Protein AF-0000000079762873 (afdb_homodimer)

Foldseek 3Di:
DPLQLQACLVPDLQKAKWKDFQPPPCVVVDPVVPKDWFDFPPRMIMIIGGCVVCVVPPPLNDFPLGHWAWKAFLDWFFDFPPPAPALCPVVVDPFQLPQEEEEFEEQFAPQLFQQQADPVGQGLEAKEFEQAAAPAAHDPRNRGTHMDGSVLQRVLNPDPHSCVSPVDDRPFFLRHFLCCQQATDDDVVSRHHHLRPNHGYYYYRADADRPVNCVVFVFDPPFGIGIRVSVLVSVRVVVVVCVVVVTQYEYFDRMFKQPDQLQQPRPSSVSVVVQLQDWRYAYFYAQGQALPLQFKDKAFADQDDGDWWKKFWAPPWQKHKKKKKDFPPWDKFKKKAAQVGDIDDSPDLVVQWDWDADDVQRKIKIWGWDCDHPPGRMTMIMIMIGNGHGHMMIMGIHTPDDDRRIMMMGIIGPNGTPTSIHTPDGGSEQRGTPPQSRDLHAYAFEPAPVVQGGDSRGRWDDGPVGHQPNQFYEHFAQHWGAGSVRDITTIGGRSSRSSSVSNLLSSVSVVCVVVVHIDGNNVSSVLQLVQADDDPVDDPDGTGGHSHHGDSVSSVVVVVVD/DPLQLQACLVPDLQKAKWKDFQPPPCVVVAPVVPKDWFDFPPRMIMIIGGCVVCVVPPPLNDFPLGHWAWKAFLDWFFDFPQPAPALCPVVVDPFQLAQEEEEFEEQFAPQLFQQQADPVGQGLEAKEFEQAAAPAAHDPRNSGTHMDGSVLQRVLNPDPHSCVSPVDARPFFLRHFLCCQQATADDVVSRHHHLRPNHGYYYYRADADRPVNLVVFVFDPPFGIGIRVSVLVSVRVVVVVCVVVVTQYEYFDRMFKQPDQLQQPRPSSVSVVVQLQDWRYAYFYAQGQALPLQFKAKAFADQDDGDWWKKFWAPPWQKHKKKKKDFPPWDKFKWKAAQVGDIDDSPDLVVQWDWDADDVQRKIKIWGWDCDHPPGRMTMIMIMIGNGHGHMMIMGIHTPDDDRRIMMMGIIGPNGTPTSIHTPDGGSEQRGTPPQSRDLHAYAFEAAPVVQGGDSRGRWDDGPVGHQPNQFYEHFAQHWGAGSVRDITTIGGRSSRSSSVSNLLSRVSVVCVVVVHIDGNNVSSVLQLVQADDDPVDDPDGTGGHSHHGDSVSSVVVVVVD

InterPro domains:
  IPR000209 Peptidase S8/S53 domain [PF00082] (97-308)
  IPR000209 Peptidase S8/S53 domain [PF00082] (419-548)
  IPR015500 Peptidase S8, subtilisin-related [PR00723] (97-116)
  IPR015500 Peptidase S8, subtilisin-related [PR00723] (170-183)
  IPR015500 Peptidase S8, subtilisin-related [PR00723] (492-508)
  IPR017310 Peptidase S8A, subtilisin-related, clostridia [PIRSF037894] (62-560)
  IPR022398 Peptidase S8, subtilisin, His-active site [PS00137] (174-184)
  IPR023827 Peptidase S8, subtilisin, Asp-active site [PS00136] (102-113)
  IPR034045 CspA-like domain [cd07478] (95-548)
  IPR036852 Peptidase S8/S53 domain superfamily [G3DSA:3.40.50.200] (95-549)
  IPR036852 Peptidase S8/S53 domain superfamily [SSF52743] (92-557)
  IPR050131 Subtilisin-like serine protease [PTHR43806] (75-530)

Sequence (1124 aa):
MPQEECKEKILSEEYRDFMMRDTGALGENFPLENGCRIPLKYGFELLYIDQSEDRKKPLGDYPYTMVPKCYTTLDMAAIQQAGIAAVQNLTGLELSGEGVLVGIIDTGINYLDPIFRNLDGSTRIRRIWDQEEQSGTAPREIGYGSEYTREQINLAIQSENPKETVPSFDTDGHGTFVASVACGGANPENLFIGAAPEAEMVIVKLKEAKEYLREYYFVDCDARCYQENDLVAAVFYLQKVQEELKRPLVICLAVGTSFGGHGGYSILSEYLQNVAASEGIGIVTGSGNEADKRHHYLGILEQENNQPVEINVGNNTRGFVMELWTELPNLLALSIESPTGQTIGPVSLRRGIGEYVFVFEQTRVIFNYRVLVETTGAQLAFFQFDRPGSGIWKIIPETLELGNGIFHIWLPMEEFLTGNVYFIRANPEYTVMEPGDTGAVVCAAYYNGKENSIAVSSGRGYTRDNRIKPDFAAPGINVTGINLRGQFVARSGSSIAVGITSGALALFMEWLDRHGVNLDASQMKNLLILGASRKTDMNYPNQEWGYGALNLYRTFEQIRRFMPQEECKEKILSEEYRDFMMRDTGALGENFPLENGCRIPLKYGFELLYIDQSEDRKKPLGDYPYTMVPKCYTTLDMAAIQQAGIAAVQNLTGLELSGEGVLVGIIDTGINYLDPIFRNLDGSTRIRRIWDQEEQSGTAPREIGYGSEYTREQINLAIQSENPKETVPSFDTDGHGTFVASVACGGANPENLFIGAAPEAEMVIVKLKEAKEYLREYYFVDCDARCYQENDLVAAVFYLQKVQEELKRPLVICLAVGTSFGGHGGYSILSEYLQNVAASEGIGIVTGSGNEADKRHHYLGILEQENNQPVEINVGNNTRGFVMELWTELPNLLALSIESPTGQTIGPVSLRRGIGEYVFVFEQTRVIFNYRVLVETTGAQLAFFQFDRPGSGIWKIIPETLELGNGIFHIWLPMEEFLTGNVYFIRANPEYTVMEPGDTGAVVCAAYYNGKENSIAVSSGRGYTRDNRIKPDFAAPGINVTGINLRGQFVARSGSSIAVGITSGALALFMEWLDRHGVNLDASQMKNLLILGASRKTDMNYPNQEWGYGALNLYRTFEQIRRF

Nearest PDB structures (foldseek):
  6mw4-assembly1_A  TM=8.763E-01  e=3.685E-51  Clostridioides difficile R20291
  4i0w-assembly2_D  TM=9.028E-01  e=1.161E-43  Clostridium perfringens
  4i0w-assembly1_B  TM=8.913E-01  e=1.161E-43  Clostridium perfringens
  8bty-assembly1_A  TM=4.500E-01  e=1.038E-12  Streptococcus agalactiae
  7yzx-assembly1_A  TM=4.363E-01  e=1.694E-12  Streptococcus pyogenes

pLDDT: mean 90.39, std 12.32, range [31.02, 98.88]

Solvent-accessible surface area (backbone atoms only — not comparable to full-atom values): 54874 Å² total; per-residue (Å²): 127,62,58,70,67,38,29,57,44,71,73,34,85,58,32,44,69,34,39,49,67,64,38,70,70,59,64,67,74,54,80,50,87,78,35,40,77,43,75,53,73,63,42,30,34,40,36,31,38,42,34,83,81,35,74,79,52,57,74,78,76,46,62,73,65,26,50,58,50,63,26,28,69,28,62,63,50,75,37,90,57,79,59,61,61,54,59,57,80,64,59,85,41,101,59,40,5,53,77,19,36,39,34,40,49,36,46,25,39,60,82,77,46,70,45,52,29,44,95,88,65,45,62,36,45,54,33,37,37,28,48,69,44,65,86,53,53,38,50,86,82,76,30,52,16,17,47,42,46,38,68,49,49,42,53,15,67,74,41,96,58,30,52,79,72,44,66,72,57,35,84,76,20,60,23,30,22,32,45,27,30,14,29,12,25,73,34,76,92,72,64,38,44,21,43,6,38,53,28,29,32,33,41,33,18,62,39,72,46,55,65,69,58,36,57,73,52,31,41,27,87,85,40,72,39,31,35,39,61,60,53,45,49,49,54,53,49,50,51,51,49,31,58,74,67,72,39,43,31,29,39,33,35,41,44,30,23,49,70,73,75,40,54,36,74,45,57,58,25,48,53,48,45,60,53,24,59,16,54,38,30,37,44,28,19,21,12,26,68,41,14,70,59,26,32,26,34,75,46,70,57,41,86,67,86,49,73,62,45,45,33,38,32,29,71,79,24,62,29,42,42,38,40,35,38,29,47,60,54,33,36,68,34,45,24,42,30,44,59,89,64,56,71,46,69,64,50,60,58,66,64,29,61,53,73,46,72,41,74,90,54,59,18,40,37,38,38,38,42,30,78,65,36,84,81,33,57,28,27,38,43,37,35,37,34,41,38,43,50,58,37,53,32,32,41,33,56,38,62,72,33,82,51,92,22,53,32,38,36,36,36,61,43,74,68,35,42,65,34,57,63,31,36,75,73,46,35,46,52,57,29,32,13,33,60,20,35,18,83,42,43,38,9,20,10,21,19,26,68,87,76,69,39,72,42,71,34,29,7,11,14,36,26,71,81,63,46,86,22,19,44,22,18,30,57,13,46,34,33,55,27,32,46,79,87,68,46,80,43,23,27,25,26,19,24,44,6,18,16,38,50,35,8,48,49,28,29,52,47,28,55,30,54,76,68,72,48,78,46,26,12,27,38,51,46,42,46,45,44,59,14,24,45,69,64,88,92,53,76,73,68,38,37,63,38,11,46,18,31,69,31,70,68,44,23,51,50,50,57,69,73,61,126,62,56,68,65,38,30,57,45,71,71,33,83,58,30,44,67,34,38,47,68,64,37,69,71,59,65,66,72,52,79,50,88,77,35,39,77,43,74,54,75,64,42,31,34,39,36,31,37,42,34,83,82,35,72,77,51,59,73,81,76,46,61,74,66,25,50,57,50,63,24,29,69,30,60,62,49,75,38,90,56,77,58,62,61,56,58,57,80,64,60,86,40,101,59,40,6,54,77,18,36,39,32,41,48,38,44,26,39,58,83,76,45,69,44,52,29,44,96,88,65,44,62,35,46,52,34,37,38,27,49,67,44,64,88,53,54,38,50,86,82,76,31,54,16,18,48,41,47,39,68,47,49,41,52,15,68,74,39,96,56,29,53,79,72,43,66,72,59,36,84,74,21,61,23,29,22,33,46,26,29,14,29,12,23,75,35,75,93,73,64,39,44,22,42,6,38,52,27,30,30,33,39,31,18,62,39,71,47,54,64,70,59,37,58,73,53,30,42,27,87,86,40,72,40,31,35,40,59,60,52,44,50,49,53,53,49,50,50,52,51,32,57,74,68,70,38,42,30,30,39,33,36,40,46,30,23,48,71,73,75,38,54,35,75,45,56,59,25,49,52,48,44,58,53,22,60,18,55,37,30,37,45,28,19,20,10,27,68,42,14,71,60,25,33,27,34,73,47,69,57,40,87,66,85,48,73,64,44,46,32,37,31,29,71,80,24,63,30,43,42,38,40,36,37,28,47,60,56,32,35,69,34,47,24,43,29,43,60,90,63,54,68,47,68,64,50,60,58,66,65,29,60,53,74,46,71,42,74,91,54,59,18,38,38,37,39,41,42,30,78,65,36,83,81,32,57,28,26,38,42,39,37,37,34,38,37,42,49,58,39,53,33,32,41,33,55,38,61,73,35,82,51,91,21,54,33,38,36,35,36,62,45,71,67,35,43,67,33,58,63,29,35,75,72,46,35,46,52,57,30,32,13,33,59,20,35,17,83,42,42,39,9,20,10,21,20,27,69,88,76,70,40,73,42,71,34,30,8,10,14,35,27,71,80,64,46,84,23,20,46,22,19,30,57,14,48,34,34,53,28,30,45,79,88,66,44,80,43,22,29,24,27,17,24,45,7,17,16,37,49,35,8,48,50,27,29,52,49,28,54,30,53,76,68,72,49,76,47,28,12,28,38,50,46,43,46,46,43,60,14,25,44,71,63,88,92,52,74,74,67,39,38,64,37,10,46,19,32,69,31,70,67,45,23,52,51,51,58,70,74,60

Structure (mmCIF, N/CA/C/O backbone):
data_AF-0000000079762873-model_v1
#
loop_
_entity.id
_entity.type
_entity.pdbx_description
1 polymer Peptidase
#
loop_
_atom_site.group_PDB
_atom_site.id
_atom_site.type_symbol
_atom_site.label_atom_id
_atom_site.label_alt_id
_atom_site.label_comp_id
_atom_site.label_asym_id
_atom_site.label_entity_id
_atom_site.label_seq_id
_atom_site.pdbx_PDB_ins_code
_atom_site.Cartn_x
_atom_site.Cartn_y
_atom_site.Cartn_z
_atom_site.occupancy
_atom_site.B_iso_or_equiv
_atom_site.auth_seq_id
_atom_site.auth_comp_id
_atom_site.auth_asym_id
_atom_site.auth_atom_id
_atom_site.pdbx_PDB_model_num
ATOM 1 N N . MET A 1 1 ? 6.094 5.188 -30.422 1 48 1 MET A N 1
ATOM 2 C CA . MET A 1 1 ? 6.746 4.176 -31.25 1 48 1 MET A CA 1
ATOM 3 C C . MET A 1 1 ? 5.727 3.197 -31.828 1 48 1 MET A C 1
ATOM 5 O O . MET A 1 1 ? 4.785 2.803 -31.141 1 48 1 MET A O 1
ATOM 9 N N . PRO A 1 2 ? 5.809 2.863 -33.031 1 50 2 PRO A N 1
ATOM 10 C CA . PRO A 1 2 ? 4.812 1.93 -33.562 1 50 2 PRO A CA 1
ATOM 11 C C . PRO A 1 2 ? 4.82 0.584 -32.844 1 50 2 PRO A C 1
ATOM 13 O O . PRO A 1 2 ? 5.879 0.119 -32.406 1 50 2 PRO A O 1
ATOM 16 N N . GLN A 1 3 ? 3.607 0.132 -32.375 1 59.59 3 GLN A N 1
ATOM 17 C CA . GLN A 1 3 ? 3.377 -1.121 -31.656 1 59.59 3 GLN A CA 1
ATOM 18 C C . GLN A 1 3 ? 4.219 -2.25 -32.25 1 59.59 3 GLN A C 1
ATOM 20 O O . GLN A 1 3 ? 4.73 -3.098 -31.5 1 59.59 3 GLN A O 1
ATOM 25 N N . GLU A 1 4 ? 4.473 -2.209 -33.594 1 62.22 4 GLU A N 1
ATOM 26 C CA . GLU A 1 4 ? 5.207 -3.279 -34.281 1 62.22 4 GLU A CA 1
ATOM 27 C C . GLU A 1 4 ? 6.691 -3.23 -33.906 1 62.22 4 GLU A C 1
ATOM 29 O O . GLU A 1 4 ? 7.332 -4.273 -33.75 1 62.22 4 GLU A O 1
ATOM 34 N N . GLU A 1 5 ? 7.156 -2.039 -33.719 1 72.75 5 GLU A N 1
ATOM 35 C CA . GLU A 1 5 ? 8.578 -1.908 -33.438 1 72.75 5 GLU A CA 1
ATOM 36 C C . GLU A 1 5 ? 8.883 -2.393 -32 1 72.75 5 GLU A C 1
ATOM 38 O O . GLU A 1 5 ? 9.93 -2.996 -31.766 1 72.75 5 GLU A O 1
ATOM 43 N N . CYS A 1 6 ? 7.973 -2.482 -31.25 1 87.75 6 CYS A N 1
ATOM 44 C CA . CYS A 1 6 ? 8.234 -2.936 -29.891 1 87.75 6 CYS A CA 1
ATOM 45 C C . CYS A 1 6 ? 8.227 -4.457 -29.812 1 87.75 6 CYS A C 1
ATOM 47 O O . CYS A 1 6 ? 8.93 -5.047 -28.984 1 87.75 6 CYS A O 1
ATOM 49 N N . LYS A 1 7 ? 7.527 -5.043 -30.734 1 91.69 7 LYS A N 1
ATOM 50 C CA . LYS A 1 7 ? 7.391 -6.496 -30.719 1 91.69 7 LYS A CA 1
ATOM 51 C C . LYS A 1 7 ? 8.75 -7.176 -30.859 1 91.69 7 LYS A C 1
ATOM 53 O O . LYS A 1 7 ? 9.086 -8.078 -30.078 1 91.69 7 LYS A O 1
ATOM 58 N N . GLU A 1 8 ? 9.516 -6.73 -31.75 1 91.25 8 GLU A N 1
ATOM 59 C CA . GLU A 1 8 ? 10.828 -7.332 -32 1 91.25 8 GLU A CA 1
ATOM 60 C C . GLU A 1 8 ? 11.734 -7.184 -30.781 1 91.25 8 GLU A C 1
ATOM 62 O O . GLU A 1 8 ? 12.484 -8.102 -30.438 1 91.25 8 GLU A O 1
ATOM 67 N N . LYS A 1 9 ? 11.617 -6.094 -30.203 1 92.06 9 LYS A N 1
ATOM 68 C CA . LYS A 1 9 ? 12.461 -5.824 -29.031 1 92.06 9 LYS A CA 1
ATOM 69 C C . LYS A 1 9 ? 12.039 -6.664 -27.844 1 92.06 9 LYS A C 1
ATOM 71 O O . LYS A 1 9 ? 12.875 -7.129 -27.062 1 92.06 9 LYS A O 1
ATOM 76 N N . ILE A 1 10 ? 10.781 -6.844 -27.719 1 93.88 10 ILE A N 1
ATOM 77 C CA . ILE A 1 10 ? 10.219 -7.629 -26.625 1 93.88 10 ILE A CA 1
ATOM 78 C C . ILE A 1 10 ? 10.68 -9.078 -26.75 1 93.88 10 ILE A C 1
ATOM 80 O O . ILE A 1 10 ? 10.984 -9.719 -25.734 1 93.88 10 ILE A O 1
ATOM 84 N N . LEU A 1 11 ? 10.836 -9.617 -27.938 1 94.62 11 LEU A N 1
ATOM 85 C CA . LEU A 1 11 ? 11.102 -11.031 -28.172 1 94.62 11 LEU A CA 1
ATOM 86 C C . LEU A 1 11 ? 12.602 -11.281 -28.344 1 94.62 11 LEU A C 1
ATOM 88 O O . LEU A 1 11 ? 13.062 -12.414 -28.219 1 94.62 11 LEU A O 1
ATOM 92 N N . SER A 1 12 ? 13.359 -10.227 -28.531 1 94.06 12 SER A N 1
ATOM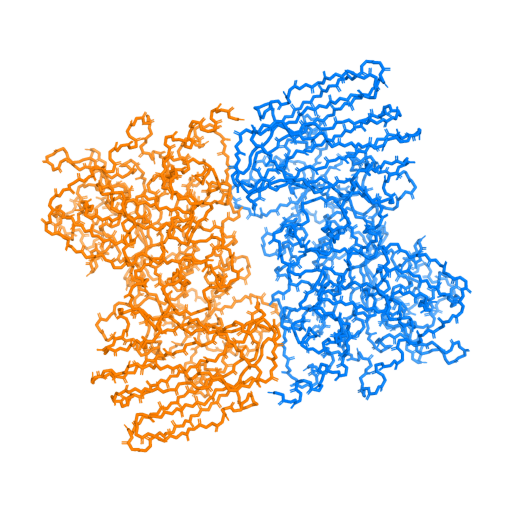 93 C CA . SER A 1 12 ? 14.773 -10.359 -28.875 1 94.06 12 SER A CA 1
ATOM 94 C C . SER A 1 12 ? 15.617 -10.609 -27.625 1 94.06 12 SER A C 1
ATOM 96 O O . SER A 1 12 ? 15.406 -9.969 -26.594 1 94.06 12 SER A O 1
ATOM 98 N N . GLU A 1 13 ? 16.594 -11.5 -27.766 1 94.5 13 GLU A N 1
ATOM 99 C CA . GLU A 1 13 ? 17.562 -11.773 -26.703 1 94.5 13 GLU A CA 1
ATOM 100 C C . GLU A 1 13 ? 18.594 -10.656 -26.594 1 94.5 13 GLU A C 1
ATOM 102 O O . GLU A 1 13 ? 19.359 -10.609 -25.641 1 94.5 13 GLU A O 1
ATOM 107 N N . GLU A 1 14 ? 18.516 -9.703 -27.469 1 91.62 14 GLU A N 1
ATOM 108 C CA . GLU A 1 14 ? 19.469 -8.602 -27.469 1 91.62 14 GLU A CA 1
ATOM 109 C C . GLU A 1 14 ? 18.969 -7.441 -26.609 1 91.62 14 GLU A C 1
ATOM 111 O O . GLU A 1 14 ? 19.703 -6.488 -26.359 1 91.62 14 GLU A O 1
ATOM 116 N N . TYR A 1 15 ? 17.781 -7.602 -26.266 1 92.38 15 TYR A N 1
ATOM 117 C CA . TYR A 1 15 ? 17.188 -6.566 -25.406 1 92.38 15 TYR A CA 1
ATOM 118 C C . TYR A 1 15 ? 16.922 -7.098 -24.016 1 92.38 15 TYR A C 1
ATOM 120 O O . TYR A 1 15 ? 16.531 -8.25 -23.844 1 92.38 15 TYR A O 1
ATOM 128 N N . ARG A 1 16 ? 17.109 -6.211 -23 1 93.31 16 ARG A N 1
ATOM 129 C CA . ARG A 1 16 ? 16.766 -6.527 -21.625 1 93.31 16 ARG A CA 1
ATOM 130 C C . ARG A 1 16 ? 15.461 -5.859 -21.219 1 93.31 16 ARG A C 1
ATOM 132 O O . ARG A 1 16 ? 15.172 -4.734 -21.625 1 93.31 16 ARG A O 1
ATOM 139 N N . ASP A 1 17 ? 14.695 -6.586 -20.516 1 94.94 17 ASP A N 1
ATOM 140 C CA . ASP A 1 17 ? 13.398 -6.113 -20.047 1 94.94 17 ASP A CA 1
ATOM 141 C C . ASP A 1 17 ? 13.5 -5.48 -18.656 1 94.94 17 ASP A C 1
ATOM 143 O O . ASP A 1 17 ? 14.234 -5.977 -17.797 1 94.94 17 ASP A O 1
ATOM 147 N N . PHE A 1 18 ? 12.766 -4.367 -18.438 1 93.12 18 PHE A N 1
ATOM 148 C CA . PHE A 1 18 ? 12.688 -3.703 -17.141 1 93.12 18 PHE A CA 1
ATOM 149 C C . PHE A 1 18 ? 11.266 -3.248 -16.859 1 93.12 18 PHE A C 1
ATOM 151 O O . PHE A 1 18 ? 10.422 -3.223 -17.75 1 93.12 18 PHE A O 1
ATOM 158 N N . MET A 1 19 ? 10.977 -3.02 -15.625 1 93.81 19 MET A N 1
ATOM 159 C CA . MET A 1 19 ? 9.719 -2.447 -15.164 1 93.81 19 MET A CA 1
ATOM 160 C C . MET A 1 19 ? 9.961 -1.214 -14.305 1 93.81 19 MET A C 1
ATOM 162 O O . MET A 1 19 ? 10.945 -1.147 -13.57 1 93.81 19 MET A O 1
ATOM 166 N N . MET A 1 20 ? 9.062 -0.294 -14.375 1 88.44 20 MET A N 1
ATOM 167 C CA . MET A 1 20 ? 9.242 0.876 -13.523 1 88.44 20 MET A CA 1
ATOM 168 C C . MET A 1 20 ? 7.918 1.592 -13.297 1 88.44 20 MET A C 1
ATOM 170 O O . MET A 1 20 ? 6.934 1.323 -13.992 1 88.44 20 MET A O 1
ATOM 174 N N . ARG A 1 21 ? 7.883 2.416 -12.25 1 83.12 21 ARG A N 1
ATOM 175 C CA . ARG A 1 21 ? 6.789 3.35 -12 1 83.12 21 ARG A CA 1
ATOM 176 C C . ARG A 1 21 ? 7.039 4.688 -12.688 1 83.12 21 ARG A C 1
ATOM 178 O O . ARG A 1 21 ? 8.188 5.129 -12.797 1 83.12 21 ARG A O 1
ATOM 185 N N . ASP A 1 22 ? 6.102 5.133 -13.43 1 65.62 22 ASP A N 1
ATOM 186 C CA . ASP A 1 22 ? 6.312 6.398 -14.125 1 65.62 22 ASP A CA 1
ATOM 187 C C . ASP A 1 22 ? 6.555 7.535 -13.133 1 65.62 22 ASP A C 1
ATOM 189 O O . ASP A 1 22 ? 5.621 8.008 -12.477 1 65.62 22 ASP A O 1
ATOM 193 N N . THR A 1 23 ? 7.699 7.664 -12.609 1 57.12 23 THR A N 1
ATOM 194 C CA . THR A 1 23 ? 8.016 8.703 -11.633 1 57.12 23 THR A CA 1
ATOM 195 C C . THR A 1 23 ? 8.258 10.039 -12.328 1 57.12 23 THR A C 1
ATOM 197 O O . THR A 1 23 ? 8.898 10.93 -11.758 1 57.12 23 THR A O 1
ATOM 200 N N . GLY A 1 24 ? 7.508 10.289 -13.469 1 50.03 24 GLY A N 1
ATOM 201 C CA . GLY A 1 24 ? 7.555 11.578 -14.125 1 50.03 24 GLY A CA 1
ATOM 202 C C . GLY A 1 24 ? 8.898 11.883 -14.758 1 50.03 24 GLY A C 1
ATOM 203 O O . GLY A 1 24 ? 9.297 11.227 -15.727 1 50.03 24 GLY A O 1
ATOM 204 N N . ALA A 1 25 ? 9.852 12.641 -13.93 1 46.69 25 ALA A N 1
ATOM 205 C CA . ALA A 1 25 ? 11.062 13.305 -14.422 1 46.69 25 ALA A CA 1
ATOM 206 C C . ALA A 1 25 ? 12.141 12.281 -14.766 1 46.69 25 ALA A C 1
ATOM 208 O O . ALA A 1 25 ? 12.953 12.508 -15.664 1 46.69 25 ALA A O 1
ATOM 209 N N . LEU A 1 26 ? 12.289 11.172 -14.031 1 47.34 26 LEU A N 1
ATOM 210 C CA . LEU A 1 26 ? 13.438 10.281 -14.148 1 47.34 26 LEU A CA 1
ATOM 211 C C . LEU A 1 26 ? 13.344 9.438 -15.414 1 47.34 26 LEU A C 1
ATOM 213 O O . LEU A 1 26 ? 14.312 8.758 -15.789 1 47.34 26 LEU A O 1
ATOM 217 N N . GLY A 1 27 ? 12.156 9.273 -15.969 1 50.75 27 GLY A N 1
ATOM 218 C CA . GLY A 1 27 ? 12.094 8.523 -17.219 1 50.75 27 GLY A CA 1
ATOM 219 C C . GLY A 1 27 ? 13.133 8.953 -18.234 1 50.75 27 GLY A C 1
ATOM 220 O O . GLY A 1 27 ? 13.438 8.211 -19.172 1 50.75 27 GLY A O 1
ATOM 221 N N . GLU A 1 28 ? 13.664 10.047 -17.859 1 53.78 28 GLU A N 1
ATOM 222 C CA . GLU A 1 28 ? 14.617 10.562 -18.828 1 53.78 28 GLU A CA 1
ATOM 223 C C . GLU A 1 28 ? 15.984 9.906 -18.672 1 53.78 28 GLU A C 1
ATOM 225 O O . GLU A 1 28 ? 16.828 9.969 -19.562 1 53.78 28 GLU A O 1
ATOM 230 N N . ASN A 1 29 ? 16.062 9.203 -17.578 1 55.25 29 ASN A N 1
ATOM 231 C CA . ASN A 1 29 ? 17.391 8.672 -17.297 1 55.25 29 ASN A CA 1
ATOM 232 C C . ASN A 1 29 ? 17.656 7.395 -18.094 1 55.25 29 ASN A C 1
ATOM 234 O O . ASN A 1 29 ? 18.766 6.867 -18.078 1 55.25 29 ASN A O 1
ATOM 238 N N . PHE A 1 30 ? 16.609 6.941 -18.672 1 60.91 30 PHE A N 1
ATOM 239 C CA . PHE A 1 30 ? 16.906 5.742 -19.438 1 60.91 30 PHE A CA 1
ATOM 240 C C . PHE A 1 30 ? 16.891 6.043 -20.938 1 60.91 30 PHE A C 1
ATOM 242 O O . PHE A 1 30 ? 15.883 6.531 -21.469 1 60.91 30 PHE A O 1
ATOM 249 N N . PRO A 1 31 ? 18.203 6.152 -21.453 1 58.53 31 PRO A N 1
ATOM 250 C CA . PRO A 1 31 ? 18.297 6.457 -22.875 1 58.53 31 PRO A CA 1
ATOM 251 C C . PRO A 1 31 ? 17.469 5.516 -23.734 1 58.53 31 PRO A C 1
ATOM 253 O O . PRO A 1 31 ? 17.688 4.301 -23.719 1 58.53 31 PRO A O 1
ATOM 256 N N . LEU A 1 32 ? 16.312 5.973 -24.125 1 63.03 32 LEU A N 1
ATOM 257 C CA . LEU A 1 32 ? 15.469 5.125 -24.953 1 63.03 32 LEU A CA 1
ATOM 258 C C . LEU A 1 32 ? 15.789 5.309 -26.422 1 63.03 32 LEU A C 1
ATOM 260 O O . LEU A 1 32 ? 14.938 5.074 -27.281 1 63.03 32 LEU A O 1
ATOM 264 N N . GLU A 1 33 ? 16.922 5.766 -26.719 1 61.88 33 GLU A N 1
ATOM 265 C CA . GLU A 1 33 ? 17.141 6 -28.141 1 61.88 33 GLU A CA 1
ATOM 266 C C . GLU A 1 33 ? 16.766 4.77 -28.953 1 61.88 33 GLU A C 1
ATOM 268 O O . GLU A 1 33 ? 16.109 4.887 -29.984 1 61.88 33 GLU A O 1
ATOM 273 N N . ASN A 1 34 ? 17.094 3.543 -28.484 1 72.88 34 ASN A N 1
ATOM 274 C CA . ASN A 1 34 ? 16.75 2.332 -29.219 1 72.88 34 ASN A CA 1
ATOM 275 C C . ASN A 1 34 ? 15.883 1.396 -28.375 1 72.88 34 ASN A C 1
ATOM 277 O O . ASN A 1 34 ? 15.828 0.193 -28.641 1 72.88 34 ASN A O 1
ATOM 281 N N . GLY A 1 35 ? 15.266 1.891 -27.453 1 84.94 35 GLY A N 1
ATOM 282 C CA . GLY A 1 35 ? 14.445 1.044 -26.594 1 84.94 35 GLY A CA 1
ATOM 283 C C . GLY A 1 35 ? 12.961 1.202 -26.844 1 84.94 35 GLY A C 1
ATOM 284 O O . GLY A 1 35 ? 12.555 1.748 -27.875 1 84.94 35 GLY A O 1
ATOM 285 N N . CYS A 1 36 ? 12.195 0.45 -26.203 1 88.5 36 CYS A N 1
ATOM 286 C CA . CYS A 1 36 ? 10.734 0.494 -26.281 1 88.5 36 CYS A CA 1
ATOM 287 C C . CYS A 1 36 ? 10.117 0.629 -24.906 1 88.5 36 CYS A C 1
ATOM 289 O O . CYS A 1 36 ? 10.672 0.131 -23.922 1 88.5 36 CYS A O 1
ATOM 291 N N . ARG A 1 37 ? 9 1.394 -24.906 1 88.25 37 ARG A N 1
ATOM 292 C CA . ARG A 1 37 ? 8.242 1.581 -23.672 1 88.25 37 ARG A CA 1
ATOM 293 C C . ARG A 1 37 ? 6.781 1.202 -23.859 1 88.25 37 ARG A C 1
ATOM 295 O O . ARG A 1 37 ? 6.168 1.557 -24.859 1 88.25 37 ARG A O 1
ATOM 302 N N . ILE A 1 38 ? 6.219 0.425 -22.938 1 91 38 ILE A N 1
ATOM 303 C CA . ILE A 1 38 ? 4.801 0.072 -22.938 1 91 38 ILE A CA 1
ATOM 304 C C . ILE A 1 38 ? 4.137 0.596 -21.672 1 91 38 ILE A C 1
ATOM 306 O O . ILE A 1 38 ? 4.367 0.069 -20.578 1 91 38 ILE A O 1
ATOM 310 N N . PRO A 1 39 ? 3.336 1.641 -21.781 1 90.62 39 PRO A N 1
ATOM 311 C CA . PRO A 1 39 ? 2.615 2.141 -20.609 1 90.62 39 PRO A CA 1
ATOM 312 C C . PRO A 1 39 ? 1.515 1.188 -20.141 1 90.62 39 PRO A C 1
ATOM 314 O O . PRO A 1 39 ? 0.816 0.595 -20.969 1 90.62 39 PRO A O 1
ATOM 317 N N . LEU A 1 40 ? 1.398 0.999 -18.906 1 93.31 40 LEU A N 1
ATOM 318 C CA . LEU A 1 40 ? 0.329 0.224 -18.281 1 93.31 40 LEU A CA 1
ATOM 319 C C . LEU A 1 40 ? -0.585 1.124 -17.453 1 93.31 40 LEU A C 1
ATOM 321 O O . LEU A 1 40 ? -0.573 2.346 -17.625 1 93.31 40 LEU A O 1
ATOM 325 N N . LYS A 1 41 ? -1.433 0.621 -16.703 1 91.19 41 LYS A N 1
ATOM 326 C CA . LYS A 1 41 ? -2.303 1.406 -15.836 1 91.19 41 LYS A CA 1
ATOM 327 C C . LYS A 1 41 ? -1.566 1.847 -14.578 1 91.19 41 LYS A C 1
ATOM 329 O O . LYS A 1 41 ? -0.523 1.286 -14.234 1 91.19 41 LYS A O 1
ATOM 334 N N . TYR A 1 42 ? -2.047 2.934 -13.906 1 89.88 42 TYR A N 1
ATOM 335 C CA . TYR A 1 42 ? -1.655 3.418 -12.586 1 89.88 42 TYR A CA 1
ATOM 336 C C . TYR A 1 42 ? -0.239 3.98 -12.609 1 89.88 42 TYR A C 1
ATOM 338 O O . TYR A 1 42 ? 0.45 3.984 -11.586 1 89.88 42 TYR A O 1
ATOM 346 N N . GLY A 1 43 ? 0.289 4.219 -13.789 1 87.12 43 GLY A N 1
ATOM 347 C CA . GLY A 1 43 ? 1.59 4.859 -13.898 1 87.12 43 GLY A CA 1
ATOM 348 C C . GLY A 1 43 ? 2.73 3.869 -14.055 1 87.12 43 GLY A C 1
ATOM 349 O O . GLY A 1 43 ? 3.9 4.258 -14.039 1 87.12 43 GLY A O 1
ATOM 350 N N . PHE A 1 44 ? 2.475 2.59 -14.227 1 92.44 44 PHE A N 1
ATOM 351 C CA . PHE A 1 44 ? 3.512 1.587 -14.438 1 92.44 44 PHE A CA 1
ATOM 352 C C . PHE A 1 44 ? 3.877 1.486 -15.914 1 92.44 44 PHE A C 1
ATOM 354 O O . PHE A 1 44 ? 3.061 1.8 -16.781 1 92.44 44 PHE A O 1
ATOM 361 N N . GLU A 1 45 ? 5.09 1.079 -16.188 1 92.19 45 GLU A N 1
ATOM 362 C CA . GLU A 1 45 ? 5.543 0.909 -17.562 1 92.19 45 GLU A CA 1
ATOM 363 C C . GLU A 1 45 ? 6.52 -0.256 -17.672 1 92.19 45 GLU A C 1
ATOM 365 O O . GLU A 1 45 ? 7.219 -0.588 -16.719 1 92.19 45 GLU A O 1
ATOM 370 N N . LEU A 1 46 ? 6.52 -0.867 -18.797 1 94 46 LEU A N 1
ATOM 371 C CA . LEU A 1 46 ? 7.527 -1.851 -19.172 1 94 46 LEU A CA 1
ATOM 372 C C . LEU A 1 46 ? 8.555 -1.239 -20.125 1 94 46 LEU A C 1
ATOM 374 O O . LEU A 1 46 ? 8.211 -0.447 -21 1 94 46 LEU A O 1
ATOM 378 N N . LEU A 1 47 ? 9.82 -1.56 -19.906 1 91.5 47 LEU A N 1
ATOM 379 C CA . LEU A 1 47 ? 10.906 -1.003 -20.703 1 91.5 47 LEU A CA 1
ATOM 380 C C . LEU A 1 47 ? 11.742 -2.113 -21.328 1 91.5 47 LEU A C 1
ATOM 382 O O . LEU A 1 47 ? 12.023 -3.123 -20.688 1 91.5 47 LEU A O 1
ATOM 386 N N . TYR A 1 48 ? 12.102 -1.938 -22.5 1 92.38 48 TYR A N 1
ATOM 387 C CA . TYR A 1 48 ? 12.992 -2.826 -23.234 1 92.38 48 TYR A CA 1
ATOM 388 C C . TYR A 1 48 ? 14.195 -2.066 -23.766 1 92.38 48 TYR A C 1
ATOM 390 O O . TYR A 1 48 ? 14.062 -1.183 -24.625 1 92.38 48 TYR A O 1
ATOM 398 N N . ILE A 1 49 ? 15.344 -2.422 -23.234 1 89.19 49 ILE A N 1
ATOM 399 C CA . ILE A 1 49 ? 16.562 -1.666 -23.516 1 89.19 49 ILE A CA 1
ATOM 400 C C . ILE A 1 49 ? 17.562 -2.561 -24.25 1 89.19 49 ILE A C 1
ATOM 402 O O . ILE A 1 49 ? 17.75 -3.719 -23.859 1 89.19 49 ILE A O 1
ATOM 406 N N . ASP A 1 50 ? 18.234 -1.979 -25.203 1 87.75 50 ASP A N 1
ATOM 407 C CA . ASP A 1 50 ? 19.234 -2.705 -25.969 1 87.75 50 ASP A CA 1
ATOM 408 C C . ASP A 1 50 ? 20.453 -3.039 -25.094 1 87.75 50 ASP A C 1
ATOM 410 O O . ASP A 1 50 ? 20.953 -2.178 -24.375 1 87.75 50 ASP A O 1
ATOM 414 N N . GLN A 1 51 ? 20.844 -4.305 -25.172 1 83 51 GLN A N 1
ATOM 415 C CA . GLN A 1 51 ? 21.953 -4.762 -24.359 1 83 51 GLN A CA 1
ATOM 416 C C . GLN A 1 51 ? 23.266 -4.082 -24.766 1 83 51 GLN A C 1
ATOM 418 O O . GLN A 1 51 ? 24.172 -3.93 -23.953 1 83 51 GLN A O 1
ATOM 423 N N . SER A 1 52 ? 23.453 -3.822 -26.047 1 70.06 52 SER A N 1
ATOM 424 C CA . SER A 1 52 ? 24.672 -3.186 -26.547 1 70.06 52 SER A CA 1
ATOM 425 C C . SER A 1 52 ? 24.859 -1.802 -25.938 1 70.06 52 SER A C 1
ATOM 427 O O . SER A 1 52 ? 25.984 -1.351 -25.734 1 70.06 52 SER A O 1
ATOM 429 N N . GLU A 1 53 ? 23.812 -1.162 -25.75 1 59.28 53 GLU A N 1
ATOM 430 C CA . GLU A 1 53 ? 23.859 0.154 -25.125 1 59.28 53 GLU A CA 1
ATOM 431 C C . GLU A 1 53 ? 24.062 0.036 -23.609 1 59.28 53 GLU A C 1
ATOM 433 O O . GLU A 1 53 ? 24.625 0.936 -22.984 1 59.28 53 GLU A O 1
ATOM 438 N N . ASP A 1 54 ? 23.578 -1.142 -23.109 1 55.75 54 ASP A N 1
ATOM 439 C CA . ASP A 1 54 ? 23.531 -1.42 -21.672 1 55.75 54 ASP A CA 1
ATOM 440 C C . ASP A 1 54 ? 24.688 -2.301 -21.234 1 55.75 54 ASP A C 1
ATOM 442 O O . ASP A 1 54 ? 24.844 -2.594 -20.047 1 55.75 54 ASP A O 1
ATOM 446 N N . ARG A 1 55 ? 25.406 -3.154 -22.281 1 52.03 55 ARG A N 1
ATOM 447 C CA . ARG A 1 55 ? 26.469 -4.105 -21.953 1 52.03 55 ARG A CA 1
ATOM 448 C C . ARG A 1 55 ? 27.5 -3.479 -21.016 1 52.03 55 ARG A C 1
ATOM 450 O O . ARG A 1 55 ? 28.188 -4.184 -20.281 1 52.03 55 ARG A O 1
ATOM 457 N N . LYS A 1 56 ? 27.172 -2.227 -20.844 1 57 56 LYS A N 1
ATOM 458 C CA . LYS A 1 56 ? 28.156 -1.582 -19.969 1 57 56 LYS A CA 1
ATOM 459 C C . LYS A 1 56 ? 27.625 -1.419 -18.562 1 57 56 LYS A C 1
ATOM 461 O O . LYS A 1 56 ? 28.391 -1.203 -17.609 1 57 56 LYS A O 1
ATOM 466 N N . LYS A 1 57 ? 26.297 -1.842 -18.484 1 74.38 57 LYS A N 1
ATOM 467 C CA . LYS A 1 57 ? 25.812 -1.639 -17.125 1 74.38 57 LYS A CA 1
ATOM 468 C C . LYS A 1 57 ? 25.266 -2.936 -16.531 1 74.38 57 LYS A C 1
ATOM 470 O O . LYS A 1 57 ? 24.297 -3.496 -17.047 1 74.38 57 LYS A O 1
ATOM 475 N N . PRO A 1 58 ? 26.094 -3.488 -15.664 1 82 58 PRO A N 1
ATOM 476 C CA . PRO A 1 58 ? 25.578 -4.695 -15.008 1 82 58 PRO A CA 1
ATOM 477 C C . PRO A 1 58 ? 24.188 -4.496 -14.414 1 82 58 PRO A C 1
ATOM 479 O O . PRO A 1 58 ? 23.812 -3.367 -14.086 1 82 58 PRO A O 1
ATOM 482 N N . LEU A 1 59 ? 23.359 -5.516 -14.453 1 80.94 59 LEU A N 1
ATOM 483 C CA . LEU A 1 59 ? 22 -5.469 -13.93 1 80.94 59 LEU A CA 1
ATOM 484 C C . LEU A 1 59 ? 21.969 -4.914 -12.508 1 80.94 59 LEU A C 1
ATOM 486 O O . LEU A 1 59 ? 21 -4.281 -12.102 1 80.94 59 LEU A O 1
ATOM 490 N N . GLY A 1 60 ? 23.094 -5.125 -11.859 1 78.62 60 GLY A N 1
ATOM 491 C CA . GLY A 1 60 ? 23.203 -4.652 -10.484 1 78.62 60 GLY A CA 1
ATOM 492 C C . GLY A 1 60 ? 23.188 -3.141 -10.367 1 78.62 60 GLY A C 1
ATOM 493 O O . GLY A 1 60 ? 22.969 -2.598 -9.281 1 78.62 60 GLY A O 1
ATOM 494 N N . ASP A 1 61 ? 23.344 -2.465 -11.445 1 81.75 61 ASP A N 1
ATOM 495 C CA . ASP A 1 61 ? 23.375 -1.006 -11.438 1 81.75 61 ASP A CA 1
ATOM 496 C C . ASP A 1 61 ? 21.953 -0.424 -11.5 1 81.75 61 ASP A C 1
ATOM 498 O O . ASP A 1 61 ? 21.75 0.759 -11.219 1 81.75 61 ASP A O 1
ATOM 502 N N . TYR A 1 62 ? 21.047 -1.281 -11.898 1 85.88 62 TYR A N 1
ATOM 503 C CA . TYR A 1 62 ? 19.672 -0.832 -11.938 1 85.88 62 TYR A CA 1
ATOM 504 C C . TYR A 1 62 ? 19 -1.021 -10.586 1 85.88 62 TYR A C 1
ATOM 506 O O . TYR A 1 62 ? 19.406 -1.879 -9.797 1 85.88 62 TYR A O 1
ATOM 514 N N . PRO A 1 63 ? 18.016 -0.173 -10.312 1 86.38 63 PRO A N 1
ATOM 515 C CA . PRO A 1 63 ? 17.25 -0.446 -9.094 1 86.38 63 PRO A CA 1
ATOM 516 C C . PRO A 1 63 ? 16.766 -1.891 -9.016 1 86.38 63 PRO A C 1
ATOM 518 O O . PRO A 1 63 ? 16.406 -2.484 -10.039 1 86.38 63 PRO A O 1
ATOM 521 N N . TYR A 1 64 ? 16.75 -2.41 -7.832 1 90.31 64 TYR A N 1
ATOM 522 C CA . TYR A 1 64 ? 16.469 -3.824 -7.613 1 90.31 64 TYR A CA 1
ATOM 523 C C . TYR A 1 64 ? 15.109 -4.203 -8.18 1 90.31 64 TYR A C 1
ATOM 525 O O . TYR A 1 64 ? 14.961 -5.234 -8.836 1 90.31 64 TYR A O 1
ATOM 533 N N . THR A 1 65 ? 14.078 -3.359 -7.992 1 89.94 65 THR A N 1
ATOM 534 C CA . THR A 1 65 ? 12.719 -3.725 -8.352 1 89.94 65 THR A CA 1
ATOM 535 C C . THR A 1 65 ? 12.5 -3.588 -9.859 1 89.94 65 THR A C 1
ATOM 537 O O . THR A 1 65 ? 11.516 -4.094 -10.398 1 89.94 65 THR A O 1
ATOM 540 N N . MET A 1 66 ? 13.422 -2.973 -10.562 1 91.38 66 MET A N 1
ATOM 541 C CA . MET A 1 66 ? 13.273 -2.758 -11.992 1 91.38 66 MET A CA 1
ATOM 542 C C . MET A 1 66 ? 13.609 -4.027 -12.773 1 91.38 66 MET A C 1
ATOM 544 O O . MET A 1 66 ? 13.148 -4.207 -13.898 1 91.38 66 MET A O 1
ATOM 548 N N . VAL A 1 67 ? 14.523 -4.809 -12.164 1 93.88 67 VAL A N 1
ATOM 549 C CA . VAL A 1 67 ? 14.938 -6.043 -12.828 1 93.88 67 VAL A CA 1
ATOM 550 C C . VAL A 1 67 ? 13.891 -7.129 -12.586 1 93.88 67 VAL A C 1
ATOM 552 O O . VAL A 1 67 ? 13.609 -7.488 -11.445 1 93.88 67 VAL A O 1
ATOM 555 N N . PRO A 1 68 ? 13.312 -7.66 -13.68 1 97.25 68 PRO A N 1
ATOM 556 C CA . PRO A 1 68 ? 12.281 -8.688 -13.508 1 97.25 68 PRO A CA 1
ATOM 557 C C . PRO A 1 68 ? 12.789 -9.914 -12.766 1 97.25 68 PRO A C 1
ATOM 559 O O . PRO A 1 68 ? 13.922 -10.352 -12.984 1 97.25 68 PRO A O 1
ATOM 562 N N . LYS A 1 69 ? 11.992 -10.453 -11.914 1 96.94 69 LYS A N 1
ATOM 563 C CA . LYS A 1 69 ? 12.281 -11.727 -11.25 1 96.94 69 LYS A CA 1
ATOM 564 C C . LYS A 1 69 ? 11.773 -12.906 -12.078 1 96.94 69 LYS A C 1
ATOM 566 O O . LYS A 1 69 ? 10.914 -12.734 -12.945 1 96.94 69 LYS A O 1
ATOM 571 N N . CYS A 1 70 ? 12.289 -14.023 -11.781 1 95.81 70 CYS A N 1
ATOM 572 C CA . CYS A 1 70 ? 11.859 -15.258 -12.422 1 95.81 70 CYS A CA 1
ATOM 573 C C . CYS A 1 70 ? 10.82 -15.984 -11.578 1 95.81 70 CYS A C 1
ATOM 575 O O . CYS A 1 70 ? 11.023 -16.203 -10.383 1 95.81 70 CYS A O 1
ATOM 577 N N . TYR A 1 71 ? 9.75 -16.297 -12.195 1 96.81 71 TYR A N 1
ATOM 578 C CA . TYR A 1 71 ? 8.672 -17.062 -11.586 1 96.81 71 TYR A CA 1
ATOM 579 C C . TYR A 1 71 ? 8.57 -18.453 -12.195 1 96.81 71 TYR A C 1
ATOM 581 O O . TYR A 1 71 ? 9 -18.672 -13.328 1 96.81 71 TYR A O 1
ATOM 589 N N . THR A 1 72 ? 8.078 -19.344 -11.453 1 94.94 72 THR A N 1
ATOM 590 C CA . THR A 1 72 ? 7.773 -20.672 -11.953 1 94.94 72 THR A CA 1
ATOM 591 C C . THR A 1 72 ? 6.422 -21.156 -11.438 1 94.94 72 THR A C 1
ATOM 593 O O . THR A 1 72 ? 5.77 -20.469 -10.648 1 94.94 72 THR A O 1
ATOM 596 N N . THR A 1 73 ? 5.918 -22.234 -12.016 1 89.81 73 THR A N 1
ATOM 597 C CA . THR A 1 73 ? 4.656 -22.797 -11.562 1 89.81 73 THR A CA 1
ATOM 598 C C . THR A 1 73 ? 4.77 -23.297 -10.117 1 89.81 73 THR A C 1
ATOM 600 O O . THR A 1 73 ? 5.82 -23.797 -9.711 1 89.81 73 THR A O 1
ATOM 603 N N . LEU A 1 74 ? 3.691 -23.156 -9.383 1 84.06 74 LEU A N 1
ATOM 604 C CA . LEU A 1 74 ? 3.637 -23.75 -8.055 1 84.06 74 LEU A CA 1
ATOM 605 C C . LEU A 1 74 ? 3.453 -25.266 -8.133 1 84.06 74 LEU A C 1
ATOM 607 O O . LEU A 1 74 ? 2.324 -25.75 -8.109 1 84.06 74 LEU A O 1
ATOM 611 N N . ASP A 1 75 ? 4.402 -26.031 -8.297 1 70.88 75 ASP A N 1
ATOM 612 C CA . ASP A 1 75 ? 4.508 -27.406 -8.75 1 70.88 75 ASP A CA 1
ATOM 613 C C . ASP A 1 75 ? 3.471 -28.297 -8.055 1 70.88 75 ASP A C 1
ATOM 615 O O . ASP A 1 75 ? 2.959 -27.938 -6.992 1 70.88 75 ASP A O 1
ATOM 619 N N . MET A 1 76 ? 3.125 -29.25 -8.898 1 69.81 76 MET A N 1
ATOM 620 C CA . MET A 1 76 ? 2.162 -30.281 -8.492 1 69.81 76 MET A CA 1
ATOM 621 C C . MET A 1 76 ? 2.764 -31.672 -8.625 1 69.81 76 MET A C 1
ATOM 623 O O . MET A 1 76 ? 3.453 -31.969 -9.609 1 69.81 76 MET A O 1
ATOM 627 N N . ALA A 1 77 ? 2.873 -32.375 -7.531 1 54.78 77 ALA A N 1
ATOM 628 C CA . ALA A 1 77 ? 3.318 -33.75 -7.621 1 54.78 77 ALA A CA 1
ATOM 629 C C . ALA A 1 77 ? 2.141 -34.719 -7.855 1 54.78 77 ALA A C 1
ATOM 631 O O . ALA A 1 77 ? 1.081 -34.531 -7.242 1 54.78 77 ALA A O 1
ATOM 632 N N . ALA A 1 78 ? 2.18 -35.469 -9.023 1 42.28 78 ALA A N 1
ATOM 633 C CA . ALA A 1 78 ? 1.144 -36.469 -9.328 1 42.28 78 ALA A CA 1
ATOM 634 C C . ALA A 1 78 ? 1.16 -37.625 -8.32 1 42.28 78 ALA A C 1
ATOM 636 O O . ALA A 1 78 ? 2.225 -38.031 -7.855 1 42.28 78 ALA A O 1
ATOM 637 N N . ILE A 1 79 ? 0.123 -37.781 -7.504 1 43.62 79 ILE A N 1
ATOM 638 C CA . ILE A 1 79 ? 0.015 -39 -6.699 1 43.62 79 ILE A CA 1
ATOM 639 C C . ILE A 1 79 ? -0.956 -39.969 -7.363 1 43.62 79 ILE A C 1
ATOM 641 O O . ILE A 1 79 ? -1.979 -39.562 -7.914 1 43.62 79 ILE A O 1
ATOM 645 N N . GLN A 1 80 ? -0.478 -41.188 -7.648 1 34.28 80 GLN A N 1
ATOM 646 C CA . GLN A 1 80 ? -1.254 -42.25 -8.25 1 34.28 80 GLN A CA 1
ATOM 647 C C . GLN A 1 80 ? -2.451 -42.625 -7.375 1 34.28 80 GLN A C 1
ATOM 649 O O . GLN A 1 80 ? -3.225 -43.531 -7.719 1 34.28 80 GLN A O 1
ATOM 654 N N . GLN A 1 81 ? -2.561 -42.125 -6.211 1 32.88 81 GLN A N 1
ATOM 655 C CA . GLN A 1 81 ? -3.689 -42.688 -5.484 1 32.88 81 GLN A CA 1
ATOM 656 C C . GLN A 1 81 ? -4.98 -41.938 -5.789 1 32.88 81 GLN A C 1
ATOM 658 O O . GLN A 1 81 ? -4.996 -40.688 -5.785 1 32.88 81 GLN A O 1
ATOM 663 N N . ALA A 1 82 ? -5.918 -42.594 -6.348 1 34.44 82 ALA A N 1
ATOM 664 C CA . ALA A 1 82 ? -7.246 -42.219 -6.836 1 34.44 82 ALA A CA 1
ATOM 665 C C . ALA A 1 82 ? -8.07 -41.531 -5.746 1 34.44 82 ALA A C 1
ATOM 667 O O . ALA A 1 82 ? -9.273 -41.812 -5.613 1 34.44 82 ALA A O 1
ATOM 668 N N . GLY A 1 83 ? -7.668 -41.156 -4.594 1 31.36 83 GLY A N 1
ATOM 669 C CA . GLY A 1 83 ? -8.773 -40.688 -3.781 1 31.36 83 GLY A CA 1
ATOM 670 C C . GLY A 1 83 ? -9.266 -39.312 -4.207 1 31.36 83 GLY A C 1
ATOM 671 O O . GLY A 1 83 ? -8.508 -38.344 -4.195 1 31.36 83 GLY A O 1
ATOM 672 N N . ILE A 1 84 ? -10.172 -39.25 -5.109 1 38.03 84 ILE A N 1
ATOM 673 C CA . ILE A 1 84 ? -10.906 -38.188 -5.797 1 38.03 84 ILE A CA 1
ATOM 674 C C . ILE A 1 84 ? -11.648 -37.312 -4.777 1 38.03 84 ILE A C 1
ATOM 676 O O . ILE A 1 84 ? -12.602 -37.781 -4.148 1 38.03 84 ILE A O 1
ATOM 680 N N . ALA A 1 85 ? -11.133 -36.625 -3.873 1 38.72 85 ALA A N 1
ATOM 681 C CA . ALA A 1 85 ? -12.102 -35.75 -3.213 1 38.72 85 ALA A CA 1
ATOM 682 C C . ALA A 1 85 ? -12.641 -34.688 -4.176 1 38.72 85 ALA A C 1
ATOM 684 O O . ALA A 1 85 ? -11.867 -33.938 -4.781 1 38.72 85 ALA A O 1
ATOM 685 N N . ALA A 1 86 ? -13.719 -34.969 -4.824 1 38.47 86 ALA A N 1
ATOM 686 C CA . ALA A 1 86 ? -14.453 -34.031 -5.66 1 38.47 86 ALA A CA 1
ATOM 687 C C . ALA A 1 86 ? -14.578 -32.688 -4.977 1 38.47 86 ALA A C 1
ATOM 689 O O . ALA A 1 86 ? -14.773 -32.594 -3.764 1 38.47 86 ALA A O 1
ATOM 690 N N . VAL A 1 87 ? -14.078 -31.625 -5.484 1 44.94 87 VAL A N 1
ATOM 691 C CA . VAL A 1 87 ? -14.344 -30.234 -5.16 1 44.94 87 VAL A CA 1
ATOM 692 C C . VAL A 1 87 ? -15.828 -30.047 -4.844 1 44.94 87 VAL A C 1
ATOM 694 O O . VAL A 1 87 ? -16.297 -28.922 -4.66 1 44.94 87 VAL A O 1
ATOM 697 N N . GLN A 1 88 ? -16.75 -31.156 -4.883 1 41.53 88 GLN A N 1
ATOM 698 C CA . GLN A 1 88 ? -18.203 -31.266 -4.953 1 41.53 88 GLN A CA 1
ATOM 699 C C . GLN A 1 88 ? -18.859 -30.547 -3.781 1 41.53 88 GLN A C 1
ATOM 701 O O . GLN A 1 88 ? -20.062 -30.281 -3.812 1 41.53 88 GLN A O 1
ATOM 706 N N . ASN A 1 89 ? -18.109 -30.312 -2.789 1 46.31 89 ASN A N 1
ATOM 707 C CA . ASN A 1 89 ? -18.875 -29.938 -1.607 1 46.31 89 ASN A CA 1
ATOM 708 C C . ASN A 1 89 ? -19.344 -28.484 -1.685 1 46.31 89 ASN A C 1
ATOM 710 O O . ASN A 1 89 ? -19.906 -27.953 -0.72 1 46.31 89 ASN A O 1
ATOM 714 N N . LEU A 1 90 ? -19.031 -27.766 -2.756 1 50.16 90 LEU A N 1
ATOM 715 C CA . LEU A 1 90 ? -19.562 -26.406 -2.83 1 50.16 90 LEU A CA 1
ATOM 716 C C . LEU A 1 90 ? -20.969 -26.422 -3.434 1 50.16 90 LEU A C 1
ATOM 718 O O . LEU A 1 90 ? -21.547 -25.359 -3.684 1 50.16 90 LEU A O 1
ATOM 722 N N . THR A 1 91 ? -21.672 -27.688 -3.793 1 45.53 91 THR A N 1
ATOM 723 C CA . THR A 1 91 ? -22.828 -27.984 -4.625 1 45.53 91 THR A CA 1
ATOM 724 C C . THR A 1 91 ? -24.125 -27.547 -3.938 1 45.53 91 THR A C 1
ATOM 726 O O . THR A 1 91 ? -25.141 -27.312 -4.598 1 45.53 91 THR A O 1
ATOM 729 N N . GLY A 1 92 ? -23.906 -27.359 -2.771 1 52.88 92 GLY A N 1
ATOM 730 C CA . GLY A 1 92 ? -25.203 -27 -2.207 1 52.88 92 GLY A CA 1
ATOM 731 C C . GLY A 1 92 ? -25.625 -25.578 -2.496 1 52.88 92 GLY A C 1
ATOM 732 O O . GLY A 1 92 ? -26.734 -25.172 -2.17 1 52.88 92 GLY A O 1
ATOM 733 N N . LEU A 1 93 ? -24.75 -24.969 -3.363 1 67.12 93 LEU A N 1
ATOM 734 C CA . LEU A 1 93 ? -25.094 -23.578 -3.684 1 67.12 93 LEU A CA 1
ATOM 735 C C . LEU A 1 93 ? -25.656 -23.469 -5.094 1 67.12 93 LEU A C 1
ATOM 737 O O . LEU A 1 93 ? -25.312 -24.25 -5.973 1 67.12 93 LEU A O 1
ATOM 741 N N . GLU A 1 94 ? -26.875 -23.297 -5.352 1 83.06 94 GLU A N 1
ATOM 742 C CA . GLU A 1 94 ? -27.422 -23.047 -6.684 1 83.06 94 GLU A CA 1
ATOM 743 C C . GLU A 1 94 ? -26.547 -22.062 -7.461 1 83.06 94 GLU A C 1
ATOM 745 O O . GLU A 1 94 ? -27.062 -21.125 -8.062 1 83.06 94 GLU A O 1
ATOM 750 N N . LEU A 1 95 ? -25.141 -22.25 -7.301 1 91.25 95 LEU A N 1
ATOM 751 C CA . LEU A 1 95 ? -24.156 -21.438 -7.996 1 91.25 95 LEU A CA 1
ATOM 752 C C . LEU A 1 95 ? -23.219 -22.297 -8.82 1 91.25 95 LEU A C 1
ATOM 754 O O . LEU A 1 95 ? -22.906 -23.422 -8.43 1 91.25 95 LEU A O 1
ATOM 758 N N . SER A 1 96 ? -22.766 -21.844 -9.992 1 93.19 96 SER A N 1
ATOM 759 C CA . SER A 1 96 ? -21.906 -22.625 -10.867 1 93.19 96 SER A CA 1
ATOM 760 C C . SER A 1 96 ? -20.812 -21.75 -11.484 1 93.19 96 SER A C 1
ATOM 762 O O . SER A 1 96 ? -20.047 -22.219 -12.328 1 93.19 96 SER A O 1
ATOM 764 N N . GLY A 1 97 ? -20.75 -20.531 -11.172 1 95.81 97 GLY A N 1
ATOM 765 C CA . GLY A 1 97 ? -19.781 -19.594 -11.719 1 95.81 97 GLY A CA 1
ATOM 766 C C . GLY A 1 97 ? -20.266 -18.922 -12.992 1 95.81 97 GLY A C 1
ATOM 767 O O . GLY A 1 97 ? -19.484 -18.281 -13.703 1 95.81 97 GLY A O 1
ATOM 768 N N . GLU A 1 98 ? -21.562 -19.047 -13.234 1 95.12 98 GLU A N 1
ATOM 769 C CA . GLU A 1 98 ? -22.141 -18.453 -14.43 1 95.12 98 GLU A CA 1
ATOM 770 C C . GLU A 1 98 ? -21.984 -16.938 -14.43 1 95.12 98 GLU A C 1
ATOM 772 O O . GLU A 1 98 ? -22.25 -16.281 -13.422 1 95.12 98 GLU A O 1
ATOM 777 N N . GLY A 1 99 ? -21.531 -16.453 -15.547 1 96.56 99 GLY A N 1
ATOM 778 C CA . GLY A 1 99 ? -21.422 -15.008 -15.695 1 96.56 99 GLY A CA 1
ATOM 779 C C . GLY A 1 99 ? -20.109 -14.453 -15.195 1 96.56 99 GLY A C 1
ATOM 780 O O . GLY A 1 99 ? -19.844 -13.258 -15.328 1 96.56 99 GLY A O 1
ATOM 781 N N . VAL A 1 100 ? -19.281 -15.258 -14.648 1 97.81 100 VAL A N 1
ATOM 782 C CA . VAL A 1 100 ? -18 -14.805 -14.102 1 97.81 100 VAL A CA 1
ATOM 783 C C . VAL A 1 100 ? -16.859 -15.297 -14.984 1 97.81 100 VAL A C 1
ATOM 785 O O . VAL A 1 100 ? -16.906 -16.406 -15.531 1 97.81 100 VAL A O 1
ATOM 788 N N . LEU A 1 101 ? -15.875 -14.422 -15.188 1 98.69 101 LEU A N 1
ATOM 789 C CA . LEU A 1 101 ? -14.664 -14.781 -15.906 1 98.69 101 LEU A CA 1
ATOM 790 C C . LEU A 1 101 ? -13.57 -15.242 -14.945 1 98.69 101 LEU A C 1
ATOM 792 O O . LEU A 1 101 ? -13.414 -14.672 -13.859 1 98.69 101 LEU A O 1
ATOM 796 N N . VAL A 1 102 ? -12.914 -16.266 -15.312 1 98.75 102 VAL A N 1
ATOM 797 C CA . VAL A 1 102 ? -11.703 -16.688 -14.609 1 98.75 102 VAL A CA 1
ATOM 798 C C . VAL A 1 102 ? -10.5 -16.562 -15.547 1 98.75 102 VAL A C 1
ATOM 800 O O . VAL A 1 102 ? -10.391 -17.281 -16.531 1 98.75 102 VAL A O 1
ATOM 803 N N . GLY A 1 103 ? -9.648 -15.562 -15.273 1 98.88 103 GLY A N 1
ATOM 804 C CA . GLY A 1 103 ? -8.406 -15.391 -16 1 98.88 103 GLY A CA 1
ATOM 805 C C . GLY A 1 103 ? -7.285 -16.266 -15.477 1 98.88 103 GLY A C 1
ATOM 806 O O . GLY A 1 103 ? -6.801 -16.062 -14.359 1 98.88 103 GLY A O 1
ATOM 807 N N . ILE A 1 104 ? -6.805 -17.203 -16.266 1 98.69 104 ILE A N 1
ATOM 808 C CA . ILE A 1 104 ? -5.773 -18.156 -15.852 1 98.69 104 ILE A CA 1
ATOM 809 C C . ILE A 1 104 ? -4.438 -17.781 -16.484 1 98.69 104 ILE A C 1
ATOM 811 O O . ILE A 1 104 ? -4.285 -17.844 -17.703 1 98.69 104 ILE A O 1
ATOM 815 N N . ILE A 1 105 ? -3.52 -17.344 -15.727 1 98.62 105 ILE A N 1
ATOM 816 C CA . ILE A 1 105 ? -2.166 -17.016 -16.156 1 98.62 105 ILE A CA 1
ATOM 817 C C . ILE A 1 105 ? -1.231 -18.188 -15.859 1 98.62 105 ILE A C 1
ATOM 819 O O . ILE A 1 105 ? -0.878 -18.422 -14.703 1 98.62 105 ILE A O 1
ATOM 823 N N . ASP A 1 106 ? -0.827 -18.859 -16.875 1 97.94 106 ASP A N 1
ATOM 824 C CA . ASP A 1 106 ? -0.139 -20.125 -16.641 1 97.94 106 ASP A CA 1
ATOM 825 C C . ASP A 1 106 ? 0.545 -20.625 -17.922 1 97.94 106 ASP A C 1
ATOM 827 O O . ASP A 1 106 ? 1.044 -19.812 -18.703 1 97.94 106 ASP A O 1
ATOM 831 N N . THR A 1 107 ? 0.654 -21.984 -18.047 1 97.38 107 THR A N 1
ATOM 832 C CA . THR A 1 107 ? 1.414 -22.594 -19.125 1 97.38 107 THR A CA 1
ATOM 833 C C . THR A 1 107 ? 0.534 -22.812 -20.359 1 97.38 107 THR A C 1
ATOM 835 O O . THR A 1 107 ? 0.983 -23.375 -21.359 1 97.38 107 THR A O 1
ATOM 838 N N . GLY A 1 108 ? -0.701 -22.375 -20.312 1 97.56 108 GLY A N 1
ATOM 839 C CA . GLY A 1 108 ? -1.634 -22.562 -21.406 1 97.56 108 GLY A CA 1
ATOM 840 C C . GLY A 1 108 ? -2.799 -23.469 -21.062 1 97.56 108 GLY A C 1
ATOM 841 O O . GLY A 1 108 ? -3.129 -23.625 -19.875 1 97.56 108 GLY A O 1
ATOM 842 N N . ILE A 1 109 ? -3.438 -23.938 -22.109 1 98.12 109 ILE A N 1
ATOM 843 C CA . ILE A 1 109 ? -4.598 -24.797 -21.906 1 98.12 109 ILE A CA 1
ATOM 844 C C . ILE A 1 109 ? -4.801 -25.688 -23.125 1 98.12 109 ILE A C 1
ATOM 846 O O . ILE A 1 109 ? -4.531 -25.281 -24.266 1 98.12 109 ILE A O 1
ATOM 850 N N . ASN A 1 110 ? -5.152 -26.938 -22.859 1 97.75 110 ASN A N 1
ATOM 851 C CA . ASN A 1 110 ? -5.684 -27.766 -23.953 1 97.75 110 ASN A CA 1
ATOM 852 C C . ASN A 1 110 ? -7.133 -27.422 -24.266 1 97.75 110 ASN A C 1
ATOM 854 O O . ASN A 1 110 ? -8.055 -28.078 -23.781 1 97.75 110 ASN A O 1
ATOM 858 N N . TYR A 1 111 ? -7.293 -26.453 -25.219 1 97.56 111 TYR A N 1
ATOM 859 C CA . TYR A 1 111 ? -8.609 -25.875 -25.469 1 97.56 111 TYR A CA 1
ATOM 860 C C . TYR A 1 111 ? -9.523 -26.859 -26.188 1 97.56 111 TYR A C 1
ATOM 862 O O . TYR A 1 111 ? -10.734 -26.641 -26.266 1 97.56 111 TYR A O 1
ATOM 870 N N . LEU A 1 112 ? -9.047 -28.016 -26.625 1 96.44 112 LEU A N 1
ATOM 871 C CA . LEU A 1 112 ? -9.828 -29 -27.359 1 96.44 112 LEU A CA 1
ATOM 872 C C . LEU A 1 112 ? -10.555 -29.938 -26.422 1 96.44 112 LEU A C 1
ATOM 874 O O . LEU A 1 112 ? -11.469 -30.656 -26.828 1 96.44 112 LEU A O 1
ATOM 878 N N . ASP A 1 113 ? -10.109 -29.969 -25.188 1 96.5 113 ASP A N 1
ATOM 879 C CA . ASP A 1 113 ? -10.703 -30.906 -24.25 1 96.5 113 ASP A CA 1
ATOM 880 C C . ASP A 1 113 ? -12.18 -30.594 -24.016 1 96.5 113 ASP A C 1
ATOM 882 O O . ASP A 1 113 ? -12.547 -29.438 -23.797 1 96.5 113 ASP A O 1
ATOM 886 N N . PRO A 1 114 ? -13.047 -31.578 -23.969 1 95.56 114 PRO A N 1
ATOM 887 C CA . PRO A 1 114 ? -14.484 -31.359 -23.828 1 95.56 114 PRO A CA 1
ATOM 888 C C . PRO A 1 114 ? -14.867 -30.75 -22.484 1 95.56 114 PRO A C 1
ATOM 890 O O . PRO A 1 114 ? -15.914 -30.109 -22.359 1 95.56 114 PRO A O 1
ATOM 893 N N . ILE A 1 115 ? -14.117 -30.875 -21.453 1 95.62 115 ILE A N 1
ATOM 894 C CA . ILE A 1 115 ? -14.469 -30.391 -20.125 1 95.62 115 ILE A CA 1
ATOM 895 C C . ILE A 1 115 ? -14.469 -28.859 -20.109 1 95.62 115 ILE A C 1
ATOM 897 O O . ILE A 1 115 ? -14.992 -28.25 -19.172 1 95.62 115 ILE A O 1
ATOM 901 N N . PHE A 1 116 ? -13.82 -28.234 -21.125 1 98 116 PHE A N 1
ATOM 902 C CA . PHE A 1 116 ? -13.766 -26.781 -21.188 1 98 116 PHE A CA 1
ATOM 903 C C . PHE A 1 116 ? -14.812 -26.25 -22.156 1 98 116 PHE A C 1
ATOM 905 O O . PHE A 1 116 ? -14.766 -25.078 -22.547 1 98 116 PHE A O 1
ATOM 912 N N . ARG A 1 117 ? -15.742 -27.062 -22.562 1 97.5 117 ARG A N 1
ATOM 913 C CA . ARG A 1 117 ? -16.766 -26.703 -23.531 1 97.5 117 ARG A CA 1
ATOM 914 C C . ARG A 1 117 ? -18.156 -26.703 -22.891 1 97.5 117 ARG A C 1
ATOM 916 O O . ARG A 1 117 ? -18.344 -27.266 -21.812 1 97.5 117 ARG A O 1
ATOM 923 N N . ASN A 1 118 ? -19.031 -26 -23.578 1 96.19 118 ASN A N 1
ATOM 924 C CA . ASN A 1 118 ? -20.438 -26.062 -23.203 1 96.19 118 ASN A CA 1
ATOM 925 C C . ASN A 1 118 ? -21.078 -27.375 -23.656 1 96.19 118 ASN A C 1
ATOM 927 O O . ASN A 1 118 ? -20.469 -28.156 -24.375 1 96.19 118 ASN A O 1
ATOM 931 N N . LEU A 1 119 ? -22.312 -27.547 -23.203 1 91.56 119 LEU A N 1
ATOM 932 C CA . LEU A 1 119 ? -23.047 -28.766 -23.562 1 91.56 119 LEU A CA 1
ATOM 933 C C . LEU A 1 119 ? -23.266 -28.859 -25.062 1 91.56 119 LEU A C 1
ATOM 935 O O . LEU A 1 119 ? -23.281 -29.969 -25.625 1 91.56 119 LEU A O 1
ATOM 939 N N . ASP A 1 120 ? -23.344 -27.734 -25.734 1 94.81 120 ASP A N 1
ATOM 940 C CA . ASP A 1 120 ? -23.609 -27.703 -27.172 1 94.81 120 ASP A CA 1
ATOM 941 C C . ASP A 1 120 ? -22.312 -27.875 -27.969 1 94.81 120 ASP A C 1
ATOM 943 O O . ASP A 1 120 ? -22.312 -27.812 -29.188 1 94.81 120 ASP A O 1
ATOM 947 N N . GLY A 1 121 ? -21.219 -27.969 -27.25 1 94.88 121 GLY A N 1
ATOM 948 C CA . GLY A 1 121 ? -19.938 -28.203 -27.891 1 94.88 121 GLY A CA 1
ATOM 949 C C . GLY A 1 121 ? -19.125 -26.938 -28.078 1 94.88 121 GLY A C 1
ATOM 950 O O . GLY A 1 121 ? -17.922 -27 -28.391 1 94.88 121 GLY A O 1
ATOM 951 N N . SER A 1 122 ? -19.719 -25.812 -27.875 1 97.31 122 SER A N 1
ATOM 952 C CA . SER A 1 122 ? -19 -24.562 -28 1 97.31 122 SER A CA 1
ATOM 953 C C . SER A 1 122 ? -18.047 -24.359 -26.828 1 97.31 122 SER A C 1
ATOM 955 O O . SER A 1 122 ? -18.219 -24.953 -25.75 1 97.31 122 SER A O 1
ATOM 957 N N . THR A 1 123 ? -17.062 -23.609 -27.016 1 98.5 123 THR A N 1
ATOM 958 C CA . THR A 1 123 ? -16.031 -23.406 -26.016 1 98.5 123 THR A CA 1
ATOM 959 C C . THR A 1 123 ? -16.516 -22.469 -24.906 1 98.5 123 THR A C 1
ATOM 961 O O . THR A 1 123 ? -17.344 -21.594 -25.156 1 98.5 123 THR A O 1
ATOM 964 N N . ARG A 1 124 ? -16.062 -22.625 -23.688 1 98.5 124 ARG A N 1
ATOM 965 C CA . ARG A 1 124 ? -16.266 -21.703 -22.578 1 98.5 124 ARG A CA 1
ATOM 966 C C . ARG A 1 124 ? -15.07 -20.766 -22.422 1 98.5 124 ARG A C 1
ATOM 968 O O . ARG A 1 124 ? -15.031 -19.938 -21.516 1 98.5 124 ARG A O 1
ATOM 975 N N . ILE A 1 125 ? -14.094 -20.891 -23.312 1 98.75 125 ILE A N 1
ATOM 976 C CA . ILE A 1 125 ? -12.938 -20 -23.328 1 98.75 125 ILE A CA 1
ATOM 977 C C . ILE A 1 125 ? -13.266 -18.766 -24.172 1 98.75 125 ILE A C 1
ATOM 979 O O . ILE A 1 125 ? -13.539 -18.875 -25.375 1 98.75 125 ILE A O 1
ATOM 983 N N . ARG A 1 126 ? -13.195 -17.609 -23.547 1 98.56 126 ARG A N 1
ATOM 984 C CA . ARG A 1 126 ? -13.539 -16.359 -24.219 1 98.56 126 ARG A CA 1
ATOM 985 C C . ARG A 1 126 ? -12.375 -15.859 -25.078 1 98.56 126 ARG A C 1
ATOM 987 O O . ARG A 1 126 ? -12.594 -15.25 -26.125 1 98.56 126 ARG A O 1
ATOM 994 N N . ARG A 1 127 ? -11.188 -16 -24.5 1 98.06 127 ARG A N 1
ATOM 995 C CA . ARG A 1 127 ? -9.977 -15.547 -25.172 1 98.06 127 ARG A CA 1
ATOM 996 C C . ARG A 1 127 ? -8.758 -16.359 -24.719 1 98.06 127 ARG A C 1
ATOM 998 O O . ARG A 1 127 ? -8.711 -16.844 -23.594 1 98.06 127 ARG A O 1
ATOM 1005 N N . ILE A 1 128 ? -7.871 -16.562 -25.672 1 98.62 128 ILE A N 1
ATOM 1006 C CA . ILE A 1 128 ? -6.535 -17.047 -25.359 1 98.62 128 ILE A CA 1
ATOM 1007 C C . ILE A 1 128 ? -5.492 -16.031 -25.844 1 98.62 128 ILE A C 1
ATOM 1009 O O . ILE A 1 128 ? -5.469 -15.68 -27.031 1 98.62 128 ILE A O 1
ATOM 1013 N N . TRP A 1 129 ? -4.703 -15.523 -24.969 1 98.75 129 TRP A N 1
ATOM 1014 C CA . TRP A 1 129 ? -3.496 -14.805 -25.359 1 98.75 129 TRP A CA 1
ATOM 1015 C C . TRP A 1 129 ? -2.256 -15.664 -25.141 1 98.75 129 TRP A C 1
ATOM 1017 O O . TRP A 1 129 ? -1.879 -15.945 -24 1 98.75 129 TRP A O 1
ATOM 1027 N N . ASP A 1 130 ? -1.674 -16.078 -26.172 1 98.62 130 ASP A N 1
ATOM 1028 C CA . ASP A 1 130 ? -0.426 -16.844 -26.141 1 98.62 130 ASP A CA 1
ATOM 1029 C C . ASP A 1 130 ? 0.777 -15.922 -26.359 1 98.62 130 ASP A C 1
ATOM 1031 O O . ASP A 1 130 ? 1.007 -15.445 -27.469 1 98.62 130 ASP A O 1
ATOM 1035 N N . GLN A 1 131 ? 1.558 -15.766 -25.312 1 97.75 131 GLN A N 1
ATOM 1036 C CA . GLN A 1 131 ? 2.68 -14.836 -25.391 1 97.75 131 GLN A CA 1
ATOM 1037 C C . GLN A 1 131 ? 3.809 -15.398 -26.25 1 97.75 131 GLN A C 1
ATOM 1039 O O . GLN A 1 131 ? 4.676 -14.648 -26.703 1 97.75 131 GLN A O 1
ATOM 1044 N N . GLU A 1 132 ? 3.84 -16.672 -26.438 1 95.81 132 GLU A N 1
ATOM 1045 C CA . GLU A 1 132 ? 4.926 -17.344 -27.156 1 95.81 132 GLU A CA 1
ATOM 1046 C C . GLU A 1 132 ? 4.629 -17.406 -28.656 1 95.81 132 GLU A C 1
ATOM 1048 O O . GLU A 1 132 ? 5.547 -17.391 -29.484 1 95.81 132 GLU A O 1
ATOM 1053 N N . GLU A 1 133 ? 3.387 -17.5 -28.953 1 95.38 133 GLU A N 1
ATOM 1054 C CA . GLU A 1 133 ? 2.955 -17.625 -30.344 1 95.38 133 GLU A CA 1
ATOM 1055 C C . GLU A 1 133 ? 2.873 -16.25 -31.016 1 95.38 133 GLU A C 1
ATOM 1057 O O . GLU A 1 133 ? 2.197 -15.352 -30.516 1 95.38 133 GLU A O 1
ATOM 1062 N N . GLN A 1 134 ? 3.549 -16.094 -32.188 1 94.56 134 GLN A N 1
ATOM 1063 C CA . GLN A 1 134 ? 3.652 -14.766 -32.781 1 94.56 134 GLN A CA 1
ATOM 1064 C C . GLN A 1 134 ? 2.984 -14.703 -34.156 1 94.56 134 GLN A C 1
ATOM 1066 O O . GLN A 1 134 ? 3.045 -13.672 -34.812 1 94.56 134 GLN A O 1
ATOM 1071 N N . SER A 1 135 ? 2.355 -15.68 -34.562 1 92.44 135 SER A N 1
ATOM 1072 C CA . SER A 1 135 ? 1.827 -15.742 -35.938 1 92.44 135 SER A CA 1
ATOM 1073 C C . SER A 1 135 ? 0.488 -15.016 -36.031 1 92.44 135 SER A C 1
ATOM 1075 O O . SER A 1 135 ? 0.067 -14.641 -37.125 1 92.44 135 SER A O 1
ATOM 1077 N N . GLY A 1 136 ? -0.198 -14.859 -34.906 1 92.56 136 GLY A N 1
ATOM 1078 C CA . GLY A 1 136 ? -1.496 -14.203 -34.906 1 92.56 136 GLY A CA 1
ATOM 1079 C C . GLY A 1 136 ? -1.421 -12.727 -34.562 1 92.56 136 GLY A C 1
ATOM 1080 O O . GLY A 1 136 ? -0.355 -12.117 -34.656 1 92.56 136 GLY A O 1
ATOM 1081 N N . THR A 1 137 ? -2.572 -12.18 -34.312 1 94.5 137 THR A N 1
ATOM 1082 C CA . THR A 1 137 ? -2.666 -10.773 -33.938 1 94.5 137 THR A CA 1
ATOM 1083 C C . THR A 1 137 ? -2.463 -10.586 -32.438 1 94.5 137 THR A C 1
ATOM 1085 O O . THR A 1 137 ? -3.137 -11.227 -31.641 1 94.5 137 THR A O 1
ATOM 1088 N N . ALA A 1 138 ? -1.555 -9.711 -32.125 1 95.38 138 ALA A N 1
ATOM 1089 C CA . ALA A 1 138 ? -1.283 -9.43 -30.734 1 95.38 138 ALA A CA 1
ATOM 1090 C C . ALA A 1 138 ? -2.369 -8.539 -30.125 1 95.38 138 ALA A C 1
ATOM 1092 O O . ALA A 1 138 ? -3.053 -7.812 -30.859 1 95.38 138 ALA A O 1
ATOM 1093 N N . PRO A 1 139 ? -2.576 -8.617 -28.781 1 94.38 139 PRO A N 1
ATOM 1094 C CA . PRO A 1 139 ? -3.477 -7.645 -28.156 1 94.38 139 PRO A CA 1
ATOM 1095 C C . PRO A 1 139 ? -3.039 -6.199 -28.391 1 94.38 139 PRO A C 1
ATOM 1097 O O . PRO A 1 139 ? -1.846 -5.891 -28.312 1 94.38 139 PRO A O 1
ATOM 1100 N N . ARG A 1 140 ? -3.863 -5.277 -28.641 1 84.81 140 ARG A N 1
ATOM 1101 C CA . ARG A 1 140 ? -3.627 -3.91 -29.094 1 84.81 140 ARG A CA 1
ATOM 1102 C C . ARG A 1 140 ? -2.711 -3.168 -28.125 1 84.81 140 ARG A C 1
ATOM 1104 O O . ARG A 1 140 ? -1.767 -2.496 -28.547 1 84.81 140 ARG A O 1
ATOM 1111 N N . GLU A 1 141 ? -2.814 -3.219 -26.875 1 83.75 141 GLU A N 1
ATOM 1112 C CA . GLU A 1 141 ? -2.068 -2.369 -25.953 1 83.75 141 GLU A CA 1
ATOM 1113 C C . GLU A 1 141 ? -0.753 -3.025 -25.547 1 83.75 141 GLU A C 1
ATOM 1115 O O . GLU A 1 141 ? 0.121 -2.371 -24.969 1 83.75 141 GLU A O 1
ATOM 1120 N N . ILE A 1 142 ? -0.455 -4.191 -25.844 1 90.06 142 ILE A N 1
ATOM 1121 C CA . ILE A 1 142 ? 0.726 -4.902 -25.359 1 90.06 142 ILE A CA 1
ATOM 1122 C C . ILE A 1 142 ? 1.674 -5.176 -26.531 1 90.06 142 ILE A C 1
ATOM 1124 O O . ILE A 1 142 ? 2.887 -4.984 -26.406 1 90.06 142 ILE A O 1
ATOM 1128 N N . GLY A 1 143 ? 1.188 -5.637 -27.688 1 90.38 143 GLY A N 1
ATOM 1129 C CA . GLY A 1 143 ? 1.935 -5.59 -28.938 1 90.38 143 GLY A CA 1
ATOM 1130 C C . GLY A 1 143 ? 2.717 -6.859 -29.219 1 90.38 143 GLY A C 1
ATO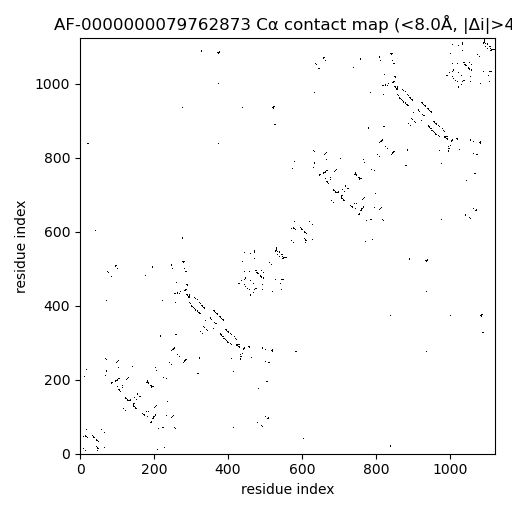M 1131 O O . GLY A 1 143 ? 3.535 -6.906 -30.141 1 90.38 143 GLY A O 1
ATOM 1132 N N . TYR A 1 144 ? 2.641 -7.906 -28.422 1 95.25 144 TYR A N 1
ATOM 1133 C CA . TYR A 1 144 ? 3.299 -9.18 -28.719 1 95.25 144 TYR A CA 1
ATOM 1134 C C . TYR A 1 144 ? 2.375 -10.352 -28.422 1 95.25 144 TYR A C 1
ATOM 1136 O O . TYR A 1 144 ? 1.314 -10.18 -27.812 1 95.25 144 TYR A O 1
ATOM 1144 N N . GLY A 1 145 ? 2.773 -11.508 -28.969 1 96.88 145 GLY A N 1
ATOM 1145 C CA . GLY A 1 145 ? 1.938 -12.688 -28.812 1 96.88 145 GLY A CA 1
ATOM 1146 C C . GLY A 1 145 ? 0.79 -12.742 -29.797 1 96.88 145 GLY A C 1
ATOM 1147 O O . GLY A 1 145 ? 0.778 -12 -30.781 1 96.88 145 GLY A O 1
ATOM 1148 N N . SER A 1 146 ? -0.041 -13.711 -29.594 1 97.75 146 SER A N 1
ATOM 1149 C CA . SER A 1 146 ? -1.231 -13.867 -30.438 1 97.75 146 SER A CA 1
ATOM 1150 C C . SER A 1 146 ? -2.48 -14.055 -29.578 1 97.75 146 SER A C 1
ATOM 1152 O O . SER A 1 146 ? -2.484 -14.852 -28.641 1 97.75 146 SER A O 1
ATOM 1154 N N . GLU A 1 147 ? -3.424 -13.273 -29.891 1 98 147 GLU A N 1
ATOM 1155 C CA . GLU A 1 147 ? -4.711 -13.391 -29.219 1 98 147 GLU A CA 1
ATOM 1156 C C . GLU A 1 147 ? -5.727 -14.117 -30.094 1 98 147 GLU A C 1
ATOM 1158 O O . GLU A 1 147 ? -5.848 -13.828 -31.281 1 98 147 GLU A O 1
ATOM 1163 N N . TYR A 1 148 ? -6.418 -15.039 -29.562 1 98.31 148 TYR A N 1
ATOM 1164 C CA . TYR A 1 148 ? -7.461 -15.789 -30.25 1 98.31 148 TYR A CA 1
ATOM 1165 C C . TYR A 1 148 ? -8.812 -15.594 -29.578 1 98.31 148 TYR A C 1
ATOM 1167 O O . TYR A 1 148 ? -8.938 -15.734 -28.359 1 98.31 148 TYR A O 1
ATOM 1175 N N . THR A 1 149 ? -9.812 -15.305 -30.359 1 97.62 149 THR A N 1
ATOM 1176 C CA . THR A 1 149 ? -11.156 -15.023 -29.875 1 97.62 149 THR A CA 1
ATOM 1177 C C . THR A 1 149 ? -11.961 -16.312 -29.734 1 97.62 149 THR A C 1
ATOM 1179 O O . THR A 1 149 ? -11.539 -17.359 -30.219 1 97.62 149 THR A O 1
ATOM 1182 N N . ARG A 1 150 ? -13.109 -16.172 -29.094 1 98.12 150 ARG A N 1
ATOM 1183 C CA . ARG A 1 150 ? -14.023 -17.297 -28.922 1 98.12 150 ARG A CA 1
ATOM 1184 C C . ARG A 1 150 ? -14.438 -17.875 -30.281 1 98.12 150 ARG A C 1
ATOM 1186 O O . ARG A 1 150 ? -14.531 -19.094 -30.438 1 98.12 150 ARG A O 1
ATOM 1193 N N . GLU A 1 151 ? -14.695 -16.984 -31.219 1 97.88 151 GLU A N 1
ATOM 1194 C CA . GLU A 1 151 ? -15.094 -17.391 -32.562 1 97.88 151 GLU A CA 1
ATOM 1195 C C . GLU A 1 151 ? -14.008 -18.234 -33.219 1 97.88 151 GLU A C 1
ATOM 1197 O O . GLU A 1 151 ? -14.289 -19.266 -33.812 1 97.88 151 GLU A O 1
ATOM 1202 N N . GLN A 1 152 ? -12.844 -17.797 -33.094 1 97.88 152 GLN A N 1
ATOM 1203 C CA . GLN A 1 152 ? -11.719 -18.516 -33.688 1 97.88 152 GLN A CA 1
ATOM 1204 C C . GLN A 1 152 ? -11.531 -19.875 -33.031 1 97.88 152 GLN A C 1
ATOM 1206 O O . GLN A 1 152 ? -11.234 -20.875 -33.688 1 97.88 152 GLN A O 1
ATOM 1211 N N . ILE A 1 153 ? -11.664 -19.906 -31.734 1 98.38 153 ILE A N 1
ATOM 1212 C CA . ILE A 1 153 ? -11.492 -21.156 -30.984 1 98.38 153 ILE A CA 1
ATOM 1213 C C . ILE A 1 153 ? -12.578 -22.141 -31.391 1 98.38 153 ILE A C 1
ATOM 1215 O O . ILE A 1 153 ? -12.297 -23.328 -31.578 1 98.38 153 ILE A O 1
ATOM 1219 N N . ASN A 1 154 ? -13.797 -21.672 -31.516 1 98.38 154 ASN A N 1
ATOM 1220 C CA . ASN A 1 154 ? -14.883 -22.547 -31.953 1 98.38 154 ASN A CA 1
ATOM 1221 C C . ASN A 1 154 ? -14.633 -23.094 -33.344 1 98.38 154 ASN A C 1
ATOM 1223 O O . ASN A 1 154 ? -14.914 -24.25 -33.625 1 98.38 154 ASN A O 1
ATOM 1227 N N . LEU A 1 155 ? -14.156 -22.219 -34.219 1 98 155 LEU A N 1
ATOM 1228 C CA . LEU A 1 155 ? -13.805 -22.656 -35.562 1 98 155 LEU A CA 1
ATOM 1229 C C . LEU A 1 155 ? -12.734 -23.75 -35.5 1 98 155 LEU A C 1
ATOM 1231 O O . LEU A 1 155 ? -12.797 -24.719 -36.25 1 98 155 LEU A O 1
ATOM 1235 N N . ALA A 1 156 ? -11.789 -23.578 -34.688 1 97.94 156 ALA A N 1
ATOM 1236 C CA . ALA A 1 156 ? -10.719 -24.562 -34.531 1 97.94 156 ALA A CA 1
ATOM 1237 C C . ALA A 1 156 ? -11.258 -25.891 -34.031 1 97.94 156 ALA A C 1
ATOM 1239 O O . ALA A 1 156 ? -10.852 -26.953 -34.5 1 97.94 156 ALA A O 1
ATOM 1240 N N . ILE A 1 157 ? -12.133 -25.859 -33.094 1 97.19 157 ILE A N 1
ATOM 1241 C CA . ILE A 1 157 ? -12.703 -27.047 -32.469 1 97.19 157 ILE A CA 1
ATOM 1242 C C . ILE A 1 157 ? -13.445 -27.859 -33.531 1 97.19 157 ILE A C 1
ATOM 1244 O O . ILE A 1 157 ? -13.422 -29.094 -33.5 1 97.19 157 ILE A O 1
ATOM 1248 N N . GLN A 1 158 ? -14.031 -27.219 -34.531 1 95.75 158 GLN A N 1
ATOM 1249 C CA . GLN A 1 158 ? -14.836 -27.875 -35.531 1 95.75 158 GLN A CA 1
ATOM 1250 C C . GLN A 1 158 ? -13.977 -28.297 -36.719 1 95.75 158 GLN A C 1
ATOM 1252 O O . GLN A 1 158 ? -14.422 -29.062 -37.594 1 95.75 158 GLN A O 1
ATOM 1257 N N . SER A 1 159 ? -12.828 -27.906 -36.656 1 96.19 159 SER A N 1
ATOM 1258 C CA . SER A 1 159 ? -11.945 -28.172 -37.812 1 96.19 159 SER A CA 1
ATOM 1259 C C . SER A 1 159 ? -11.234 -29.5 -37.656 1 96.19 159 SER A C 1
ATOM 1261 O O . SER A 1 159 ? -11.062 -30 -36.531 1 96.19 159 SER A O 1
ATOM 1263 N N . GLU A 1 160 ? -10.75 -30.047 -38.781 1 95.12 160 GLU A N 1
ATOM 1264 C CA . GLU A 1 160 ? -9.945 -31.266 -38.781 1 95.12 160 GLU A CA 1
ATOM 1265 C C . GLU A 1 160 ? -8.523 -30.984 -38.281 1 95.12 160 GLU A C 1
ATOM 1267 O O . GLU A 1 160 ? -7.875 -31.875 -37.719 1 95.12 160 GLU A O 1
ATOM 1272 N N . ASN A 1 161 ? -8.164 -29.797 -38.5 1 95.88 161 ASN A N 1
ATOM 1273 C CA . ASN A 1 161 ? -6.844 -29.359 -38.062 1 95.88 161 ASN A CA 1
ATOM 1274 C C . ASN A 1 161 ? -6.922 -28.109 -37.188 1 95.88 161 ASN A C 1
ATOM 1276 O O . ASN A 1 161 ? -6.5 -27.031 -37.594 1 95.88 161 ASN A O 1
ATOM 1280 N N . PRO A 1 162 ? -7.289 -28.266 -36 1 95.81 162 PRO A N 1
ATOM 1281 C CA . PRO A 1 162 ? -7.551 -27.156 -35.125 1 95.81 162 PRO A CA 1
ATOM 1282 C C . PRO A 1 162 ? -6.348 -26.219 -34.969 1 95.81 162 PRO A C 1
ATOM 1284 O O . PRO A 1 162 ? -6.516 -25 -34.812 1 95.81 162 PRO A O 1
ATOM 1287 N N . LYS A 1 163 ? -5.125 -26.688 -35.031 1 94.31 163 LYS A N 1
ATOM 1288 C CA . LYS A 1 163 ? -3.922 -25.922 -34.75 1 94.31 163 LYS A CA 1
ATOM 1289 C C . LYS A 1 163 ? -3.617 -24.938 -35.875 1 94.31 163 LYS A C 1
ATOM 1291 O O . LYS A 1 163 ? -2.816 -24.016 -35.719 1 94.31 163 LYS A O 1
ATOM 1296 N N . GLU A 1 164 ? -4.207 -25.141 -37 1 94.25 164 GLU A N 1
ATOM 1297 C CA . GLU A 1 164 ? -4.039 -24.188 -38.094 1 94.25 164 GLU A CA 1
ATOM 1298 C C . GLU A 1 164 ? -4.73 -22.859 -37.812 1 94.25 164 GLU A C 1
ATOM 1300 O O . GLU A 1 164 ? -4.238 -21.797 -38.188 1 94.25 164 GLU A O 1
ATOM 1305 N N . THR A 1 165 ? -5.844 -22.953 -37.125 1 94.94 165 THR A N 1
ATOM 1306 C CA . THR A 1 165 ? -6.613 -21.766 -36.781 1 94.94 165 THR A CA 1
ATOM 1307 C C . THR A 1 165 ? -6.141 -21.188 -35.438 1 94.94 165 THR A C 1
ATOM 1309 O O . THR A 1 165 ? -5.977 -19.969 -35.312 1 94.94 165 THR A O 1
ATOM 1312 N N . VAL A 1 166 ? -5.977 -22.062 -34.5 1 97.81 166 VAL A N 1
ATOM 1313 C CA . VAL A 1 166 ? -5.492 -21.672 -33.188 1 97.81 166 VAL A CA 1
ATOM 1314 C C . VAL A 1 166 ? -4.309 -22.547 -32.781 1 97.81 166 VAL A C 1
ATOM 1316 O O . VAL A 1 166 ? -4.488 -23.594 -32.156 1 97.81 166 VAL A O 1
ATOM 1319 N N . PRO A 1 167 ? -3.162 -22.094 -33.062 1 97.19 167 PRO A N 1
ATOM 1320 C CA . PRO A 1 167 ? -1.981 -22.922 -32.812 1 97.19 167 PRO A CA 1
ATOM 1321 C C . PRO A 1 167 ? -1.573 -22.969 -31.344 1 97.19 167 PRO A C 1
ATOM 1323 O O . PRO A 1 167 ? -0.669 -23.719 -30.969 1 97.19 167 PRO A O 1
ATOM 1326 N N . SER A 1 168 ? -2.201 -22.25 -30.5 1 96.38 168 SER A N 1
ATOM 1327 C CA . SER A 1 168 ? -1.854 -22.219 -29.078 1 96.38 168 SER A CA 1
ATOM 1328 C C . SER A 1 168 ? -2.111 -23.578 -28.422 1 96.38 168 SER A C 1
ATOM 1330 O O . SER A 1 168 ? -3.111 -24.234 -28.719 1 96.38 168 SER A O 1
ATOM 1332 N N . PHE A 1 169 ? -1.19 -23.969 -27.578 1 92.94 169 PHE A N 1
ATOM 1333 C CA . PHE A 1 169 ? -1.354 -25.203 -26.828 1 92.94 169 PHE A CA 1
ATOM 1334 C C . PHE A 1 169 ? -0.542 -25.172 -25.547 1 92.94 169 PHE A C 1
ATOM 1336 O O . PHE A 1 169 ? 0.46 -24.453 -25.453 1 92.94 169 PHE A O 1
ATOM 1343 N N . ASP A 1 170 ? -0.981 -25.906 -24.547 1 95.38 170 ASP A N 1
ATOM 1344 C CA . ASP A 1 170 ? -0.28 -26.016 -23.266 1 95.38 170 ASP A CA 1
ATOM 1345 C C . ASP A 1 170 ? 0.958 -26.906 -23.406 1 95.38 170 ASP A C 1
ATOM 1347 O O . ASP A 1 170 ? 0.846 -28.109 -23.641 1 95.38 170 ASP A O 1
ATOM 1351 N N . THR A 1 171 ? 2.125 -26.391 -23.203 1 88.19 171 THR A N 1
ATOM 1352 C CA . THR A 1 171 ? 3.375 -27.109 -23.422 1 88.19 171 THR A CA 1
ATOM 1353 C C . THR A 1 171 ? 3.76 -27.922 -22.188 1 88.19 171 THR A C 1
ATOM 1355 O O . THR A 1 171 ? 4.625 -28.797 -22.25 1 88.19 171 THR A O 1
ATOM 1358 N N . ASP A 1 172 ? 3.186 -27.766 -21.062 1 90.75 172 ASP A N 1
ATOM 1359 C CA . ASP A 1 172 ? 3.576 -28.359 -19.797 1 90.75 172 ASP A CA 1
ATOM 1360 C C . ASP A 1 172 ? 2.426 -29.172 -19.188 1 90.75 172 ASP A C 1
ATOM 1362 O O . ASP A 1 172 ? 2.637 -30.266 -18.656 1 90.75 172 ASP A O 1
ATOM 1366 N N . GLY A 1 173 ? 1.232 -28.625 -19.312 1 94.5 173 GLY A N 1
ATOM 1367 C CA . GLY A 1 173 ? 0.07 -29.281 -18.734 1 94.5 173 GLY A CA 1
ATOM 1368 C C . GLY A 1 173 ? -0.365 -28.688 -17.406 1 94.5 173 GLY A C 1
ATOM 1369 O O . GLY A 1 173 ? -1.494 -28.891 -16.969 1 94.5 173 GLY A O 1
ATOM 1370 N N . HIS A 1 174 ? 0.484 -27.891 -16.797 1 95.56 174 HIS A N 1
ATOM 1371 C CA . HIS A 1 174 ? 0.161 -27.25 -15.523 1 95.56 174 HIS A CA 1
ATOM 1372 C C . HIS A 1 174 ? -1.076 -26.375 -15.641 1 95.56 174 HIS A C 1
ATOM 1374 O O . HIS A 1 174 ? -1.998 -26.469 -14.828 1 95.56 174 HIS A O 1
ATOM 1380 N N . GLY A 1 175 ? -1.122 -25.5 -16.672 1 97.38 175 GLY A N 1
ATOM 1381 C CA . GLY A 1 175 ? -2.258 -24.625 -16.891 1 97.38 175 GLY A CA 1
ATOM 1382 C C . GLY A 1 175 ? -3.555 -25.375 -17.141 1 97.38 175 GLY A C 1
ATOM 1383 O O . GLY A 1 175 ? -4.609 -24.969 -16.641 1 97.38 175 GLY A O 1
ATOM 1384 N N . THR A 1 176 ? -3.445 -26.453 -17.922 1 97.62 176 THR A N 1
ATOM 1385 C CA . THR A 1 176 ? -4.609 -27.281 -18.203 1 97.62 176 THR A CA 1
ATOM 1386 C C . THR A 1 176 ? -5.156 -27.891 -16.906 1 97.62 176 THR A C 1
ATOM 1388 O O . THR A 1 176 ? -6.371 -27.906 -16.688 1 97.62 176 THR A O 1
ATOM 1391 N N . PHE A 1 177 ? -4.297 -28.375 -16.109 1 96.19 177 PHE A N 1
ATOM 1392 C CA . PHE A 1 177 ? -4.707 -29 -14.852 1 96.19 177 PHE A CA 1
ATOM 1393 C C . PHE A 1 177 ? -5.379 -27.984 -13.938 1 96.19 177 PHE A C 1
ATOM 1395 O O . PHE A 1 177 ? -6.457 -28.234 -13.398 1 96.19 177 PHE A O 1
ATOM 1402 N N . VAL A 1 178 ? -4.773 -26.828 -13.742 1 96.88 178 VAL A N 1
ATOM 1403 C CA . VAL A 1 178 ? -5.297 -25.781 -12.875 1 96.88 178 VAL A CA 1
ATOM 1404 C C . VAL A 1 178 ? -6.66 -25.328 -13.383 1 96.88 178 VAL A C 1
ATOM 1406 O O . VAL A 1 178 ? -7.594 -25.141 -12.594 1 96.88 178 VAL A O 1
ATOM 1409 N N . ALA A 1 179 ? -6.742 -25.141 -14.68 1 97.75 179 ALA A N 1
ATOM 1410 C CA . ALA A 1 179 ? -8.008 -24.734 -15.281 1 97.75 179 ALA A CA 1
ATOM 1411 C C . ALA A 1 179 ? -9.102 -25.766 -15.016 1 97.75 179 ALA A C 1
ATOM 1413 O O . ALA A 1 179 ? -10.258 -25.422 -14.773 1 97.75 179 ALA A O 1
ATOM 1414 N N . SER A 1 180 ? -8.766 -27.047 -15.086 1 96.5 180 SER A N 1
ATOM 1415 C CA . SER A 1 180 ? -9.742 -28.109 -14.875 1 96.5 180 SER A CA 1
ATOM 1416 C C . SER A 1 180 ? -10.273 -28.094 -13.445 1 96.5 180 SER A C 1
ATOM 1418 O O . SER A 1 180 ? -11.469 -28.266 -13.219 1 96.5 180 SER A O 1
ATOM 1420 N N . VAL A 1 181 ? -9.383 -27.859 -12.523 1 94.31 181 VAL A N 1
ATOM 1421 C CA . VAL A 1 181 ? -9.773 -27.828 -11.117 1 94.31 181 VAL A CA 1
ATOM 1422 C C . VAL A 1 181 ? -10.617 -26.594 -10.836 1 94.31 181 VAL A C 1
ATOM 1424 O O . VAL A 1 181 ? -11.602 -26.656 -10.094 1 94.31 181 VAL A O 1
ATOM 1427 N N . ALA A 1 182 ? -10.305 -25.469 -11.445 1 95.81 182 ALA A N 1
ATOM 1428 C CA . ALA A 1 182 ? -10.992 -24.203 -11.203 1 95.81 182 ALA A CA 1
ATOM 1429 C C . ALA A 1 182 ? -12.352 -24.172 -11.891 1 95.81 182 ALA A C 1
ATOM 1431 O O . ALA A 1 182 ? -13.359 -23.812 -11.281 1 95.81 182 ALA A O 1
ATOM 1432 N N . CYS A 1 183 ? -12.344 -24.656 -13.227 1 95.81 183 CYS A N 1
ATOM 1433 C CA . CYS A 1 183 ? -13.508 -24.359 -14.055 1 95.81 183 CYS A CA 1
ATOM 1434 C C . CYS A 1 183 ? -13.961 -25.578 -14.828 1 95.81 183 CYS A C 1
ATOM 1436 O O . CYS A 1 183 ? -14.836 -25.5 -15.695 1 95.81 183 CYS A O 1
ATOM 1438 N N . GLY A 1 184 ? -13.422 -26.734 -14.633 1 95.38 184 GLY A N 1
ATOM 1439 C CA . GLY A 1 184 ? -13.766 -27.891 -15.43 1 95.38 184 GLY A CA 1
ATOM 1440 C C . GLY A 1 184 ? -15.227 -28.281 -15.328 1 95.38 184 GLY A C 1
ATOM 1441 O O . GLY A 1 184 ? -15.789 -28.297 -14.234 1 95.38 184 GLY A O 1
ATOM 1442 N N . GLY A 1 185 ? -15.773 -28.578 -16.5 1 93.12 185 GLY A N 1
ATOM 1443 C CA . GLY A 1 185 ? -17.156 -29.047 -16.516 1 93.12 185 GLY A CA 1
ATOM 1444 C C . GLY A 1 185 ? -17.312 -30.453 -15.938 1 93.12 185 GLY A C 1
ATOM 1445 O O . GLY A 1 185 ? -16.328 -31.141 -15.703 1 93.12 185 GLY A O 1
ATOM 1446 N N . ALA A 1 186 ? -18.594 -30.766 -15.75 1 89.56 186 ALA A N 1
ATOM 1447 C CA . ALA A 1 186 ? -18.906 -32.062 -15.148 1 89.56 186 ALA A CA 1
ATOM 1448 C C . ALA A 1 186 ? -18.594 -33.188 -16.109 1 89.56 186 ALA A C 1
ATOM 1450 O O . ALA A 1 186 ? -18.844 -33.094 -17.312 1 89.56 186 ALA A O 1
ATOM 1451 N N . ASN A 1 187 ? -17.922 -34.156 -15.656 1 90.5 187 ASN A N 1
ATOM 1452 C CA . ASN A 1 187 ? -17.719 -35.438 -16.312 1 90.5 187 ASN A CA 1
ATOM 1453 C C . ASN A 1 187 ? -18.188 -36.594 -15.438 1 90.5 187 ASN A C 1
ATOM 1455 O O . ASN A 1 187 ? -17.406 -37.125 -14.633 1 90.5 187 ASN A O 1
ATOM 1459 N N . PRO A 1 188 ? -19.438 -37.031 -15.633 1 86.56 188 PRO A N 1
ATOM 1460 C CA . PRO A 1 188 ? -20.031 -38.031 -14.766 1 86.56 188 PRO A CA 1
ATOM 1461 C C . PRO A 1 188 ? -19.266 -39.375 -14.805 1 86.56 188 PRO A C 1
ATOM 1463 O O . PRO A 1 188 ? -19.141 -40.031 -13.781 1 86.56 188 PRO A O 1
ATOM 1466 N N . GLU A 1 189 ? -18.797 -39.75 -15.898 1 87.62 189 GLU A N 1
ATOM 1467 C CA . GLU A 1 189 ? -18.078 -41 -16.062 1 87.62 189 GLU A CA 1
ATOM 1468 C C . GLU A 1 189 ? -16.875 -41.062 -15.125 1 87.62 189 GLU A C 1
ATOM 1470 O O . GLU A 1 189 ? -16.578 -42.125 -14.57 1 87.62 189 GLU A O 1
ATOM 1475 N N . ASN A 1 190 ? -16.25 -40 -14.984 1 87.25 190 ASN A N 1
ATOM 1476 C CA . ASN A 1 190 ? -15.062 -39.969 -14.141 1 87.25 190 ASN A CA 1
ATOM 1477 C C . ASN A 1 190 ? -15.336 -39.281 -12.805 1 87.25 190 ASN A C 1
ATOM 1479 O O . ASN A 1 190 ? -14.406 -38.938 -12.078 1 87.25 190 ASN A O 1
ATOM 1483 N N . LEU A 1 191 ? -16.578 -38.969 -12.516 1 86.31 191 LEU A N 1
ATOM 1484 C CA . LEU A 1 191 ? -17.016 -38.375 -11.266 1 86.31 191 LEU A CA 1
ATOM 1485 C C . LEU A 1 191 ? -16.234 -37.094 -11 1 86.31 191 LEU A C 1
ATOM 1487 O O . LEU A 1 191 ? -15.68 -36.906 -9.914 1 86.31 191 LEU A O 1
ATOM 1491 N N . PHE A 1 192 ? -16.141 -36.281 -12.023 1 89.19 192 PHE A N 1
ATOM 1492 C CA . PHE A 1 192 ? -15.352 -35.062 -11.922 1 89.19 192 PHE A CA 1
ATOM 1493 C C . PHE A 1 192 ? -16.203 -33.844 -12.18 1 89.19 192 PHE A C 1
ATOM 1495 O O . PHE A 1 192 ? -17.094 -33.875 -13.039 1 89.19 192 PHE A O 1
ATOM 1502 N N . ILE A 1 193 ? -15.977 -32.844 -11.312 1 91 193 ILE A N 1
ATOM 1503 C CA . ILE A 1 193 ? -16.516 -31.5 -11.562 1 91 193 ILE A CA 1
ATOM 1504 C C . ILE A 1 193 ? -15.578 -30.438 -10.969 1 91 193 ILE A C 1
ATOM 1506 O O . ILE A 1 193 ? -15.094 -30.594 -9.844 1 91 193 ILE A O 1
ATOM 1510 N N . GLY A 1 194 ? -15.227 -29.484 -11.742 1 92.56 194 GLY A N 1
ATOM 1511 C CA . GLY A 1 194 ? -14.43 -28.391 -11.211 1 92.56 194 GLY A CA 1
ATOM 1512 C C . GLY A 1 194 ? -15.18 -27.516 -10.219 1 92.56 194 GLY A C 1
ATOM 1513 O O . GLY A 1 194 ? -16.375 -27.719 -10 1 92.56 194 GLY A O 1
ATOM 1514 N N . ALA A 1 195 ? -14.516 -26.594 -9.609 1 93.12 195 ALA A N 1
ATOM 1515 C CA . ALA A 1 195 ? -15.086 -25.766 -8.547 1 93.12 195 ALA A CA 1
ATOM 1516 C C . ALA A 1 195 ? -16.156 -24.828 -9.102 1 93.12 195 ALA A C 1
ATOM 1518 O O . ALA A 1 195 ? -17.156 -24.562 -8.438 1 93.12 195 ALA A O 1
ATOM 1519 N N . ALA A 1 196 ? -15.898 -24.219 -10.266 1 94.81 196 ALA A N 1
ATOM 1520 C CA . ALA A 1 196 ? -16.859 -23.359 -10.961 1 94.81 196 ALA A CA 1
ATOM 1521 C C . ALA A 1 196 ? -17.078 -23.828 -12.398 1 94.81 196 ALA A C 1
ATOM 1523 O O . ALA A 1 196 ? -16.594 -23.203 -13.336 1 94.81 196 ALA A O 1
ATOM 1524 N N . PRO A 1 197 ? -17.906 -24.812 -12.602 1 94.12 197 PRO A N 1
ATOM 1525 C CA . PRO A 1 197 ? -17.953 -25.547 -13.859 1 94.12 197 PRO A CA 1
ATOM 1526 C C . PRO A 1 197 ? -18.562 -24.734 -15 1 94.12 197 PRO A C 1
ATOM 1528 O O . PRO A 1 197 ? -18.406 -25.094 -16.172 1 94.12 197 PRO A O 1
ATOM 1531 N N . GLU A 1 198 ? -19.297 -23.656 -14.719 1 95.25 198 GLU A N 1
ATOM 1532 C CA . GLU A 1 198 ? -19.922 -22.875 -15.789 1 95.25 198 GLU A CA 1
ATOM 1533 C C . GLU A 1 198 ? -19.25 -21.531 -15.961 1 95.25 198 GLU A C 1
ATOM 1535 O O . GLU A 1 198 ? -19.703 -20.703 -16.75 1 95.25 198 GLU A O 1
ATOM 1540 N N . ALA A 1 199 ? -18.219 -21.266 -15.18 1 97.31 199 ALA A N 1
ATOM 1541 C CA . ALA A 1 199 ? -17.453 -20.047 -15.375 1 97.31 199 ALA A CA 1
ATOM 1542 C C . ALA A 1 199 ? -16.781 -20.031 -16.734 1 97.31 199 ALA A C 1
ATOM 1544 O O . ALA A 1 199 ? -16.375 -21.078 -17.25 1 97.31 199 ALA A O 1
ATOM 1545 N N . GLU A 1 200 ? -16.688 -18.891 -17.359 1 98.5 200 GLU A N 1
ATOM 1546 C CA . GLU A 1 200 ? -15.938 -18.75 -18.594 1 98.5 200 GLU A CA 1
ATOM 1547 C C . GLU A 1 200 ? -14.484 -18.375 -18.312 1 98.5 200 GLU A C 1
ATOM 1549 O O . GLU A 1 200 ? -14.164 -17.844 -17.25 1 98.5 200 GLU A O 1
ATOM 1554 N N . MET A 1 201 ? -13.648 -18.672 -19.297 1 98.81 201 MET A N 1
ATOM 1555 C CA . MET A 1 201 ? -12.219 -18.562 -19.016 1 98.81 201 MET A CA 1
ATOM 1556 C C . MET A 1 201 ? -11.547 -17.594 -19.984 1 98.81 201 MET A C 1
ATOM 1558 O O . MET A 1 201 ? -11.961 -17.484 -21.141 1 98.81 201 MET A O 1
ATOM 1562 N N . VAL A 1 202 ? -10.594 -16.875 -19.531 1 98.88 202 VAL A N 1
ATOM 1563 C CA . VAL A 1 202 ? -9.602 -16.141 -20.312 1 98.88 202 VAL A CA 1
ATOM 1564 C C . VAL A 1 202 ? -8.203 -16.672 -20 1 98.88 202 VAL A C 1
ATOM 1566 O O . VAL A 1 202 ? -7.746 -16.594 -18.859 1 98.88 202 VAL A O 1
ATOM 1569 N N . ILE A 1 203 ? -7.539 -17.203 -21.078 1 98.81 203 ILE A N 1
ATOM 1570 C CA . ILE A 1 203 ? -6.285 -17.906 -20.844 1 98.81 203 ILE A CA 1
ATOM 1571 C C . ILE A 1 203 ? -5.113 -17.047 -21.297 1 98.81 203 ILE A C 1
ATOM 1573 O O . ILE A 1 203 ? -5.129 -16.5 -22.406 1 98.81 203 ILE A O 1
ATOM 1577 N N . VAL A 1 204 ? -4.145 -16.891 -20.453 1 98.81 204 VAL A N 1
ATOM 1578 C CA . VAL A 1 204 ? -2.873 -16.281 -20.828 1 98.81 204 VAL A CA 1
ATOM 1579 C C . VAL A 1 204 ? -1.753 -17.312 -20.719 1 98.81 204 VAL A C 1
ATOM 1581 O O . VAL A 1 204 ? -1.399 -17.734 -19.625 1 98.81 204 VAL A O 1
ATOM 1584 N N . LYS A 1 205 ? -1.248 -17.703 -21.812 1 98.62 205 LYS A N 1
ATOM 1585 C CA . LYS A 1 205 ? -0.07 -18.578 -21.828 1 98.62 205 LYS A CA 1
ATOM 1586 C C . LYS A 1 205 ? 1.214 -17.75 -21.766 1 98.62 205 LYS A C 1
ATOM 1588 O O . LYS A 1 205 ? 1.512 -16.984 -22.688 1 98.62 205 LYS A O 1
ATOM 1593 N N . LEU A 1 206 ? 1.957 -17.969 -20.75 1 98.12 206 LEU A N 1
ATOM 1594 C CA . LEU A 1 206 ? 3.156 -17.188 -20.5 1 98.12 206 LEU A CA 1
ATOM 1595 C C . LEU A 1 206 ? 4.289 -17.594 -21.438 1 98.12 206 LEU A C 1
ATOM 1597 O O . LEU A 1 206 ? 4.387 -18.75 -21.828 1 98.12 206 LEU A O 1
ATOM 1601 N N . LYS A 1 207 ? 5.105 -16.672 -21.734 1 97.06 207 LYS A N 1
ATOM 1602 C CA . LYS A 1 207 ? 6.328 -17 -22.453 1 97.06 207 LYS A CA 1
ATOM 1603 C C . LYS A 1 207 ? 7.496 -17.203 -21.5 1 97.06 207 LYS A C 1
ATOM 1605 O O . LYS A 1 207 ? 7.516 -16.641 -20.406 1 97.06 207 LYS A O 1
ATOM 1610 N N . GLU A 1 208 ? 8.43 -17.969 -21.906 1 95.94 208 GLU A N 1
ATOM 1611 C CA . GLU A 1 208 ? 9.609 -18.25 -21.078 1 95.94 208 GLU A CA 1
ATOM 1612 C C . GLU A 1 208 ? 10.516 -17.016 -20.984 1 95.94 208 GLU A C 1
ATOM 1614 O O . GLU A 1 208 ? 10.547 -16.188 -21.891 1 95.94 208 GLU A O 1
ATOM 1619 N N . ALA A 1 209 ? 11.203 -16.969 -19.922 1 97.38 209 ALA A N 1
ATOM 1620 C CA . ALA A 1 209 ? 12.094 -15.852 -19.641 1 97.38 209 ALA A CA 1
ATOM 1621 C C . ALA A 1 209 ? 13.266 -15.828 -20.625 1 97.38 209 ALA A C 1
ATOM 1623 O O . ALA A 1 209 ? 13.656 -16.875 -21.156 1 97.38 209 ALA A O 1
ATOM 1624 N N . LYS A 1 210 ? 13.828 -14.664 -20.875 1 96.62 210 LYS A N 1
ATOM 1625 C CA . LYS A 1 210 ? 15.031 -14.508 -21.688 1 96.62 210 LYS A CA 1
ATOM 1626 C C . LYS A 1 210 ? 16.25 -15.125 -21 1 96.62 210 LYS A C 1
ATOM 1628 O O . LYS A 1 210 ? 16.266 -15.273 -19.766 1 96.62 210 LYS A O 1
ATOM 1633 N N . GLU A 1 211 ? 17.203 -15.383 -21.781 1 95.31 211 GLU A N 1
ATOM 1634 C CA . GLU A 1 211 ? 18.359 -16.109 -21.312 1 95.31 211 GLU A CA 1
ATOM 1635 C C . GLU A 1 211 ? 19.156 -15.297 -20.281 1 95.31 211 GLU A C 1
ATOM 1637 O O . GLU A 1 211 ? 19.703 -15.852 -19.328 1 95.31 211 GLU A O 1
ATOM 1642 N N . TYR A 1 212 ? 19.234 -14.008 -20.484 1 93.88 212 TYR A N 1
ATOM 1643 C CA . TYR A 1 212 ? 20.031 -13.195 -19.578 1 93.88 212 TYR A CA 1
ATOM 1644 C C . TYR A 1 212 ? 19.484 -13.273 -18.156 1 93.88 212 TYR A C 1
ATOM 1646 O O . TYR A 1 212 ? 20.266 -13.242 -17.188 1 93.88 212 TYR A O 1
ATOM 1654 N N . LEU A 1 213 ? 18.219 -13.375 -18 1 96 213 LEU A N 1
ATOM 1655 C CA . LEU A 1 213 ? 17.609 -13.469 -16.672 1 96 213 LEU A CA 1
ATOM 1656 C C . LEU A 1 213 ? 17.875 -14.844 -16.062 1 96 213 LEU A C 1
ATOM 1658 O O . LEU A 1 213 ? 18.125 -14.945 -14.859 1 96 213 LEU A O 1
ATOM 1662 N N . ARG A 1 214 ? 17.797 -15.891 -16.875 1 96.12 214 ARG A N 1
ATOM 1663 C CA . ARG A 1 214 ? 18.094 -17.234 -16.406 1 96.12 214 ARG A CA 1
ATOM 1664 C C . ARG A 1 214 ? 19.531 -17.328 -15.883 1 96.12 214 ARG A C 1
ATOM 1666 O O . ARG A 1 214 ? 19.797 -17.984 -14.875 1 96.12 214 ARG A O 1
ATOM 1673 N N . GLU A 1 215 ? 20.375 -16.641 -16.594 1 94.5 215 GLU A N 1
ATOM 1674 C CA . GLU A 1 215 ? 21.781 -16.609 -16.203 1 94.5 215 GLU A CA 1
ATOM 1675 C C . GLU A 1 215 ? 21.984 -15.781 -14.938 1 94.5 215 GLU A C 1
ATOM 1677 O O . GLU A 1 215 ? 22.719 -16.172 -14.031 1 94.5 215 GLU A O 1
ATOM 1682 N N . TYR A 1 216 ? 21.375 -14.68 -14.922 1 95 216 TYR A N 1
ATOM 1683 C CA . TYR A 1 216 ? 21.5 -13.758 -13.797 1 95 216 TYR A CA 1
ATOM 1684 C C . TYR A 1 216 ? 21.094 -14.43 -12.492 1 95 216 TYR A C 1
ATOM 1686 O O . TYR A 1 216 ? 21.734 -14.227 -11.461 1 95 216 TYR A O 1
ATOM 1694 N N . TYR A 1 217 ? 20.047 -15.328 -12.531 1 96.81 217 TYR A N 1
ATOM 1695 C CA . TYR A 1 217 ? 19.516 -15.953 -11.328 1 96.81 217 TYR A CA 1
ATOM 1696 C C . TYR A 1 217 ? 19.984 -17.391 -11.211 1 96.81 217 TYR A C 1
ATOM 1698 O O . TYR A 1 217 ? 19.594 -18.109 -10.289 1 96.81 217 TYR A O 1
ATOM 1706 N N . PHE A 1 218 ? 20.828 -17.875 -12.156 1 96.88 218 PHE A N 1
ATOM 1707 C CA . PHE A 1 218 ? 21.344 -19.234 -12.203 1 96.88 218 PHE A CA 1
ATOM 1708 C C . PHE A 1 218 ? 20.203 -20.25 -12.195 1 96.88 218 PHE A C 1
ATOM 1710 O O . PHE A 1 218 ? 20.234 -21.203 -11.414 1 96.88 218 PHE A O 1
ATOM 1717 N N . VAL A 1 219 ? 19.219 -19.984 -13.008 1 95.69 219 VAL A N 1
ATOM 1718 C CA . VAL A 1 219 ? 18.078 -20.875 -13.109 1 95.69 219 VAL A CA 1
ATOM 1719 C C . VAL A 1 219 ? 18.484 -22.172 -13.789 1 95.69 219 VAL A C 1
ATOM 1721 O O . VAL A 1 219 ? 19.141 -22.156 -14.828 1 95.69 219 VAL A O 1
ATOM 1724 N N . ASP A 1 220 ? 18.047 -23.234 -13.219 1 93.12 220 ASP A N 1
ATOM 1725 C CA . ASP A 1 220 ? 18.297 -24.547 -13.828 1 93.12 220 ASP A CA 1
ATOM 1726 C C . ASP A 1 220 ? 17.797 -24.578 -15.273 1 93.12 220 ASP A C 1
ATOM 1728 O O . ASP A 1 220 ? 16.734 -24.031 -15.578 1 93.12 220 ASP A O 1
ATOM 1732 N N . CYS A 1 221 ? 18.469 -25.219 -16.125 1 90.12 221 CYS A N 1
ATOM 1733 C CA . CYS A 1 221 ? 18.172 -25.203 -17.547 1 90.12 221 CYS A CA 1
ATOM 1734 C C . CYS A 1 221 ? 16.859 -25.938 -17.844 1 90.12 221 CYS A C 1
ATOM 1736 O O . CYS A 1 221 ? 16.172 -25.625 -18.812 1 90.12 221 CYS A O 1
ATOM 1738 N N . ASP A 1 222 ? 16.531 -26.812 -17 1 89.88 222 ASP A N 1
ATOM 1739 C CA . ASP A 1 222 ? 15.336 -27.625 -17.234 1 89.88 222 ASP A CA 1
ATOM 1740 C C . ASP A 1 222 ? 14.117 -27 -16.562 1 89.88 222 ASP A C 1
ATOM 1742 O O . ASP A 1 222 ? 12.984 -27.422 -16.797 1 89.88 222 ASP A O 1
ATOM 1746 N N . ALA A 1 223 ? 14.367 -26.016 -15.797 1 92.56 223 ALA A N 1
ATOM 1747 C CA . ALA A 1 223 ? 13.258 -25.406 -15.055 1 92.56 223 ALA A CA 1
ATOM 1748 C C . ALA A 1 223 ? 12.492 -24.406 -15.93 1 92.56 223 ALA A C 1
ATOM 1750 O O . ALA A 1 223 ? 13.094 -23.703 -16.734 1 92.56 223 ALA A O 1
ATOM 1751 N N . ARG A 1 224 ? 11.203 -24.422 -15.773 1 93.56 224 ARG A N 1
ATOM 1752 C CA . ARG A 1 224 ? 10.398 -23.375 -16.391 1 93.56 224 ARG A CA 1
ATOM 1753 C C . ARG A 1 224 ? 10.578 -22.047 -15.648 1 93.56 224 ARG A C 1
ATOM 1755 O O . ARG A 1 224 ? 10.602 -22.016 -14.414 1 93.56 224 ARG A O 1
ATOM 1762 N N . CYS A 1 225 ? 10.797 -21.016 -16.391 1 95.44 225 CYS A N 1
ATOM 1763 C CA . CYS A 1 225 ? 11.039 -19.688 -15.82 1 95.44 225 CYS A CA 1
ATOM 1764 C C . CYS A 1 225 ? 10.258 -18.625 -16.594 1 95.44 225 CYS A C 1
ATOM 1766 O O . CYS A 1 225 ? 10.414 -18.484 -17.797 1 95.44 225 CYS A O 1
ATOM 1768 N N . TYR A 1 226 ? 9.383 -17.953 -15.883 1 97.56 226 TYR A N 1
ATOM 1769 C CA . TYR A 1 226 ? 8.602 -16.875 -16.469 1 97.56 226 TYR A CA 1
ATOM 1770 C C . TYR A 1 226 ? 9 -15.531 -15.859 1 97.56 226 TYR A C 1
ATOM 1772 O O . TYR A 1 226 ? 9.188 -15.414 -14.648 1 97.56 226 TYR A O 1
ATOM 1780 N N . GLN A 1 227 ? 9.188 -14.547 -16.688 1 97.75 227 GLN A N 1
ATOM 1781 C CA . GLN A 1 227 ? 9.695 -13.266 -16.203 1 97.75 227 GLN A CA 1
ATOM 1782 C C . GLN A 1 227 ? 8.562 -12.391 -15.68 1 97.75 227 GLN A C 1
ATOM 1784 O O . GLN A 1 227 ? 7.473 -12.359 -16.266 1 97.75 227 GLN A O 1
ATOM 1789 N N . GLU A 1 228 ? 8.789 -11.609 -14.656 1 98 228 GLU A N 1
ATOM 1790 C CA . GLU A 1 228 ? 7.848 -10.797 -13.891 1 98 228 GLU A CA 1
ATOM 1791 C C . GLU A 1 228 ? 7.117 -9.805 -14.789 1 98 228 GLU A C 1
ATOM 1793 O O . GLU A 1 228 ? 5.91 -9.602 -14.641 1 98 228 GLU A O 1
ATOM 1798 N N . ASN A 1 229 ? 7.805 -9.125 -15.758 1 97.69 229 ASN A N 1
ATOM 1799 C CA . ASN A 1 229 ? 7.184 -8.109 -16.594 1 97.69 229 ASN A CA 1
ATOM 1800 C C . ASN A 1 229 ? 6.105 -8.711 -17.5 1 97.69 229 ASN A C 1
ATOM 1802 O O . ASN A 1 229 ? 5.113 -8.047 -17.812 1 97.69 229 ASN A O 1
ATOM 1806 N N . ASP A 1 230 ? 6.301 -9.93 -17.906 1 98.19 230 ASP A N 1
ATOM 1807 C CA . ASP A 1 230 ? 5.285 -10.594 -18.719 1 98.19 230 ASP A CA 1
ATOM 1808 C C . ASP A 1 230 ? 4.066 -10.969 -17.875 1 98.19 230 ASP A C 1
ATOM 1810 O O . ASP A 1 230 ? 2.943 -11.016 -18.375 1 98.19 230 ASP A O 1
ATOM 1814 N N . LEU A 1 231 ? 4.309 -11.273 -16.609 1 98.5 231 LEU A N 1
ATOM 1815 C CA . LEU A 1 231 ? 3.195 -11.484 -15.688 1 98.5 231 LEU A CA 1
ATOM 1816 C C . LEU A 1 231 ? 2.395 -10.203 -15.492 1 98.5 231 LEU A C 1
ATOM 1818 O O . LEU A 1 231 ? 1.162 -10.234 -15.469 1 98.5 231 LEU A O 1
ATOM 1822 N N . VAL A 1 232 ? 3.082 -9.086 -15.352 1 98.38 232 VAL A N 1
ATOM 1823 C CA . VAL A 1 232 ? 2.408 -7.797 -15.203 1 98.38 232 VAL A CA 1
ATOM 1824 C C . VAL A 1 232 ? 1.581 -7.504 -16.453 1 98.38 232 VAL A C 1
ATOM 1826 O O . VAL A 1 232 ? 0.435 -7.059 -16.359 1 98.38 232 VAL A O 1
ATOM 1829 N N . ALA A 1 233 ? 2.168 -7.75 -17.594 1 98 233 ALA A N 1
ATOM 1830 C CA . ALA A 1 233 ? 1.445 -7.57 -18.859 1 98 233 ALA A CA 1
ATOM 1831 C C . ALA A 1 233 ? 0.195 -8.445 -18.906 1 98 233 ALA A C 1
ATOM 1833 O O . ALA A 1 233 ? -0.845 -8.023 -19.406 1 98 233 ALA A O 1
ATOM 1834 N N . ALA A 1 234 ? 0.327 -9.633 -18.406 1 98.62 234 ALA A N 1
ATOM 1835 C CA . ALA A 1 234 ? -0.803 -10.555 -18.391 1 98.62 234 ALA A CA 1
ATOM 1836 C C . ALA A 1 234 ? -1.946 -10.008 -17.531 1 98.62 234 ALA A C 1
ATOM 1838 O O . ALA A 1 234 ? -3.113 -10.086 -17.938 1 98.62 234 ALA A O 1
ATOM 1839 N N . VAL A 1 235 ? -1.645 -9.492 -16.375 1 98.44 235 VAL A N 1
ATOM 1840 C CA . VAL A 1 235 ? -2.654 -8.914 -15.492 1 98.44 235 VAL A CA 1
ATOM 1841 C C . VAL A 1 235 ? -3.309 -7.711 -16.172 1 98.44 235 VAL A C 1
ATOM 1843 O O . VAL A 1 235 ? -4.531 -7.559 -16.141 1 98.44 235 VAL A O 1
ATOM 1846 N N . PHE A 1 236 ? -2.496 -6.875 -16.797 1 97.62 236 PHE A N 1
ATOM 1847 C CA . PHE A 1 236 ? -2.994 -5.723 -17.547 1 97.62 236 PHE A CA 1
ATOM 1848 C C . PHE A 1 236 ? -3.971 -6.164 -18.625 1 97.62 236 PHE A C 1
ATOM 1850 O O . PHE A 1 236 ? -5.039 -5.57 -18.781 1 97.62 236 PHE A O 1
ATOM 1857 N N . TYR A 1 237 ? -3.557 -7.172 -19.344 1 97.81 237 TYR A N 1
ATOM 1858 C CA . TYR A 1 237 ? -4.395 -7.715 -20.406 1 97.81 237 TYR A CA 1
ATOM 1859 C C . TYR A 1 237 ? -5.746 -8.164 -19.859 1 97.81 237 TYR A C 1
ATOM 1861 O O . TYR A 1 237 ? -6.789 -7.84 -20.438 1 97.81 237 TYR A O 1
ATOM 1869 N N . LEU A 1 238 ? -5.777 -8.906 -18.766 1 98.06 238 LEU A N 1
ATOM 1870 C CA . LEU A 1 238 ? -7.012 -9.406 -18.172 1 98.06 238 LEU A CA 1
ATOM 1871 C C . LEU A 1 238 ? -7.906 -8.258 -17.719 1 98.06 238 LEU A C 1
ATOM 1873 O O . LEU A 1 238 ? -9.133 -8.344 -17.812 1 98.06 238 LEU A O 1
ATOM 1877 N N . GLN A 1 239 ? -7.336 -7.211 -17.188 1 95.56 239 GLN A N 1
ATOM 1878 C CA . GLN A 1 239 ? -8.109 -6.031 -16.828 1 95.56 239 GLN A CA 1
ATOM 1879 C C . GLN A 1 239 ? -8.836 -5.449 -18.031 1 95.56 239 GLN A C 1
ATOM 1881 O O . GLN A 1 239 ? -10 -5.066 -17.938 1 95.56 239 GLN A O 1
ATOM 1886 N N . LYS A 1 240 ? -8.117 -5.375 -19.109 1 95.44 240 LYS A N 1
ATOM 1887 C CA . LYS A 1 240 ? -8.703 -4.832 -20.344 1 95.44 240 LYS A CA 1
ATOM 1888 C C . LYS A 1 240 ? -9.859 -5.703 -20.828 1 95.44 240 LYS A C 1
ATOM 1890 O O . LYS A 1 240 ? -10.883 -5.191 -21.281 1 95.44 240 LYS A O 1
ATOM 1895 N N . VAL A 1 241 ? -9.625 -6.988 -20.734 1 96.38 241 VAL A N 1
ATOM 1896 C CA . VAL A 1 241 ? -10.688 -7.91 -21.125 1 96.38 241 VAL A CA 1
ATOM 1897 C C . VAL A 1 241 ? -11.906 -7.715 -20.234 1 96.38 241 VAL A C 1
ATOM 1899 O O . VAL A 1 241 ? -13.039 -7.699 -20.719 1 96.38 241 VAL A O 1
ATOM 1902 N N . GLN A 1 242 ? -11.672 -7.625 -18.906 1 95.5 242 GLN A N 1
ATOM 1903 C CA . GLN A 1 242 ? -12.758 -7.402 -17.953 1 95.5 242 GLN A CA 1
ATOM 1904 C C . GLN A 1 242 ? -13.523 -6.125 -18.281 1 95.5 242 GLN A C 1
ATOM 1906 O O . GLN A 1 242 ? -14.758 -6.102 -18.219 1 95.5 242 GLN A O 1
ATOM 1911 N N . GLU A 1 243 ? -12.812 -5.094 -18.625 1 91.38 243 GLU A N 1
ATOM 1912 C CA . GLU A 1 243 ? -13.422 -3.814 -18.969 1 91.38 243 GLU A CA 1
ATOM 1913 C C . GLU A 1 243 ? -14.266 -3.928 -20.234 1 91.38 243 GLU A C 1
ATOM 1915 O O . GLU A 1 243 ? -15.328 -3.314 -20.328 1 91.38 243 GLU A O 1
ATOM 1920 N N . GLU A 1 244 ? -13.773 -4.641 -21.156 1 93.31 244 GLU A N 1
ATOM 1921 C CA . GLU A 1 244 ? -14.461 -4.812 -22.438 1 93.31 244 GLU A CA 1
ATOM 1922 C C . GLU A 1 244 ? -15.734 -5.637 -22.281 1 93.31 244 GLU A C 1
ATOM 1924 O O . GLU A 1 244 ? -16.781 -5.285 -22.828 1 93.31 244 GLU A O 1
ATOM 1929 N N . LEU A 1 245 ? -15.609 -6.699 -21.484 1 95.12 245 LEU A N 1
ATOM 1930 C CA . LEU A 1 245 ? -16.719 -7.641 -21.391 1 95.12 245 LEU A CA 1
ATOM 1931 C C . LEU A 1 245 ? -17.672 -7.246 -20.266 1 95.12 245 LEU A C 1
ATOM 1933 O O . LEU A 1 245 ? -18.797 -7.75 -20.188 1 95.12 245 LEU A O 1
ATOM 1937 N N . LYS A 1 246 ? -17.266 -6.371 -19.312 1 92.25 246 LYS A N 1
ATOM 1938 C CA . LYS A 1 246 ? -18.047 -5.879 -18.188 1 92.25 246 LYS A CA 1
ATOM 1939 C C . LYS A 1 246 ? -18.578 -7.027 -17.344 1 92.25 246 LYS A C 1
ATOM 1941 O O . LYS A 1 246 ? -19.781 -7.098 -17.062 1 92.25 246 LYS A O 1
ATOM 1946 N N . ARG A 1 247 ? -17.719 -7.938 -17.016 1 95 247 ARG A N 1
ATOM 1947 C CA . ARG A 1 247 ? -18.031 -9.086 -16.172 1 95 247 ARG A CA 1
ATOM 1948 C C . ARG A 1 247 ? -17.047 -9.188 -15.008 1 95 247 ARG A C 1
ATOM 1950 O O . ARG A 1 247 ? -15.883 -8.789 -15.133 1 95 247 ARG A O 1
ATOM 1957 N N . PRO A 1 248 ? -17.594 -9.688 -13.836 1 96.94 248 PRO A N 1
ATOM 1958 C CA . PRO A 1 248 ? -16.625 -9.945 -12.766 1 96.94 248 PRO A CA 1
ATOM 1959 C C . PRO A 1 248 ? -15.5 -10.867 -13.195 1 96.94 248 PRO A C 1
ATOM 1961 O O . PRO A 1 248 ? -15.695 -11.742 -14.047 1 96.94 248 PRO A O 1
ATOM 1964 N N . LEU A 1 249 ? -14.359 -10.648 -12.633 1 98.12 249 LEU A N 1
ATOM 1965 C CA . LEU A 1 249 ? -13.164 -11.367 -13.078 1 98.12 249 LEU A CA 1
ATOM 1966 C C . LEU A 1 249 ? -12.367 -11.883 -11.883 1 98.12 249 LEU A C 1
ATOM 1968 O O . LEU A 1 249 ? -12.078 -11.125 -10.953 1 98.12 249 LEU A O 1
ATOM 1972 N N . VAL A 1 250 ? -12.109 -13.164 -11.875 1 98.62 250 VAL A N 1
ATOM 1973 C CA . VAL A 1 250 ? -11.125 -13.742 -10.969 1 98.62 250 VAL A CA 1
ATOM 1974 C C . VAL A 1 250 ? -9.797 -13.922 -11.695 1 98.62 250 VAL A C 1
ATOM 1976 O O . VAL A 1 250 ? -9.734 -14.562 -12.742 1 98.62 250 VAL A O 1
ATOM 1979 N N . ILE A 1 251 ? -8.781 -13.344 -11.227 1 98.88 251 ILE A N 1
ATOM 1980 C CA . ILE A 1 251 ? -7.441 -13.578 -11.75 1 98.88 251 ILE A CA 1
ATOM 1981 C C . ILE A 1 251 ? -6.773 -14.719 -10.984 1 98.88 251 ILE A C 1
ATOM 1983 O O . ILE A 1 251 ? -6.543 -14.609 -9.781 1 98.88 251 ILE A O 1
ATOM 1987 N N . CYS A 1 252 ? -6.488 -15.789 -11.641 1 98.62 252 CYS A N 1
ATOM 1988 C CA . CYS A 1 252 ? -5.883 -17 -11.086 1 98.62 252 CYS A CA 1
ATOM 1989 C C . CYS A 1 252 ? -4.391 -17.062 -11.398 1 98.62 252 CYS A C 1
ATOM 1991 O O . CYS A 1 252 ? -4.004 -17.281 -12.547 1 98.62 252 CYS A O 1
ATOM 1993 N N . LEU A 1 253 ? -3.549 -16.891 -10.375 1 98.12 253 LEU A N 1
ATOM 1994 C CA . LEU A 1 253 ? -2.096 -16.891 -10.508 1 98.12 253 LEU A CA 1
ATOM 1995 C C . LEU A 1 253 ? -1.483 -18.094 -9.781 1 98.12 253 LEU A C 1
ATOM 1997 O O . LEU A 1 253 ? -1.09 -17.969 -8.617 1 98.12 253 LEU A O 1
ATOM 2001 N N . ALA A 1 254 ? -1.246 -19.125 -10.508 1 96.94 254 ALA A N 1
ATOM 2002 C CA . ALA A 1 254 ? -0.659 -20.312 -9.906 1 96.94 254 ALA A CA 1
ATOM 2003 C C . ALA A 1 254 ? 0.846 -20.375 -10.148 1 96.94 254 ALA A C 1
ATOM 2005 O O . ALA A 1 254 ? 1.401 -21.438 -10.406 1 96.94 254 ALA A O 1
ATOM 2006 N N . VAL A 1 255 ? 1.479 -19.234 -10.203 1 97.19 255 VAL A N 1
ATOM 2007 C CA . VAL A 1 255 ? 2.928 -19.094 -10.312 1 97.19 255 VAL A CA 1
ATOM 2008 C C . VAL A 1 255 ? 3.463 -18.297 -9.125 1 97.19 255 VAL A C 1
ATOM 2010 O O . VAL A 1 255 ? 2.721 -17.562 -8.477 1 97.19 255 VAL A O 1
ATOM 2013 N N . GLY A 1 256 ? 4.703 -18.531 -8.797 1 97 256 GLY A N 1
ATOM 2014 C CA . GLY A 1 256 ? 5.32 -17.844 -7.664 1 97 256 GLY A CA 1
ATOM 2015 C C . GLY A 1 256 ? 6.84 -17.875 -7.711 1 97 256 GLY A C 1
ATOM 2016 O O . GLY A 1 256 ? 7.43 -18.484 -8.602 1 97 256 GLY A O 1
ATOM 2017 N N . THR A 1 257 ? 7.469 -17.141 -6.879 1 97.75 257 THR A N 1
ATOM 2018 C CA . THR A 1 257 ? 8.922 -17.109 -6.789 1 97.75 257 THR A CA 1
ATOM 2019 C C . THR A 1 257 ? 9.367 -16.844 -5.355 1 97.75 257 THR A C 1
ATOM 2021 O O . THR A 1 257 ? 8.633 -16.25 -4.566 1 97.75 257 THR A O 1
ATOM 2024 N N . SER A 1 258 ? 10.484 -17.359 -5.016 1 97.19 258 SER A N 1
ATOM 2025 C CA . SER A 1 258 ? 11.094 -17.078 -3.725 1 97.19 258 SER A CA 1
ATOM 2026 C C . SER A 1 258 ? 12.031 -15.875 -3.816 1 97.19 258 SER A C 1
ATOM 2028 O O . SER A 1 258 ? 12.609 -15.453 -2.812 1 97.19 258 SER A O 1
ATOM 2030 N N . PHE A 1 259 ? 12.227 -15.391 -5.035 1 96.94 259 PHE A N 1
ATOM 2031 C CA . PHE A 1 259 ? 13.016 -14.172 -5.188 1 96.94 259 PHE A CA 1
ATOM 2032 C C . PHE A 1 259 ? 12.266 -12.969 -4.629 1 96.94 259 PHE A C 1
ATOM 2034 O O . PHE A 1 259 ? 11.047 -12.859 -4.781 1 96.94 259 PHE A O 1
ATOM 2041 N N . GLY A 1 260 ? 13.039 -12.109 -3.988 1 94.62 260 GLY A N 1
ATOM 2042 C CA . GLY A 1 260 ? 12.461 -10.914 -3.396 1 94.62 260 GLY A CA 1
ATOM 2043 C C . GLY A 1 260 ? 12.461 -10.945 -1.88 1 94.62 260 GLY A C 1
ATOM 2044 O O . GLY A 1 260 ? 12.93 -11.906 -1.269 1 94.62 260 GLY A O 1
ATOM 2045 N N . GLY A 1 261 ? 11.977 -9.945 -1.271 1 94.81 261 GLY A N 1
ATOM 2046 C CA . GLY A 1 261 ? 12.07 -9.773 0.169 1 94.81 261 GLY A CA 1
ATOM 2047 C C . GLY A 1 261 ? 10.859 -10.297 0.917 1 94.81 261 GLY A C 1
ATOM 2048 O O . GLY A 1 261 ? 10.734 -10.094 2.125 1 94.81 261 GLY A O 1
ATOM 2049 N N . HIS A 1 262 ? 9.883 -10.93 0.242 1 97.12 262 HIS A N 1
ATOM 2050 C CA . HIS A 1 262 ? 8.727 -11.562 0.864 1 97.12 262 HIS A CA 1
ATOM 2051 C C . HIS A 1 262 ? 7.922 -10.555 1.677 1 97.12 262 HIS A C 1
ATOM 2053 O O . HIS A 1 262 ? 7.465 -10.859 2.779 1 97.12 262 HIS A O 1
ATOM 2059 N N . GLY A 1 263 ? 7.844 -9.398 1.167 1 93.75 263 GLY A N 1
ATOM 2060 C CA . GLY A 1 263 ? 7.105 -8.328 1.825 1 93.75 263 GLY A CA 1
ATOM 2061 C C . GLY A 1 263 ? 6.027 -7.719 0.948 1 93.75 263 GLY A C 1
ATOM 2062 O O . GLY A 1 263 ? 5.27 -6.855 1.396 1 93.75 263 GLY A O 1
ATOM 2063 N N . GLY A 1 264 ? 5.941 -8.172 -0.246 1 93.25 264 GLY A N 1
ATOM 2064 C CA . GLY A 1 264 ? 4.895 -7.695 -1.137 1 93.25 264 GLY A CA 1
ATOM 2065 C C . GLY A 1 264 ? 5.219 -6.359 -1.782 1 93.25 264 GLY A C 1
ATOM 2066 O O . GLY A 1 264 ? 4.324 -5.543 -2.014 1 93.25 264 GLY A O 1
ATOM 2067 N N . TYR A 1 265 ? 6.504 -6.082 -2.074 1 90.25 265 TYR A N 1
ATOM 2068 C CA . TYR A 1 265 ? 6.879 -4.766 -2.57 1 90.25 265 TYR A CA 1
ATOM 2069 C C . TYR A 1 265 ? 7.461 -4.855 -3.977 1 90.25 265 TYR A C 1
ATOM 2071 O O . TYR A 1 265 ? 8.023 -3.883 -4.488 1 90.25 265 TYR A O 1
ATOM 2079 N N . SER A 1 266 ? 7.391 -6.004 -4.648 1 93.88 266 SER A N 1
ATOM 2080 C CA . SER A 1 266 ? 7.805 -6.09 -6.043 1 93.88 266 SER A CA 1
ATOM 2081 C C . SER A 1 266 ? 6.887 -5.262 -6.941 1 93.88 266 SER A C 1
ATOM 2083 O O . SER A 1 266 ? 5.816 -4.832 -6.516 1 93.88 266 SER A O 1
ATOM 2085 N N . ILE A 1 267 ? 7.316 -4.996 -8.117 1 95.19 267 ILE A N 1
ATOM 2086 C CA . ILE A 1 267 ? 6.496 -4.246 -9.062 1 95.19 267 ILE A CA 1
ATOM 2087 C C . ILE A 1 267 ? 5.207 -5.012 -9.344 1 95.19 267 ILE A C 1
ATOM 2089 O O . ILE A 1 267 ? 4.125 -4.418 -9.398 1 95.19 267 ILE A O 1
ATOM 2093 N N . LEU A 1 268 ? 5.32 -6.32 -9.516 1 97.56 268 LEU A N 1
ATOM 2094 C CA . LEU A 1 268 ? 4.113 -7.117 -9.703 1 97.56 268 LEU A CA 1
ATOM 2095 C C . LEU A 1 268 ? 3.178 -6.988 -8.508 1 97.56 268 LEU A C 1
ATOM 2097 O O . LEU A 1 268 ? 1.971 -6.793 -8.672 1 97.56 268 LEU A O 1
ATOM 2101 N N . SER A 1 269 ? 3.699 -7.094 -7.316 1 96.5 269 SER A N 1
ATOM 2102 C CA . SER A 1 269 ? 2.896 -6.977 -6.105 1 96.5 269 SER A CA 1
ATOM 2103 C C . SER A 1 269 ? 2.201 -5.621 -6.031 1 96.5 269 SER A C 1
ATOM 2105 O O . SER A 1 269 ? 1.012 -5.547 -5.715 1 96.5 269 SER A O 1
ATOM 2107 N N . GLU A 1 270 ? 2.912 -4.582 -6.309 1 93.19 270 GLU A N 1
ATOM 2108 C CA . GLU A 1 270 ? 2.342 -3.24 -6.27 1 93.19 270 GLU A CA 1
ATOM 2109 C C . GLU A 1 270 ? 1.258 -3.07 -7.332 1 93.19 270 GLU A C 1
ATOM 2111 O O . GLU A 1 270 ? 0.242 -2.416 -7.09 1 93.19 270 GLU A O 1
ATOM 2116 N N . TYR A 1 271 ? 1.531 -3.539 -8.516 1 95.94 271 TYR A N 1
ATOM 2117 C CA . TYR A 1 271 ? 0.531 -3.475 -9.578 1 95.94 271 TYR A CA 1
ATOM 2118 C C . TYR A 1 271 ? -0.74 -4.211 -9.172 1 95.94 271 TYR A C 1
ATOM 2120 O O . TYR A 1 271 ? -1.847 -3.699 -9.352 1 95.94 271 TYR A O 1
ATOM 2128 N N . LEU A 1 272 ? -0.559 -5.414 -8.57 1 97.25 272 LEU A N 1
ATOM 2129 C CA . LEU A 1 272 ? -1.691 -6.215 -8.117 1 97.25 272 LEU A CA 1
ATOM 2130 C C . LEU A 1 272 ? -2.475 -5.477 -7.039 1 97.25 272 LEU A C 1
ATOM 2132 O O . LEU A 1 272 ? -3.703 -5.578 -6.977 1 97.25 272 LEU A O 1
ATOM 2136 N N . GLN A 1 273 ? -1.81 -4.789 -6.191 1 93.69 273 GLN A N 1
ATOM 2137 C CA . GLN A 1 273 ? -2.477 -4.008 -5.156 1 93.69 273 GLN A CA 1
ATOM 2138 C C . GLN A 1 273 ? -3.406 -2.965 -5.766 1 93.69 273 GLN A C 1
ATOM 2140 O O . GLN A 1 273 ? -4.516 -2.746 -5.27 1 93.69 273 GLN A O 1
ATOM 2145 N N . ASN A 1 274 ? -2.949 -2.328 -6.797 1 92.31 274 ASN A N 1
ATOM 2146 C CA . ASN A 1 274 ? -3.777 -1.339 -7.48 1 92.31 274 ASN A CA 1
ATOM 2147 C C . ASN A 1 274 ? -4.965 -1.991 -8.18 1 92.31 274 ASN A C 1
ATOM 2149 O O . ASN A 1 274 ? -6.082 -1.473 -8.133 1 92.31 274 ASN A O 1
ATOM 2153 N N . VAL A 1 275 ? -4.719 -3.121 -8.773 1 94.88 275 VAL A N 1
ATOM 2154 C CA . VAL A 1 275 ? -5.781 -3.852 -9.461 1 94.88 275 VAL A CA 1
ATOM 2155 C C . VAL A 1 275 ? -6.828 -4.305 -8.453 1 94.88 275 VAL A C 1
ATOM 2157 O O . VAL A 1 275 ? -8.031 -4.258 -8.727 1 94.88 275 VAL A O 1
ATOM 2160 N N . ALA A 1 276 ? -6.387 -4.684 -7.316 1 94.06 276 ALA A N 1
ATOM 2161 C CA . ALA A 1 276 ? -7.242 -5.238 -6.27 1 94.06 276 ALA A CA 1
ATOM 2162 C C . ALA A 1 276 ? -8.211 -4.188 -5.742 1 94.06 276 ALA A C 1
ATOM 2164 O O . ALA A 1 276 ? -9.234 -4.523 -5.137 1 94.06 276 ALA A O 1
ATOM 2165 N N . ALA A 1 277 ? -7.922 -2.961 -5.945 1 89.69 277 ALA A N 1
ATOM 2166 C CA . ALA A 1 277 ? -8.781 -1.877 -5.473 1 89.69 277 ALA A CA 1
ATOM 2167 C C . ALA A 1 277 ? -9.984 -1.688 -6.391 1 89.69 277 ALA A C 1
ATOM 2169 O O . ALA A 1 277 ? -10.961 -1.027 -6.023 1 89.69 277 ALA A O 1
ATOM 2170 N N . SER A 1 278 ? -9.93 -2.293 -7.547 1 88.44 278 SER A N 1
ATOM 2171 C CA . SER A 1 278 ? -11.039 -2.213 -8.492 1 88.44 278 SER A CA 1
ATOM 2172 C C . SER A 1 278 ? -12.18 -3.139 -8.086 1 88.44 278 SER A C 1
ATOM 2174 O O . SER A 1 278 ? -11.945 -4.254 -7.617 1 88.44 278 SER A O 1
ATOM 2176 N N . GLU A 1 279 ? -13.367 -2.646 -8.297 1 89.19 279 GLU A N 1
ATOM 2177 C CA . GLU A 1 279 ? -14.523 -3.494 -8.023 1 89.19 279 GLU A CA 1
ATOM 2178 C C . GLU A 1 279 ? -14.672 -4.594 -9.07 1 89.19 279 GLU A C 1
ATOM 2180 O O . GLU A 1 279 ? -14.398 -4.367 -10.25 1 89.19 279 GLU A O 1
ATOM 2185 N N . GLY A 1 280 ? -15.055 -5.699 -8.625 1 92.69 280 GLY A N 1
ATOM 2186 C CA . GLY A 1 280 ? -15.398 -6.785 -9.531 1 92.69 280 GLY A CA 1
ATOM 2187 C C . GLY A 1 280 ? -14.195 -7.613 -9.953 1 92.69 280 GLY A C 1
ATOM 2188 O O . GLY A 1 280 ? -14.289 -8.414 -10.883 1 92.69 280 GLY A O 1
ATOM 2189 N N . ILE A 1 281 ? -13.102 -7.355 -9.359 1 96.25 281 ILE A N 1
ATOM 2190 C CA . ILE A 1 281 ? -11.922 -8.156 -9.68 1 96.25 281 ILE A CA 1
ATOM 2191 C C . ILE A 1 281 ? -11.391 -8.812 -8.406 1 96.25 281 ILE A C 1
ATOM 2193 O O . ILE A 1 281 ? -11.195 -8.141 -7.387 1 96.25 281 ILE A O 1
ATOM 2197 N N . GLY A 1 282 ? -11.281 -10.078 -8.367 1 97.5 282 GLY A N 1
ATOM 2198 C CA . GLY A 1 282 ? -10.586 -10.836 -7.328 1 97.5 282 GLY A CA 1
ATOM 2199 C C . GLY A 1 282 ? -9.297 -11.461 -7.812 1 97.5 282 GLY A C 1
ATOM 2200 O O . GLY A 1 282 ? -9.156 -11.773 -8.992 1 97.5 282 GLY A O 1
ATOM 2201 N N . ILE A 1 283 ? -8.352 -11.594 -6.969 1 98.62 283 ILE A N 1
ATOM 2202 C CA . ILE A 1 283 ? -7.051 -12.156 -7.328 1 98.62 283 ILE A CA 1
ATOM 2203 C C . ILE A 1 283 ? -6.691 -13.289 -6.367 1 98.62 283 ILE A C 1
ATOM 2205 O O . ILE A 1 283 ? -6.734 -13.109 -5.148 1 98.62 283 ILE A O 1
ATOM 2209 N N . VAL A 1 284 ? -6.336 -14.414 -6.906 1 98.56 284 VAL A N 1
ATOM 2210 C CA . VAL A 1 284 ? -6.012 -15.586 -6.086 1 98.56 284 VAL A CA 1
ATOM 2211 C C . VAL A 1 284 ? -4.59 -16.047 -6.383 1 98.56 284 VAL A C 1
ATOM 2213 O O . VAL A 1 284 ? -4.211 -16.203 -7.547 1 98.56 284 VAL A O 1
ATOM 2216 N N . THR A 1 285 ? -3.805 -16.219 -5.371 1 98.31 285 THR A N 1
ATOM 2217 C CA . THR A 1 285 ? -2.447 -16.75 -5.434 1 98.31 285 THR A CA 1
ATOM 2218 C C . THR A 1 285 ? -2.26 -17.875 -4.434 1 98.31 285 THR A C 1
ATOM 2220 O O . THR A 1 285 ? -3.174 -18.203 -3.672 1 98.31 285 THR A O 1
ATOM 2223 N N . GLY A 1 286 ? -1.112 -18.5 -4.48 1 97.44 286 GLY A N 1
ATOM 2224 C CA . GLY A 1 286 ? -0.788 -19.578 -3.564 1 97.44 286 GLY A CA 1
ATOM 2225 C C . GLY A 1 286 ? 0.383 -19.266 -2.652 1 97.44 286 GLY A C 1
ATOM 2226 O O . GLY A 1 286 ? 1.101 -18.281 -2.875 1 97.44 286 GLY A O 1
ATOM 2227 N N . SER A 1 287 ? 0.533 -20.094 -1.654 1 97.31 287 SER A N 1
ATOM 2228 C CA . SER A 1 287 ? 1.6 -19.875 -0.681 1 97.31 287 SER A CA 1
ATOM 2229 C C . SER A 1 287 ? 2.926 -20.438 -1.18 1 97.31 287 SER A C 1
ATOM 2231 O O . SER A 1 287 ? 3.99 -20.078 -0.679 1 97.31 287 SER A O 1
ATOM 2233 N N . GLY A 1 288 ? 2.855 -21.391 -2.156 1 96.94 288 GLY A N 1
ATOM 2234 C CA . GLY A 1 288 ? 4.055 -22.062 -2.633 1 96.94 288 GLY A CA 1
ATOM 2235 C C . GLY A 1 288 ? 4.352 -23.344 -1.896 1 96.94 288 GLY A C 1
ATOM 2236 O O . GLY A 1 288 ? 3.564 -23.781 -1.054 1 96.94 288 GLY A O 1
ATOM 2237 N N . ASN A 1 289 ? 5.496 -24 -2.207 1 96.44 289 ASN A N 1
ATOM 2238 C CA . ASN A 1 289 ? 5.859 -25.312 -1.696 1 96.44 289 ASN A CA 1
ATOM 2239 C C . ASN A 1 289 ? 7.227 -25.297 -1.021 1 96.44 289 ASN A C 1
ATOM 2241 O O . ASN A 1 289 ? 7.98 -26.266 -1.117 1 96.44 289 ASN A O 1
ATOM 2245 N N . GLU A 1 290 ? 7.562 -24.281 -0.284 1 96.88 290 GLU A N 1
ATOM 2246 C CA . GLU A 1 290 ? 8.961 -24.109 0.089 1 96.88 290 GLU A CA 1
ATOM 2247 C C . GLU A 1 290 ? 9.164 -24.312 1.589 1 96.88 290 GLU A C 1
ATOM 2249 O O . GLU A 1 290 ? 10.289 -24.266 2.082 1 96.88 290 GLU A O 1
ATOM 2254 N N . ALA A 1 291 ? 8.117 -24.609 2.354 1 97.69 291 ALA A N 1
ATOM 2255 C CA . ALA A 1 291 ? 8.211 -24.578 3.812 1 97.69 291 ALA A CA 1
ATOM 2256 C C . ALA A 1 291 ? 9.227 -25.609 4.312 1 97.69 291 ALA A C 1
ATOM 2258 O O . ALA A 1 291 ? 9.953 -25.344 5.27 1 97.69 291 ALA A O 1
ATOM 2259 N N . ASP A 1 292 ? 9.297 -26.766 3.703 1 97.12 292 ASP A N 1
ATOM 2260 C CA . ASP A 1 292 ? 10.141 -27.828 4.227 1 97.12 292 ASP A CA 1
ATOM 2261 C C . ASP A 1 292 ? 11.398 -28 3.381 1 97.12 292 ASP A C 1
ATOM 2263 O O . ASP A 1 292 ? 12.07 -29.031 3.455 1 97.12 292 ASP A O 1
ATOM 2267 N N . LYS A 1 293 ? 11.727 -27.031 2.574 1 97.38 293 LYS A N 1
ATOM 2268 C CA . LYS A 1 293 ? 12.836 -27.188 1.641 1 97.38 293 LYS A CA 1
ATOM 2269 C C . LYS A 1 293 ? 14.117 -26.578 2.205 1 97.38 293 LYS A C 1
ATOM 2271 O O . LYS A 1 293 ? 15.188 -26.703 1.602 1 97.38 293 LYS A O 1
ATOM 2276 N N . ARG A 1 294 ? 14.047 -25.859 3.336 1 98.31 294 ARG A N 1
ATOM 2277 C CA . ARG A 1 294 ? 15.18 -25.312 4.07 1 98.31 294 ARG A CA 1
ATOM 2278 C C . ARG A 1 294 ? 15.867 -24.203 3.268 1 98.31 294 ARG A C 1
ATOM 2280 O O . ARG A 1 294 ? 17.094 -24.109 3.25 1 98.31 294 ARG A O 1
ATOM 2287 N N . HIS A 1 295 ? 15.07 -23.453 2.629 1 98.56 295 HIS A N 1
ATOM 2288 C CA . HIS A 1 295 ? 15.609 -22.375 1.795 1 98.56 295 HIS A CA 1
ATOM 2289 C C . HIS A 1 295 ? 15.414 -21.016 2.453 1 98.56 295 HIS A C 1
ATOM 2291 O O . HIS A 1 295 ? 15.555 -19.984 1.798 1 98.56 295 HIS A O 1
ATOM 2297 N N . HIS A 1 296 ? 15.109 -20.953 3.764 1 98.69 296 HIS A N 1
ATOM 2298 C CA . HIS A 1 296 ? 14.969 -19.703 4.512 1 98.69 296 HIS A CA 1
ATOM 2299 C C . HIS A 1 296 ? 15.695 -19.781 5.852 1 98.69 296 HIS A C 1
ATOM 2301 O O . HIS A 1 296 ? 15.625 -20.812 6.543 1 98.69 296 HIS A O 1
ATOM 2307 N N . TYR A 1 297 ? 16.422 -18.781 6.125 1 98.62 297 TYR A N 1
ATOM 2308 C CA . TYR A 1 297 ? 17.078 -18.609 7.418 1 98.62 297 TYR A CA 1
ATOM 2309 C C . TYR A 1 297 ? 16.578 -17.344 8.125 1 98.62 297 TYR A C 1
ATOM 2311 O O . TYR A 1 297 ? 16.422 -16.297 7.492 1 98.62 297 TYR A O 1
ATOM 2319 N N . LEU A 1 298 ? 16.203 -17.469 9.352 1 98.12 298 LEU A N 1
ATOM 2320 C CA . LEU A 1 298 ? 15.836 -16.359 10.227 1 98.12 298 LEU A CA 1
ATOM 2321 C C . LEU A 1 298 ? 16.906 -16.141 11.305 1 98.12 298 LEU A C 1
ATOM 2323 O O . LEU A 1 298 ? 17.219 -17.062 12.062 1 98.12 298 LEU A O 1
ATOM 2327 N N . GLY A 1 299 ? 17.469 -14.938 11.281 1 96.62 299 GLY A N 1
ATOM 2328 C CA . GLY A 1 299 ? 18.5 -14.648 12.266 1 96.62 299 GLY A CA 1
ATOM 2329 C C . GLY A 1 299 ? 18.188 -13.438 13.125 1 96.62 299 GLY A C 1
ATOM 2330 O O . GLY A 1 299 ? 17.312 -12.633 12.773 1 96.62 299 GLY A O 1
ATOM 2331 N N . ILE A 1 300 ? 18.812 -13.383 14.242 1 94.44 300 ILE A N 1
ATOM 2332 C CA . ILE A 1 300 ? 18.781 -12.227 15.133 1 94.44 300 ILE A CA 1
ATOM 2333 C C . ILE A 1 300 ? 20.188 -11.688 15.32 1 94.44 300 ILE A C 1
ATOM 2335 O O . ILE A 1 300 ? 21.078 -12.383 15.82 1 94.44 300 ILE A O 1
ATOM 2339 N N . LEU A 1 301 ? 20.312 -10.5 14.867 1 91.75 301 LEU A N 1
ATOM 2340 C CA . LEU A 1 301 ? 21.594 -9.82 14.984 1 91.75 301 LEU A CA 1
ATOM 2341 C C . LEU A 1 301 ? 21.875 -9.438 16.438 1 91.75 301 LEU A C 1
ATOM 2343 O O . LEU A 1 301 ? 20.984 -8.945 17.125 1 91.75 301 LEU A O 1
ATOM 2347 N N . GLU A 1 302 ? 23.031 -9.719 16.812 1 89.5 302 GLU A N 1
ATOM 2348 C CA . GLU A 1 302 ? 23.531 -9.273 18.109 1 89.5 302 GLU A CA 1
ATOM 2349 C C . GLU A 1 302 ? 24.594 -8.188 17.953 1 89.5 302 GLU A C 1
ATOM 2351 O O . GLU A 1 302 ? 25.062 -7.938 16.844 1 89.5 302 GLU A O 1
ATOM 2356 N N . GLN A 1 303 ? 24.812 -7.547 19.078 1 85.25 303 GLN A N 1
ATOM 2357 C CA . GLN A 1 303 ? 25.828 -6.496 19.031 1 85.25 303 GLN A CA 1
ATOM 2358 C C . GLN A 1 303 ? 27.203 -7.062 18.703 1 85.25 303 GLN A C 1
ATOM 2360 O O . GLN A 1 303 ? 27.938 -6.477 17.922 1 85.25 303 GLN A O 1
ATOM 2365 N N . GLU A 1 304 ? 27.484 -8.172 19.422 1 84.12 304 GLU A N 1
ATOM 2366 C CA . GLU A 1 304 ? 28.766 -8.828 19.172 1 84.12 304 GLU A CA 1
ATOM 2367 C C . GLU A 1 304 ? 28.594 -10.336 19.047 1 84.12 304 GLU A C 1
ATOM 2369 O O . GLU A 1 304 ? 27.594 -10.898 19.531 1 84.12 304 GLU A O 1
ATOM 2374 N N . ASN A 1 305 ? 29.5 -10.93 18.297 1 83.5 305 ASN A N 1
ATOM 2375 C CA . ASN A 1 305 ? 29.625 -12.375 18.203 1 83.5 305 ASN A CA 1
ATOM 2376 C C . ASN A 1 305 ? 28.391 -13 17.547 1 83.5 305 ASN A C 1
ATOM 2378 O O . ASN A 1 305 ? 27.766 -13.898 18.109 1 83.5 305 ASN A O 1
ATOM 2382 N N . ASN A 1 306 ? 28.125 -12.547 16.328 1 89.94 306 ASN A N 1
ATOM 2383 C CA . ASN A 1 306 ? 27.031 -13.133 15.578 1 89.94 306 ASN A CA 1
ATOM 2384 C C . ASN A 1 306 ? 27.375 -14.531 15.078 1 89.94 306 ASN A C 1
ATOM 2386 O O . ASN A 1 306 ? 28.5 -14.789 14.672 1 89.94 306 ASN A O 1
ATOM 2390 N N . GLN A 1 307 ? 26.391 -15.383 15.141 1 91.44 307 GLN A N 1
ATOM 2391 C CA . GLN A 1 307 ? 26.562 -16.75 14.656 1 91.44 307 GLN A CA 1
ATOM 2392 C C . GLN A 1 307 ? 26.578 -16.797 13.133 1 91.44 307 GLN A C 1
ATOM 2394 O O . GLN A 1 307 ? 25.797 -16.109 12.477 1 91.44 307 GLN A O 1
ATOM 2399 N N . PRO A 1 308 ? 27.5 -17.625 12.633 1 96 308 PRO A N 1
ATOM 2400 C CA . PRO A 1 308 ? 27.5 -17.766 11.18 1 96 308 PRO A CA 1
ATOM 2401 C C . PRO A 1 308 ? 26.281 -18.516 10.656 1 96 308 PRO A C 1
ATOM 2403 O O . PRO A 1 308 ? 25.781 -19.422 11.328 1 96 308 PRO A O 1
ATOM 2406 N N . VAL A 1 309 ? 25.875 -18.141 9.531 1 97.81 309 VAL A N 1
ATOM 2407 C CA . VAL A 1 309 ? 24.828 -18.875 8.797 1 97.81 309 VAL A CA 1
ATOM 2408 C C . VAL A 1 309 ? 25.484 -19.906 7.883 1 97.81 309 VAL A C 1
ATOM 2410 O O . VAL A 1 309 ? 26.297 -19.562 7.023 1 97.81 309 VAL A O 1
ATOM 2413 N N . GLU A 1 310 ? 25.094 -21.125 8.047 1 98.62 310 GLU A N 1
ATOM 2414 C CA . GLU A 1 310 ? 25.719 -22.203 7.293 1 98.62 310 GLU A CA 1
ATOM 2415 C C . GLU A 1 310 ? 24.828 -22.672 6.152 1 98.62 310 GLU A C 1
ATOM 2417 O O . GLU A 1 310 ? 23.656 -23 6.363 1 98.62 310 GLU A O 1
ATOM 2422 N N . ILE A 1 311 ? 25.422 -22.75 4.969 1 98.56 311 ILE A N 1
ATOM 2423 C CA . ILE A 1 311 ? 24.719 -23.203 3.766 1 98.56 311 ILE A CA 1
ATOM 2424 C C . ILE A 1 311 ? 25.422 -24.438 3.207 1 98.56 311 ILE A C 1
ATOM 2426 O O . ILE A 1 311 ? 26.625 -24.422 2.934 1 98.56 311 ILE A O 1
ATOM 2430 N N . ASN A 1 312 ? 24.672 -25.469 3.035 1 98.62 312 ASN A N 1
ATOM 2431 C CA . ASN A 1 312 ? 25.172 -26.656 2.334 1 98.62 312 ASN A CA 1
ATOM 2432 C C . ASN A 1 312 ? 25.109 -26.469 0.819 1 98.62 312 ASN A C 1
ATOM 2434 O O . ASN A 1 312 ? 24.078 -26.078 0.278 1 98.62 312 ASN A O 1
ATOM 2438 N N . VAL A 1 313 ? 26.188 -26.734 0.171 1 98.12 313 VAL A N 1
ATOM 2439 C CA . VAL A 1 313 ? 26.234 -26.734 -1.287 1 98.12 313 VAL A CA 1
ATOM 2440 C C . VAL A 1 313 ? 26.672 -28.109 -1.789 1 98.12 313 VAL A C 1
ATOM 2442 O O . VAL A 1 313 ? 27.781 -28.562 -1.516 1 98.12 313 VAL A O 1
ATOM 2445 N N . GLY A 1 314 ? 25.797 -28.719 -2.504 1 96.5 314 GLY A N 1
ATOM 2446 C CA . GLY A 1 314 ? 26.062 -30.047 -3.027 1 96.5 314 GLY A CA 1
ATOM 2447 C C . GLY A 1 314 ? 26.953 -30.031 -4.254 1 96.5 314 GLY A C 1
ATOM 2448 O O . GLY A 1 314 ? 27.328 -28.969 -4.746 1 96.5 314 GLY A O 1
ATOM 2449 N N . ASN A 1 315 ? 27.25 -31.266 -4.734 1 93.44 315 ASN A N 1
ATOM 2450 C CA . ASN A 1 315 ? 28.094 -31.406 -5.922 1 93.44 315 ASN A CA 1
ATOM 2451 C C . ASN A 1 315 ? 27.359 -30.953 -7.18 1 93.44 315 ASN A C 1
ATOM 2453 O O . ASN A 1 315 ? 26.125 -31.016 -7.242 1 93.44 315 ASN A O 1
ATOM 2457 N N . ASN A 1 316 ? 28.047 -30.484 -8.109 1 91.5 316 ASN A N 1
ATOM 2458 C CA . ASN A 1 316 ? 27.578 -30.125 -9.438 1 91.5 316 ASN A CA 1
ATOM 2459 C C . ASN A 1 316 ? 26.547 -29 -9.391 1 91.5 316 ASN A C 1
ATOM 2461 O O . ASN A 1 316 ? 25.562 -29 -10.133 1 91.5 316 ASN A O 1
ATOM 2465 N N . THR A 1 317 ? 26.719 -28.219 -8.391 1 95.06 317 THR A N 1
ATOM 2466 C CA . THR A 1 317 ? 25.922 -27 -8.352 1 95.06 317 THR A CA 1
ATOM 2467 C C . THR A 1 317 ? 26.469 -25.953 -9.32 1 95.06 317 THR A C 1
ATOM 2469 O O . THR A 1 317 ? 27.609 -25.516 -9.172 1 95.06 317 THR A O 1
ATOM 2472 N N . ARG A 1 318 ? 25.703 -25.625 -10.312 1 94.94 318 ARG A N 1
ATOM 2473 C CA . ARG A 1 318 ? 26.125 -24.641 -11.297 1 94.94 318 ARG A CA 1
ATOM 2474 C C . ARG A 1 318 ? 26.312 -23.266 -10.664 1 94.94 318 ARG A C 1
ATOM 2476 O O . ARG A 1 318 ? 27.25 -22.547 -10.992 1 94.94 318 ARG A O 1
ATOM 2483 N N . GLY A 1 319 ? 25.344 -22.859 -9.875 1 97.38 319 GLY A N 1
ATOM 2484 C CA . GLY A 1 319 ? 25.312 -21.578 -9.203 1 97.38 319 GLY A CA 1
ATOM 2485 C C . GLY A 1 319 ? 24 -21.312 -8.492 1 97.38 319 GLY A C 1
ATOM 2486 O O . GLY A 1 319 ? 23.047 -22.094 -8.617 1 97.38 319 GLY A O 1
ATOM 2487 N N . PHE A 1 320 ? 23.938 -20.344 -7.691 1 97.75 320 PHE A N 1
ATOM 2488 C CA . PHE A 1 320 ? 22.703 -19.922 -7.047 1 97.75 320 PHE A CA 1
ATOM 2489 C C . PHE A 1 320 ? 22.828 -18.484 -6.531 1 97.75 320 PHE A C 1
ATOM 2491 O O . PHE A 1 320 ? 23.922 -17.938 -6.473 1 97.75 320 PHE A O 1
ATOM 2498 N N . VAL A 1 321 ? 21.703 -17.891 -6.254 1 97.62 321 VAL A N 1
ATOM 2499 C CA . VAL A 1 321 ? 21.672 -16.547 -5.668 1 97.62 321 VAL A CA 1
ATOM 2500 C C . VAL A 1 321 ? 21.172 -16.625 -4.227 1 97.62 321 VAL A C 1
ATOM 2502 O O . VAL A 1 321 ? 20.5 -17.578 -3.85 1 97.62 321 VAL A O 1
ATOM 2505 N N . MET A 1 322 ? 21.531 -15.695 -3.453 1 97.12 322 MET A N 1
ATOM 2506 C CA . MET A 1 322 ? 21.109 -15.547 -2.066 1 97.12 322 MET A CA 1
ATOM 2507 C C . MET A 1 322 ? 20.734 -14.094 -1.77 1 97.12 322 MET A C 1
ATOM 2509 O O . MET A 1 322 ? 21.422 -13.172 -2.219 1 97.12 322 MET A O 1
ATOM 2513 N N . GLU A 1 323 ? 19.641 -13.922 -1.103 1 97.44 323 GLU A N 1
ATOM 2514 C CA . GLU A 1 323 ? 19.219 -12.578 -0.719 1 97.44 323 GLU A CA 1
ATOM 2515 C C . GLU A 1 323 ? 19.094 -12.453 0.796 1 97.44 323 GLU A C 1
ATOM 2517 O O . GLU A 1 323 ? 18.344 -13.203 1.424 1 97.44 323 GLU A O 1
ATOM 2522 N N . LEU A 1 324 ? 19.797 -11.562 1.367 1 96.81 324 LEU A N 1
ATOM 2523 C CA . LEU A 1 324 ? 19.625 -11.211 2.771 1 96.81 324 LEU A CA 1
ATOM 2524 C C . LEU A 1 324 ? 18.859 -9.891 2.91 1 96.81 324 LEU A C 1
ATOM 2526 O O . LEU A 1 324 ? 19.219 -8.898 2.273 1 96.81 324 LEU A O 1
ATOM 2530 N N . TRP A 1 325 ? 17.844 -9.914 3.725 1 96.81 325 TRP A N 1
ATOM 2531 C CA . TRP A 1 325 ? 17 -8.75 3.936 1 96.81 325 TRP A CA 1
ATOM 2532 C C . TRP A 1 325 ? 16.922 -8.398 5.418 1 96.81 325 TRP A C 1
ATOM 2534 O O . TRP A 1 325 ? 16.797 -9.281 6.266 1 96.81 325 TRP A O 1
ATOM 2544 N N . THR A 1 326 ? 16.969 -7.125 5.715 1 94.81 326 THR A N 1
ATOM 2545 C CA . THR A 1 326 ? 16.719 -6.625 7.066 1 94.81 326 THR A CA 1
ATOM 2546 C C . THR A 1 326 ? 16.078 -5.242 7.023 1 94.81 326 THR A C 1
ATOM 2548 O O . THR A 1 326 ? 16.172 -4.539 6.012 1 94.81 326 THR A O 1
ATOM 2551 N N . GLU A 1 327 ? 15.352 -4.926 8.062 1 91.38 327 GLU A N 1
ATOM 2552 C CA . GLU A 1 327 ? 14.688 -3.631 8.109 1 91.38 327 GLU A CA 1
ATOM 2553 C C . GLU A 1 327 ? 15.555 -2.586 8.805 1 91.38 327 GLU A C 1
ATOM 2555 O O . GLU A 1 327 ? 16.219 -2.883 9.805 1 91.38 327 GLU A O 1
ATOM 2560 N N . LEU A 1 328 ? 15.617 -1.417 8.242 1 87.44 328 LEU A N 1
ATOM 2561 C CA . LEU A 1 328 ? 16.266 -0.308 8.945 1 87.44 328 LEU A CA 1
ATOM 2562 C C . LEU A 1 328 ? 15.555 -0.015 10.266 1 87.44 328 LEU A C 1
ATOM 2564 O O . LEU A 1 328 ? 14.336 -0.157 10.367 1 87.44 328 LEU A O 1
ATOM 2568 N N . PRO A 1 329 ? 16.25 0.256 11.289 1 88.62 329 PRO A N 1
ATOM 2569 C CA . PRO A 1 329 ? 17.609 0.791 11.258 1 88.62 329 PRO A CA 1
ATOM 2570 C C . PRO A 1 329 ? 18.672 -0.3 11.352 1 88.62 329 PRO A C 1
ATOM 2572 O O . PRO A 1 329 ? 19.875 0.002 11.469 1 88.62 329 PRO A O 1
ATOM 2575 N N . ASN A 1 330 ? 18.297 -1.59 11.281 1 90.12 330 ASN A N 1
ATOM 2576 C CA . ASN A 1 330 ? 19.344 -2.604 11.203 1 90.12 330 ASN A CA 1
ATOM 2577 C C . ASN A 1 330 ? 20.25 -2.385 9.984 1 90.12 330 ASN A C 1
ATOM 2579 O O . ASN A 1 330 ? 19.766 -2.066 8.898 1 90.12 330 ASN A O 1
ATOM 2583 N N . LEU A 1 331 ? 21.484 -2.412 10.266 1 89.94 331 LEU A N 1
ATOM 2584 C CA . LEU A 1 331 ? 22.469 -2.445 9.188 1 89.94 331 LEU A CA 1
ATOM 2585 C C . LEU A 1 331 ? 23.531 -3.502 9.453 1 89.94 331 LEU A C 1
ATOM 2587 O O . LEU A 1 331 ? 24.047 -3.607 10.578 1 89.94 331 LEU A O 1
ATOM 2591 N N . LEU A 1 332 ? 23.797 -4.262 8.43 1 90.88 332 LEU A N 1
ATOM 2592 C CA . LEU A 1 332 ? 24.797 -5.297 8.656 1 90.88 332 LEU A CA 1
ATOM 2593 C C . LEU A 1 332 ? 25.719 -5.438 7.445 1 90.88 332 LEU A C 1
ATOM 2595 O O . LEU A 1 332 ? 25.359 -5.043 6.336 1 90.88 332 LEU A O 1
ATOM 2599 N N . ALA A 1 333 ? 26.891 -5.844 7.691 1 90.81 333 ALA A N 1
ATOM 2600 C CA . ALA A 1 333 ? 27.859 -6.289 6.68 1 90.81 333 ALA A CA 1
ATOM 2601 C C . ALA A 1 333 ? 28.016 -7.805 6.711 1 90.81 333 ALA A C 1
ATOM 2603 O O . ALA A 1 333 ? 27.641 -8.461 7.688 1 90.81 333 ALA A O 1
ATOM 2604 N N . LEU A 1 334 ? 28.516 -8.328 5.59 1 92.44 334 LEU A N 1
ATOM 2605 C CA . LEU A 1 334 ? 28.609 -9.781 5.512 1 92.44 334 LEU A CA 1
ATOM 2606 C C . LEU A 1 334 ? 30.016 -10.219 5.141 1 92.44 334 LEU A C 1
ATOM 2608 O O . LEU A 1 334 ? 30.672 -9.578 4.32 1 92.44 334 LEU A O 1
ATOM 2612 N N . SER A 1 335 ? 30.484 -11.172 5.836 1 93.31 335 SER A N 1
ATOM 2613 C CA . SER A 1 335 ? 31.656 -11.938 5.43 1 93.31 335 SER A CA 1
ATOM 2614 C C . SER A 1 335 ? 31.266 -13.344 4.977 1 93.31 335 SER A C 1
ATOM 2616 O O . SER A 1 335 ? 30.25 -13.875 5.398 1 93.31 335 SER A O 1
ATOM 2618 N N . ILE A 1 336 ? 32.094 -13.867 4.047 1 95.19 336 ILE A N 1
ATOM 2619 C CA . ILE A 1 336 ? 31.828 -15.203 3.533 1 95.19 336 ILE A CA 1
ATOM 2620 C C . ILE A 1 336 ? 33.062 -16.094 3.742 1 95.19 336 ILE A C 1
ATOM 2622 O O . ILE A 1 336 ? 34.188 -15.664 3.486 1 95.19 336 ILE A O 1
ATOM 2626 N N . GLU A 1 337 ? 32.781 -17.219 4.281 1 96.5 337 GLU A N 1
ATOM 2627 C CA . GLU A 1 337 ? 33.812 -18.234 4.426 1 96.5 337 GLU A CA 1
ATOM 2628 C C . GLU A 1 337 ? 33.531 -19.453 3.561 1 96.5 337 GLU A C 1
ATOM 2630 O O . GLU A 1 337 ? 32.438 -20.031 3.627 1 96.5 337 GLU A O 1
ATOM 2635 N N . SER A 1 338 ? 34.531 -19.828 2.762 1 96.5 338 SER A N 1
ATOM 2636 C CA . SER A 1 338 ? 34.406 -20.969 1.865 1 96.5 338 SER A CA 1
ATOM 2637 C C . SER A 1 338 ? 34.562 -22.281 2.617 1 96.5 338 SER A C 1
ATOM 2639 O O . SER A 1 338 ? 35 -22.297 3.77 1 96.5 338 SER A O 1
ATOM 2641 N N . PRO A 1 339 ? 34.219 -23.359 1.978 1 96.25 339 PRO A N 1
ATOM 2642 C CA . PRO A 1 339 ? 34.344 -24.672 2.609 1 96.25 339 PRO A CA 1
ATOM 2643 C C . PRO A 1 339 ? 35.781 -25.016 2.959 1 96.25 339 PRO A C 1
ATOM 2645 O O . PRO A 1 339 ? 36.031 -25.766 3.904 1 96.25 339 PRO A O 1
ATOM 2648 N N . THR A 1 340 ? 36.75 -24.406 2.285 1 94.81 340 THR A N 1
ATOM 2649 C CA . THR A 1 340 ? 38.156 -24.703 2.533 1 94.81 340 THR A CA 1
ATOM 2650 C C . THR A 1 340 ? 38.719 -23.75 3.584 1 94.81 340 THR A C 1
ATOM 2652 O O . THR A 1 340 ? 39.906 -23.875 3.975 1 94.81 340 THR A O 1
ATOM 2655 N N . GLY A 1 341 ? 37.969 -22.75 3.977 1 92.75 341 GLY A N 1
ATOM 2656 C CA . GLY A 1 341 ? 38.375 -21.906 5.09 1 92.75 341 GLY A CA 1
ATOM 2657 C C . GLY A 1 341 ? 38.781 -20.516 4.66 1 92.75 341 GLY A C 1
ATOM 2658 O O . GLY A 1 341 ? 39.125 -19.688 5.5 1 92.75 341 GLY A O 1
ATOM 2659 N N . GLN A 1 342 ? 38.781 -20.266 3.391 1 93.25 342 GLN A N 1
ATOM 2660 C CA . GLN A 1 342 ? 39.062 -18.906 2.936 1 93.25 342 GLN A CA 1
ATOM 2661 C C . GLN A 1 342 ? 37.938 -17.938 3.307 1 93.25 342 GLN A C 1
ATOM 2663 O O . GLN A 1 342 ? 36.781 -18.25 3.111 1 93.25 342 GLN A O 1
ATOM 2668 N N . THR A 1 343 ? 38.375 -16.859 3.887 1 92.44 343 THR A N 1
ATOM 2669 C CA . THR A 1 343 ? 37.375 -15.875 4.309 1 92.44 343 THR A CA 1
ATOM 2670 C C . THR A 1 343 ? 37.531 -14.57 3.537 1 92.44 343 THR A C 1
ATOM 2672 O O . THR A 1 343 ? 38.656 -14.125 3.299 1 92.44 343 THR A O 1
ATOM 2675 N N . ILE A 1 344 ? 36.438 -14.062 3.143 1 86.62 344 ILE A N 1
ATOM 2676 C CA . ILE A 1 344 ? 36.406 -12.742 2.516 1 86.62 344 ILE A CA 1
ATOM 2677 C C . ILE A 1 344 ? 35.5 -11.812 3.295 1 86.62 344 ILE A C 1
ATOM 2679 O O . ILE A 1 344 ? 34.438 -12.242 3.764 1 86.62 344 ILE A O 1
ATOM 2683 N N . GLY A 1 345 ? 35.938 -10.508 3.346 1 80.62 345 GLY A N 1
ATOM 2684 C CA . GLY A 1 345 ? 35.062 -9.5 3.949 1 80.62 345 GLY A CA 1
ATOM 2685 C C . GLY A 1 345 ? 35.594 -9 5.285 1 80.62 345 GLY A C 1
ATOM 2686 O O . GLY A 1 345 ? 36.688 -9.352 5.703 1 80.62 345 GLY A O 1
ATOM 2687 N N . PRO A 1 346 ? 34.812 -8.203 5.762 1 83.81 346 PRO A N 1
ATOM 2688 C CA . PRO A 1 346 ? 33.438 -7.797 5.48 1 83.81 346 PRO A CA 1
ATOM 2689 C C . PRO A 1 346 ? 33.312 -6.941 4.219 1 83.81 346 PRO A C 1
ATOM 2691 O O . PRO A 1 346 ? 34.188 -6.105 3.953 1 83.81 346 PRO A O 1
ATOM 2694 N N . VAL A 1 347 ? 32.281 -7.324 3.482 1 76.69 347 VAL A N 1
ATOM 2695 C CA . VAL A 1 347 ? 32.031 -6.562 2.264 1 76.69 347 VAL A CA 1
ATOM 2696 C C . VAL A 1 347 ? 31.562 -5.16 2.621 1 76.69 347 VAL A C 1
ATOM 2698 O O . VAL A 1 347 ? 30.688 -4.996 3.477 1 76.69 347 VAL A O 1
ATOM 2701 N N . SER A 1 348 ? 32.219 -4.262 2.176 1 65.75 348 SER A N 1
ATOM 2702 C CA . SER A 1 348 ? 31.953 -2.859 2.471 1 65.75 348 SER A CA 1
ATOM 2703 C C . SER A 1 348 ? 30.625 -2.422 1.856 1 65.75 348 SER A C 1
ATOM 2705 O O . SER A 1 348 ? 30.328 -2.758 0.708 1 65.75 348 SER A O 1
ATOM 2707 N N . LEU A 1 349 ? 29.906 -1.709 2.578 1 68.69 349 LEU A N 1
ATOM 2708 C CA . LEU A 1 349 ? 28.641 -1.133 2.131 1 68.69 349 LEU A CA 1
ATOM 2709 C C . LEU A 1 349 ? 28.875 -0.039 1.095 1 68.69 349 LEU A C 1
ATOM 2711 O O . LEU A 1 349 ? 28.016 0.239 0.267 1 68.69 349 LEU A O 1
ATOM 2715 N N . ARG A 1 350 ? 30.047 0.437 1.115 1 60.84 350 ARG A N 1
ATOM 2716 C CA . ARG A 1 350 ? 30.359 1.593 0.282 1 60.84 350 ARG A CA 1
ATOM 2717 C C . ARG A 1 350 ? 30.453 1.2 -1.188 1 60.84 350 ARG A C 1
ATOM 2719 O O . ARG A 1 350 ? 30.125 1.995 -2.07 1 60.84 350 ARG A O 1
ATOM 2726 N N . ARG A 1 351 ? 31.031 0.098 -1.325 1 58.31 351 ARG A N 1
ATOM 2727 C CA . ARG A 1 351 ? 31.297 -0.323 -2.697 1 58.31 351 ARG A CA 1
ATOM 2728 C C . ARG A 1 351 ? 30 -0.687 -3.416 1 58.31 351 ARG A C 1
ATOM 2730 O O . ARG A 1 351 ? 29.844 -0.422 -4.613 1 58.31 351 ARG A O 1
ATOM 2737 N N . GLY A 1 352 ? 29 -1.088 -2.838 1 75 352 GLY A N 1
ATOM 2738 C CA . GLY A 1 352 ? 27.688 -1.406 -3.4 1 75 352 GLY A CA 1
ATOM 2739 C C . GLY A 1 352 ? 27.688 -2.697 -4.195 1 75 352 GLY A C 1
ATOM 2740 O O . GLY A 1 352 ? 27.047 -3.674 -3.803 1 75 352 GLY A O 1
ATOM 2741 N N . ILE A 1 353 ? 28.609 -2.75 -5.336 1 82.19 353 ILE A N 1
ATOM 2742 C CA . ILE A 1 353 ? 28.703 -3.91 -6.219 1 82.19 353 ILE A CA 1
ATOM 2743 C C . ILE A 1 353 ? 30.156 -4.348 -6.352 1 82.19 353 ILE A C 1
ATOM 2745 O O . ILE A 1 353 ? 31.062 -3.512 -6.41 1 82.19 353 ILE A O 1
ATOM 2749 N N . GLY A 1 354 ? 30.453 -5.637 -6.254 1 85.69 354 GLY A N 1
ATOM 2750 C CA . GLY A 1 354 ? 31.797 -6.172 -6.414 1 85.69 354 GLY A CA 1
ATOM 2751 C C . GLY A 1 354 ? 31.828 -7.676 -6.613 1 85.69 354 GLY A C 1
ATOM 2752 O O . GLY A 1 354 ? 30.781 -8.305 -6.773 1 85.69 354 GLY A O 1
ATOM 2753 N N . GLU A 1 355 ? 33.031 -8.18 -6.828 1 89.94 355 GLU A N 1
ATOM 2754 C CA . GLU A 1 355 ? 33.219 -9.617 -7.039 1 89.94 355 GLU A CA 1
ATOM 2755 C C . GLU A 1 355 ? 34.469 -10.133 -6.332 1 89.94 355 GLU A C 1
ATOM 2757 O O . GLU A 1 355 ? 35.438 -9.398 -6.172 1 89.94 355 GLU A O 1
ATOM 2762 N N . TYR A 1 356 ? 34.344 -11.281 -5.859 1 90.44 356 TYR A N 1
ATOM 2763 C CA . TYR A 1 356 ? 35.469 -11.992 -5.27 1 90.44 356 TYR A CA 1
ATOM 2764 C C . TYR A 1 356 ? 35.594 -13.398 -5.852 1 90.44 356 TYR A C 1
ATOM 2766 O O . TYR A 1 356 ? 34.562 -14.039 -6.156 1 90.44 356 TYR A O 1
ATOM 2774 N N . VAL A 1 357 ? 36.844 -13.773 -5.934 1 93.25 357 VAL A N 1
ATOM 2775 C CA . VAL A 1 357 ? 37.094 -15.125 -6.418 1 93.25 357 VAL A CA 1
ATOM 2776 C C . VAL A 1 357 ? 37.75 -15.953 -5.316 1 93.25 357 VAL A C 1
ATOM 2778 O O . VAL A 1 357 ? 38.812 -15.562 -4.789 1 93.25 357 VAL A O 1
ATOM 2781 N N . PHE A 1 358 ? 37.125 -16.969 -4.996 1 94.25 358 PHE A N 1
ATOM 2782 C CA . PHE A 1 358 ? 37.75 -17.969 -4.125 1 94.25 358 PHE A CA 1
ATOM 2783 C C . PHE A 1 358 ? 38.594 -18.938 -4.93 1 94.25 358 PHE A C 1
ATOM 2785 O O . PHE A 1 358 ? 38.062 -19.828 -5.605 1 94.25 358 PHE A O 1
ATOM 2792 N N . VAL A 1 359 ? 39.844 -18.875 -4.711 1 90.19 359 VAL A N 1
ATOM 2793 C CA . VAL A 1 359 ? 40.812 -19.469 -5.633 1 90.19 359 VAL A CA 1
ATOM 2794 C C . VAL A 1 359 ? 40.812 -20.984 -5.496 1 90.19 359 VAL A C 1
ATOM 2796 O O . VAL A 1 359 ? 40.875 -21.703 -6.492 1 90.19 359 VAL A O 1
ATOM 2799 N N . PHE A 1 360 ? 40.719 -21.438 -4.344 1 88.25 360 PHE A N 1
ATOM 2800 C CA . PHE A 1 360 ? 40.781 -22.875 -4.129 1 88.25 360 PHE A CA 1
ATOM 2801 C C . PHE A 1 360 ? 39.531 -23.562 -4.633 1 88.25 360 PHE A C 1
ATOM 2803 O O . PHE A 1 360 ? 39.594 -24.656 -5.199 1 88.25 360 PHE A O 1
ATOM 2810 N N . GLU A 1 361 ? 38.438 -22.938 -4.477 1 90 361 GLU A N 1
ATOM 2811 C CA . GLU A 1 361 ? 37.156 -23.484 -4.918 1 90 361 GLU A CA 1
ATOM 2812 C C . GLU A 1 361 ? 36.875 -23.125 -6.371 1 90 361 GLU A C 1
ATOM 2814 O O . GLU A 1 361 ? 36 -23.734 -7.012 1 90 361 GLU A O 1
ATOM 2819 N N . GLN A 1 362 ? 37.594 -22.109 -6.824 1 92.06 362 GLN A N 1
ATOM 2820 C CA . GLN A 1 362 ? 37.312 -21.547 -8.141 1 92.06 362 GLN A CA 1
ATOM 2821 C C . GLN A 1 362 ? 35.875 -21.016 -8.211 1 92.06 362 GLN A C 1
ATOM 2823 O O . GLN A 1 362 ? 35.188 -21.219 -9.211 1 92.06 362 GLN A O 1
ATOM 2828 N N . THR A 1 363 ? 35.406 -20.578 -7.121 1 96.25 363 THR A N 1
ATOM 2829 C CA . THR A 1 363 ? 34.094 -19.969 -7.02 1 96.25 363 THR A CA 1
ATOM 2830 C C . THR A 1 363 ? 34.156 -18.453 -7.16 1 96.25 363 THR A C 1
ATOM 2832 O O . THR A 1 363 ? 34.969 -17.812 -6.492 1 96.25 363 THR A O 1
ATOM 2835 N N . ARG A 1 364 ? 33.375 -17.953 -8.062 1 95.69 364 ARG A N 1
ATOM 2836 C CA . ARG A 1 364 ? 33.25 -16.5 -8.188 1 95.69 364 ARG A CA 1
ATOM 2837 C C . ARG A 1 364 ? 31.984 -16.016 -7.465 1 95.69 364 ARG A C 1
ATOM 2839 O O . ARG A 1 364 ? 30.875 -16.5 -7.734 1 95.69 364 ARG A O 1
ATOM 2846 N N . VAL A 1 365 ? 32.156 -15.125 -6.523 1 94.44 365 VAL A N 1
ATOM 2847 C CA . VAL A 1 365 ? 31.031 -14.555 -5.789 1 94.44 365 VAL A CA 1
ATOM 2848 C C . VAL A 1 365 ? 30.859 -13.078 -6.156 1 94.44 365 VAL A C 1
ATOM 2850 O O . VAL A 1 365 ? 31.766 -12.273 -5.957 1 94.44 365 VAL A O 1
ATOM 2853 N N . ILE A 1 366 ? 29.688 -12.773 -6.742 1 93.06 366 ILE A N 1
ATOM 2854 C CA . ILE A 1 366 ? 29.344 -11.398 -7.062 1 93.06 366 ILE A CA 1
ATOM 2855 C C . ILE A 1 366 ? 28.359 -10.859 -6.023 1 93.06 366 ILE A C 1
ATOM 2857 O O . ILE A 1 366 ? 27.391 -11.539 -5.66 1 93.06 366 ILE A O 1
ATOM 2861 N N . PHE A 1 367 ? 28.609 -9.695 -5.496 1 91.19 367 PHE A N 1
ATOM 2862 C CA . PHE A 1 367 ? 27.703 -9.148 -4.488 1 91.19 367 PHE A CA 1
ATOM 2863 C C . PHE A 1 367 ? 27.188 -7.777 -4.902 1 91.19 367 PHE A C 1
ATOM 2865 O O . PHE A 1 367 ? 27.891 -7.02 -5.566 1 91.19 367 PHE A O 1
ATOM 2872 N N . ASN A 1 368 ? 25.953 -7.531 -4.629 1 91 368 ASN A N 1
ATOM 2873 C CA . ASN A 1 368 ? 25.25 -6.254 -4.789 1 91 368 ASN A CA 1
ATOM 2874 C C . ASN A 1 368 ? 24.562 -5.824 -3.496 1 91 368 ASN A C 1
ATOM 2876 O O . ASN A 1 368 ? 23.453 -6.254 -3.215 1 91 368 ASN A O 1
ATOM 2880 N N . TYR A 1 369 ? 25.203 -4.895 -2.803 1 89.06 369 TYR A N 1
ATOM 2881 C CA . TYR A 1 369 ? 24.719 -4.391 -1.524 1 89.06 369 TYR A CA 1
ATOM 2882 C C . TYR A 1 369 ? 23.906 -3.113 -1.717 1 89.06 369 TYR A C 1
ATOM 2884 O O . TYR A 1 369 ? 24.391 -2.148 -2.316 1 89.06 369 TYR A O 1
ATOM 2892 N N . ARG A 1 370 ? 22.719 -3.225 -1.183 1 89.06 370 ARG A N 1
ATOM 2893 C CA . ARG A 1 370 ? 21.859 -2.047 -1.234 1 89.06 370 ARG A CA 1
ATOM 2894 C C . ARG A 1 370 ? 21.391 -1.647 0.161 1 89.06 370 ARG A C 1
ATOM 2896 O O . ARG A 1 370 ? 20.562 -2.338 0.764 1 89.06 370 ARG A O 1
ATOM 2903 N N . VAL A 1 371 ? 21.828 -0.545 0.558 1 84.88 371 VAL A N 1
ATOM 2904 C CA . VAL A 1 371 ? 21.469 -0.061 1.885 1 84.88 371 VAL A CA 1
ATOM 2905 C C . VAL A 1 371 ? 19.984 0.316 1.906 1 84.88 371 VAL A C 1
ATOM 2907 O O . VAL A 1 371 ? 19.312 0.149 2.924 1 84.88 371 VAL A O 1
ATOM 2910 N N . LEU A 1 372 ? 19.578 0.82 0.738 1 86.44 372 LEU A N 1
ATOM 2911 C CA . LEU A 1 372 ? 18.188 1.223 0.605 1 86.44 372 LEU A CA 1
ATOM 2912 C C . LEU A 1 372 ? 17.547 0.59 -0.63 1 86.44 372 LEU A C 1
ATOM 2914 O O . LEU A 1 372 ? 18.062 0.738 -1.741 1 86.44 372 LEU A O 1
ATOM 2918 N N . VAL A 1 373 ? 16.516 -0.096 -0.383 1 87 373 VAL A N 1
ATOM 2919 C CA . VAL A 1 373 ? 15.75 -0.624 -1.513 1 87 373 VAL A CA 1
ATOM 2920 C C . VAL A 1 373 ? 14.531 0.258 -1.774 1 87 373 VAL A C 1
ATOM 2922 O O . VAL A 1 373 ? 13.859 0.688 -0.836 1 87 373 VAL A O 1
ATOM 2925 N N . GLU A 1 374 ? 14.203 0.454 -2.986 1 82.06 374 GLU A N 1
ATOM 2926 C CA . GLU A 1 374 ? 13.133 1.358 -3.412 1 82.06 374 GLU A CA 1
ATOM 2927 C C . GLU A 1 374 ? 11.797 0.968 -2.789 1 82.06 374 GLU A C 1
ATOM 2929 O O . GLU A 1 374 ? 11.469 -0.218 -2.703 1 82.06 374 GLU A O 1
ATOM 2934 N N . THR A 1 375 ? 11.062 1.979 -2.346 1 79 375 THR A N 1
ATOM 2935 C CA . THR A 1 375 ? 9.695 1.91 -1.85 1 79 375 THR A CA 1
ATOM 2936 C C . THR A 1 375 ? 9.625 1.078 -0.572 1 79 375 THR A C 1
ATOM 2938 O O . THR A 1 375 ? 8.547 0.666 -0.152 1 79 375 THR A O 1
ATOM 2941 N N . THR A 1 376 ? 10.836 0.729 -0.085 1 83.31 376 THR A N 1
ATOM 2942 C CA . THR A 1 376 ? 10.859 -0.043 1.152 1 83.31 376 THR A CA 1
ATOM 2943 C C . THR A 1 376 ? 11.797 0.601 2.172 1 83.31 376 THR A C 1
ATOM 2945 O O . THR A 1 376 ? 12.43 1.617 1.884 1 83.31 376 THR A O 1
ATOM 2948 N N . GLY A 1 377 ? 11.789 0.091 3.361 1 83.12 377 GLY A N 1
ATOM 2949 C CA . GLY A 1 377 ? 12.727 0.48 4.398 1 83.12 377 GLY A CA 1
ATOM 2950 C C . GLY A 1 377 ? 13.703 -0.624 4.766 1 83.12 377 GLY A C 1
ATOM 2951 O O . GLY A 1 377 ? 14.078 -0.765 5.93 1 83.12 377 GLY A O 1
ATOM 2952 N N . ALA A 1 378 ? 14.094 -1.369 3.668 1 91.25 378 ALA A N 1
ATOM 2953 C CA . ALA A 1 378 ? 14.898 -2.551 3.957 1 91.25 378 ALA A CA 1
ATOM 2954 C C . ALA A 1 378 ? 16.266 -2.461 3.285 1 91.25 378 ALA A C 1
ATOM 2956 O O . ALA A 1 378 ? 16.422 -1.774 2.271 1 91.25 378 ALA A O 1
ATOM 2957 N N . GLN A 1 379 ? 17.203 -3.078 3.883 1 91.5 379 GLN A N 1
ATOM 2958 C CA . GLN A 1 379 ? 18.5 -3.346 3.27 1 91.5 379 GLN A CA 1
ATOM 2959 C C . GLN A 1 379 ? 18.5 -4.688 2.541 1 91.5 379 GLN A C 1
ATOM 2961 O O . GLN A 1 379 ? 17.906 -5.656 3.016 1 91.5 379 GLN A O 1
ATOM 2966 N N . LEU A 1 380 ? 19.188 -4.703 1.401 1 94.69 380 LEU A N 1
ATOM 2967 C CA . LEU A 1 380 ? 19.344 -5.938 0.632 1 94.69 380 LEU A CA 1
ATOM 2968 C C . LEU A 1 380 ? 20.812 -6.242 0.365 1 94.69 380 LEU A C 1
ATOM 2970 O O . LEU A 1 380 ? 21.562 -5.359 -0.044 1 94.69 380 LEU A O 1
ATOM 2974 N N . ALA A 1 381 ? 21.234 -7.41 0.715 1 94.38 381 ALA A N 1
ATOM 2975 C CA . ALA A 1 381 ? 22.484 -7.98 0.228 1 94.38 381 ALA A CA 1
ATOM 2976 C C . ALA A 1 381 ? 22.219 -9.133 -0.743 1 94.38 381 ALA A C 1
ATOM 2978 O O . ALA A 1 381 ? 21.797 -10.211 -0.334 1 94.38 381 ALA A O 1
ATOM 2979 N N . PHE A 1 382 ? 22.469 -8.867 -1.992 1 95.06 382 PHE A N 1
ATOM 2980 C CA . PHE A 1 382 ? 22.266 -9.828 -3.062 1 95.06 382 PHE A CA 1
ATOM 2981 C C . PHE A 1 382 ? 23.578 -10.477 -3.482 1 95.06 382 PHE A C 1
ATOM 2983 O O . PHE A 1 382 ? 24.516 -9.781 -3.869 1 95.06 382 PHE A O 1
ATOM 2990 N N . PHE A 1 383 ? 23.688 -11.82 -3.422 1 94.94 383 PHE A N 1
ATOM 2991 C CA . PHE A 1 383 ? 24.906 -12.539 -3.781 1 94.94 383 PHE A CA 1
ATOM 2992 C C . PHE A 1 383 ? 24.625 -13.539 -4.902 1 94.94 383 PHE A C 1
ATOM 2994 O O . PHE A 1 383 ? 23.594 -14.195 -4.914 1 94.94 383 PHE A O 1
ATOM 3001 N N . GLN A 1 384 ? 25.516 -13.602 -5.785 1 96.12 384 GLN A N 1
ATOM 3002 C CA . GLN A 1 384 ? 25.547 -14.641 -6.809 1 96.12 384 GLN A CA 1
ATOM 3003 C C . GLN A 1 384 ? 26.766 -15.539 -6.621 1 96.12 384 GLN A C 1
ATOM 3005 O O . GLN A 1 384 ? 27.906 -15.07 -6.633 1 96.12 384 GLN A O 1
ATOM 3010 N N . PHE A 1 385 ? 26.547 -16.766 -6.41 1 97.31 385 PHE A N 1
ATOM 3011 C CA . PHE A 1 385 ? 27.609 -17.766 -6.348 1 97.31 385 PHE A CA 1
ATOM 3012 C C . PHE A 1 385 ? 27.75 -18.484 -7.676 1 97.31 385 PHE A C 1
ATOM 3014 O O . PHE A 1 385 ? 26.891 -19.281 -8.047 1 97.31 385 PHE A O 1
ATOM 3021 N N . ASP A 1 386 ? 28.812 -18.234 -8.352 1 96.94 386 ASP A N 1
ATOM 3022 C CA . ASP A 1 386 ? 29.078 -18.859 -9.641 1 96.94 386 ASP A CA 1
ATOM 3023 C C . ASP A 1 386 ? 30.016 -20.062 -9.477 1 96.94 386 ASP A C 1
ATOM 3025 O O . ASP A 1 386 ? 31.172 -19.891 -9.062 1 96.94 386 ASP A O 1
ATOM 3029 N N . ARG A 1 387 ? 29.625 -21.219 -9.781 1 95.75 387 ARG A N 1
ATOM 3030 C CA . ARG A 1 387 ? 30.359 -22.469 -9.656 1 95.75 387 ARG A CA 1
ATOM 3031 C C . ARG A 1 387 ? 30.875 -22.672 -8.234 1 95.75 387 ARG A C 1
ATOM 3033 O O . ARG A 1 387 ? 32.062 -22.875 -8.016 1 95.75 387 ARG A O 1
ATOM 3040 N N . PRO A 1 388 ? 29.875 -22.625 -7.348 1 97.25 388 PRO A N 1
ATOM 3041 C CA . PRO A 1 388 ? 30.281 -22.766 -5.945 1 97.25 388 PRO A CA 1
ATOM 3042 C C . PRO A 1 388 ? 30.891 -24.141 -5.656 1 97.25 388 PRO A C 1
ATOM 3044 O O . PRO A 1 388 ? 30.359 -25.172 -6.098 1 97.25 388 PRO A O 1
ATOM 3047 N N . GLY A 1 389 ? 32 -24.078 -4.887 1 96.06 389 GLY A N 1
ATOM 3048 C CA . GLY A 1 389 ? 32.562 -25.328 -4.414 1 96.06 389 GLY A CA 1
ATOM 3049 C C . GLY A 1 389 ? 31.609 -26.094 -3.496 1 96.06 389 GLY A C 1
ATOM 3050 O O . GLY A 1 389 ? 30.875 -25.484 -2.723 1 96.06 389 GLY A O 1
ATOM 3051 N N . SER A 1 390 ? 31.734 -27.422 -3.6 1 96.75 390 SER A N 1
ATOM 3052 C CA . SER A 1 390 ? 30.906 -28.234 -2.719 1 96.75 390 SER A CA 1
ATOM 3053 C C . SER A 1 390 ? 31.391 -28.156 -1.276 1 96.75 390 SER A C 1
ATOM 3055 O O . SER A 1 390 ? 32.594 -28.062 -1.025 1 96.75 390 SER A O 1
ATOM 3057 N N . GLY A 1 391 ? 30.375 -28.156 -0.329 1 97.19 391 GLY A N 1
ATOM 3058 C CA . GLY A 1 391 ? 30.688 -28.078 1.089 1 97.19 391 GLY A CA 1
ATOM 3059 C C . GLY A 1 391 ? 29.859 -27.062 1.838 1 97.19 391 GLY A C 1
ATOM 3060 O O . GLY A 1 391 ? 28.812 -26.641 1.348 1 97.19 391 GLY A O 1
ATOM 3061 N N . ILE A 1 392 ? 30.297 -26.812 3.051 1 98.06 392 ILE A N 1
ATOM 3062 C CA . ILE A 1 392 ? 29.562 -25.891 3.906 1 98.06 392 ILE A CA 1
ATOM 3063 C C . ILE A 1 392 ? 30.141 -24.484 3.768 1 98.06 392 ILE A C 1
ATOM 3065 O O . ILE A 1 392 ? 31.312 -24.25 4.062 1 98.06 392 ILE A O 1
ATOM 3069 N N . TRP A 1 393 ? 29.344 -23.609 3.223 1 98.06 393 TRP A N 1
ATOM 3070 C CA . TRP A 1 393 ? 29.672 -22.203 3.172 1 98.06 393 TRP A CA 1
ATOM 3071 C C . TRP A 1 393 ? 29.141 -21.469 4.398 1 98.06 393 TRP A C 1
ATOM 3073 O O . TRP A 1 393 ? 28.047 -21.766 4.887 1 98.06 393 TRP A O 1
ATOM 3083 N N . LYS A 1 394 ? 29.844 -20.484 4.91 1 97.75 394 LYS A N 1
ATOM 3084 C CA . LYS A 1 394 ? 29.422 -19.719 6.074 1 97.75 394 LYS A CA 1
ATOM 3085 C C . LYS A 1 394 ? 29.25 -18.234 5.73 1 97.75 394 LYS A C 1
ATOM 3087 O O . LYS A 1 394 ? 30.141 -17.641 5.117 1 97.75 394 LYS A O 1
ATOM 3092 N N . ILE A 1 395 ? 28.125 -17.75 5.988 1 96.5 395 ILE A N 1
ATOM 3093 C CA . ILE A 1 395 ? 27.844 -16.328 5.895 1 96.5 395 ILE A CA 1
ATOM 3094 C C . ILE A 1 395 ? 27.891 -15.688 7.285 1 96.5 395 ILE A C 1
ATOM 3096 O O . ILE A 1 395 ? 27.125 -16.062 8.172 1 96.5 395 ILE A O 1
ATOM 3100 N N . ILE A 1 396 ? 28.703 -14.758 7.52 1 95.38 396 ILE A N 1
ATOM 3101 C CA . ILE A 1 396 ? 28.922 -14.172 8.836 1 95.38 396 ILE A CA 1
ATOM 3102 C C . ILE A 1 396 ? 28.453 -12.719 8.852 1 95.38 396 ILE A C 1
ATOM 3104 O O . ILE A 1 396 ? 29.156 -11.836 8.352 1 95.38 396 ILE A O 1
ATOM 3108 N N . PRO A 1 397 ? 27.312 -12.484 9.469 1 94.12 397 PRO A N 1
ATOM 3109 C CA . PRO A 1 397 ? 26.859 -11.102 9.547 1 94.12 397 PRO A CA 1
ATOM 3110 C C . PRO A 1 397 ? 27.609 -10.289 10.602 1 94.12 397 PRO A C 1
ATOM 3112 O O . PRO A 1 397 ? 27.953 -10.82 11.664 1 94.12 397 PRO A O 1
ATOM 3115 N N . GLU A 1 398 ? 27.906 -9.117 10.297 1 92.19 398 GLU A N 1
ATOM 3116 C CA . GLU A 1 398 ? 28.469 -8.141 11.227 1 92.19 398 GLU A CA 1
ATOM 3117 C C . GLU A 1 398 ? 27.516 -6.969 11.438 1 92.19 398 GLU A C 1
ATOM 3119 O O . GLU A 1 398 ? 27.062 -6.352 10.477 1 92.19 398 GLU A O 1
ATOM 3124 N N . THR A 1 399 ? 27.328 -6.707 12.711 1 92 399 THR A N 1
ATOM 3125 C CA . THR A 1 399 ? 26.375 -5.645 13.039 1 92 399 THR A CA 1
ATOM 3126 C C . THR A 1 399 ? 27.031 -4.273 12.859 1 92 399 THR A C 1
ATOM 3128 O O . THR A 1 399 ? 28.047 -3.973 13.484 1 92 399 THR A O 1
ATOM 3131 N N . LEU A 1 400 ? 26.484 -3.486 12.047 1 88.62 400 LEU A N 1
ATOM 3132 C CA . LEU A 1 400 ? 26.906 -2.096 11.906 1 88.62 400 LEU A CA 1
ATOM 3133 C C . LEU A 1 400 ? 25.984 -1.168 12.695 1 88.62 400 LEU A C 1
ATOM 3135 O O . LEU A 1 400 ? 26.453 -0.223 13.336 1 88.62 400 LEU A O 1
ATOM 3139 N N . GLU A 1 401 ? 24.734 -1.352 12.562 1 87.75 401 GLU A N 1
ATOM 3140 C CA . GLU A 1 401 ? 23.688 -0.7 13.352 1 87.75 401 GLU A CA 1
ATOM 3141 C C . GLU A 1 401 ? 22.641 -1.703 13.812 1 87.75 401 GLU A C 1
ATOM 3143 O O . GLU A 1 401 ? 22.219 -2.566 13.031 1 87.75 401 GLU A O 1
ATOM 3148 N N . LEU A 1 402 ? 22.266 -1.597 15.086 1 88.81 402 LEU A N 1
ATOM 3149 C CA . LEU A 1 402 ? 21.359 -2.592 15.633 1 88.81 402 LEU A CA 1
ATOM 3150 C C . LEU A 1 402 ? 19.984 -1.978 15.914 1 88.81 402 LEU A C 1
ATOM 3152 O O . LEU A 1 402 ? 19.891 -0.972 16.609 1 88.81 402 LEU A O 1
ATOM 3156 N N . GLY A 1 403 ? 19.016 -2.482 15.32 1 89.12 403 GLY A N 1
ATOM 3157 C CA . GLY A 1 403 ? 17.625 -2.232 15.633 1 89.12 403 GLY A CA 1
ATOM 3158 C C . GLY A 1 403 ? 16.969 -3.381 16.375 1 89.12 403 GLY A C 1
ATOM 3159 O O . GLY A 1 403 ? 17.391 -3.732 17.484 1 89.12 403 GLY A O 1
ATOM 3160 N N . ASN A 1 404 ? 15.961 -3.994 15.773 1 87.06 404 ASN A N 1
ATOM 3161 C CA . ASN A 1 404 ? 15.359 -5.18 16.375 1 87.06 404 ASN A CA 1
ATOM 3162 C C . ASN A 1 404 ? 16.203 -6.426 16.125 1 87.06 404 ASN A C 1
ATOM 3164 O O . ASN A 1 404 ? 15.984 -7.465 16.75 1 87.06 404 ASN A O 1
ATOM 3168 N N . GLY A 1 405 ? 17.109 -6.27 15.172 1 92.88 405 GLY A N 1
ATOM 3169 C CA . GLY A 1 405 ? 18.125 -7.273 14.938 1 92.88 405 GLY A CA 1
ATOM 3170 C C . GLY A 1 405 ? 17.688 -8.375 13.992 1 92.88 405 GLY A C 1
ATOM 3171 O O . GLY A 1 405 ? 18.484 -9.227 13.609 1 92.88 405 GLY A O 1
ATOM 3172 N N . ILE A 1 406 ? 16.453 -8.336 13.531 1 95.38 406 ILE A N 1
ATOM 3173 C CA . ILE A 1 406 ? 15.906 -9.438 12.75 1 95.38 406 ILE A CA 1
ATOM 3174 C C . ILE A 1 406 ? 16.406 -9.344 11.312 1 95.38 406 ILE A C 1
ATOM 3176 O O . ILE A 1 406 ? 16.391 -8.273 10.703 1 95.38 406 ILE A O 1
ATOM 3180 N N . PHE A 1 407 ? 16.875 -10.43 10.758 1 96.62 407 PHE A N 1
ATOM 3181 C CA . PHE A 1 407 ? 17.219 -10.477 9.336 1 96.62 407 PHE A CA 1
ATOM 3182 C C . PHE A 1 407 ? 16.844 -11.828 8.742 1 96.62 407 PHE A C 1
ATOM 3184 O O . PHE A 1 407 ? 16.719 -12.82 9.461 1 96.62 407 PHE A O 1
ATOM 3191 N N . HIS A 1 408 ? 16.594 -11.836 7.488 1 98.06 408 HIS A N 1
ATOM 3192 C CA . HIS A 1 408 ? 16.188 -13.016 6.73 1 98.06 408 HIS A CA 1
ATOM 3193 C C . HIS A 1 408 ? 17.156 -13.297 5.59 1 98.06 408 HIS A C 1
ATOM 3195 O O . HIS A 1 408 ? 17.703 -12.367 4.992 1 98.06 408 HIS A O 1
ATOM 3201 N N . ILE A 1 409 ? 17.375 -14.531 5.316 1 98.44 409 ILE A N 1
ATOM 3202 C CA . ILE A 1 409 ? 18.062 -14.93 4.094 1 98.44 409 ILE A CA 1
ATOM 3203 C C . ILE A 1 409 ? 17.219 -15.945 3.332 1 98.44 409 ILE A C 1
ATOM 3205 O O . ILE A 1 409 ? 16.703 -16.906 3.918 1 98.44 409 ILE A O 1
ATOM 3209 N N . TRP A 1 410 ? 17.031 -15.711 2.115 1 98.62 410 TRP A N 1
ATOM 3210 C CA . TRP A 1 410 ? 16.297 -16.641 1.273 1 98.62 410 TRP A CA 1
ATOM 3211 C C . TRP A 1 410 ? 17.188 -17.172 0.145 1 98.62 410 TRP A C 1
ATOM 3213 O O . TRP A 1 410 ? 17.969 -16.422 -0.434 1 98.62 410 TRP A O 1
ATOM 3223 N N . LEU A 1 411 ? 17.109 -18.422 -0.095 1 98.5 411 LEU A N 1
ATOM 3224 C CA . LEU A 1 411 ? 17.656 -19.109 -1.265 1 98.5 411 LEU A CA 1
ATOM 3225 C C . LEU A 1 411 ? 16.578 -19.312 -2.324 1 98.5 411 LEU A C 1
ATOM 3227 O O . LEU A 1 411 ? 15.383 -19.156 -2.043 1 98.5 411 LEU A O 1
ATOM 3231 N N . PRO A 1 412 ? 16.953 -19.562 -3.59 1 97.31 412 PRO A N 1
ATOM 3232 C CA . PRO A 1 412 ? 15.938 -19.828 -4.621 1 97.31 412 PRO A CA 1
ATOM 3233 C C . PRO A 1 412 ? 15.062 -21.031 -4.301 1 97.31 412 PRO A C 1
ATOM 3235 O O . PRO A 1 412 ? 15.43 -21.859 -3.465 1 97.31 412 PRO A O 1
ATOM 3238 N N . MET A 1 413 ? 13.953 -21.078 -4.945 1 95.12 413 MET A N 1
ATOM 3239 C CA . MET A 1 413 ? 13.094 -22.25 -4.793 1 95.12 413 MET A CA 1
ATOM 3240 C C . MET A 1 413 ? 13.742 -23.484 -5.406 1 95.12 413 MET A C 1
ATOM 3242 O O . MET A 1 413 ? 14.641 -23.359 -6.246 1 95.12 413 MET A O 1
ATOM 3246 N N . GLU A 1 414 ? 13.266 -24.562 -5.016 1 93.69 414 GLU A N 1
ATOM 3247 C CA . GLU A 1 414 ? 13.859 -25.844 -5.379 1 93.69 414 GLU A CA 1
ATOM 3248 C C . GLU A 1 414 ? 13.945 -26.016 -6.895 1 93.69 414 GLU A C 1
ATOM 3250 O O . GLU A 1 414 ? 14.945 -26.5 -7.414 1 93.69 414 GLU A O 1
ATOM 3255 N N . GLU A 1 415 ? 12.938 -25.562 -7.566 1 92.88 415 GLU A N 1
ATOM 3256 C CA . GLU A 1 415 ? 12.836 -25.75 -9.008 1 92.88 415 GLU A CA 1
ATOM 3257 C C . GLU A 1 415 ? 13.984 -25.047 -9.734 1 92.88 415 GLU A C 1
ATOM 3259 O O . GLU A 1 415 ? 14.398 -25.484 -10.812 1 92.88 415 GLU A O 1
ATOM 3264 N N . PHE A 1 416 ? 14.523 -24.031 -9.148 1 95.94 416 PHE A N 1
ATOM 3265 C CA . PHE A 1 416 ? 15.516 -23.219 -9.844 1 95.94 416 PHE A CA 1
ATOM 3266 C C . PHE A 1 416 ? 16.922 -23.656 -9.484 1 95.94 416 PHE A C 1
ATOM 3268 O O . PHE A 1 416 ? 17.891 -23.266 -10.141 1 95.94 416 PHE A O 1
ATOM 3275 N N . LEU A 1 417 ? 17.047 -24.531 -8.547 1 95.88 417 LEU A N 1
ATOM 3276 C CA . LEU A 1 417 ? 18.359 -24.953 -8.078 1 95.88 417 LEU A CA 1
ATOM 3277 C C . LEU A 1 417 ? 18.844 -26.172 -8.836 1 95.88 417 LEU A C 1
ATOM 3279 O O . LEU A 1 417 ? 18.047 -27.078 -9.133 1 95.88 417 LEU A O 1
ATOM 3283 N N . THR A 1 418 ? 20.062 -26.406 -9.312 1 92.31 418 THR A N 1
ATOM 3284 C CA . THR A 1 418 ? 20.641 -27.562 -9.961 1 92.31 418 THR A CA 1
ATOM 3285 C C . THR A 1 418 ? 21.266 -28.5 -8.938 1 92.31 418 THR A C 1
ATOM 3287 O O . THR A 1 418 ? 21.328 -29.719 -9.141 1 92.31 418 THR A O 1
ATOM 3290 N N . GLY A 1 419 ? 21.578 -28.125 -7.738 1 88.62 419 GLY A N 1
ATOM 3291 C CA . GLY A 1 419 ? 22.188 -28.891 -6.668 1 88.62 419 GLY A CA 1
ATOM 3292 C C . GLY A 1 419 ? 21.484 -28.719 -5.332 1 88.62 419 GLY A C 1
ATOM 3293 O O . GLY A 1 419 ? 20.5 -28 -5.234 1 88.62 419 GLY A O 1
ATOM 3294 N N . ASN A 1 420 ? 22.031 -29.531 -4.445 1 94.56 420 ASN A N 1
ATOM 3295 C CA . ASN A 1 420 ? 21.469 -29.469 -3.102 1 94.56 420 ASN A CA 1
ATOM 3296 C C . ASN A 1 420 ? 22 -28.266 -2.326 1 94.56 420 ASN A C 1
ATOM 3298 O O . ASN A 1 420 ? 23 -28.375 -1.622 1 94.56 420 ASN A O 1
ATOM 3302 N N . VAL A 1 421 ? 21.344 -27.219 -2.402 1 98 421 VAL A N 1
ATOM 3303 C CA . VAL A 1 421 ? 21.719 -26 -1.687 1 98 421 VAL A CA 1
ATOM 3304 C C . VAL A 1 421 ? 20.656 -25.688 -0.628 1 98 421 VAL A C 1
ATOM 3306 O O . VAL A 1 421 ? 19.484 -25.484 -0.952 1 98 421 VAL A O 1
ATOM 3309 N N . TYR A 1 422 ? 20.969 -25.656 0.638 1 98.5 422 TYR A N 1
ATOM 3310 C CA . TYR A 1 422 ? 20.016 -25.406 1.712 1 98.5 422 TYR A CA 1
ATOM 3311 C C . TYR A 1 422 ? 20.734 -24.953 2.977 1 98.5 422 TYR A C 1
ATOM 3313 O O . TYR A 1 422 ? 21.938 -25.156 3.125 1 98.5 422 TYR A O 1
ATOM 3321 N N . PHE A 1 423 ? 20.047 -24.359 3.842 1 98.75 423 PHE A N 1
ATOM 3322 C CA . PHE A 1 423 ? 20.594 -23.953 5.137 1 98.75 423 PHE A CA 1
ATOM 3323 C C . PHE A 1 423 ? 20.656 -25.156 6.082 1 98.75 423 PHE A C 1
ATOM 3325 O O . PHE A 1 423 ? 19.703 -25.938 6.176 1 98.75 423 PHE A O 1
ATOM 3332 N N . ILE A 1 424 ? 21.75 -25.234 6.797 1 98.19 424 ILE A N 1
ATOM 3333 C CA . ILE A 1 424 ? 21.875 -26.281 7.805 1 98.19 424 ILE A CA 1
ATOM 3334 C C . ILE A 1 424 ? 20.859 -26.047 8.922 1 98.19 424 ILE A C 1
ATOM 3336 O O . ILE A 1 424 ? 20.156 -26.984 9.336 1 98.19 424 ILE A O 1
ATOM 3340 N N . ARG A 1 425 ? 20.812 -24.875 9.383 1 97.88 425 ARG A N 1
ATOM 3341 C CA . ARG A 1 425 ? 19.75 -24.438 10.289 1 97.88 425 ARG A CA 1
ATOM 3342 C C . ARG A 1 425 ? 18.766 -23.531 9.57 1 97.88 425 ARG A C 1
ATOM 3344 O O . ARG A 1 425 ? 18.953 -22.328 9.484 1 97.88 425 ARG A O 1
ATOM 3351 N N . ALA A 1 426 ? 17.656 -24.141 9.188 1 98.25 426 ALA A N 1
ATOM 3352 C CA . ALA A 1 426 ? 16.656 -23.422 8.414 1 98.25 426 ALA A CA 1
ATOM 3353 C C . ALA A 1 426 ? 15.445 -23.078 9.273 1 98.25 426 ALA A C 1
ATOM 3355 O O . ALA A 1 426 ? 15.266 -23.625 10.359 1 98.25 426 ALA A O 1
ATOM 3356 N N . ASN A 1 427 ? 14.727 -22.078 8.945 1 98.38 427 ASN A N 1
ATOM 3357 C CA . ASN A 1 427 ? 13.43 -21.703 9.5 1 98.38 427 ASN A CA 1
ATOM 3358 C C . ASN A 1 427 ? 12.312 -21.891 8.484 1 98.38 427 ASN A C 1
ATOM 3360 O O . ASN A 1 427 ? 12.344 -21.297 7.402 1 98.38 427 ASN A O 1
ATOM 3364 N N . PRO A 1 428 ? 11.336 -22.703 8.781 1 98.12 428 PRO A N 1
ATOM 3365 C CA . PRO A 1 428 ? 10.281 -23 7.801 1 98.12 428 PRO A CA 1
ATOM 3366 C C . PRO A 1 428 ? 9.289 -21.844 7.648 1 98.12 428 PRO A C 1
ATOM 3368 O O . PRO A 1 428 ? 8.477 -21.844 6.719 1 98.12 428 PRO A O 1
ATOM 3371 N N . GLU A 1 429 ? 9.273 -20.922 8.586 1 98.06 429 GLU A N 1
ATOM 3372 C CA . GLU A 1 429 ? 8.367 -19.781 8.516 1 98.06 429 GLU A CA 1
ATOM 3373 C C . GLU A 1 429 ? 8.859 -18.734 7.52 1 98.06 429 GLU A C 1
ATOM 3375 O O . GLU A 1 429 ? 9.992 -18.812 7.039 1 98.06 429 GLU A O 1
ATOM 3380 N N . TYR A 1 430 ? 7.984 -17.812 7.062 1 98.25 430 TYR A N 1
ATOM 3381 C CA . TYR A 1 430 ? 8.281 -16.734 6.125 1 98.25 430 TYR A CA 1
ATOM 3382 C C . TYR A 1 430 ? 8.641 -17.297 4.75 1 98.25 430 TYR A C 1
ATOM 3384 O O . TYR A 1 430 ? 9.555 -16.797 4.09 1 98.25 430 TYR A O 1
ATOM 3392 N N . THR A 1 431 ? 7.941 -18.359 4.355 1 98.31 431 THR A N 1
ATOM 3393 C CA . THR A 1 431 ? 8.281 -19 3.096 1 98.31 431 THR A CA 1
ATOM 3394 C C . THR A 1 431 ? 7.156 -18.828 2.078 1 98.31 431 THR A C 1
ATOM 3396 O O . THR A 1 431 ? 7.16 -19.484 1.028 1 98.31 431 THR A O 1
ATOM 3399 N N . VAL A 1 432 ? 6.145 -17.969 2.414 1 98.12 432 VAL A N 1
ATOM 3400 C CA . VAL A 1 432 ? 5.141 -17.625 1.41 1 98.12 432 VAL A CA 1
ATOM 3401 C C . VAL A 1 432 ? 5.812 -16.984 0.206 1 98.12 432 VAL A C 1
ATOM 3403 O O . VAL A 1 432 ? 6.602 -16.047 0.359 1 98.12 432 VAL A O 1
ATOM 3406 N N . MET A 1 433 ? 5.516 -17.422 -0.934 1 97.25 433 MET A N 1
ATOM 3407 C CA . MET A 1 433 ? 6.176 -16.938 -2.143 1 97.25 433 MET A CA 1
ATOM 3408 C C . MET A 1 433 ? 5.484 -15.688 -2.672 1 97.25 433 MET A C 1
ATOM 3410 O O . MET A 1 433 ? 4.324 -15.43 -2.342 1 97.25 433 MET A O 1
ATOM 3414 N N . GLU A 1 434 ? 6.227 -14.945 -3.453 1 96.81 434 GLU A N 1
ATOM 3415 C CA . GLU A 1 434 ? 5.633 -13.867 -4.238 1 96.81 434 GLU A CA 1
ATOM 3416 C C . GLU A 1 434 ? 4.836 -14.414 -5.418 1 96.81 434 GLU A C 1
ATOM 3418 O O . GLU A 1 434 ? 5.234 -15.406 -6.035 1 96.81 434 GLU A O 1
ATOM 3423 N N . PRO A 1 435 ? 3.719 -13.898 -5.727 1 97.56 435 PRO A N 1
ATOM 3424 C CA . PRO A 1 435 ? 3.152 -12.672 -5.156 1 97.56 435 PRO A CA 1
ATOM 3425 C C . PRO A 1 435 ? 2.143 -12.953 -4.047 1 97.56 435 PRO A C 1
ATOM 3427 O O . PRO A 1 435 ? 1.323 -12.086 -3.721 1 97.56 435 PRO A O 1
ATOM 3430 N N . GLY A 1 436 ? 2.129 -14.117 -3.477 1 97.88 436 GLY A N 1
ATOM 3431 C CA . GLY A 1 436 ? 1.225 -14.477 -2.396 1 97.88 436 GLY A CA 1
ATOM 3432 C C . GLY A 1 436 ? 1.373 -13.594 -1.174 1 97.88 436 GLY A C 1
ATOM 3433 O O . GLY A 1 436 ? 0.465 -13.516 -0.344 1 97.88 436 GLY A O 1
ATOM 3434 N N . ASP A 1 437 ? 2.467 -12.938 -1.054 1 97.12 437 ASP A N 1
ATOM 3435 C CA . ASP A 1 437 ? 2.758 -12.07 0.085 1 97.12 437 ASP A CA 1
ATOM 3436 C C . ASP A 1 437 ? 2.162 -10.68 -0.116 1 97.12 437 ASP A C 1
ATOM 3438 O O . ASP A 1 437 ? 2.299 -9.812 0.747 1 97.12 437 ASP A O 1
ATOM 3442 N N . THR A 1 438 ? 1.45 -10.453 -1.22 1 96.25 438 THR A N 1
ATOM 3443 C CA . THR A 1 438 ? 0.784 -9.18 -1.482 1 96.25 438 THR A CA 1
ATOM 3444 C C . THR A 1 438 ? -0.445 -9.023 -0.592 1 96.25 438 THR A C 1
ATOM 3446 O O . THR A 1 438 ? -1.203 -9.969 -0.395 1 96.25 438 THR A O 1
ATOM 3449 N N . GLY A 1 439 ? -0.709 -7.934 -0.066 1 92.25 439 GLY A N 1
ATOM 3450 C CA . GLY A 1 439 ? -1.728 -7.699 0.945 1 92.25 439 GLY A CA 1
ATOM 3451 C C . GLY A 1 439 ? -3.137 -7.949 0.442 1 92.25 439 GLY A C 1
ATOM 3452 O O . GLY A 1 439 ? -3.883 -8.734 1.034 1 92.25 439 GLY A O 1
ATOM 3453 N N . ALA A 1 440 ? -3.471 -7.445 -0.688 1 93.12 440 ALA A N 1
ATOM 3454 C CA . ALA A 1 440 ? -4.859 -7.398 -1.14 1 93.12 440 ALA A CA 1
ATOM 3455 C C . ALA A 1 440 ? -5.242 -8.688 -1.863 1 93.12 440 ALA A C 1
ATOM 3457 O O . ALA A 1 440 ? -6.43 -8.961 -2.064 1 93.12 440 ALA A O 1
ATOM 3458 N N . VAL A 1 441 ? -4.27 -9.555 -2.213 1 96.88 441 VAL A N 1
ATOM 3459 C CA . VAL A 1 441 ? -4.578 -10.75 -2.979 1 96.88 441 VAL A CA 1
ATOM 3460 C C . VAL A 1 441 ? -4.91 -11.898 -2.029 1 96.88 441 VAL A C 1
ATOM 3462 O O . VAL A 1 441 ? -4.445 -11.922 -0.887 1 96.88 441 VAL A O 1
ATOM 3465 N N . VAL A 1 442 ? -5.73 -12.766 -2.459 1 97.75 442 VAL A N 1
ATOM 3466 C CA . VAL A 1 442 ? -6.004 -13.984 -1.704 1 97.75 442 VAL A CA 1
ATOM 3467 C C . VAL A 1 442 ? -4.836 -14.953 -1.854 1 97.75 442 VAL A C 1
ATOM 3469 O O . VAL A 1 442 ? -4.438 -15.297 -2.971 1 97.75 442 VAL A O 1
ATOM 3472 N N . CYS A 1 443 ? -4.266 -15.281 -0.813 1 98.5 443 CYS A N 1
ATOM 3473 C CA . CYS A 1 443 ? -3.227 -16.312 -0.784 1 98.5 443 CYS A CA 1
ATOM 3474 C C . CYS A 1 443 ? -3.711 -17.547 -0.058 1 98.5 443 CYS A C 1
ATOM 3476 O O . CYS A 1 443 ? -4.02 -17.5 1.135 1 98.5 443 CYS A O 1
ATOM 3478 N N . ALA A 1 444 ? -3.729 -18.672 -0.736 1 97.5 444 ALA A N 1
ATOM 3479 C CA . ALA A 1 444 ? -4.23 -19.922 -0.163 1 97.5 444 ALA A CA 1
ATOM 3480 C C . ALA A 1 444 ? -3.09 -20.891 0.138 1 97.5 444 ALA A C 1
ATOM 3482 O O . ALA A 1 444 ? -2.305 -21.234 -0.75 1 97.5 444 ALA A O 1
ATOM 3483 N N . ALA A 1 445 ? -3.027 -21.312 1.39 1 98 445 ALA A N 1
ATOM 3484 C CA . ALA A 1 445 ? -2.264 -22.516 1.711 1 98 445 ALA A CA 1
ATOM 3485 C C . ALA A 1 445 ? -3.004 -23.781 1.264 1 98 445 ALA A C 1
ATOM 3487 O O . ALA A 1 445 ? -4.133 -23.703 0.772 1 98 445 ALA A O 1
ATOM 3488 N N . TYR A 1 446 ? -2.312 -24.922 1.353 1 96.12 446 TYR A N 1
ATOM 3489 C CA . TYR A 1 446 ? -3.021 -26.109 0.914 1 96.12 446 TYR A CA 1
ATOM 3490 C C . TYR A 1 446 ? -2.891 -27.234 1.94 1 96.12 446 TYR A C 1
ATOM 3492 O O . TYR A 1 446 ? -1.877 -27.328 2.637 1 96.12 446 TYR A O 1
ATOM 3500 N N . TYR A 1 447 ? -3.928 -27.984 2.0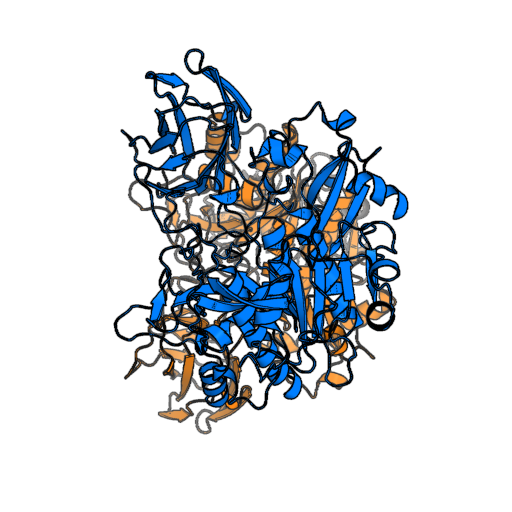49 1 93.56 447 TYR A N 1
ATOM 3501 C CA . TYR A 1 447 ? -3.984 -29.031 3.061 1 93.56 447 TYR A CA 1
ATOM 3502 C C . TYR A 1 447 ? -4.609 -30.297 2.494 1 93.56 447 TYR A C 1
ATOM 3504 O O . TYR A 1 447 ? -5.09 -30.312 1.357 1 93.56 447 TYR A O 1
ATOM 3512 N N . ASN A 1 448 ? -4.473 -31.344 3.246 1 91.5 448 ASN A N 1
ATOM 3513 C CA . ASN A 1 448 ? -5.102 -32.625 2.938 1 91.5 448 ASN A CA 1
ATOM 3514 C C . ASN A 1 448 ? -6.543 -32.688 3.436 1 91.5 448 ASN A C 1
ATOM 3516 O O . ASN A 1 448 ? -6.785 -32.75 4.641 1 91.5 448 ASN A O 1
ATOM 3520 N N . GLY A 1 449 ? -7.414 -32.719 2.539 1 83.62 449 GLY A N 1
ATOM 3521 C CA . GLY A 1 449 ? -8.828 -32.688 2.879 1 83.62 449 GLY A CA 1
ATOM 3522 C C . GLY A 1 449 ? -9.281 -33.906 3.645 1 83.62 449 GLY A C 1
ATOM 3523 O O . GLY A 1 449 ? -10.203 -33.844 4.465 1 83.62 449 GLY A O 1
ATOM 3524 N N . LYS A 1 450 ? -8.719 -34.969 3.422 1 81.56 450 LYS A N 1
ATOM 3525 C CA . LYS A 1 450 ? -9.086 -36.219 4.082 1 81.56 450 LYS A CA 1
ATOM 3526 C C . LYS A 1 450 ? -8.562 -36.25 5.516 1 81.56 450 LYS A C 1
ATOM 3528 O O . LYS A 1 450 ? -9.297 -36.594 6.438 1 81.56 450 LYS A O 1
ATOM 3533 N N . GLU A 1 451 ? -7.344 -35.844 5.672 1 86.25 451 GLU A N 1
ATOM 3534 C CA . GLU A 1 451 ? -6.699 -35.906 6.977 1 86.25 451 GLU A CA 1
ATOM 3535 C C . GLU A 1 451 ? -6.883 -34.625 7.762 1 86.25 451 GLU A C 1
ATOM 3537 O O . GLU A 1 451 ? -6.637 -34.562 8.969 1 86.25 451 GLU A O 1
ATOM 3542 N N . ASN A 1 452 ? -7.312 -33.656 7.027 1 88.12 452 ASN A N 1
ATOM 3543 C CA . ASN A 1 452 ? -7.469 -32.312 7.633 1 88.12 452 ASN A CA 1
ATOM 3544 C C . ASN A 1 452 ? -6.168 -31.828 8.25 1 88.12 452 ASN A C 1
ATOM 3546 O O . ASN A 1 452 ? -6.152 -31.391 9.406 1 88.12 452 ASN A O 1
ATOM 3550 N N . SER A 1 453 ? -5.133 -32.031 7.539 1 92.62 453 SER A N 1
ATOM 3551 C CA . SER A 1 453 ? -3.805 -31.594 7.973 1 92.62 453 SER A CA 1
ATOM 3552 C C . SER A 1 453 ? -3.121 -30.75 6.906 1 92.62 453 SER A C 1
ATOM 3554 O O . SER A 1 453 ? -3.246 -31.031 5.711 1 92.62 453 SER A O 1
ATOM 3556 N N . ILE A 1 454 ? -2.426 -29.766 7.406 1 94.75 454 ILE A N 1
ATOM 3557 C CA . ILE A 1 454 ? -1.722 -28.844 6.512 1 94.75 454 ILE A CA 1
ATOM 3558 C C . ILE A 1 454 ? -0.561 -29.578 5.836 1 94.75 454 ILE A C 1
ATOM 3560 O O . ILE A 1 454 ? 0.097 -30.406 6.457 1 94.75 454 ILE A O 1
ATOM 3564 N N . ALA A 1 455 ? -0.382 -29.344 4.578 1 95.06 455 ALA A N 1
ATOM 3565 C CA . ALA A 1 455 ? 0.75 -29.922 3.869 1 95.06 455 ALA A CA 1
ATOM 3566 C C . ALA A 1 455 ? 2.074 -29.422 4.43 1 95.06 455 ALA A C 1
ATOM 3568 O O . ALA A 1 455 ? 2.223 -28.219 4.699 1 95.06 455 ALA A O 1
ATOM 3569 N N . VAL A 1 456 ? 3.039 -30.234 4.516 1 95.5 456 VAL A N 1
ATOM 3570 C CA . VAL A 1 456 ? 4.312 -29.906 5.145 1 95.5 456 VAL A CA 1
ATOM 3571 C C . VAL A 1 456 ? 5.078 -28.906 4.277 1 95.5 456 VAL A C 1
ATOM 3573 O O . VAL A 1 456 ? 5.836 -28.078 4.789 1 95.5 456 VAL A O 1
ATOM 3576 N N . SER A 1 457 ? 4.805 -29 2.973 1 96.19 457 SER A N 1
ATOM 3577 C CA . SER A 1 457 ? 5.543 -28.156 2.043 1 96.19 457 SER A CA 1
ATOM 3578 C C . SER A 1 457 ? 4.844 -26.812 1.839 1 96.19 457 SER A C 1
ATOM 3580 O O . SER A 1 457 ? 5.41 -25.891 1.237 1 96.19 457 SER A O 1
ATOM 3582 N N . SER A 1 458 ? 3.605 -26.672 2.336 1 97.56 458 SER A N 1
ATOM 3583 C CA . SER A 1 458 ? 2.85 -25.438 2.125 1 97.56 458 SER A CA 1
ATOM 3584 C C . SER A 1 458 ? 3.58 -24.234 2.713 1 97.56 458 SER A C 1
ATOM 3586 O O . SER A 1 458 ? 3.961 -24.25 3.885 1 97.56 458 SER A O 1
ATOM 3588 N N . GLY A 1 459 ? 3.814 -23.234 1.839 1 98.12 459 GLY A N 1
ATOM 3589 C CA . GLY A 1 459 ? 4.469 -22.047 2.348 1 98.12 459 GLY A CA 1
ATOM 3590 C C . GLY A 1 459 ? 3.816 -21.5 3.602 1 98.12 459 GLY A C 1
ATOM 3591 O O . GLY A 1 459 ? 2.59 -21.5 3.725 1 98.12 459 GLY A O 1
ATOM 3592 N N . ARG A 1 460 ? 4.66 -20.984 4.48 1 98.5 460 ARG A N 1
ATOM 3593 C CA . ARG A 1 460 ? 4.172 -20.516 5.773 1 98.5 460 ARG A CA 1
ATOM 3594 C C . ARG A 1 460 ? 4.434 -19.016 5.945 1 98.5 460 ARG A C 1
ATOM 3596 O O . ARG A 1 460 ? 5.402 -18.484 5.402 1 98.5 460 ARG A O 1
ATOM 3603 N N . GLY A 1 461 ? 3.5 -18.406 6.621 1 97.19 461 GLY A N 1
ATOM 3604 C CA . GLY A 1 461 ? 3.662 -17 6.961 1 97.19 461 GLY A CA 1
ATOM 3605 C C . GLY A 1 461 ? 4.578 -16.781 8.148 1 97.19 461 GLY A C 1
ATOM 3606 O O . GLY A 1 461 ? 5.285 -17.688 8.578 1 97.19 461 GLY A O 1
ATOM 3607 N N . TYR A 1 462 ? 4.547 -15.602 8.578 1 96.25 462 TYR A N 1
ATOM 3608 C CA . TYR A 1 462 ? 3.926 -14.398 8.047 1 96.25 462 TYR A CA 1
ATOM 3609 C C . TYR A 1 462 ? 4.805 -13.758 6.98 1 96.25 462 TYR A C 1
ATOM 3611 O O . TYR A 1 462 ? 5.793 -14.352 6.543 1 96.25 462 TYR A O 1
ATOM 3619 N N . THR A 1 463 ? 4.395 -12.602 6.359 1 96.38 463 THR A N 1
ATOM 3620 C CA . THR A 1 463 ? 5.277 -11.828 5.488 1 96.38 463 THR A CA 1
ATOM 3621 C C . THR A 1 463 ? 6.406 -11.195 6.293 1 96.38 463 THR A C 1
ATOM 3623 O O . THR A 1 463 ? 6.367 -11.172 7.523 1 96.38 463 THR A O 1
ATOM 3626 N N . ARG A 1 464 ? 7.41 -10.742 5.641 1 94.56 464 ARG A N 1
ATOM 3627 C CA . ARG A 1 464 ? 8.57 -10.172 6.324 1 94.56 464 ARG A CA 1
ATOM 3628 C C . ARG A 1 464 ? 8.164 -9.016 7.223 1 94.56 464 ARG A C 1
ATOM 3630 O O . ARG A 1 464 ? 8.758 -8.805 8.281 1 94.56 464 ARG A O 1
ATOM 3637 N N . ASP A 1 465 ? 7.098 -8.266 6.801 1 89.5 465 ASP A N 1
ATOM 3638 C CA . ASP A 1 465 ? 6.613 -7.148 7.605 1 89.5 465 ASP A CA 1
ATOM 3639 C C . ASP A 1 465 ? 5.473 -7.582 8.523 1 89.5 465 ASP A C 1
ATOM 3641 O O . ASP A 1 465 ? 4.676 -6.754 8.961 1 89.5 465 ASP A O 1
ATOM 3645 N N . ASN A 1 466 ? 5.223 -8.828 8.68 1 90.44 466 ASN A N 1
ATOM 3646 C CA . ASN A 1 466 ? 4.387 -9.477 9.688 1 90.44 466 ASN A CA 1
ATOM 3647 C C . ASN A 1 466 ? 2.904 -9.359 9.352 1 90.44 466 ASN A C 1
ATOM 3649 O O . ASN A 1 466 ? 2.055 -9.375 10.242 1 90.44 466 ASN A O 1
ATOM 3653 N N . ARG A 1 467 ? 2.527 -9.195 8.211 1 92.69 467 ARG A N 1
ATOM 3654 C CA . ARG A 1 467 ? 1.137 -9.344 7.797 1 92.69 467 ARG A CA 1
ATOM 3655 C C . ARG A 1 467 ? 0.727 -10.812 7.762 1 92.69 467 ARG A C 1
ATOM 3657 O O . ARG A 1 467 ? 1.543 -11.68 7.453 1 92.69 467 ARG A O 1
ATOM 3664 N N . ILE A 1 468 ? -0.489 -10.992 8.016 1 93.94 468 ILE A N 1
ATOM 3665 C CA . ILE A 1 468 ? -0.971 -12.367 8.086 1 93.94 468 ILE A CA 1
ATOM 3666 C C . ILE A 1 468 ? -1.171 -12.914 6.672 1 93.94 468 ILE A C 1
ATOM 3668 O O . ILE A 1 468 ? -2.039 -12.438 5.934 1 93.94 468 ILE A O 1
ATOM 3672 N N . LYS A 1 469 ? -0.401 -13.75 6.262 1 97.31 469 LYS A N 1
ATOM 3673 C CA . LYS A 1 469 ? -0.466 -14.609 5.082 1 97.31 469 LYS A CA 1
ATOM 3674 C C . LYS A 1 469 ? 0.056 -16.016 5.387 1 97.31 469 LYS A C 1
ATOM 3676 O O . LYS A 1 469 ? 0.976 -16.172 6.191 1 97.31 469 LYS A O 1
ATOM 3681 N N . PRO A 1 470 ? -0.461 -17.047 4.773 1 98.25 470 PRO A N 1
ATOM 3682 C CA . PRO A 1 470 ? -1.607 -17.078 3.863 1 98.25 470 PRO A CA 1
ATOM 3683 C C . PRO A 1 470 ? -2.902 -16.609 4.523 1 98.25 470 PRO A C 1
ATOM 3685 O O . PRO A 1 470 ? -2.945 -16.422 5.742 1 98.25 470 PRO A O 1
ATOM 3688 N N . ASP A 1 471 ? -3.873 -16.391 3.73 1 97.75 471 ASP A N 1
ATOM 3689 C CA . ASP A 1 471 ? -5.152 -15.945 4.277 1 97.75 471 ASP A CA 1
ATOM 3690 C C . ASP A 1 471 ? -5.934 -17.125 4.871 1 97.75 471 ASP A C 1
ATOM 3692 O O . ASP A 1 471 ? -6.527 -17 5.941 1 97.75 471 ASP A O 1
ATOM 3696 N N . PHE A 1 472 ? -5.973 -18.141 4.188 1 96.88 472 PHE A N 1
ATOM 3697 C CA . PHE A 1 472 ? -6.594 -19.391 4.613 1 96.88 472 PHE A CA 1
ATOM 3698 C C . PHE A 1 472 ? -6.047 -20.562 3.814 1 96.88 472 PHE A C 1
ATOM 3700 O O . PHE A 1 472 ? -5.16 -20.391 2.973 1 96.88 472 PHE A O 1
ATOM 3707 N N . ALA A 1 473 ? -6.512 -21.766 4.113 1 96.75 473 ALA A N 1
ATOM 3708 C CA . ALA A 1 473 ? -6.07 -22.953 3.404 1 96.75 473 ALA A CA 1
ATOM 3709 C C . ALA A 1 473 ? -7.207 -23.562 2.582 1 96.75 473 ALA A C 1
ATOM 3711 O O . ALA A 1 473 ? -8.383 -23.391 2.924 1 96.75 473 ALA A O 1
ATOM 3712 N N . ALA A 1 474 ? -6.887 -24.141 1.509 1 95.12 474 ALA A N 1
ATOM 3713 C CA . ALA A 1 474 ? -7.801 -24.891 0.643 1 95.12 474 ALA A CA 1
ATOM 3714 C C . ALA A 1 474 ? -7.238 -26.266 0.303 1 95.12 474 ALA A C 1
ATOM 3716 O O . ALA A 1 474 ? -6.039 -26.5 0.449 1 95.12 474 ALA A O 1
ATOM 3717 N N . PRO A 1 475 ? -8.078 -27.203 -0.062 1 92.25 475 PRO A N 1
ATOM 3718 C CA . PRO A 1 475 ? -7.574 -28.531 -0.405 1 92.25 475 PRO A CA 1
ATOM 3719 C C . PRO A 1 475 ? -6.559 -28.5 -1.547 1 92.25 475 PRO A C 1
ATOM 3721 O O . PRO A 1 475 ? -6.734 -27.75 -2.51 1 92.25 475 PRO A O 1
ATOM 3724 N N . GLY A 1 476 ? -5.527 -29.266 -1.373 1 93.62 476 GLY A N 1
ATOM 3725 C CA . GLY A 1 476 ? -4.508 -29.281 -2.41 1 93.62 476 GLY A CA 1
ATOM 3726 C C . GLY A 1 476 ? -3.727 -30.578 -2.459 1 93.62 476 GLY A C 1
ATOM 3727 O O . GLY A 1 476 ? -2.73 -30.688 -3.176 1 93.62 476 GLY A O 1
ATOM 3728 N N . ILE A 1 477 ? -4.168 -31.578 -1.694 1 93 477 ILE A N 1
ATOM 3729 C CA . ILE A 1 477 ? -3.486 -32.875 -1.663 1 93 477 ILE A CA 1
ATOM 3730 C C . ILE A 1 477 ? -4.379 -33.938 -2.291 1 93 477 ILE A C 1
ATOM 3732 O O . ILE A 1 477 ? -5.523 -34.125 -1.87 1 93 477 ILE A O 1
ATOM 3736 N N . ASN A 1 478 ? -3.852 -34.594 -3.309 1 89.75 478 ASN A N 1
ATOM 3737 C CA . ASN A 1 478 ? -4.523 -35.719 -3.984 1 89.75 478 ASN A CA 1
ATOM 3738 C C . ASN A 1 478 ? -5.855 -35.281 -4.59 1 89.75 478 ASN A C 1
ATOM 3740 O O . ASN A 1 478 ? -6.895 -35.875 -4.324 1 89.75 478 ASN A O 1
ATOM 3744 N N . VAL A 1 479 ? -5.793 -34.25 -5.332 1 90.25 479 VAL A N 1
ATOM 3745 C CA . VAL A 1 479 ? -6.98 -33.688 -5.992 1 90.25 479 VAL A CA 1
ATOM 3746 C C . VAL A 1 479 ? -6.969 -34.094 -7.469 1 90.25 479 VAL A C 1
ATOM 3748 O O . VAL A 1 479 ? -5.922 -34.031 -8.125 1 90.25 479 VAL A O 1
ATOM 3751 N N . THR A 1 480 ? -8.117 -34.469 -7.992 1 90.31 480 THR A N 1
ATOM 3752 C CA . THR A 1 480 ? -8.227 -34.938 -9.367 1 90.31 480 THR A CA 1
ATOM 3753 C C . THR A 1 480 ? -8.406 -33.781 -10.328 1 90.31 480 THR A C 1
ATOM 3755 O O . THR A 1 480 ? -9.141 -32.844 -10.039 1 90.31 480 THR A O 1
ATOM 3758 N N . GLY A 1 481 ? -7.703 -33.781 -11.461 1 92.5 481 GLY A N 1
ATOM 3759 C CA . GLY A 1 481 ? -7.816 -32.906 -12.609 1 92.5 481 GLY A CA 1
ATOM 3760 C C . GLY A 1 481 ? -7.461 -33.594 -13.922 1 92.5 481 GLY A C 1
ATOM 3761 O O . GLY A 1 481 ? -7.363 -34.812 -13.984 1 92.5 481 GLY A O 1
ATOM 3762 N N . ILE A 1 482 ? -7.355 -32.812 -14.914 1 93.69 482 ILE A N 1
ATOM 3763 C CA . ILE A 1 482 ? -7.055 -33.406 -16.203 1 93.69 482 ILE A CA 1
ATOM 3764 C C . ILE A 1 482 ? -5.625 -33.062 -16.609 1 93.69 482 ILE A C 1
ATOM 3766 O O . ILE A 1 482 ? -5.141 -31.969 -16.344 1 93.69 482 ILE A O 1
ATOM 3770 N N . ASN A 1 483 ? -4.961 -34.031 -17.234 1 91.81 483 ASN A N 1
ATOM 3771 C CA . ASN A 1 483 ? -3.639 -33.781 -17.781 1 91.81 483 ASN A CA 1
ATOM 3772 C C . ASN A 1 483 ? -3.711 -33.406 -19.266 1 91.81 483 ASN A C 1
ATOM 3774 O O . ASN A 1 483 ? -4.797 -33.188 -19.797 1 91.81 483 ASN A O 1
ATOM 3778 N N . LEU A 1 484 ? -2.625 -33.25 -19.922 1 91.88 484 LEU A N 1
ATOM 3779 C CA . LEU A 1 484 ? -2.553 -32.781 -21.312 1 91.88 484 LEU A CA 1
ATOM 3780 C C . LEU A 1 484 ? -3.223 -33.75 -22.25 1 91.88 484 LEU A C 1
ATOM 3782 O O . LEU A 1 484 ? -3.705 -33.375 -23.328 1 91.88 484 LEU A O 1
ATOM 3786 N N . ARG A 1 485 ? -3.283 -35.094 -21.906 1 91.62 485 ARG A N 1
ATOM 3787 C CA . ARG A 1 485 ? -3.834 -36.125 -22.75 1 91.62 485 ARG A CA 1
ATOM 3788 C C . ARG A 1 485 ? -5.328 -36.312 -22.5 1 91.62 485 ARG A C 1
ATOM 3790 O O . ARG A 1 485 ? -5.957 -37.219 -23.094 1 91.62 485 ARG A O 1
ATOM 3797 N N . GLY A 1 486 ? -5.77 -35.469 -21.625 1 91.25 486 GLY A N 1
ATOM 3798 C CA . GLY A 1 486 ? -7.191 -35.562 -21.328 1 91.25 486 GLY A CA 1
ATOM 3799 C C . GLY A 1 486 ? -7.527 -36.625 -20.297 1 91.25 486 GLY A C 1
ATOM 3800 O O . GLY A 1 486 ? -8.695 -37 -20.141 1 91.25 486 GLY A O 1
ATOM 3801 N N . GLN A 1 487 ? -6.566 -37.125 -19.641 1 92.88 487 GLN A N 1
ATOM 3802 C CA . GLN A 1 487 ? -6.789 -38.125 -18.609 1 92.88 487 GLN A CA 1
ATOM 3803 C C . GLN A 1 487 ? -6.996 -37.469 -17.234 1 92.88 487 GLN A C 1
ATOM 3805 O O . GLN A 1 487 ? -6.359 -36.469 -16.922 1 92.88 487 GLN A O 1
ATOM 3810 N N . PHE A 1 488 ? -7.871 -38.062 -16.484 1 92 488 PHE A N 1
ATOM 3811 C CA . PHE A 1 488 ? -8.094 -37.625 -15.125 1 92 488 PHE A CA 1
ATOM 3812 C C . PHE A 1 488 ? -7.043 -38.188 -14.18 1 92 488 PHE A C 1
ATOM 3814 O O . PHE A 1 488 ? -6.887 -39.406 -14.094 1 92 488 PHE A O 1
ATOM 3821 N N . VAL A 1 489 ? -6.297 -37.312 -13.547 1 91.31 489 VAL A N 1
ATOM 3822 C CA . VAL A 1 489 ? -5.203 -37.719 -12.68 1 91.31 489 VAL A CA 1
ATOM 3823 C C . VAL A 1 489 ? -5.254 -36.938 -11.367 1 91.31 489 VAL A C 1
ATOM 3825 O O . VAL A 1 489 ? -5.766 -35.812 -11.336 1 91.31 489 VAL A O 1
ATOM 3828 N N . ALA A 1 490 ? -4.734 -37.531 -10.289 1 89.94 490 ALA A N 1
ATOM 3829 C CA . ALA A 1 490 ? -4.633 -36.844 -9 1 89.94 490 ALA A CA 1
ATOM 3830 C C . ALA A 1 490 ? -3.268 -36.188 -8.836 1 89.94 490 ALA A C 1
ATOM 3832 O O . ALA A 1 490 ? -2.244 -36.75 -9.211 1 89.94 490 ALA A O 1
ATOM 3833 N N . ARG A 1 491 ? -3.268 -34.938 -8.383 1 91.31 491 ARG A N 1
ATOM 3834 C CA . ARG A 1 491 ? -2.037 -34.219 -8.117 1 91.31 491 ARG A CA 1
ATOM 3835 C C . ARG A 1 491 ? -2.121 -33.469 -6.785 1 91.31 491 ARG A C 1
ATOM 3837 O O . ARG A 1 491 ? -3.199 -33.344 -6.203 1 91.31 491 ARG A O 1
ATOM 3844 N N . SER A 1 492 ? -0.959 -33.156 -6.254 1 91.81 492 SER A N 1
ATOM 3845 C CA . SER A 1 492 ? -0.848 -32.406 -5.016 1 91.81 492 SER A CA 1
ATOM 3846 C C . SER A 1 492 ? 0.046 -31.188 -5.195 1 91.81 492 SER A C 1
ATOM 3848 O O . SER A 1 492 ? 1.049 -31.234 -5.91 1 91.81 492 SER A O 1
ATOM 3850 N N . GLY A 1 493 ? -0.377 -30.016 -4.574 1 92.69 493 GLY A N 1
ATOM 3851 C CA . GLY A 1 493 ? 0.451 -28.812 -4.625 1 92.69 493 GLY A CA 1
ATOM 3852 C C . GLY A 1 493 ? -0.327 -27.547 -4.359 1 92.69 493 GLY A C 1
ATOM 3853 O O . GLY A 1 493 ? -1.559 -27.547 -4.328 1 92.69 493 GLY A O 1
ATOM 3854 N N . SER A 1 494 ? 0.423 -26.516 -4.18 1 95.31 494 SER A N 1
ATOM 3855 C CA . SER A 1 494 ? -0.146 -25.203 -3.902 1 95.31 494 SER A CA 1
ATOM 3856 C C . SER A 1 494 ? -1.034 -24.719 -5.047 1 95.31 494 SER A C 1
ATOM 3858 O O . SER A 1 494 ? -2.049 -24.062 -4.82 1 95.31 494 SER A O 1
ATOM 3860 N N . SER A 1 495 ? -0.677 -25.062 -6.297 1 96.94 495 SER A N 1
ATOM 3861 C CA . SER A 1 495 ? -1.417 -24.641 -7.477 1 96.94 495 SER A CA 1
ATOM 3862 C C . SER A 1 495 ? -2.859 -25.141 -7.438 1 96.94 495 SER A C 1
ATOM 3864 O O . SER A 1 495 ? -3.764 -24.469 -7.949 1 96.94 495 SER A O 1
ATOM 3866 N N . ILE A 1 496 ? -3.049 -26.297 -6.91 1 94.75 496 ILE A N 1
ATOM 3867 C CA . ILE A 1 496 ? -4.375 -26.891 -6.836 1 94.75 496 ILE A CA 1
ATOM 3868 C C . ILE A 1 496 ? -5.27 -26.062 -5.922 1 94.75 496 ILE A C 1
ATOM 3870 O O . ILE A 1 496 ? -6.418 -25.766 -6.262 1 94.75 496 ILE A O 1
ATOM 3874 N N . ALA A 1 497 ? -4.691 -25.672 -4.758 1 95.44 497 ALA A N 1
ATOM 3875 C CA . ALA A 1 497 ? -5.426 -24.797 -3.854 1 95.44 497 ALA A CA 1
ATOM 3876 C C . ALA A 1 497 ? -5.793 -23.484 -4.539 1 95.44 497 ALA A C 1
ATOM 3878 O O . ALA A 1 497 ? -6.867 -22.922 -4.301 1 95.44 497 ALA A O 1
ATOM 3879 N N . VAL A 1 498 ? -4.898 -22.984 -5.371 1 97.38 498 VAL A N 1
ATOM 3880 C CA . VAL A 1 498 ? -5.16 -21.75 -6.121 1 97.38 498 VAL A CA 1
ATOM 3881 C C . VAL A 1 498 ? -6.359 -21.953 -7.043 1 97.38 498 VAL A C 1
ATOM 3883 O O . VAL A 1 498 ? -7.254 -21.109 -7.109 1 97.38 498 VAL A O 1
ATOM 3886 N N . GLY A 1 499 ? -6.363 -23.062 -7.77 1 96.44 499 GLY A N 1
ATOM 3887 C CA . GLY A 1 499 ? -7.469 -23.375 -8.664 1 96.44 499 GLY A CA 1
ATOM 3888 C C . GLY A 1 499 ? -8.805 -23.484 -7.941 1 96.44 499 GLY A C 1
ATOM 3889 O O . GLY A 1 499 ? -9.789 -22.859 -8.344 1 96.44 499 GLY A O 1
ATOM 3890 N N . ILE A 1 500 ? -8.812 -24.234 -6.867 1 94.38 500 ILE A N 1
ATOM 3891 C CA . ILE A 1 500 ? -10.031 -24.453 -6.094 1 94.38 500 ILE A CA 1
ATOM 3892 C C . ILE A 1 500 ? -10.531 -23.125 -5.535 1 94.38 500 ILE A C 1
ATOM 3894 O O . ILE A 1 500 ? -11.719 -22.812 -5.625 1 94.38 500 ILE A O 1
ATOM 3898 N N . THR A 1 501 ? -9.633 -22.359 -4.984 1 96.56 501 THR A N 1
ATOM 3899 C CA . THR A 1 501 ? -9.984 -21.062 -4.406 1 96.56 501 THR A CA 1
ATOM 3900 C C . THR A 1 501 ? -10.508 -20.109 -5.488 1 96.56 501 THR A C 1
ATOM 3902 O O . THR A 1 501 ? -11.43 -19.344 -5.246 1 96.56 501 THR A O 1
ATOM 3905 N N . SER A 1 502 ? -9.883 -20.156 -6.672 1 97.69 502 SER A N 1
ATOM 3906 C CA . SER A 1 502 ? -10.352 -19.328 -7.777 1 97.69 502 SER A CA 1
ATOM 3907 C C . SER A 1 502 ? -11.781 -19.688 -8.164 1 97.69 502 SER A C 1
ATOM 3909 O O . SER A 1 502 ? -12.602 -18.797 -8.414 1 97.69 502 SER A O 1
ATOM 3911 N N . GLY A 1 503 ? -12.055 -20.969 -8.227 1 96.12 503 GLY A N 1
ATOM 3912 C CA . GLY A 1 503 ? -13.422 -21.391 -8.492 1 96.12 503 GLY A CA 1
ATOM 3913 C C . GLY A 1 503 ? -14.398 -20.953 -7.418 1 96.12 503 GLY A C 1
ATOM 3914 O O . GLY A 1 503 ? -15.5 -20.484 -7.723 1 96.12 503 GLY A O 1
ATOM 3915 N N . ALA A 1 504 ? -13.984 -21.109 -6.18 1 94.44 504 ALA A N 1
ATOM 3916 C CA . ALA A 1 504 ? -14.828 -20.688 -5.066 1 94.44 504 ALA A CA 1
ATOM 3917 C C . ALA A 1 504 ? -15.117 -19.188 -5.145 1 94.44 504 ALA A C 1
ATOM 3919 O O . ALA A 1 504 ? -16.25 -18.75 -4.895 1 94.44 504 ALA A O 1
ATOM 3920 N N . LEU A 1 505 ? -14.086 -18.453 -5.449 1 96.69 505 LEU A N 1
ATOM 3921 C CA . LEU A 1 505 ? -14.25 -17.016 -5.574 1 96.69 505 LEU A CA 1
ATOM 3922 C C . LEU A 1 505 ? -15.18 -16.672 -6.73 1 96.69 505 LEU A C 1
ATOM 3924 O O . LEU A 1 505 ? -15.961 -15.719 -6.641 1 96.69 505 LEU A O 1
ATOM 3928 N N . ALA A 1 506 ? -15.078 -17.422 -7.793 1 96.81 506 ALA A N 1
ATOM 3929 C CA . ALA A 1 506 ? -15.984 -17.219 -8.922 1 96.81 506 ALA A CA 1
ATOM 3930 C C . ALA A 1 506 ? -17.438 -17.438 -8.508 1 96.81 506 ALA A C 1
ATOM 3932 O O . ALA A 1 506 ? -18.328 -16.688 -8.898 1 96.81 506 ALA A O 1
ATOM 3933 N N . LEU A 1 507 ? -17.703 -18.516 -7.734 1 94.88 507 LEU A N 1
ATOM 3934 C CA . LEU A 1 507 ? -19.047 -18.766 -7.223 1 94.88 507 LEU A CA 1
ATOM 3935 C C . LEU A 1 507 ? -19.516 -17.609 -6.355 1 94.88 507 LEU A C 1
ATOM 3937 O O . LEU A 1 507 ? -20.656 -17.156 -6.488 1 94.88 507 LEU A O 1
ATOM 3941 N N . PHE A 1 508 ? -18.656 -17.188 -5.523 1 95.12 508 PHE A N 1
ATOM 3942 C CA . PHE A 1 508 ? -18.969 -16.062 -4.637 1 95.12 508 PHE A CA 1
ATOM 3943 C C . PHE A 1 508 ? -19.297 -14.812 -5.441 1 95.12 508 PHE A C 1
ATOM 3945 O O . PHE A 1 508 ? -20.266 -14.117 -5.141 1 95.12 508 PHE A O 1
ATOM 3952 N N . MET A 1 509 ? -18.547 -14.531 -6.477 1 96.44 509 MET A N 1
ATOM 3953 C CA . MET A 1 509 ? -18.75 -13.344 -7.309 1 96.44 509 MET A CA 1
ATOM 3954 C C . MET A 1 509 ? -20.047 -13.453 -8.094 1 96.44 509 MET A C 1
ATOM 3956 O O . MET A 1 509 ? -20.719 -12.445 -8.336 1 96.44 509 MET A O 1
ATOM 3960 N N . GLU A 1 510 ? -20.344 -14.68 -8.523 1 95.06 510 GLU A N 1
ATOM 3961 C CA . GLU A 1 510 ? -21.641 -14.883 -9.141 1 95.06 510 GLU A CA 1
ATOM 3962 C C . GLU A 1 510 ? -22.781 -14.453 -8.203 1 95.06 510 GLU A C 1
ATOM 3964 O O . GLU A 1 510 ? -23.703 -13.75 -8.617 1 95.06 510 GLU A O 1
ATOM 3969 N N . TRP A 1 511 ? -22.688 -14.906 -7.008 1 92.75 511 TRP A N 1
ATOM 3970 C CA . TRP A 1 511 ? -23.703 -14.547 -6.012 1 92.75 511 TRP A CA 1
ATOM 3971 C C . TRP A 1 511 ? -23.766 -13.039 -5.824 1 92.75 511 TRP A C 1
ATOM 3973 O O . TRP A 1 511 ? -24.844 -12.453 -5.781 1 92.75 511 TRP A O 1
ATOM 3983 N N . LEU A 1 512 ? -22.656 -12.406 -5.707 1 92.94 512 LEU A N 1
ATOM 3984 C CA . LEU A 1 512 ? -22.594 -10.961 -5.543 1 92.94 512 LEU A CA 1
ATOM 3985 C C . LEU A 1 512 ? -23.25 -10.25 -6.723 1 92.94 512 LEU A C 1
ATOM 3987 O O . LEU A 1 512 ? -24.047 -9.32 -6.535 1 92.94 512 LEU A O 1
ATOM 3991 N N . ASP A 1 513 ? -22.844 -10.727 -7.855 1 92.5 513 ASP A N 1
ATOM 3992 C CA . ASP A 1 513 ? -23.375 -10.117 -9.07 1 92.5 513 ASP A CA 1
ATOM 3993 C C . ASP A 1 513 ? -24.906 -10.242 -9.133 1 92.5 513 ASP A C 1
ATOM 3995 O O . ASP A 1 513 ? -25.594 -9.297 -9.516 1 92.5 513 ASP A O 1
ATOM 3999 N N . ARG A 1 514 ? -25.422 -11.359 -8.805 1 91.19 514 ARG A N 1
ATOM 4000 C CA . ARG A 1 514 ? -26.859 -11.602 -8.797 1 91.19 514 ARG A CA 1
ATOM 4001 C C . ARG A 1 514 ? -27.562 -10.688 -7.805 1 91.19 514 ARG A C 1
ATOM 4003 O O . ARG A 1 514 ? -28.75 -10.359 -7.988 1 91.19 514 ARG A O 1
ATOM 4010 N N . HIS A 1 515 ? -26.922 -10.297 -6.848 1 89.12 515 HIS A N 1
ATOM 4011 C CA . HIS A 1 515 ? -27.516 -9.453 -5.82 1 89.12 515 HIS A CA 1
ATOM 4012 C C . HIS A 1 515 ? -27.141 -7.984 -6.02 1 89.12 515 HIS A C 1
ATOM 4014 O O . HIS A 1 515 ? -27.375 -7.156 -5.141 1 89.12 515 HIS A O 1
ATOM 4020 N N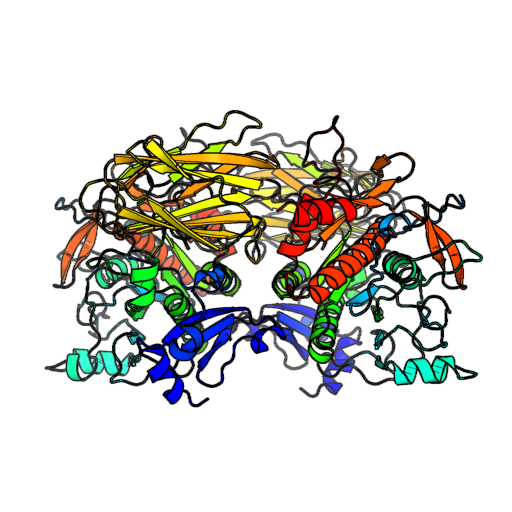 . GLY A 1 516 ? -26.453 -7.695 -7.074 1 87.94 516 GLY A N 1
ATOM 4021 C CA . GLY A 1 516 ? -26.109 -6.324 -7.426 1 87.94 516 GLY A CA 1
ATOM 4022 C C . GLY A 1 516 ? -25.062 -5.711 -6.516 1 87.94 516 GLY A C 1
ATOM 4023 O O . GLY A 1 516 ? -25.062 -4.5 -6.293 1 87.94 516 GLY A O 1
ATOM 4024 N N . VAL A 1 517 ? -24.281 -6.52 -5.918 1 87.5 517 VAL A N 1
ATOM 4025 C CA . VAL A 1 517 ? -23.234 -6.066 -5.004 1 87.5 517 VAL A CA 1
ATOM 4026 C C . VAL A 1 517 ? -21.875 -6.113 -5.699 1 87.5 517 VAL A C 1
ATOM 4028 O O . VAL A 1 517 ? -21.547 -7.098 -6.367 1 87.5 517 VAL A O 1
ATOM 4031 N N . ASN A 1 518 ? -21.141 -5.031 -5.629 1 84.44 518 ASN A N 1
ATOM 4032 C CA . ASN A 1 518 ? -19.781 -4.957 -6.16 1 84.44 518 ASN A CA 1
ATOM 4033 C C . ASN A 1 518 ? -18.766 -4.715 -5.055 1 84.44 518 ASN A C 1
ATOM 4035 O O . ASN A 1 518 ? -18.891 -3.758 -4.289 1 84.44 518 ASN A O 1
ATOM 4039 N N . LEU A 1 519 ? -17.859 -5.645 -4.98 1 91.25 519 LEU A N 1
ATOM 4040 C CA . LEU A 1 519 ? -16.828 -5.543 -3.953 1 91.25 519 LEU A CA 1
ATOM 4041 C C . LEU A 1 519 ? -15.438 -5.551 -4.578 1 91.25 519 LEU A C 1
ATOM 4043 O O . LEU A 1 519 ? -15.25 -6.059 -5.684 1 91.25 519 LEU A O 1
ATOM 4047 N N . ASP A 1 520 ? -14.516 -4.891 -3.914 1 92.12 520 ASP A N 1
ATOM 4048 C CA . ASP A 1 520 ? -13.125 -5.004 -4.332 1 92.12 520 ASP A CA 1
ATOM 4049 C C . ASP A 1 520 ? -12.484 -6.277 -3.777 1 92.12 520 ASP A C 1
ATOM 4051 O O . ASP A 1 520 ? -13.141 -7.043 -3.059 1 92.12 520 ASP A O 1
ATOM 4055 N N . ALA A 1 521 ? -11.266 -6.527 -4.148 1 95.31 521 ALA A N 1
ATOM 4056 C CA . ALA A 1 521 ? -10.609 -7.785 -3.814 1 95.31 521 ALA A CA 1
ATOM 4057 C C . ALA A 1 521 ? -10.43 -7.93 -2.307 1 95.31 521 ALA A C 1
ATOM 4059 O O . ALA A 1 521 ? -10.602 -9.016 -1.756 1 95.31 521 ALA A O 1
ATOM 4060 N N . SER A 1 522 ? -10.078 -6.836 -1.628 1 93.25 522 SER A N 1
ATOM 4061 C CA . SER A 1 522 ? -9.859 -6.883 -0.186 1 93.25 522 SER A CA 1
ATOM 4062 C C . SER A 1 522 ? -11.141 -7.238 0.557 1 93.25 522 SER A C 1
ATOM 4064 O O . SER A 1 522 ? -11.125 -8.031 1.498 1 93.25 522 SER A O 1
ATOM 4066 N N . GLN A 1 523 ? -12.211 -6.637 0.144 1 92.5 523 GLN A N 1
ATOM 4067 C CA . GLN A 1 523 ? -13.508 -6.91 0.765 1 92.5 523 GLN A CA 1
ATOM 4068 C C . GLN A 1 523 ? -13.906 -8.375 0.58 1 92.5 523 GLN A C 1
ATOM 4070 O O . GLN A 1 523 ? -14.344 -9.023 1.527 1 92.5 523 GLN A O 1
ATOM 4075 N N . MET A 1 524 ? -13.758 -8.844 -0.644 1 94.88 524 MET A N 1
ATOM 4076 C CA . MET A 1 524 ? -14.102 -10.242 -0.908 1 94.88 524 MET A CA 1
ATOM 4077 C C . MET A 1 524 ? -13.242 -11.18 -0.074 1 94.88 524 MET A C 1
ATOM 4079 O O . MET A 1 524 ? -13.742 -12.141 0.504 1 94.88 524 MET A O 1
ATOM 4083 N N . LYS A 1 525 ? -11.938 -10.898 -0.038 1 95.81 525 LYS A N 1
ATOM 4084 C CA . LYS A 1 525 ? -11 -11.688 0.757 1 95.81 525 LYS A CA 1
ATOM 4085 C C . LYS A 1 525 ? -11.43 -11.742 2.219 1 95.81 525 LYS A C 1
ATOM 4087 O O . LYS A 1 525 ? -11.438 -12.812 2.83 1 95.81 525 LYS A O 1
ATOM 4092 N N . ASN A 1 526 ? -11.859 -10.688 2.711 1 93.12 526 ASN A N 1
ATOM 4093 C CA . ASN A 1 526 ? -12.227 -10.617 4.121 1 93.12 526 ASN A CA 1
ATOM 4094 C C . ASN A 1 526 ? -13.516 -11.375 4.41 1 93.12 526 ASN A C 1
ATOM 4096 O O . ASN A 1 526 ? -13.68 -11.945 5.492 1 93.12 526 ASN A O 1
ATOM 4100 N N . LEU A 1 527 ? -14.438 -11.32 3.494 1 91.94 527 LEU A N 1
ATOM 4101 C CA . LEU A 1 527 ? -15.656 -12.109 3.67 1 91.94 527 LEU A CA 1
ATOM 4102 C C . LEU A 1 527 ? -15.344 -13.602 3.666 1 91.94 527 LEU A C 1
ATOM 4104 O O . LEU A 1 527 ? -15.93 -14.367 4.441 1 91.94 527 LEU A O 1
ATOM 4108 N N . LEU A 1 528 ? -14.414 -13.969 2.785 1 93.62 528 LEU A N 1
ATOM 4109 C CA . LEU A 1 528 ? -14 -15.367 2.779 1 93.62 528 LEU A CA 1
ATOM 4110 C C . LEU A 1 528 ? -13.32 -15.742 4.098 1 93.62 528 LEU A C 1
ATOM 4112 O O . LEU A 1 528 ? -13.516 -16.844 4.609 1 93.62 528 LEU A O 1
ATOM 4116 N N . ILE A 1 529 ? -12.5 -14.859 4.617 1 93.81 529 ILE A N 1
ATOM 4117 C CA . ILE A 1 529 ? -11.82 -15.07 5.891 1 93.81 529 ILE A CA 1
ATOM 4118 C C . ILE A 1 529 ? -12.852 -15.219 7.008 1 93.81 529 ILE A C 1
ATOM 4120 O O . ILE A 1 529 ? -12.711 -16.094 7.875 1 93.81 529 ILE A O 1
ATOM 4124 N N . LEU A 1 530 ? -13.898 -14.398 6.969 1 90.56 530 LEU A N 1
ATOM 4125 C CA . LEU A 1 530 ? -14.953 -14.445 7.977 1 90.56 530 LEU A CA 1
ATOM 4126 C C . LEU A 1 530 ? -15.625 -15.812 7.996 1 90.56 530 LEU A C 1
ATOM 4128 O O . LEU A 1 530 ? -16.016 -16.297 9.062 1 90.56 530 LEU A O 1
ATOM 4132 N N . GLY A 1 531 ? -15.672 -16.438 6.852 1 90.94 531 GLY A N 1
ATOM 4133 C CA . GLY A 1 531 ? -16.359 -17.719 6.742 1 90.94 531 GLY A CA 1
ATOM 4134 C C . GLY A 1 531 ? -15.422 -18.891 6.91 1 90.94 531 GLY A C 1
ATOM 4135 O O . GLY A 1 531 ? -15.859 -20.047 6.855 1 90.94 531 GLY A O 1
ATOM 4136 N N . ALA A 1 532 ? -14.125 -18.656 7.105 1 92.44 532 ALA A N 1
ATOM 4137 C CA . ALA A 1 532 ? -13.156 -19.75 7.184 1 92.44 532 ALA A CA 1
ATOM 4138 C C . ALA A 1 532 ? -13.445 -20.656 8.375 1 92.44 532 ALA A C 1
ATOM 4140 O O . ALA A 1 532 ? -13.82 -20.172 9.445 1 92.44 532 ALA A O 1
ATOM 4141 N N . SER A 1 533 ? -13.312 -21.969 8.141 1 92 533 SER A N 1
ATOM 4142 C CA . SER A 1 533 ? -13.477 -22.922 9.227 1 92 533 SER A CA 1
ATOM 4143 C C . SER A 1 533 ? -12.227 -23 10.102 1 92 533 SER A C 1
ATOM 4145 O O . SER A 1 533 ? -11.109 -22.953 9.586 1 92 533 SER A O 1
ATOM 4147 N N . ARG A 1 534 ? -12.469 -23.094 11.391 1 91.44 534 ARG A N 1
ATOM 4148 C CA . ARG A 1 534 ? -11.367 -23.078 12.344 1 91.44 534 ARG A CA 1
ATOM 4149 C C . ARG A 1 534 ? -11.453 -24.281 13.289 1 91.44 534 ARG A C 1
ATOM 4151 O O . ARG A 1 534 ? -12.547 -24.672 13.695 1 91.44 534 ARG A O 1
ATOM 4158 N N . LYS A 1 535 ? -10.297 -24.781 13.516 1 90 535 LYS A N 1
ATOM 4159 C CA . LYS A 1 535 ? -10.219 -25.875 14.492 1 90 535 LYS A CA 1
ATOM 4160 C C . LYS A 1 535 ? -10.172 -25.328 15.914 1 90 535 LYS A C 1
ATOM 4162 O O . LYS A 1 535 ? -9.594 -24.266 16.172 1 90 535 LYS A O 1
ATOM 4167 N N . THR A 1 536 ? -10.695 -26.047 16.875 1 87.94 536 THR A N 1
ATOM 4168 C CA . THR A 1 536 ? -10.812 -25.578 18.25 1 87.94 536 THR A CA 1
ATOM 4169 C C . THR A 1 536 ? -9.484 -25.719 18.984 1 87.94 536 THR A C 1
ATOM 4171 O O . THR A 1 536 ? -9.242 -25.047 19.984 1 87.94 536 THR A O 1
ATOM 4174 N N . ASP A 1 537 ? -8.656 -26.562 18.516 1 90.06 537 ASP A N 1
ATOM 4175 C CA . ASP A 1 537 ? -7.434 -26.875 19.25 1 90.06 537 ASP A CA 1
ATOM 4176 C C . ASP A 1 537 ? -6.258 -26.047 18.75 1 90.06 537 ASP A C 1
ATOM 4178 O O . ASP A 1 537 ? -5.098 -26.359 19.031 1 90.06 537 ASP A O 1
ATOM 4182 N N . MET A 1 538 ? -6.59 -25.078 17.938 1 91.62 538 MET A N 1
ATOM 4183 C CA . MET A 1 538 ? -5.531 -24.25 17.375 1 91.62 538 MET A CA 1
ATOM 4184 C C . MET A 1 538 ? -5.887 -22.766 17.484 1 91.62 538 MET A C 1
ATOM 4186 O O . MET A 1 538 ? -7.062 -22.406 17.438 1 91.62 538 MET A O 1
ATOM 4190 N N . ASN A 1 539 ? -4.855 -22 17.672 1 91.5 539 ASN A N 1
ATOM 4191 C CA . ASN A 1 539 ? -5.055 -20.547 17.688 1 91.5 539 ASN A CA 1
ATOM 4192 C C . ASN A 1 539 ? -5.031 -19.969 16.281 1 91.5 539 ASN A C 1
ATOM 4194 O O . ASN A 1 539 ? -4.238 -20.391 15.438 1 91.5 539 ASN A O 1
ATOM 4198 N N . TYR A 1 540 ? -5.941 -19.078 16.062 1 92.81 540 TYR A N 1
ATOM 4199 C CA . TYR A 1 540 ? -5.992 -18.344 14.805 1 92.81 540 TYR A CA 1
ATOM 4200 C C . TYR A 1 540 ? -5.922 -16.844 15.039 1 92.81 540 TYR A C 1
ATOM 4202 O O . TYR A 1 540 ? -6.391 -16.359 16.078 1 92.81 540 TYR A O 1
ATOM 4210 N N . PRO A 1 541 ? -5.398 -16.094 14.031 1 93.75 541 PRO A N 1
ATOM 4211 C CA . PRO A 1 541 ? -4.676 -16.594 12.852 1 93.75 541 PRO A CA 1
ATOM 4212 C C . PRO A 1 541 ? -3.326 -17.203 13.203 1 93.75 541 PRO A C 1
ATOM 4214 O O . PRO A 1 541 ? -2.816 -17 14.305 1 93.75 541 PRO A O 1
ATOM 4217 N N . ASN A 1 542 ? -2.803 -18.016 12.336 1 95.56 542 ASN A N 1
ATOM 4218 C CA . ASN A 1 542 ? -1.466 -18.578 12.516 1 95.56 542 ASN A CA 1
ATOM 4219 C C . ASN A 1 542 ? -0.719 -18.688 11.195 1 95.56 542 ASN A C 1
ATOM 4221 O O . ASN A 1 542 ? -1.281 -18.406 10.133 1 95.56 542 ASN A O 1
ATOM 4225 N N . GLN A 1 543 ? 0.509 -19.125 11.164 1 97.44 543 GLN A N 1
ATOM 4226 C CA . GLN A 1 543 ? 1.429 -19.047 10.031 1 97.44 543 GLN A CA 1
ATOM 4227 C C . GLN A 1 543 ? 1.131 -20.141 9.008 1 97.44 543 GLN A C 1
ATOM 4229 O O . GLN A 1 543 ? 1.526 -20.031 7.844 1 97.44 543 GLN A O 1
ATOM 4234 N N . GLU A 1 544 ? 0.458 -21.203 9.383 1 97.69 544 GLU A N 1
ATOM 4235 C CA . GLU A 1 544 ? 0.22 -22.344 8.508 1 97.69 544 GLU A CA 1
ATOM 4236 C C . GLU A 1 544 ? -1.143 -22.25 7.832 1 97.69 544 GLU A C 1
ATOM 4238 O O . GLU A 1 544 ? -1.237 -22.328 6.605 1 97.69 544 GLU A O 1
ATOM 4243 N N . TRP A 1 545 ? -2.168 -21.906 8.664 1 96.81 545 TRP A N 1
ATOM 4244 C CA . TRP A 1 545 ? -3.547 -21.984 8.188 1 96.81 545 TRP A CA 1
ATOM 4245 C C . TRP A 1 545 ? -4.102 -20.594 7.879 1 96.81 545 TRP A C 1
ATOM 4247 O O . TRP A 1 545 ? -5.188 -20.469 7.312 1 96.81 545 TRP A O 1
ATOM 4257 N N . GLY A 1 546 ? -3.314 -19.562 8.227 1 96.88 546 GLY A N 1
ATOM 4258 C CA . GLY A 1 546 ? -3.941 -18.25 8.211 1 96.88 546 GLY A CA 1
ATOM 4259 C C . GLY A 1 546 ? -5.145 -18.141 9.125 1 96.88 546 GLY A C 1
ATOM 4260 O O . GLY A 1 546 ? -5.055 -18.469 10.312 1 96.88 546 GLY A O 1
ATOM 4261 N N . TYR A 1 547 ? -6.258 -17.828 8.57 1 95.75 547 TYR A N 1
ATOM 4262 C CA . TYR A 1 547 ? -7.461 -17.656 9.375 1 95.75 547 TYR A CA 1
ATOM 4263 C C . TYR A 1 547 ? -8.305 -18.922 9.391 1 95.75 547 TYR A C 1
ATOM 4265 O O . TYR A 1 547 ? -9.43 -18.922 9.891 1 95.75 547 TYR A O 1
ATOM 4273 N N . GLY A 1 548 ? -7.789 -20 8.781 1 95.31 548 GLY A N 1
ATOM 4274 C CA . GLY A 1 548 ? -8.5 -21.266 8.789 1 95.31 548 GLY A CA 1
ATOM 4275 C C . GLY A 1 548 ? -8.602 -21.906 7.418 1 95.31 548 GLY A C 1
ATOM 4276 O O . GLY A 1 548 ? -7.73 -21.703 6.57 1 95.31 548 GLY A O 1
ATOM 4277 N N . ALA A 1 549 ? -9.633 -22.734 7.219 1 94.94 549 ALA A N 1
ATOM 4278 C CA . ALA A 1 549 ? -9.844 -23.422 5.953 1 94.94 549 ALA A CA 1
ATOM 4279 C C . ALA A 1 549 ? -10.984 -22.797 5.16 1 94.94 549 ALA A C 1
ATOM 4281 O O . ALA A 1 549 ? -12.008 -22.422 5.727 1 94.94 549 ALA A O 1
ATOM 4282 N N . LEU A 1 550 ? -10.781 -22.656 3.889 1 94.88 550 LEU A N 1
ATOM 4283 C CA . LEU A 1 550 ? -11.797 -22.094 3.008 1 94.88 550 LEU A CA 1
ATOM 4284 C C . LEU A 1 550 ? -13.133 -22.812 3.168 1 94.88 550 LEU A C 1
ATOM 4286 O O . LEU A 1 550 ? -13.18 -24.047 3.117 1 94.88 550 LEU A O 1
ATOM 4290 N N . ASN A 1 551 ? -14.172 -22.109 3.424 1 91.75 551 ASN A N 1
ATOM 4291 C CA . ASN A 1 551 ? -15.531 -22.609 3.555 1 91.75 551 ASN A CA 1
ATOM 4292 C C . ASN A 1 551 ? -16.547 -21.625 3.01 1 91.75 551 ASN A C 1
ATOM 4294 O O . ASN A 1 551 ? -17.031 -20.75 3.74 1 91.75 551 ASN A O 1
ATOM 4298 N N . LEU A 1 552 ? -16.938 -21.812 1.814 1 90.62 552 LEU A N 1
ATOM 4299 C CA . LEU A 1 552 ? -17.797 -20.859 1.126 1 90.62 552 LEU A CA 1
ATOM 4300 C C . LEU A 1 552 ? -19.203 -20.859 1.722 1 90.62 552 LEU A C 1
ATOM 4302 O O . LEU A 1 552 ? -19.859 -19.828 1.781 1 90.62 552 LEU A O 1
ATOM 4306 N N . TYR A 1 553 ? -19.703 -22.031 2.119 1 87.44 553 TYR A N 1
ATOM 4307 C CA . TYR A 1 553 ? -21.016 -22.125 2.738 1 87.44 553 TYR A CA 1
ATOM 4308 C C . TYR A 1 553 ? -21.094 -21.266 3.988 1 87.44 553 TYR A C 1
ATOM 4310 O O . TYR A 1 553 ? -22.062 -20.531 4.184 1 87.44 553 TYR A O 1
ATOM 4318 N N . ARG A 1 554 ? -20.078 -21.391 4.777 1 88.81 554 ARG A N 1
ATOM 4319 C CA . ARG A 1 554 ? -20.062 -20.609 6.004 1 88.81 554 ARG A CA 1
ATOM 4320 C C . ARG A 1 554 ? -19.969 -19.109 5.691 1 88.81 554 ARG A C 1
ATOM 4322 O O . ARG A 1 554 ? -20.484 -18.281 6.434 1 88.81 554 ARG A O 1
ATOM 4329 N N . THR A 1 555 ? -19.25 -18.781 4.645 1 89.94 555 THR A N 1
ATOM 4330 C CA . THR A 1 555 ? -19.203 -17.391 4.207 1 89.94 555 THR A CA 1
ATOM 4331 C C . THR A 1 555 ? -20.609 -16.844 3.955 1 89.94 555 THR A C 1
ATOM 4333 O O . THR A 1 555 ? -20.938 -15.75 4.418 1 89.94 555 THR A O 1
ATOM 4336 N N . PHE A 1 556 ? -21.422 -17.641 3.27 1 88.56 556 PHE A N 1
ATOM 4337 C CA . PHE A 1 556 ? -22.781 -17.219 2.967 1 88.56 556 PHE A CA 1
ATOM 4338 C C . PHE A 1 556 ? -23.625 -17.156 4.234 1 88.56 556 PHE A C 1
ATOM 4340 O O . PHE A 1 556 ? -24.484 -16.266 4.379 1 88.56 556 PHE A O 1
ATOM 4347 N N . GLU A 1 557 ? -23.359 -18.094 5.117 1 85.75 557 GLU A N 1
ATOM 4348 C CA . GLU A 1 557 ? -24.062 -18.062 6.391 1 85.75 557 GLU A CA 1
ATOM 4349 C C . GLU A 1 557 ? -23.75 -16.781 7.164 1 85.75 557 GLU A C 1
ATOM 4351 O O . GLU A 1 557 ? -24.656 -16.172 7.75 1 85.75 557 GLU A O 1
ATOM 4356 N N . GLN A 1 558 ? -22.531 -16.453 7.141 1 83.88 558 GLN A N 1
ATOM 4357 C CA . GLN A 1 558 ? -22.109 -15.242 7.844 1 83.88 558 GLN A CA 1
ATOM 4358 C C . GLN A 1 558 ? -22.734 -14 7.211 1 83.88 558 GLN A C 1
ATOM 4360 O O . GLN A 1 558 ? -23.141 -13.078 7.922 1 83.88 558 GLN A O 1
ATOM 4365 N N . ILE A 1 559 ? -22.781 -13.984 5.906 1 83.5 559 ILE A N 1
ATOM 4366 C CA . ILE A 1 559 ? -23.359 -12.852 5.191 1 83.5 559 ILE A CA 1
ATOM 4367 C C . ILE A 1 559 ? -24.844 -12.734 5.523 1 83.5 559 ILE A C 1
ATOM 4369 O O . ILE A 1 559 ? -25.359 -11.625 5.668 1 83.5 559 ILE A O 1
ATOM 4373 N N . ARG A 1 560 ? -25.484 -13.883 5.617 1 79.88 560 ARG A N 1
ATOM 4374 C CA . ARG A 1 560 ? -26.906 -13.891 5.934 1 79.88 560 ARG A CA 1
ATOM 4375 C C . ARG A 1 560 ? -27.156 -13.43 7.363 1 79.88 560 ARG A C 1
ATOM 4377 O O . ARG A 1 560 ? -28.188 -12.82 7.652 1 79.88 560 ARG A O 1
ATOM 4384 N N . ARG A 1 561 ? -26.281 -13.773 8.125 1 75.31 561 ARG A N 1
ATOM 4385 C CA . ARG A 1 561 ? -26.438 -13.422 9.531 1 75.31 561 ARG A CA 1
ATOM 4386 C C . ARG A 1 561 ? -26.312 -11.914 9.734 1 75.31 561 ARG A C 1
ATOM 4388 O O . ARG A 1 561 ? -26.984 -11.344 10.602 1 75.31 561 ARG A O 1
ATOM 4395 N N . PHE A 1 562 ? -25.438 -11.344 8.828 1 69.69 562 PHE A N 1
ATOM 4396 C CA . PHE A 1 562 ? -25.172 -9.938 9.109 1 69.69 562 PHE A CA 1
ATOM 4397 C C . PHE A 1 562 ? -25.594 -9.055 7.941 1 69.69 562 PHE A C 1
ATOM 4399 O O . PHE A 1 562 ? -25.656 -7.832 8.078 1 69.69 562 PHE A O 1
ATOM 4406 N N . MET B 1 1 ? -15.562 17.625 -20.766 1 48.31 1 MET B N 1
ATOM 4407 C CA . MET B 1 1 ? -16.297 18.797 -20.328 1 48.31 1 MET B CA 1
ATOM 4408 C C . MET B 1 1 ? -15.383 20.016 -20.281 1 48.31 1 MET B C 1
ATOM 4410 O O . MET B 1 1 ? -14.227 19.922 -19.875 1 48.31 1 MET B O 1
ATOM 4414 N N . PRO B 1 2 ? -15.797 21.109 -20.734 1 49.72 2 PRO B N 1
ATOM 4415 C CA . PRO B 1 2 ? -14.906 22.281 -20.688 1 49.72 2 PRO B CA 1
ATOM 4416 C C . PRO B 1 2 ? -14.5 22.656 -19.266 1 49.72 2 PRO B C 1
ATOM 4418 O O . PRO B 1 2 ? -15.297 22.5 -18.344 1 49.72 2 PRO B O 1
ATOM 4421 N N . GLN B 1 3 ? -13.133 22.781 -19.031 1 59.69 3 GLN B N 1
ATOM 4422 C CA . GLN B 1 3 ? -12.516 23.141 -17.75 1 59.69 3 GLN B CA 1
ATOM 4423 C C . GLN B 1 3 ? -13.336 24.203 -17.031 1 59.69 3 GLN B C 1
ATOM 4425 O O . GLN B 1 3 ? -13.469 24.156 -15.805 1 59.69 3 GLN B O 1
ATOM 4430 N N . GLU B 1 4 ? -13.992 25.141 -17.812 1 61.88 4 GLU B N 1
ATOM 4431 C CA . GLU B 1 4 ? -14.75 26.234 -17.219 1 61.88 4 GLU B CA 1
ATOM 4432 C C . GLU B 1 4 ? -16.047 25.734 -16.578 1 61.88 4 GLU B C 1
ATOM 4434 O O . GLU B 1 4 ? -16.438 26.219 -15.523 1 61.88 4 GLU B O 1
ATOM 4439 N N . GLU B 1 5 ? -16.578 24.734 -17.188 1 72.69 5 GLU B N 1
ATOM 4440 C CA . GLU B 1 5 ? -17.844 24.219 -16.656 1 72.69 5 GLU B CA 1
ATOM 4441 C C . GLU B 1 5 ? -17.609 23.484 -15.344 1 72.69 5 GLU B C 1
ATOM 4443 O O . GLU B 1 5 ? -18.438 23.547 -14.438 1 72.69 5 GLU B O 1
ATOM 4448 N N . CYS B 1 6 ? -16.531 23.109 -15.102 1 87.69 6 CYS B N 1
ATOM 4449 C CA . CYS B 1 6 ? -16.281 22.391 -13.859 1 87.69 6 CYS B CA 1
ATOM 4450 C C . CYS B 1 6 ? -16.031 23.359 -12.711 1 87.69 6 CYS B C 1
ATOM 4452 O O . CYS B 1 6 ? -16.359 23.062 -11.562 1 87.69 6 CYS B O 1
ATOM 4454 N N . LYS B 1 7 ? -15.562 24.516 -13.062 1 91.75 7 LYS B N 1
ATOM 4455 C CA . LYS B 1 7 ? -15.234 25.516 -12.047 1 91.75 7 LYS B CA 1
ATOM 4456 C C . LYS B 1 7 ? -16.469 25.891 -11.219 1 91.75 7 LYS B C 1
ATOM 4458 O O . LYS B 1 7 ? -16.406 25.891 -9.984 1 91.75 7 LYS B O 1
ATOM 4463 N N . GLU B 1 8 ? -17.516 26.125 -11.859 1 91.25 8 GLU B N 1
ATOM 4464 C CA . GLU B 1 8 ? -18.75 26.531 -11.172 1 91.25 8 GLU B CA 1
ATOM 4465 C C . GLU B 1 8 ? -19.25 25.422 -10.25 1 91.25 8 GLU B C 1
ATOM 4467 O O . GLU B 1 8 ? -19.719 25.688 -9.148 1 91.25 8 GLU B O 1
ATOM 4472 N N . LYS B 1 9 ? -19.109 24.266 -10.719 1 91.94 9 LYS B N 1
ATOM 4473 C CA . LYS B 1 9 ? -19.578 23.125 -9.938 1 91.94 9 LYS B CA 1
ATOM 4474 C C . LYS B 1 9 ? -18.688 22.891 -8.719 1 91.94 9 LYS B C 1
ATOM 4476 O O . LYS B 1 9 ? -19.188 22.531 -7.645 1 91.94 9 LYS B O 1
ATOM 4481 N N . ILE B 1 10 ? -17.453 23.094 -8.906 1 93.88 10 ILE B N 1
ATOM 4482 C CA . ILE B 1 10 ? -16.484 22.922 -7.84 1 93.88 10 ILE B CA 1
ATOM 4483 C C . ILE B 1 10 ? -16.75 23.922 -6.719 1 93.88 10 ILE B C 1
ATOM 4485 O O . ILE B 1 10 ? -16.641 23.578 -5.539 1 93.88 10 ILE B O 1
ATOM 4489 N N . LEU B 1 11 ? -17.188 25.125 -7.027 1 94.62 11 LEU B N 1
ATOM 4490 C CA . LEU B 1 11 ? -17.328 26.219 -6.059 1 94.62 11 LEU B CA 1
ATOM 4491 C C . LEU B 1 11 ? -18.75 26.297 -5.523 1 94.62 11 LEU B C 1
ATOM 4493 O O . LEU B 1 11 ? -18.984 26.922 -4.48 1 94.62 11 LEU B O 1
ATOM 4497 N N . SER B 1 12 ? -19.672 25.625 -6.164 1 94.06 12 SER B N 1
ATOM 4498 C CA . SER B 1 12 ? -21.078 25.766 -5.836 1 94.06 12 SER B CA 1
ATOM 4499 C C . SER B 1 12 ? -21.453 24.906 -4.633 1 94.06 12 SER B C 1
ATOM 4501 O O . SER B 1 12 ? -21.031 23.75 -4.531 1 94.06 12 SER B O 1
ATOM 4503 N N . GLU B 1 13 ? -22.297 25.469 -3.775 1 94.44 13 GLU B N 1
ATOM 4504 C CA . GLU B 1 13 ? -22.844 24.75 -2.627 1 94.44 13 GLU B CA 1
ATOM 4505 C C . GLU B 1 13 ? -23.938 23.781 -3.053 1 94.44 13 GLU B C 1
ATOM 4507 O O . GLU B 1 13 ? -24.359 22.938 -2.26 1 94.44 13 GLU B O 1
ATOM 4512 N N . GLU B 1 14 ? -24.25 23.781 -4.301 1 91.56 14 GLU B N 1
ATOM 4513 C CA . GLU B 1 14 ? -25.297 22.906 -4.805 1 91.56 14 GLU B CA 1
ATOM 4514 C C . GLU B 1 14 ? -24.734 21.578 -5.27 1 91.56 14 GLU B C 1
ATOM 4516 O O . GLU B 1 14 ? -25.484 20.641 -5.574 1 91.56 14 GLU B O 1
ATOM 4521 N N . TYR B 1 15 ? -23.484 21.578 -5.293 1 92.31 15 TYR B N 1
ATOM 4522 C CA . TYR B 1 15 ? -22.812 20.359 -5.703 1 92.31 15 TYR B CA 1
ATOM 4523 C C . TYR B 1 15 ? -22.062 19.734 -4.535 1 92.31 15 TYR B C 1
ATOM 4525 O O . TYR B 1 15 ? -21.469 20.438 -3.717 1 92.31 15 TYR B O 1
ATOM 4533 N N . ARG B 1 16 ? -22.062 18.391 -4.504 1 93.38 16 ARG B N 1
ATOM 4534 C CA . ARG B 1 16 ? -21.266 17.641 -3.529 1 93.38 16 ARG B CA 1
ATOM 4535 C C . ARG B 1 16 ? -20 17.078 -4.168 1 93.38 16 ARG B C 1
ATOM 4537 O O . ARG B 1 16 ? -20.016 16.656 -5.328 1 93.38 16 ARG B O 1
ATOM 4544 N N . ASP B 1 17 ? -18.938 17.172 -3.449 1 94.88 17 ASP B N 1
ATOM 4545 C CA . ASP B 1 17 ? -17.641 16.688 -3.914 1 94.88 17 ASP B CA 1
ATOM 4546 C C . ASP B 1 17 ? -17.391 15.25 -3.479 1 94.88 17 ASP B C 1
ATOM 4548 O O . ASP B 1 17 ? -17.734 14.867 -2.361 1 94.88 17 ASP B O 1
ATOM 4552 N N . PHE B 1 18 ? -16.797 14.43 -4.375 1 93.12 18 PHE B N 1
ATOM 4553 C CA . PHE B 1 18 ? -16.406 13.055 -4.078 1 93.12 18 PHE B CA 1
ATOM 4554 C C . PHE B 1 18 ? -15.047 12.734 -4.672 1 93.12 18 PHE B C 1
ATOM 4556 O O . PHE B 1 18 ? -14.531 13.484 -5.504 1 93.12 18 PHE B O 1
ATOM 4563 N N . MET B 1 19 ? -14.422 11.727 -4.176 1 93.81 19 MET B N 1
ATOM 4564 C CA . MET B 1 19 ? -13.18 11.18 -4.699 1 93.81 19 MET B CA 1
ATOM 4565 C C . MET B 1 19 ? -13.312 9.688 -4.984 1 93.81 19 MET B C 1
ATOM 4567 O O . MET B 1 19 ? -14.031 8.977 -4.277 1 93.81 19 MET B O 1
ATOM 4571 N N . MET B 1 20 ? -12.625 9.25 -5.969 1 88.31 20 MET B N 1
ATOM 4572 C CA . MET B 1 20 ? -12.688 7.816 -6.23 1 88.31 20 MET B CA 1
ATOM 4573 C C . MET B 1 20 ? -11.469 7.352 -7.016 1 88.31 20 MET B C 1
ATOM 4575 O O . MET B 1 20 ? -10.727 8.164 -7.562 1 88.31 20 MET B O 1
ATOM 4579 N N . ARG B 1 21 ? -11.219 6.047 -6.969 1 83.19 21 ARG B N 1
ATOM 4580 C CA . ARG B 1 21 ? -10.242 5.379 -7.82 1 83.19 21 ARG B CA 1
ATOM 4581 C C . ARG B 1 21 ? -10.875 4.934 -9.133 1 83.19 21 ARG B C 1
ATOM 4583 O O . ARG B 1 21 ? -12.047 4.566 -9.172 1 83.19 21 ARG B O 1
ATOM 4590 N N . ASP B 1 22 ? -10.266 5.277 -10.203 1 65.5 22 ASP B N 1
ATOM 4591 C CA . ASP B 1 22 ? -10.852 4.875 -11.477 1 65.5 22 ASP B CA 1
ATOM 4592 C C . ASP B 1 22 ? -10.953 3.355 -11.586 1 65.5 22 ASP B C 1
ATOM 4594 O O . ASP B 1 22 ? -9.945 2.674 -11.766 1 65.5 22 ASP B O 1
ATOM 4598 N N . THR B 1 23 ? -11.906 2.756 -10.992 1 57.56 23 THR B N 1
ATOM 4599 C CA . THR B 1 23 ? -12.078 1.308 -11.016 1 57.56 23 THR B CA 1
ATOM 4600 C C . THR B 1 23 ? -12.695 0.859 -12.336 1 57.56 23 THR B C 1
ATOM 4602 O O . THR B 1 23 ? -13.281 -0.223 -12.422 1 57.56 23 THR B O 1
ATOM 4605 N N . GLY B 1 24 ? -12.328 1.597 -13.453 1 50.12 24 GLY B N 1
ATOM 4606 C CA . GLY B 1 24 ? -12.758 1.167 -14.773 1 50.12 24 GLY B CA 1
ATOM 4607 C C . GLY B 1 24 ? -14.258 1.256 -14.977 1 50.12 24 GLY B C 1
ATOM 4608 O O . GLY B 1 24 ? -14.828 2.35 -14.969 1 50.12 24 GLY B O 1
ATOM 4609 N N . ALA B 1 25 ? -15.031 0.015 -14.742 1 45.72 25 ALA B N 1
ATOM 4610 C CA . ALA B 1 25 ? -16.422 -0.223 -15.125 1 45.72 25 ALA B CA 1
ATOM 4611 C C . ALA B 1 25 ? -17.375 0.587 -14.258 1 45.72 25 ALA B C 1
ATOM 4613 O O . ALA B 1 25 ? -18.453 0.967 -14.711 1 45.72 25 ALA B O 1
ATOM 4614 N N . LEU B 1 26 ? -17.109 0.845 -12.945 1 47.38 26 LEU B N 1
ATOM 4615 C CA . LEU B 1 26 ? -18.078 1.423 -12.016 1 47.38 26 LEU B CA 1
ATOM 4616 C C . LEU B 1 26 ? -18.266 2.91 -12.289 1 47.38 26 LEU B C 1
ATOM 4618 O O . LEU B 1 26 ? -19.188 3.529 -11.75 1 47.38 26 LEU B O 1
ATOM 4622 N N . GLY B 1 27 ? -17.312 3.572 -12.922 1 50.69 27 GLY B N 1
ATOM 4623 C CA . GLY B 1 27 ? -17.531 4.98 -13.203 1 50.69 27 GLY B CA 1
ATOM 4624 C C . GLY B 1 27 ? -18.875 5.266 -13.828 1 50.69 27 GLY B C 1
ATOM 4625 O O . GLY B 1 27 ? -19.359 6.398 -13.797 1 50.69 27 GLY B O 1
ATOM 4626 N N . GLU B 1 28 ? -19.406 4.18 -14.219 1 53.66 28 GLU B N 1
ATOM 4627 C CA . GLU B 1 28 ? -20.672 4.395 -14.906 1 53.66 28 GLU B CA 1
ATOM 4628 C C . GLU B 1 28 ? -21.828 4.523 -13.914 1 53.66 28 GLU B C 1
ATOM 4630 O O . GLU B 1 28 ? -22.906 5.016 -14.266 1 53.66 28 GLU B O 1
ATOM 4635 N N . ASN B 1 29 ? -21.469 4.215 -12.703 1 55.41 29 ASN B N 1
ATOM 4636 C CA . ASN B 1 29 ? -22.562 4.184 -11.75 1 55.41 29 ASN B CA 1
ATOM 4637 C C . ASN B 1 29 ? -22.891 5.574 -11.219 1 55.41 29 ASN B C 1
ATOM 4639 O O . ASN B 1 29 ? -23.875 5.754 -10.492 1 55.41 29 ASN B O 1
ATOM 4643 N N . PHE B 1 30 ? -22.031 6.449 -11.547 1 61.28 30 PHE B N 1
ATOM 4644 C CA . PHE B 1 30 ? -22.391 7.773 -11.055 1 61.28 30 PHE B CA 1
ATOM 4645 C C . PHE B 1 30 ? -22.875 8.664 -12.195 1 61.28 30 PHE B C 1
ATOM 4647 O O . PHE B 1 30 ? -22.172 8.852 -13.18 1 61.28 30 PHE B O 1
ATOM 4654 N N . PRO B 1 31 ? -24.281 8.781 -12.188 1 58.66 31 PRO B N 1
ATOM 4655 C CA . PRO B 1 31 ? -24.859 9.602 -13.25 1 58.66 31 PRO B CA 1
ATOM 4656 C C . PRO B 1 31 ? -24.203 10.977 -13.359 1 58.66 31 PRO B C 1
ATOM 4658 O O . PRO B 1 31 ? -24.219 11.75 -12.398 1 58.66 31 PRO B O 1
ATOM 4661 N N . LEU B 1 32 ? -23.312 11.094 -14.281 1 62.97 32 LEU B N 1
ATOM 4662 C CA . LEU B 1 32 ? -22.641 12.375 -14.445 1 62.97 32 LEU B CA 1
ATOM 4663 C C . LEU B 1 32 ? -23.438 13.281 -15.383 1 62.97 32 LEU B C 1
ATOM 4665 O O . LEU B 1 32 ? -22.875 14.203 -15.992 1 62.97 32 LEU B O 1
ATOM 4669 N N . GLU B 1 33 ? -24.641 13.023 -15.555 1 62.06 33 GLU B N 1
ATOM 4670 C CA . GLU B 1 33 ? -25.328 13.867 -16.531 1 62.06 33 GLU B CA 1
ATOM 4671 C C . GLU B 1 33 ? -25.062 15.344 -16.25 1 62.06 33 GLU B C 1
ATOM 4673 O O . GLU B 1 33 ? -24.766 16.109 -17.172 1 62.06 33 GLU B O 1
ATOM 4678 N N . ASN B 1 34 ? -25.062 15.773 -14.961 1 73.12 34 ASN B N 1
ATOM 4679 C CA . ASN B 1 34 ? -24.797 17.172 -14.641 1 73.12 34 ASN B CA 1
ATOM 4680 C C . ASN B 1 34 ? -23.594 17.312 -13.703 1 73.12 34 ASN B C 1
ATOM 4682 O O . ASN B 1 34 ? -23.469 18.312 -13 1 73.12 34 ASN B O 1
ATOM 4686 N N . GLY B 1 35 ? -22.781 16.406 -13.703 1 85.12 35 GLY B N 1
ATOM 4687 C CA . GLY B 1 35 ? -21.641 16.469 -12.812 1 85.12 35 GLY B CA 1
ATOM 4688 C C . GLY B 1 35 ? -20.328 16.75 -13.531 1 85.12 35 GLY B C 1
ATOM 4689 O O . GLY B 1 35 ? -20.344 17.203 -14.688 1 85.12 35 GLY B O 1
ATOM 4690 N N . CYS B 1 36 ? -19.312 16.891 -12.828 1 88.44 36 CYS B N 1
ATOM 4691 C CA . CYS B 1 36 ? -17.969 17.125 -13.359 1 88.44 36 CYS B CA 1
ATOM 4692 C C . CYS B 1 36 ? -16.984 16.125 -12.789 1 88.44 36 CYS B C 1
ATOM 4694 O O . CYS B 1 36 ? -17.141 15.656 -11.656 1 88.44 36 CYS B O 1
ATOM 4696 N N . ARG B 1 37 ? -16.047 15.75 -13.688 1 88.25 37 ARG B N 1
ATOM 4697 C CA . ARG B 1 37 ? -14.977 14.836 -13.297 1 88.25 37 ARG B CA 1
ATOM 4698 C C . ARG B 1 37 ? -13.602 15.43 -13.594 1 88.25 37 ARG B C 1
ATOM 4700 O O . ARG B 1 37 ? -13.391 16.016 -14.664 1 88.25 37 ARG B O 1
ATOM 4707 N N . ILE B 1 38 ? -12.68 15.367 -12.641 1 91 38 ILE B N 1
ATOM 4708 C CA . ILE B 1 38 ? -11.297 15.805 -12.82 1 91 38 ILE B CA 1
ATOM 4709 C C . ILE B 1 38 ? -10.352 14.617 -12.625 1 91 38 ILE B C 1
ATOM 4711 O O . ILE B 1 38 ? -10.164 14.148 -11.5 1 91 38 ILE B O 1
ATOM 4715 N N . PRO B 1 39 ? -9.781 14.102 -13.695 1 90.62 39 PRO B N 1
ATOM 4716 C CA . PRO B 1 39 ? -8.805 13.016 -13.562 1 90.62 39 PRO B CA 1
ATOM 4717 C C . PRO B 1 39 ? -7.5 13.477 -12.922 1 90.62 39 PRO B C 1
ATOM 4719 O O . PRO B 1 39 ? -7.02 14.578 -13.211 1 90.62 39 PRO B O 1
ATOM 4722 N N . LEU B 1 40 ? -6.984 12.727 -12.055 1 93.31 40 LEU B N 1
ATOM 4723 C CA . LEU B 1 40 ? -5.68 12.953 -11.438 1 93.31 40 LEU B CA 1
ATOM 4724 C C . LEU B 1 40 ? -4.688 11.875 -11.867 1 93.31 40 LEU B C 1
ATOM 4726 O O . LEU B 1 40 ? -4.914 11.172 -12.859 1 93.31 40 LEU B O 1
ATOM 4730 N N . LYS B 1 41 ? -3.586 11.781 -11.297 1 91.19 41 LYS B N 1
ATOM 4731 C CA . LYS B 1 41 ? -2.607 10.734 -11.602 1 91.19 41 LYS B CA 1
ATOM 4732 C C . LYS B 1 41 ? -2.971 9.422 -10.914 1 91.19 41 LYS B C 1
ATOM 4734 O O . LYS B 1 41 ? -3.768 9.406 -9.969 1 91.19 41 LYS B O 1
ATOM 4739 N N . TYR B 1 42 ? -2.469 8.273 -11.438 1 89.88 42 TYR B N 1
ATOM 4740 C CA . TYR B 1 42 ? -2.494 6.938 -10.852 1 89.88 42 TYR B CA 1
ATOM 4741 C C . TYR B 1 42 ? -3.912 6.375 -10.836 1 89.88 42 TYR B C 1
ATOM 4743 O O . TYR B 1 42 ? -4.242 5.543 -9.984 1 89.88 42 TYR B O 1
ATOM 4751 N N . GLY B 1 43 ? -4.809 6.992 -11.57 1 87.12 43 GLY B N 1
ATOM 4752 C CA . GLY B 1 43 ? -6.156 6.461 -11.703 1 87.12 43 GLY B CA 1
ATOM 4753 C C . GLY B 1 43 ? -7.137 7.082 -10.727 1 87.12 43 GLY B C 1
ATOM 4754 O O . GLY B 1 43 ? -8.289 6.652 -10.633 1 87.12 43 GLY B O 1
ATOM 4755 N N . PHE B 1 44 ? -6.777 8.102 -9.992 1 92.5 44 PHE B N 1
ATOM 4756 C CA . PHE B 1 44 ? -7.68 8.789 -9.078 1 92.5 44 PHE B CA 1
ATOM 4757 C C . PHE B 1 44 ? -8.469 9.875 -9.805 1 92.5 44 PHE B C 1
ATOM 4759 O O . PHE B 1 44 ? -8.016 10.398 -10.82 1 92.5 44 PHE B O 1
ATOM 4766 N N . GLU B 1 45 ? -9.625 10.188 -9.297 1 92.19 45 GLU B N 1
ATOM 4767 C CA . GLU B 1 45 ? -10.453 11.234 -9.883 1 92.19 45 GLU B CA 1
ATOM 4768 C C . GLU B 1 45 ? -11.25 11.977 -8.812 1 92.19 45 GLU B C 1
ATOM 4770 O O . GLU B 1 45 ? -11.562 11.406 -7.762 1 92.19 45 GLU B O 1
ATOM 4775 N N . LEU B 1 46 ? -11.508 13.195 -9.062 1 94 46 LEU B N 1
ATOM 4776 C CA . LEU B 1 46 ? -12.438 13.992 -8.273 1 94 46 LEU B CA 1
ATOM 4777 C C . LEU B 1 46 ? -13.789 14.117 -8.977 1 94 46 LEU B C 1
ATOM 4779 O O . LEU B 1 46 ? -13.844 14.266 -10.195 1 94 46 LEU B O 1
ATOM 4783 N N . LEU B 1 47 ? -14.852 14.008 -8.211 1 91.5 47 LEU B N 1
ATOM 4784 C CA . LEU B 1 47 ? -16.203 14.062 -8.773 1 91.5 47 LEU B CA 1
ATOM 4785 C C . LEU B 1 47 ? -17.031 15.148 -8.102 1 91.5 47 LEU B C 1
ATOM 4787 O O . LEU B 1 47 ? -16.969 15.32 -6.883 1 91.5 47 LEU B O 1
ATOM 4791 N N . TYR B 1 48 ? -17.75 15.82 -8.844 1 92.38 48 TYR B N 1
ATOM 4792 C CA . TYR B 1 48 ? -18.688 16.828 -8.383 1 92.38 48 TYR B CA 1
ATOM 4793 C C . TYR B 1 48 ? -20.094 16.531 -8.891 1 92.38 48 TYR B C 1
ATOM 4795 O O . TYR B 1 48 ? -20.359 16.578 -10.094 1 92.38 48 TYR B O 1
ATOM 4803 N N . ILE B 1 49 ? -20.969 16.234 -7.938 1 89.31 49 ILE B N 1
ATOM 4804 C CA . ILE B 1 49 ? -22.297 15.758 -8.289 1 89.31 49 ILE B CA 1
ATOM 4805 C C . ILE B 1 49 ? -23.344 16.75 -7.781 1 89.31 49 ILE B C 1
ATOM 4807 O O . ILE B 1 49 ? -23.25 17.234 -6.652 1 89.31 49 ILE B O 1
ATOM 4811 N N . ASP B 1 50 ? -24.344 16.953 -8.586 1 87.81 50 ASP B N 1
ATOM 4812 C CA . ASP B 1 50 ? -25.438 17.859 -8.227 1 87.81 50 ASP B CA 1
ATOM 4813 C C . ASP B 1 50 ? -26.25 17.281 -7.066 1 87.81 50 ASP B C 1
ATOM 4815 O O . ASP B 1 50 ? -26.641 16.109 -7.086 1 87.81 50 ASP B O 1
ATOM 4819 N N . GLN B 1 51 ? -26.469 18.156 -6.086 1 83 51 GLN B N 1
ATOM 4820 C CA . GLN B 1 51 ? -27.203 17.719 -4.902 1 83 51 GLN B CA 1
ATOM 4821 C C . GLN B 1 51 ? -28.656 17.375 -5.242 1 83 51 GLN B C 1
ATOM 4823 O O . GLN B 1 51 ? -29.281 16.547 -4.57 1 83 51 GLN B O 1
ATOM 4828 N N . SER B 1 52 ? -29.25 18.094 -6.168 1 69.94 52 SER B N 1
ATOM 4829 C CA . SER B 1 52 ? -30.641 17.844 -6.555 1 69.94 52 SER B CA 1
ATOM 4830 C C . SER B 1 52 ? -30.828 16.453 -7.129 1 69.94 52 SER B C 1
ATOM 4832 O O . SER B 1 52 ? -31.891 15.844 -6.984 1 69.94 52 SER B O 1
ATOM 4834 N N . GLU B 1 53 ? -29.859 16.031 -7.785 1 59.69 53 GLU B N 1
ATOM 4835 C CA . GLU B 1 53 ? -29.891 14.688 -8.359 1 59.69 53 GLU B CA 1
ATOM 4836 C C . GLU B 1 53 ? -29.609 13.633 -7.297 1 59.69 53 GLU B C 1
ATOM 4838 O O . GLU B 1 53 ? -30.047 12.492 -7.41 1 59.69 53 GLU B O 1
ATOM 4843 N N . ASP B 1 54 ? -28.875 14.133 -6.266 1 56.31 54 ASP B N 1
ATOM 4844 C CA . ASP B 1 54 ? -28.344 13.266 -5.215 1 56.31 54 ASP B CA 1
ATOM 4845 C C . ASP B 1 54 ? -29.188 13.367 -3.943 1 56.31 54 ASP B C 1
ATOM 4847 O O . ASP B 1 54 ? -28.906 12.703 -2.947 1 56.31 54 ASP B O 1
ATOM 4851 N N . ARG B 1 55 ? -30.078 14.578 -3.789 1 52.5 55 ARG B N 1
ATOM 4852 C CA . ARG B 1 55 ? -30.828 14.828 -2.564 1 52.5 55 ARG B CA 1
ATOM 4853 C C . ARG B 1 55 ? -31.562 13.57 -2.107 1 52.5 55 ARG B C 1
ATOM 4855 O O . ARG B 1 55 ? -31.875 13.422 -0.924 1 52.5 55 ARG B O 1
ATOM 4862 N N . LYS B 1 56 ? -31.391 12.688 -3.012 1 57.25 56 LYS B N 1
ATOM 4863 C CA . LYS B 1 56 ? -32.125 11.477 -2.643 1 57.25 56 LYS B CA 1
ATOM 4864 C C . LYS B 1 56 ? -31.172 10.43 -2.047 1 57.25 56 LYS B C 1
ATOM 4866 O O . LYS B 1 56 ? -31.625 9.484 -1.396 1 57.25 56 LYS B O 1
ATOM 4871 N N . LYS B 1 57 ? -29.891 10.844 -2.059 1 74.56 57 LYS B N 1
ATOM 4872 C CA . LYS B 1 57 ? -29.016 9.797 -1.52 1 74.56 57 LYS B CA 1
ATOM 4873 C C . LYS B 1 57 ? -28.141 10.336 -0.388 1 74.56 57 LYS B C 1
ATOM 4875 O O . LYS B 1 57 ? -27.328 11.227 -0.602 1 74.56 57 LYS B O 1
ATOM 4880 N N . PRO B 1 58 ? -28.562 9.969 0.814 1 82.19 58 PRO B N 1
ATOM 4881 C CA . PRO B 1 58 ? -27.719 10.398 1.928 1 82.19 58 PRO B CA 1
ATOM 4882 C C . PRO B 1 58 ? -26.25 10.023 1.724 1 82.19 58 PRO B C 1
ATOM 4884 O O . PRO B 1 58 ? -25.953 9.078 0.993 1 82.19 58 PRO B O 1
ATOM 4887 N N . LEU B 1 59 ? -25.359 10.859 2.188 1 81.44 59 LEU B N 1
ATOM 4888 C CA . LEU B 1 59 ? -23.922 10.633 2.057 1 81.44 59 LEU B CA 1
ATOM 4889 C C . LEU B 1 59 ? -23.531 9.234 2.527 1 81.44 59 LEU B C 1
ATOM 4891 O O . LEU B 1 59 ? -22.578 8.641 2.021 1 81.44 59 LEU B O 1
ATOM 4895 N N . GLY B 1 60 ? -24.359 8.75 3.428 1 79.25 60 GLY B N 1
ATOM 4896 C CA . GLY B 1 60 ? -24.094 7.426 3.971 1 79.25 60 GLY B CA 1
ATOM 4897 C C . GLY B 1 60 ? -24.25 6.32 2.943 1 79.25 60 GLY B C 1
ATOM 4898 O O . GLY B 1 60 ? -23.781 5.199 3.152 1 79.25 60 GLY B O 1
ATOM 4899 N N . ASP B 1 61 ? -24.828 6.621 1.837 1 82.06 61 ASP B N 1
ATOM 4900 C CA . ASP B 1 61 ? -25.062 5.625 0.798 1 82.06 61 ASP B CA 1
ATOM 4901 C C . ASP B 1 61 ? -23.828 5.473 -0.098 1 82.06 61 ASP B C 1
ATOM 4903 O O . ASP B 1 61 ? -23.719 4.496 -0.844 1 82.06 61 ASP B O 1
ATOM 4907 N N . TYR B 1 62 ? -23 6.469 -0.012 1 86.06 62 TYR B N 1
ATOM 4908 C CA . TYR B 1 62 ? -21.766 6.383 -0.791 1 86.06 62 TYR B CA 1
ATOM 4909 C C . TYR B 1 62 ? -20.688 5.621 -0.028 1 86.06 62 TYR B C 1
ATOM 4911 O O . TYR B 1 62 ? -20.703 5.574 1.204 1 86.06 62 TYR B O 1
ATOM 4919 N N . PRO B 1 63 ? -19.797 4.977 -0.779 1 86.56 63 PRO B N 1
ATOM 4920 C CA . PRO B 1 63 ? -18.656 4.387 -0.071 1 86.56 63 PRO B CA 1
ATOM 4921 C C . PRO B 1 63 ? -17.984 5.375 0.872 1 86.56 63 PRO B C 1
ATOM 4923 O O . PRO B 1 63 ? -17.891 6.566 0.562 1 86.56 63 PRO B O 1
ATOM 4926 N N . TYR B 1 64 ? -17.531 4.879 1.975 1 90.44 64 TYR B N 1
ATOM 4927 C CA . TYR B 1 64 ? -17 5.715 3.047 1 90.44 64 TYR B CA 1
ATOM 4928 C C . TYR B 1 64 ? -15.844 6.57 2.551 1 90.44 64 TYR B C 1
ATOM 4930 O O . TYR B 1 64 ? -15.773 7.766 2.852 1 90.44 64 TYR B O 1
ATOM 4938 N N . THR B 1 65 ? -14.938 6 1.741 1 90.06 65 THR B N 1
ATOM 4939 C CA . THR B 1 65 ? -13.719 6.699 1.36 1 90.06 65 THR B CA 1
ATOM 4940 C C . THR B 1 65 ? -14 7.727 0.268 1 90.06 65 THR B C 1
ATOM 4942 O O . THR B 1 65 ? -13.164 8.594 -0.006 1 90.06 65 THR B O 1
ATOM 4945 N N . MET B 1 66 ? -15.172 7.695 -0.319 1 91.38 66 MET B N 1
ATOM 4946 C CA . MET B 1 66 ? -15.508 8.609 -1.407 1 91.38 66 MET B CA 1
ATOM 4947 C C . MET B 1 66 ? -15.883 9.984 -0.866 1 91.38 66 MET B C 1
ATOM 4949 O O . MET B 1 66 ? -15.773 10.984 -1.573 1 91.38 66 MET B O 1
ATOM 4953 N N . VAL B 1 67 ? -16.438 9.945 0.364 1 93.88 67 VAL B N 1
ATOM 4954 C CA . VAL B 1 67 ? -16.859 11.203 0.972 1 93.88 67 VAL B CA 1
ATOM 4955 C C . VAL B 1 67 ? -15.656 11.914 1.581 1 93.88 67 VAL B C 1
ATOM 4957 O O . VAL B 1 67 ? -14.984 11.367 2.457 1 93.88 67 VAL B O 1
ATOM 4960 N N . PRO B 1 68 ? -15.383 13.141 1.107 1 97.31 68 PRO B N 1
ATOM 4961 C CA . PRO B 1 68 ? -14.219 13.852 1.64 1 97.31 68 PRO B CA 1
ATOM 4962 C C . PRO B 1 68 ? -14.297 14.078 3.148 1 97.31 68 PRO B C 1
ATOM 4964 O O . PRO B 1 68 ? -15.375 14.375 3.674 1 97.31 68 PRO B O 1
ATOM 4967 N N . LYS B 1 69 ? -13.219 13.938 3.818 1 97 69 LYS B N 1
ATOM 4968 C CA . LYS B 1 69 ? -13.109 14.281 5.234 1 97 69 LYS B CA 1
ATOM 4969 C C . LYS B 1 69 ? -12.719 15.742 5.418 1 97 69 LYS B C 1
ATOM 4971 O O . LYS B 1 69 ? -12.211 16.375 4.492 1 97 69 LYS B O 1
ATOM 4976 N N . CYS B 1 70 ? -12.953 16.219 6.57 1 95.81 70 CYS B N 1
ATOM 4977 C CA . CYS B 1 70 ? -12.578 17.578 6.934 1 95.81 70 CYS B CA 1
ATOM 4978 C C . CYS B 1 70 ? -11.234 17.594 7.656 1 95.81 70 CYS B C 1
ATOM 4980 O O . CYS B 1 70 ? -11.031 16.859 8.617 1 95.81 70 CYS B O 1
ATOM 4982 N N . TYR B 1 71 ? -10.383 18.391 7.176 1 96.81 71 TYR B N 1
ATOM 4983 C CA . TYR B 1 71 ? -9.07 18.609 7.777 1 96.81 71 TYR B CA 1
ATOM 4984 C C . TYR B 1 71 ? -8.969 20.016 8.375 1 96.81 71 TYR B C 1
ATOM 4986 O O . TYR B 1 71 ? -9.688 20.922 7.965 1 96.81 71 TYR B O 1
ATOM 4994 N N . THR B 1 72 ? -8.148 20.141 9.328 1 94.94 72 THR B N 1
ATOM 4995 C CA . THR B 1 72 ? -7.832 21.453 9.891 1 94.94 72 THR B CA 1
ATOM 4996 C C . THR B 1 72 ? -6.332 21.594 10.141 1 94.94 72 THR B C 1
ATOM 4998 O O . THR B 1 72 ? -5.574 20.641 9.922 1 94.94 72 THR B O 1
ATOM 5001 N N . THR B 1 73 ? -5.895 22.797 10.398 1 89.81 73 THR B N 1
ATOM 5002 C CA . THR B 1 73 ? -4.484 23.031 10.703 1 89.81 73 THR B CA 1
ATOM 5003 C C . THR B 1 73 ? -4.082 22.312 11.984 1 89.81 73 THR B C 1
ATOM 5005 O O . THR B 1 73 ? -4.879 22.203 12.922 1 89.81 73 THR B O 1
ATOM 5008 N N . LEU B 1 74 ? -2.857 21.844 12.023 1 83.75 74 LEU B N 1
ATOM 5009 C CA . LEU B 1 74 ? -2.318 21.281 13.258 1 83.75 74 LEU B CA 1
ATOM 5010 C C . LEU B 1 74 ? -1.96 22.391 14.242 1 83.75 74 LEU B C 1
ATOM 5012 O O . LEU B 1 74 ? -0.813 22.844 14.289 1 83.75 74 LEU B O 1
ATOM 5016 N N . ASP B 1 75 ? -2.787 22.906 14.969 1 70.44 75 ASP B N 1
ATOM 5017 C CA . ASP B 1 75 ? -2.828 24.156 15.727 1 70.44 75 ASP B CA 1
ATOM 5018 C C . ASP B 1 75 ? -1.52 24.375 16.484 1 70.44 75 ASP B C 1
ATOM 5020 O O . ASP B 1 75 ? -0.766 23.438 16.719 1 70.44 75 ASP B O 1
ATOM 5024 N N . MET B 1 76 ? -1.314 25.688 16.562 1 69.06 76 MET B N 1
ATOM 5025 C CA . MET B 1 76 ? -0.144 26.203 17.266 1 69.06 76 MET B CA 1
ATOM 5026 C C . MET B 1 76 ? -0.556 27.172 18.375 1 69.06 76 MET B C 1
ATOM 5028 O O . MET B 1 76 ? -1.457 27.984 18.188 1 69.06 76 MET B O 1
ATOM 5032 N N . ALA B 1 77 ? -0.23 26.812 19.594 1 53.66 77 ALA B N 1
ATOM 5033 C CA . ALA B 1 77 ? -0.484 27.75 20.688 1 53.66 77 ALA B CA 1
ATOM 5034 C C . ALA B 1 77 ? 0.682 28.719 20.859 1 53.66 77 ALA B C 1
ATOM 5036 O O . ALA B 1 77 ? 1.847 28.328 20.781 1 53.66 77 ALA B O 1
ATOM 5037 N N . ALA B 1 78 ? 0.384 30.094 20.719 1 41.31 78 ALA B N 1
ATOM 5038 C CA . ALA B 1 78 ? 1.396 31.125 20.922 1 41.31 78 ALA B CA 1
ATOM 5039 C C . ALA B 1 78 ? 1.867 31.156 22.375 1 41.31 78 ALA B C 1
ATOM 5041 O O . ALA B 1 78 ? 1.077 30.938 23.297 1 41.31 78 ALA B O 1
ATOM 5042 N N . ILE B 1 79 ? 3.121 30.812 22.656 1 43.69 79 ILE B N 1
ATOM 5043 C CA . ILE B 1 79 ? 3.652 31.047 24 1 43.69 79 ILE B CA 1
ATOM 5044 C C . ILE B 1 79 ? 4.508 32.312 24 1 43.69 79 ILE B C 1
ATOM 5046 O O . ILE B 1 79 ? 5.238 32.562 23.031 1 43.69 79 ILE B O 1
ATOM 5050 N N . GLN B 1 80 ? 4.168 33.25 24.875 1 33.88 80 GLN B N 1
ATOM 5051 C CA . GLN B 1 80 ? 4.867 34.531 25.062 1 33.88 80 GLN B CA 1
ATOM 5052 C C . GLN B 1 80 ? 6.324 34.281 25.469 1 33.88 80 GLN B C 1
ATOM 5054 O O . GLN B 1 80 ? 7.078 35.25 25.672 1 33.88 80 GLN B O 1
ATOM 5059 N N . GLN B 1 81 ? 6.723 33.125 25.766 1 32.25 81 GLN B N 1
ATOM 5060 C CA . GLN B 1 81 ? 8.102 33.125 26.234 1 32.25 81 GLN B CA 1
ATOM 5061 C C . GLN B 1 81 ? 9.086 33 25.078 1 32.25 81 GLN B C 1
ATOM 5063 O O . GLN B 1 81 ? 8.914 32.156 24.203 1 32.25 81 GLN B O 1
ATOM 5068 N N . ALA B 1 82 ? 9.859 34 24.875 1 34.25 82 ALA B N 1
ATOM 5069 C CA . ALA B 1 82 ? 10.859 34.281 23.844 1 34.25 82 ALA B CA 1
ATOM 5070 C C . ALA B 1 82 ? 11.914 33.188 23.797 1 34.25 82 ALA B C 1
ATOM 5072 O O . ALA B 1 82 ? 13.109 33.469 23.672 1 34.25 82 ALA B O 1
ATOM 5073 N N . GLY B 1 83 ? 11.898 32.031 24.391 1 31.02 83 GLY B N 1
ATOM 5074 C CA . GLY B 1 83 ? 13.148 31.312 24.188 1 31.02 83 GLY B CA 1
ATOM 5075 C C . GLY B 1 83 ? 13.281 30.734 22.797 1 31.02 83 GLY B C 1
ATOM 5076 O O . GLY B 1 83 ? 12.43 29.953 22.359 1 31.02 83 GLY B O 1
ATOM 5077 N N . ILE B 1 84 ? 13.82 31.469 21.891 1 37.53 84 ILE B N 1
ATOM 5078 C CA . ILE B 1 84 ? 14.148 31.328 20.469 1 37.53 84 ILE B CA 1
ATOM 5079 C C . ILE B 1 84 ? 15.047 30.109 20.281 1 37.53 84 ILE B C 1
ATOM 5081 O O . ILE B 1 84 ? 16.203 30.094 20.703 1 37.53 84 ILE B O 1
ATOM 5085 N N . ALA B 1 85 ? 14.742 28.906 20.484 1 37.97 85 ALA B N 1
ATOM 5086 C CA . ALA B 1 85 ? 15.734 27.969 19.984 1 37.97 85 ALA B CA 1
ATOM 5087 C C . ALA B 1 85 ? 15.828 28.031 18.469 1 37.97 85 ALA B C 1
ATOM 5089 O O . ALA B 1 85 ? 14.828 27.859 17.766 1 37.97 85 ALA B O 1
ATOM 5090 N N . ALA B 1 86 ? 16.672 28.859 17.953 1 37.97 86 ALA B N 1
ATOM 5091 C CA . ALA B 1 86 ? 17 28.922 16.531 1 37.97 86 ALA B CA 1
ATOM 5092 C C . ALA B 1 86 ? 17.125 27.531 15.93 1 37.97 86 ALA B C 1
ATOM 5094 O O . ALA B 1 86 ? 17.672 26.625 16.547 1 37.97 86 ALA B O 1
ATOM 5095 N N . VAL B 1 87 ? 16.312 27.125 15.047 1 43.72 87 VAL B N 1
ATOM 5096 C CA . VAL B 1 87 ? 16.453 25.969 14.148 1 43.72 87 VAL B CA 1
ATOM 5097 C C . VAL B 1 87 ? 17.906 25.828 13.719 1 43.72 87 VAL B C 1
ATOM 5099 O O . VAL B 1 87 ? 18.234 24.984 12.883 1 43.72 87 VAL B O 1
ATOM 5102 N N . GLN B 1 88 ? 18.906 26.781 14.141 1 40.97 88 GLN B N 1
ATOM 5103 C CA . GLN B 1 88 ? 20.234 27.125 13.656 1 40.97 88 GLN B CA 1
ATOM 5104 C C . GLN B 1 88 ? 21.156 25.906 13.688 1 40.97 88 GLN B C 1
ATOM 5106 O O . GLN B 1 88 ? 22.234 25.922 13.086 1 40.97 88 GLN B O 1
ATOM 5111 N N . ASN B 1 89 ? 20.75 24.969 14.445 1 45.78 89 ASN B N 1
ATOM 5112 C CA . ASN B 1 89 ? 21.844 24.016 14.664 1 45.78 89 ASN B CA 1
ATOM 5113 C C . ASN B 1 89 ? 22.047 23.109 13.453 1 45.78 89 ASN B C 1
ATOM 5115 O O . ASN B 1 89 ? 22.781 22.125 13.531 1 45.78 89 ASN B O 1
ATOM 5119 N N . LEU B 1 90 ? 21.266 23.297 12.391 1 49.72 90 LEU B N 1
ATOM 5120 C CA . LEU B 1 90 ? 21.578 22.469 11.227 1 49.72 90 LEU B CA 1
ATOM 5121 C C . LEU B 1 90 ? 22.719 23.062 10.414 1 49.72 90 LEU B C 1
ATOM 5123 O O . LEU B 1 90 ? 23.016 22.578 9.32 1 49.72 90 LEU B O 1
ATOM 5127 N N . THR B 1 91 ? 23.453 24.281 10.859 1 45.22 91 THR B N 1
ATOM 5128 C CA . THR B 1 91 ? 24.344 25.234 10.203 1 45.22 91 THR B CA 1
ATOM 5129 C C . THR B 1 91 ? 25.703 24.609 9.906 1 45.22 91 THR B C 1
ATOM 5131 O O . THR B 1 91 ? 26.406 25.047 8.992 1 45.22 91 THR B O 1
ATOM 5134 N N . GLY B 1 92 ? 25.812 23.609 10.586 1 52.28 92 GLY B N 1
ATOM 5135 C CA . GLY B 1 92 ? 27.156 23.141 10.266 1 52.28 92 GLY B CA 1
ATOM 5136 C C . GLY B 1 92 ? 27.234 22.453 8.922 1 52.28 92 GLY B C 1
ATOM 5137 O O . GLY B 1 92 ? 28.312 22.078 8.477 1 52.28 92 GLY B O 1
ATOM 5138 N N . LEU B 1 93 ? 26.062 22.578 8.203 1 66.81 93 LEU B N 1
ATOM 5139 C CA . LEU B 1 93 ? 26.047 21.938 6.895 1 66.81 93 LEU B CA 1
ATOM 5140 C C . LEU B 1 93 ? 26.125 22.969 5.781 1 66.81 93 LEU B C 1
ATOM 5142 O O . LEU B 1 93 ? 25.641 24.094 5.934 1 66.81 93 LEU B O 1
ATOM 5146 N N . GLU B 1 94 ? 27.172 23.234 5.137 1 83 94 GLU B N 1
ATOM 5147 C CA . GLU B 1 94 ? 27.234 24.109 3.979 1 83 94 GLU B CA 1
ATOM 5148 C C . GLU B 1 94 ? 26.031 23.891 3.057 1 83 94 GLU B C 1
ATOM 5150 O O . GLU B 1 94 ? 26.188 23.781 1.839 1 83 94 GLU B O 1
ATOM 5155 N N . LEU B 1 95 ? 24.781 23.719 3.734 1 90.94 95 LEU B N 1
ATOM 5156 C CA . LEU B 1 95 ? 23.531 23.531 3.014 1 90.94 95 LEU B CA 1
ATOM 5157 C C . LEU B 1 95 ? 22.5 24.578 3.426 1 90.94 95 LEU B C 1
ATOM 5159 O O . LEU B 1 95 ? 22.484 25.016 4.582 1 90.94 95 LEU B O 1
ATOM 5163 N N . SER B 1 96 ? 21.656 25.047 2.514 1 92.94 96 SER B N 1
ATOM 5164 C CA . SER B 1 96 ? 20.672 26.094 2.805 1 92.94 96 SER B CA 1
ATOM 5165 C C . SER B 1 96 ? 19.344 25.812 2.125 1 92.94 96 SER B C 1
ATOM 5167 O O . SER B 1 96 ? 18.422 26.625 2.176 1 92.94 96 SER B O 1
ATOM 5169 N N . GLY B 1 97 ? 19.219 24.734 1.45 1 95.62 97 GLY B N 1
ATOM 5170 C CA . GLY B 1 97 ? 18 24.359 0.729 1 95.62 97 GLY B CA 1
ATOM 5171 C C . GLY B 1 97 ? 17.969 24.891 -0.692 1 95.62 97 GLY B C 1
ATOM 5172 O O . GLY B 1 97 ? 16.922 24.875 -1.343 1 95.62 97 GLY B O 1
ATOM 5173 N N . GLU B 1 98 ? 19.141 25.344 -1.134 1 95 98 GLU B N 1
ATOM 5174 C CA . GLU B 1 98 ? 19.25 25.891 -2.482 1 95 98 GLU B CA 1
ATOM 5175 C C . GLU B 1 98 ? 18.875 24.844 -3.535 1 95 98 GLU B C 1
ATOM 5177 O O . GLU B 1 98 ? 19.344 23.703 -3.475 1 95 98 GLU B O 1
ATOM 5182 N N . GLY B 1 99 ? 18.031 25.266 -4.426 1 96.44 99 GLY B N 1
ATOM 5183 C CA . GLY B 1 99 ? 17.688 24.391 -5.535 1 96.44 99 GLY B CA 1
ATOM 5184 C C . GLY B 1 99 ? 16.531 23.469 -5.219 1 96.44 99 GLY B C 1
ATOM 5185 O O . GLY B 1 99 ? 16.062 22.719 -6.086 1 96.44 99 GLY B O 1
ATOM 5186 N N . VAL B 1 100 ? 16.031 23.5 -4.055 1 97.69 100 VAL B N 1
ATOM 5187 C CA . VAL B 1 100 ? 14.938 22.625 -3.646 1 97.69 100 VAL B CA 1
ATOM 5188 C C . VAL B 1 100 ? 13.648 23.438 -3.486 1 97.69 100 VAL B C 1
ATOM 5190 O O . VAL B 1 100 ? 13.688 24.578 -3.039 1 97.69 100 VAL B O 1
ATOM 5193 N N . LEU B 1 101 ? 12.547 22.844 -3.941 1 98.62 101 LEU B N 1
ATOM 5194 C CA . LEU B 1 101 ? 11.234 23.453 -3.754 1 98.62 101 LEU B CA 1
ATOM 5195 C C . LEU B 1 101 ? 10.57 22.906 -2.49 1 98.62 101 LEU B C 1
ATOM 5197 O O . LEU B 1 101 ? 10.672 21.719 -2.184 1 98.62 101 LEU B O 1
ATOM 5201 N N . VAL B 1 102 ? 9.977 23.781 -1.768 1 98.75 102 VAL B N 1
ATOM 5202 C CA . VAL B 1 102 ? 9.109 23.375 -0.663 1 98.75 102 VAL B CA 1
ATOM 5203 C C . VAL B 1 102 ? 7.668 23.797 -0.957 1 98.75 102 VAL B C 1
ATOM 5205 O O . VAL B 1 102 ? 7.363 25 -1.009 1 98.75 102 VAL B O 1
ATOM 5208 N N . GLY B 1 103 ? 6.824 22.828 -1.252 1 98.88 103 GLY B N 1
ATOM 5209 C CA . GLY B 1 103 ? 5.402 23.062 -1.437 1 98.88 103 GLY B CA 1
ATOM 5210 C C . GLY B 1 103 ? 4.633 23.109 -0.131 1 98.88 103 GLY B C 1
ATOM 5211 O O . GLY B 1 103 ? 4.492 22.094 0.553 1 98.88 103 GLY B O 1
ATOM 5212 N N . ILE B 1 104 ? 4.062 24.25 0.205 1 98.69 104 ILE B N 1
ATOM 5213 C CA . ILE B 1 104 ? 3.352 24.438 1.465 1 98.69 104 ILE B CA 1
ATOM 5214 C C . ILE B 1 104 ? 1.846 24.469 1.211 1 98.69 104 ILE B C 1
ATOM 5216 O O . ILE B 1 104 ? 1.333 25.375 0.553 1 98.69 104 ILE B O 1
ATOM 5220 N N . ILE B 1 105 ? 1.166 23.5 1.659 1 98.69 105 ILE B N 1
ATOM 5221 C CA . ILE B 1 105 ? -0.287 23.406 1.574 1 98.69 105 ILE B CA 1
ATOM 5222 C C . ILE B 1 105 ? -0.912 23.844 2.895 1 98.69 105 ILE B C 1
ATOM 5224 O O . ILE B 1 105 ? -0.853 23.125 3.893 1 98.69 105 ILE B O 1
ATOM 5228 N N . ASP B 1 106 ? -1.52 24.969 2.885 1 97.94 106 ASP B N 1
ATOM 5229 C CA . ASP B 1 106 ? -1.918 25.562 4.156 1 97.94 106 ASP B CA 1
ATOM 5230 C C . ASP B 1 106 ? -2.887 26.734 3.938 1 97.94 106 ASP B C 1
ATOM 5232 O O . ASP B 1 106 ? -3.705 26.703 3.016 1 97.94 106 ASP B O 1
ATOM 5236 N N . THR B 1 107 ? -2.846 27.734 4.879 1 97.38 107 THR B N 1
ATOM 5237 C CA . THR B 1 107 ? -3.809 28.828 4.891 1 97.38 107 THR B CA 1
ATOM 5238 C C . THR B 1 107 ? -3.328 29.984 4.016 1 97.38 107 THR B C 1
ATOM 5240 O O . THR B 1 107 ? -3.984 31.016 3.938 1 97.38 107 THR B O 1
ATOM 5243 N N . GLY B 1 108 ? -2.215 29.828 3.342 1 97.62 108 GLY B N 1
ATOM 5244 C CA . GLY B 1 108 ? -1.651 30.875 2.516 1 97.62 108 GLY B CA 1
ATOM 5245 C C . GLY B 1 108 ? -0.321 31.391 3.031 1 97.62 108 GLY B C 1
ATOM 5246 O O . GLY B 1 108 ? 0.376 30.703 3.77 1 97.62 108 GLY B O 1
ATOM 5247 N N . ILE B 1 109 ? 0.02 32.562 2.525 1 98.12 109 ILE B N 1
ATOM 5248 C CA . ILE B 1 109 ? 1.295 33.156 2.912 1 98.12 109 ILE B CA 1
ATOM 5249 C C . ILE B 1 109 ? 1.229 34.688 2.742 1 98.12 109 ILE B C 1
ATOM 5251 O O . ILE B 1 109 ? 0.568 35.188 1.83 1 98.12 109 ILE B O 1
ATOM 5255 N N . ASN B 1 110 ? 1.815 35.375 3.699 1 97.75 110 ASN B N 1
ATOM 5256 C CA . ASN B 1 110 ? 2.094 36.781 3.467 1 97.75 110 ASN B CA 1
ATOM 5257 C C . ASN B 1 110 ? 3.312 36.969 2.57 1 97.75 110 ASN B C 1
ATOM 5259 O O . ASN B 1 110 ? 4.418 37.219 3.062 1 97.75 110 ASN B O 1
ATOM 5263 N N . TYR B 1 111 ? 3.029 37.062 1.229 1 97.5 111 TYR B N 1
ATOM 5264 C CA . TYR B 1 111 ? 4.113 37 0.252 1 97.5 111 TYR B CA 1
ATOM 5265 C C . TYR B 1 111 ? 4.883 38.312 0.239 1 97.5 111 TYR B C 1
ATOM 5267 O O . TYR B 1 111 ? 5.961 38.406 -0.353 1 97.5 111 TYR B O 1
ATOM 5275 N N . LEU B 1 112 ? 4.453 39.344 0.967 1 96.44 112 LEU B N 1
ATOM 5276 C CA . LEU B 1 112 ? 5.098 40.656 0.976 1 96.44 112 LEU B CA 1
ATOM 5277 C C . LEU B 1 112 ? 6.207 40.719 2.023 1 96.44 112 LEU B C 1
ATOM 5279 O O . LEU B 1 112 ? 7.039 41.625 2.004 1 96.44 112 LEU B O 1
ATOM 5283 N N . ASP B 1 113 ? 6.176 39.781 2.934 1 96.5 113 ASP B N 1
ATOM 5284 C CA . ASP B 1 113 ? 7.16 39.844 4.012 1 96.5 113 ASP B CA 1
ATOM 5285 C C . ASP B 1 113 ? 8.578 39.656 3.469 1 96.5 113 ASP B C 1
ATOM 5287 O O . ASP B 1 113 ? 8.828 38.75 2.654 1 96.5 113 ASP B O 1
ATOM 5291 N N . PRO B 1 114 ? 9.531 40.406 3.943 1 95.56 114 PRO B N 1
ATOM 5292 C CA . PRO B 1 114 ? 10.906 40.344 3.426 1 95.56 114 PRO B CA 1
ATOM 5293 C C . PRO B 1 114 ? 11.586 39 3.689 1 95.56 114 PRO B C 1
ATOM 5295 O O . PRO B 1 114 ? 12.523 38.656 2.977 1 95.56 114 PRO B O 1
ATOM 5298 N N . ILE B 1 115 ? 11.227 38.25 4.648 1 95.56 115 ILE B N 1
ATOM 5299 C CA . ILE B 1 115 ? 11.898 37 5.008 1 95.56 115 ILE B CA 1
ATOM 5300 C C . ILE B 1 115 ? 11.695 35.969 3.908 1 95.56 115 ILE B C 1
ATOM 5302 O O . ILE B 1 115 ? 12.391 34.938 3.867 1 95.56 115 ILE B O 1
ATOM 5306 N N . PHE B 1 116 ? 10.68 36.188 3.033 1 97.94 116 PHE B N 1
ATOM 5307 C CA . PHE B 1 116 ? 10.414 35.25 1.958 1 97.94 116 PHE B CA 1
ATOM 5308 C C . PHE B 1 116 ? 11.023 35.719 0.647 1 97.94 116 PHE B C 1
ATOM 5310 O O . PHE B 1 116 ? 10.703 35.219 -0.423 1 97.94 116 PHE B O 1
ATOM 5317 N N . ARG B 1 117 ? 11.883 36.719 0.708 1 97.5 117 ARG B N 1
ATOM 5318 C CA . ARG B 1 117 ? 12.492 37.312 -0.472 1 97.5 117 ARG B CA 1
ATOM 5319 C C . ARG B 1 117 ? 14 37.062 -0.504 1 97.5 117 ARG B C 1
ATOM 5321 O O . ARG B 1 117 ? 14.586 36.688 0.511 1 97.5 117 ARG B O 1
ATOM 5328 N N . ASN B 1 118 ? 14.516 37.188 -1.702 1 96.12 118 ASN B N 1
ATOM 5329 C CA . ASN B 1 118 ? 15.969 37.156 -1.864 1 96.12 118 ASN B CA 1
ATOM 5330 C C . ASN B 1 118 ? 16.609 38.469 -1.39 1 96.12 118 ASN B C 1
ATOM 5332 O O . ASN B 1 118 ? 15.906 39.438 -1.088 1 96.12 118 ASN B O 1
ATOM 5336 N N . LEU B 1 119 ? 17.938 38.438 -1.374 1 91.5 119 LEU B N 1
ATOM 5337 C CA . LEU B 1 119 ? 18.672 39.625 -0.929 1 91.5 119 LEU B CA 1
ATOM 5338 C C . LEU B 1 119 ? 18.438 40.812 -1.859 1 91.5 119 LEU B C 1
ATOM 5340 O O . LEU B 1 119 ? 18.438 41.938 -1.421 1 91.5 119 LEU B O 1
ATOM 5344 N N . ASP B 1 120 ? 18.141 40.531 -3.119 1 94.81 120 ASP B N 1
ATOM 5345 C CA . ASP B 1 120 ? 17.922 41.594 -4.102 1 94.81 120 ASP B CA 1
ATOM 5346 C C . ASP B 1 120 ? 16.484 42.094 -4.066 1 94.81 120 ASP B C 1
ATOM 5348 O O . ASP B 1 120 ? 16.094 42.938 -4.871 1 94.81 120 ASP B O 1
ATOM 5352 N N . GLY B 1 121 ? 15.695 41.5 -3.217 1 94.81 121 GLY B N 1
ATOM 5353 C CA . GLY B 1 121 ? 14.32 41.938 -3.055 1 94.81 121 GLY B CA 1
ATOM 5354 C C . GLY B 1 121 ? 13.328 41.094 -3.838 1 94.81 121 GLY B C 1
ATOM 5355 O O . GLY B 1 121 ? 12.117 41.188 -3.615 1 94.81 121 GLY B O 1
ATOM 5356 N N . SER B 1 122 ? 13.812 40.281 -4.695 1 97.25 122 SER B N 1
ATOM 5357 C CA . SER B 1 122 ? 12.922 39.406 -5.457 1 97.25 122 SER B CA 1
ATOM 5358 C C . SER B 1 122 ? 12.359 38.281 -4.586 1 97.25 122 SER B C 1
ATOM 5360 O O . SER B 1 122 ? 12.953 37.938 -3.564 1 97.25 122 SER B O 1
ATOM 5362 N N . THR B 1 123 ? 11.281 37.781 -4.961 1 98.5 123 THR B N 1
ATOM 5363 C CA . THR B 1 123 ? 10.586 36.781 -4.164 1 98.5 123 THR B CA 1
ATOM 5364 C C . THR B 1 123 ? 11.25 35.406 -4.312 1 98.5 123 THR B C 1
ATOM 5366 O O . THR B 1 123 ? 11.836 35.094 -5.359 1 98.5 123 THR B O 1
ATOM 5369 N N . ARG B 1 124 ? 11.219 34.594 -3.289 1 98.5 124 ARG B N 1
ATOM 5370 C CA . ARG B 1 124 ? 11.625 33.188 -3.35 1 98.5 124 ARG B CA 1
ATOM 5371 C C . ARG B 1 124 ? 10.422 32.281 -3.559 1 98.5 124 ARG B C 1
ATOM 5373 O O . ARG B 1 124 ? 10.555 31.047 -3.582 1 98.5 124 ARG B O 1
ATOM 5380 N N . ILE B 1 125 ? 9.25 32.844 -3.711 1 98.75 125 ILE B N 1
ATOM 5381 C CA . ILE B 1 125 ? 8.039 32.094 -4.02 1 98.75 125 ILE B CA 1
ATOM 5382 C C . ILE B 1 125 ? 7.91 31.922 -5.531 1 98.75 125 ILE B C 1
ATOM 5384 O O . ILE B 1 125 ? 7.816 32.906 -6.273 1 98.75 125 ILE B O 1
ATOM 5388 N N . ARG B 1 126 ? 7.883 30.688 -5.953 1 98.56 126 ARG B N 1
ATOM 5389 C CA . ARG B 1 126 ? 7.828 30.391 -7.379 1 98.56 126 ARG B CA 1
ATOM 5390 C C . ARG B 1 126 ? 6.402 30.5 -7.91 1 98.56 126 ARG B C 1
ATOM 5392 O O . ARG B 1 126 ? 6.195 30.875 -9.062 1 98.56 126 ARG B O 1
ATOM 5399 N N . ARG B 1 127 ? 5.48 30 -7.082 1 98.06 127 ARG B N 1
ATOM 5400 C CA . ARG B 1 127 ? 4.07 30.016 -7.453 1 98.06 127 ARG B CA 1
ATOM 5401 C C . ARG B 1 127 ? 3.18 30.078 -6.219 1 98.06 127 ARG B C 1
ATOM 5403 O O . ARG B 1 127 ? 3.553 29.578 -5.152 1 98.06 127 ARG B O 1
ATOM 5410 N N . ILE B 1 128 ? 2.072 30.766 -6.383 1 98.62 128 ILE B N 1
ATOM 5411 C CA . ILE B 1 128 ? 0.975 30.688 -5.426 1 98.62 128 ILE B CA 1
ATOM 5412 C C . ILE B 1 128 ? -0.292 30.203 -6.129 1 98.62 128 ILE B C 1
ATOM 5414 O O . ILE B 1 128 ? -0.73 30.812 -7.113 1 98.62 128 ILE B O 1
ATOM 5418 N N . TRP B 1 129 ? -0.83 29.125 -5.719 1 98.75 129 TRP B N 1
ATOM 5419 C CA . TRP B 1 129 ? -2.186 28.75 -6.105 1 98.75 129 TRP B CA 1
ATOM 5420 C C . TRP B 1 129 ? -3.168 29 -4.969 1 98.75 129 TRP B C 1
ATOM 5422 O O . TRP B 1 129 ? -3.127 28.312 -3.943 1 98.75 129 TRP B O 1
ATOM 5432 N N . ASP B 1 130 ? -3.982 29.938 -5.129 1 98.62 130 ASP B N 1
ATOM 5433 C CA . ASP B 1 130 ? -5.039 30.266 -4.176 1 98.62 130 ASP B CA 1
ATOM 5434 C C . ASP B 1 130 ? -6.367 29.641 -4.602 1 98.62 130 ASP B C 1
ATOM 5436 O O . ASP B 1 130 ? -6.992 30.094 -5.562 1 98.62 130 ASP B O 1
ATOM 5440 N N . GLN B 1 131 ? -6.801 28.656 -3.828 1 97.75 131 GLN B N 1
ATOM 5441 C CA . GLN B 1 131 ? -8.008 27.922 -4.195 1 97.75 131 GLN B CA 1
ATOM 5442 C C . GLN B 1 131 ? -9.258 28.766 -3.971 1 97.75 131 GLN B C 1
ATOM 5444 O O . GLN B 1 131 ? -10.32 28.484 -4.527 1 97.75 131 GLN B O 1
ATOM 5449 N N . GLU B 1 132 ? -9.172 29.781 -3.158 1 95.88 132 GLU B N 1
ATOM 5450 C CA . GLU B 1 132 ? -10.32 30.594 -2.791 1 95.88 132 GLU B CA 1
ATOM 5451 C C . GLU B 1 132 ? -10.492 31.766 -3.75 1 95.88 132 GLU B C 1
ATOM 5453 O O . GLU B 1 132 ? -11.617 32.219 -3.984 1 95.88 132 GLU B O 1
ATOM 5458 N N . GLU B 1 133 ? -9.398 32.219 -4.25 1 95.38 133 GLU B N 1
ATOM 5459 C CA . GLU B 1 133 ? -9.406 33.375 -5.156 1 95.38 133 GLU B CA 1
ATOM 5460 C C . GLU B 1 133 ? -9.719 32.938 -6.586 1 95.38 133 GLU B C 1
ATOM 5462 O O . GLU B 1 133 ? -9.047 32.062 -7.141 1 95.38 133 GLU B O 1
ATOM 5467 N N . GLN B 1 134 ? -10.75 33.594 -7.211 1 94.56 134 GLN B N 1
ATOM 5468 C CA . GLN B 1 134 ? -11.211 33.094 -8.5 1 94.56 134 GLN B CA 1
ATOM 5469 C C . GLN B 1 134 ? -11.023 34.125 -9.602 1 94.56 134 GLN B C 1
ATOM 5471 O O . GLN B 1 134 ? -11.43 33.906 -10.742 1 94.56 134 GLN B O 1
ATOM 5476 N N . SER B 1 135 ? -10.422 35.188 -9.344 1 92.56 135 SER B N 1
ATOM 5477 C CA . SER B 1 135 ? -10.344 36.281 -10.305 1 92.56 135 SER B CA 1
ATOM 5478 C C . SER B 1 135 ? -9.219 36.062 -11.305 1 92.56 135 SER B C 1
ATOM 5480 O O . SER B 1 135 ? -9.211 36.656 -12.383 1 92.56 135 SER B O 1
ATOM 5482 N N . GLY B 1 136 ? -8.234 35.219 -10.938 1 92.69 136 GLY B N 1
ATOM 5483 C CA . GLY B 1 136 ? -7.109 34.969 -11.812 1 92.69 136 GLY B CA 1
ATOM 5484 C C . GLY B 1 136 ? -7.277 33.719 -12.648 1 92.69 136 GLY B C 1
ATOM 5485 O O . GLY B 1 136 ? -8.398 33.219 -12.828 1 92.69 136 GLY B O 1
ATOM 5486 N N . THR B 1 137 ? -6.199 33.312 -13.234 1 94.56 137 THR B N 1
ATOM 5487 C CA . THR B 1 137 ? -6.195 32.125 -14.062 1 94.56 137 THR B CA 1
ATOM 5488 C C . THR B 1 137 ? -5.945 30.875 -13.211 1 94.56 137 THR B C 1
ATOM 5490 O O . THR B 1 137 ? -4.973 30.828 -12.461 1 94.56 137 THR B O 1
ATOM 5493 N N . ALA B 1 138 ? -6.82 29.938 -13.367 1 95.38 138 ALA B N 1
ATOM 5494 C CA . ALA B 1 138 ? -6.676 28.688 -12.617 1 95.38 138 ALA B CA 1
ATOM 5495 C C . ALA B 1 138 ? -5.594 27.812 -13.234 1 95.38 138 ALA B C 1
ATOM 5497 O O . ALA B 1 138 ? -5.281 27.938 -14.422 1 95.38 138 ALA B O 1
ATOM 5498 N N . PRO B 1 139 ? -4.977 26.922 -12.414 1 94.38 139 PRO B N 1
ATOM 5499 C CA . PRO B 1 139 ? -4.066 25.938 -13.016 1 94.38 139 PRO B CA 1
ATOM 5500 C C . PRO B 1 139 ? -4.746 25.062 -14.07 1 94.38 139 PRO B C 1
ATOM 5502 O O . PRO B 1 139 ? -5.891 24.641 -13.883 1 94.38 139 PRO B O 1
ATOM 5505 N N . ARG B 1 140 ? -4.172 24.75 -15.148 1 84.5 140 ARG B N 1
ATOM 5506 C CA . ARG B 1 140 ? -4.719 24.125 -16.344 1 84.5 140 ARG B CA 1
ATOM 5507 C C . ARG B 1 140 ? -5.387 22.797 -16 1 84.5 140 ARG B C 1
ATOM 5509 O O . ARG B 1 140 ? -6.496 22.516 -16.469 1 84.5 140 ARG B O 1
ATOM 5516 N N . GLU B 1 141 ? -4.898 21.922 -15.227 1 84.19 141 GLU B N 1
ATOM 5517 C CA . GLU B 1 141 ? -5.438 20.578 -15.039 1 84.19 141 GLU B CA 1
ATOM 5518 C C . GLU B 1 141 ? -6.453 20.547 -13.898 1 84.19 141 GLU B C 1
ATOM 5520 O O . GLU B 1 141 ? -7.184 19.562 -13.742 1 84.19 141 GLU B O 1
ATOM 5525 N N . ILE B 1 142 ? -6.676 21.5 -13.156 1 90.25 142 ILE B N 1
ATOM 5526 C CA . ILE B 1 142 ? -7.535 21.484 -11.977 1 90.25 142 ILE B CA 1
ATOM 5527 C C . ILE B 1 142 ? -8.75 22.375 -12.203 1 90.25 142 ILE B C 1
ATOM 5529 O O . ILE B 1 142 ? -9.883 22 -11.898 1 90.25 142 ILE B O 1
ATOM 5533 N N . GLY B 1 143 ? -8.594 23.594 -12.734 1 90.38 143 GLY B N 1
ATOM 5534 C CA . GLY B 1 143 ? -9.688 24.375 -13.305 1 90.38 143 GLY B CA 1
ATOM 5535 C C . GLY B 1 143 ? -10.328 25.312 -12.312 1 90.38 143 GLY B C 1
ATOM 5536 O O . GLY B 1 143 ? -11.375 25.906 -12.594 1 90.38 143 GLY B O 1
ATOM 5537 N N . TYR B 1 144 ? -9.867 25.453 -11.094 1 95.31 144 TYR B N 1
ATOM 5538 C CA . TYR B 1 144 ? -10.398 26.438 -10.148 1 95.31 144 TYR B CA 1
ATOM 5539 C C . TYR B 1 144 ? -9.273 27.141 -9.406 1 95.31 144 TYR B C 1
ATOM 5541 O O . TYR B 1 144 ? -8.109 26.734 -9.492 1 95.31 144 TYR B O 1
ATOM 5549 N N . GLY B 1 145 ? -9.656 28.266 -8.781 1 96.88 145 GLY B N 1
ATOM 5550 C CA . GLY B 1 145 ? -8.664 29.062 -8.086 1 96.88 145 GLY B CA 1
ATOM 5551 C C . GLY B 1 145 ? -7.883 29.969 -9.016 1 96.88 145 GLY B C 1
ATOM 5552 O O . GLY B 1 145 ? -8.281 30.203 -10.156 1 96.88 145 GLY B O 1
ATOM 5553 N N . SER B 1 146 ? -6.898 30.594 -8.453 1 97.75 146 SER B N 1
ATOM 5554 C CA . SER B 1 146 ? -6.016 31.469 -9.219 1 97.75 146 SER B CA 1
ATOM 5555 C C . SER B 1 146 ? -4.547 31.156 -8.945 1 97.75 146 SER B C 1
ATOM 5557 O O . SER B 1 146 ? -4.145 31.016 -7.785 1 97.75 146 SER B O 1
ATOM 5559 N N . GLU B 1 147 ? -3.871 30.984 -10.008 1 98 147 GLU B N 1
ATOM 5560 C CA . GLU B 1 147 ? -2.434 30.75 -9.898 1 98 147 GLU B CA 1
ATOM 5561 C C . GLU B 1 147 ? -1.648 32.031 -10.227 1 98 147 GLU B C 1
ATOM 5563 O O . GLU B 1 147 ? -1.945 32.719 -11.211 1 98 147 GLU B O 1
ATOM 5568 N N . TYR B 1 148 ? -0.712 32.344 -9.438 1 98.31 148 TYR B N 1
ATOM 5569 C CA . TYR B 1 148 ? 0.156 33.5 -9.641 1 98.31 148 TYR B CA 1
ATOM 5570 C C . TYR B 1 148 ? 1.609 33.094 -9.797 1 98.31 148 TYR B C 1
ATOM 5572 O O . TYR B 1 148 ? 2.125 32.312 -8.977 1 98.31 148 TYR B O 1
ATOM 5580 N N . THR B 1 149 ? 2.266 33.594 -10.797 1 97.62 149 THR B N 1
ATOM 5581 C CA . THR B 1 149 ? 3.646 33.219 -11.109 1 97.62 149 THR B CA 1
ATOM 5582 C C . THR B 1 149 ? 4.621 34.125 -10.344 1 97.62 149 THR B C 1
ATOM 5584 O O . THR B 1 149 ? 4.219 35.125 -9.758 1 97.62 149 THR B O 1
ATOM 5587 N N . ARG B 1 150 ? 5.887 33.719 -10.391 1 98.12 150 ARG B N 1
ATOM 5588 C CA . ARG B 1 150 ? 6.949 34.469 -9.758 1 98.12 150 ARG B CA 1
ATOM 5589 C C . ARG B 1 150 ? 7 35.906 -10.305 1 98.12 150 ARG B C 1
ATOM 5591 O O . ARG B 1 150 ? 7.203 36.844 -9.547 1 98.12 150 ARG B O 1
ATOM 5598 N N . GLU B 1 151 ? 6.82 36.031 -11.609 1 97.88 151 GLU B N 1
ATOM 5599 C CA . GLU B 1 151 ? 6.84 37.344 -12.258 1 97.88 151 GLU B CA 1
ATOM 5600 C C . GLU B 1 151 ? 5.723 38.219 -11.734 1 97.88 151 GLU B C 1
ATOM 5602 O O . GLU B 1 151 ? 5.949 39.406 -11.43 1 97.88 151 GLU B O 1
ATOM 5607 N N . GLN B 1 152 ? 4.613 37.656 -11.609 1 97.88 152 GLN B N 1
ATOM 5608 C CA . GLN B 1 152 ? 3.475 38.438 -11.102 1 97.88 152 GLN B CA 1
ATOM 5609 C C . GLN B 1 152 ? 3.691 38.844 -9.648 1 97.88 152 GLN B C 1
ATOM 5611 O O . GLN B 1 152 ? 3.34 39.938 -9.25 1 97.88 152 GLN B O 1
ATOM 5616 N N . ILE B 1 153 ? 4.211 37.938 -8.883 1 98.38 153 ILE B N 1
ATOM 5617 C CA . ILE B 1 153 ? 4.457 38.219 -7.469 1 98.38 153 ILE B CA 1
ATOM 5618 C C . ILE B 1 153 ? 5.488 39.344 -7.328 1 98.38 153 ILE B C 1
ATOM 5620 O O . ILE B 1 153 ? 5.336 40.219 -6.496 1 98.38 153 ILE B O 1
ATOM 5624 N N . ASN B 1 154 ? 6.531 39.281 -8.117 1 98.38 154 ASN B N 1
ATOM 5625 C CA . ASN B 1 154 ? 7.535 40.344 -8.094 1 98.38 154 ASN B CA 1
ATOM 5626 C C . ASN B 1 154 ? 6.941 41.688 -8.492 1 98.38 154 ASN B C 1
ATOM 5628 O O . ASN B 1 154 ? 7.281 42.719 -7.91 1 98.38 154 ASN B O 1
ATOM 5632 N N . LEU B 1 155 ? 6.109 41.625 -9.508 1 98 155 LEU B N 1
ATOM 5633 C CA . LEU B 1 155 ? 5.426 42.875 -9.906 1 98 155 LEU B CA 1
ATOM 5634 C C . LEU B 1 155 ? 4.582 43.406 -8.758 1 98 155 LEU B C 1
ATOM 5636 O O . LEU B 1 155 ? 4.543 44.625 -8.539 1 98 155 LEU B O 1
ATOM 5640 N N . ALA B 1 156 ? 3.916 42.594 -8.086 1 97.88 156 ALA B N 1
ATOM 5641 C CA . ALA B 1 156 ? 3.092 43 -6.953 1 97.88 156 ALA B CA 1
ATOM 5642 C C . ALA B 1 156 ? 3.945 43.594 -5.848 1 97.88 156 ALA B C 1
ATOM 5644 O O . ALA B 1 156 ? 3.562 44.594 -5.246 1 97.88 156 ALA B O 1
ATOM 5645 N N . ILE B 1 157 ? 5.055 43 -5.547 1 97.19 157 ILE B N 1
ATOM 5646 C CA . ILE B 1 157 ? 5.953 43.469 -4.488 1 97.19 157 ILE B CA 1
ATOM 5647 C C . ILE B 1 157 ? 6.434 44.875 -4.781 1 97.19 157 ILE B C 1
ATOM 5649 O O . ILE B 1 157 ? 6.594 45.688 -3.865 1 97.19 157 ILE B O 1
ATOM 5653 N N . GLN B 1 158 ? 6.586 45.219 -6.031 1 95.69 158 GLN B N 1
ATOM 5654 C CA . GLN B 1 158 ? 7.113 46.531 -6.441 1 95.69 158 GLN B CA 1
ATOM 5655 C C . GLN B 1 158 ? 5.996 47.562 -6.598 1 95.69 158 GLN B C 1
ATOM 5657 O O . GLN B 1 158 ? 6.254 48.75 -6.707 1 95.69 158 GLN B O 1
ATOM 5662 N N . SER B 1 159 ? 4.879 47.094 -6.488 1 96.12 159 SER B N 1
ATOM 5663 C CA . SER B 1 159 ? 3.734 47.969 -6.727 1 96.12 159 SER B CA 1
ATOM 5664 C C . SER B 1 159 ? 3.289 48.656 -5.441 1 96.12 159 SER B C 1
ATOM 5666 O O . SER B 1 159 ? 3.549 48.156 -4.344 1 96.12 159 SER B O 1
ATOM 5668 N N . GLU B 1 160 ? 2.553 49.781 -5.598 1 95 160 GLU B N 1
ATOM 5669 C CA . GLU B 1 160 ? 1.966 50.469 -4.465 1 95 160 GLU B CA 1
ATOM 5670 C C . GLU B 1 160 ? 0.745 49.75 -3.926 1 95 160 GLU B C 1
ATOM 5672 O O . GLU B 1 160 ? 0.427 49.844 -2.738 1 95 160 GLU B O 1
ATOM 5677 N N . ASN B 1 161 ? 0.178 49.031 -4.816 1 95.75 161 ASN B N 1
ATOM 5678 C CA . ASN B 1 161 ? -0.994 48.25 -4.457 1 95.75 161 ASN B CA 1
ATOM 5679 C C . ASN B 1 161 ? -0.815 46.781 -4.828 1 95.75 161 ASN B C 1
ATOM 5681 O O . ASN B 1 161 ? -1.491 46.25 -5.727 1 95.75 161 ASN B O 1
ATOM 5685 N N . PRO B 1 162 ? -0.077 46.094 -4.102 1 95.81 162 PRO B N 1
ATOM 5686 C CA . PRO B 1 162 ? 0.294 44.719 -4.438 1 95.81 162 PRO B CA 1
ATOM 5687 C C . PRO B 1 162 ? -0.918 43.812 -4.648 1 95.81 162 PRO B C 1
ATOM 5689 O O . PRO B 1 162 ? -0.887 42.906 -5.492 1 95.81 162 PRO B O 1
ATOM 5692 N N . LYS B 1 163 ? -2.023 44 -3.967 1 94.25 163 LYS B N 1
ATOM 5693 C CA . LYS B 1 163 ? -3.178 43.125 -3.988 1 94.25 163 LYS B CA 1
ATOM 5694 C C . LYS B 1 163 ? -3.947 43.25 -5.297 1 94.25 163 LYS B C 1
ATOM 5696 O O . LYS B 1 163 ? -4.777 42.406 -5.621 1 94.25 163 LYS B O 1
ATOM 5701 N N . GLU B 1 164 ? -3.711 44.25 -6.035 1 94.19 164 GLU B N 1
ATOM 5702 C CA . GLU B 1 164 ? -4.336 44.406 -7.348 1 94.19 164 GLU B CA 1
ATOM 5703 C C . GLU B 1 164 ? -3.773 43.375 -8.336 1 94.19 164 GLU B C 1
ATOM 5705 O O . GLU B 1 164 ? -4.496 42.875 -9.195 1 94.19 164 GLU B O 1
ATOM 5710 N N . THR B 1 165 ? -2.502 43.094 -8.195 1 94.88 165 THR B N 1
ATOM 5711 C CA . THR B 1 165 ? -1.831 42.156 -9.086 1 94.88 165 THR B CA 1
ATOM 5712 C C . THR B 1 165 ? -1.94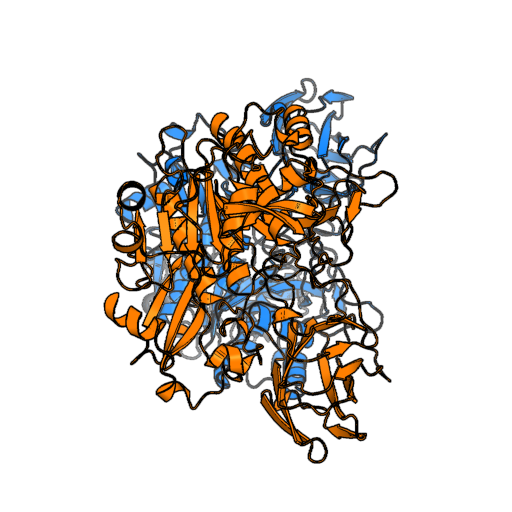 40.719 -8.539 1 94.88 165 THR B C 1
ATOM 5714 O O . THR B 1 165 ? -2.225 39.781 -9.289 1 94.88 165 THR B O 1
ATOM 5717 N N . VAL B 1 166 ? -1.693 40.625 -7.266 1 97.75 166 VAL B N 1
ATOM 5718 C CA . VAL B 1 166 ? -1.79 39.312 -6.582 1 97.75 166 VAL B CA 1
ATOM 5719 C C . VAL B 1 166 ? -2.662 39.469 -5.336 1 97.75 166 VAL B C 1
ATOM 5721 O O . VAL B 1 166 ? -2.154 39.719 -4.242 1 97.75 166 VAL B O 1
ATOM 5724 N N . PRO B 1 167 ? -3.883 39.188 -5.48 1 97.12 167 PRO B N 1
ATOM 5725 C CA . PRO B 1 167 ? -4.805 39.406 -4.367 1 97.12 167 PRO B CA 1
ATOM 5726 C C . PRO B 1 167 ? -4.73 38.312 -3.311 1 97.12 167 PRO B C 1
ATOM 5728 O O . PRO B 1 167 ? -5.363 38.438 -2.256 1 97.12 167 PRO B O 1
ATOM 5731 N N . SER B 1 168 ? -3.977 37.312 -3.486 1 96.38 168 SER B N 1
ATOM 5732 C CA . SER B 1 168 ? -3.867 36.219 -2.523 1 96.38 168 SER B CA 1
ATOM 5733 C C . SER B 1 168 ? -3.238 36.688 -1.218 1 96.38 168 SER B C 1
ATOM 5735 O O . SER B 1 168 ? -2.297 37.5 -1.229 1 96.38 168 SER B O 1
ATOM 5737 N N . PHE B 1 169 ? -3.791 36.25 -0.13 1 92.94 169 PHE B N 1
ATOM 5738 C CA . PHE B 1 169 ? -3.232 36.562 1.181 1 92.94 169 PHE B CA 1
ATOM 5739 C C . PHE B 1 169 ? -3.605 35.469 2.197 1 92.94 169 PHE B C 1
ATOM 5741 O O . PHE B 1 169 ? -4.621 34.812 2.045 1 92.94 169 PHE B O 1
ATOM 5748 N N . ASP B 1 170 ? -2.783 35.312 3.211 1 95.44 170 ASP B N 1
ATOM 5749 C CA . ASP B 1 170 ? -3.035 34.375 4.293 1 95.44 170 ASP B CA 1
ATOM 5750 C C . ASP B 1 170 ? -4.113 34.875 5.242 1 95.44 170 ASP B C 1
ATOM 5752 O O . ASP B 1 170 ? -3.908 35.875 5.934 1 95.44 170 ASP B O 1
ATOM 5756 N N . THR B 1 171 ? -5.227 34.25 5.363 1 88.44 171 THR B N 1
ATOM 5757 C CA . THR B 1 171 ? -6.363 34.719 6.137 1 88.44 171 THR B CA 1
ATOM 5758 C C . THR B 1 171 ? -6.23 34.312 7.602 1 88.44 171 THR B C 1
ATOM 5760 O O . THR B 1 171 ? -6.945 34.844 8.461 1 88.44 171 THR B O 1
ATOM 5763 N N . ASP B 1 172 ? -5.367 33.469 7.992 1 90.81 172 ASP B N 1
ATOM 5764 C CA . ASP B 1 172 ? -5.254 32.906 9.328 1 90.81 172 ASP B CA 1
ATOM 5765 C C . ASP B 1 172 ? -3.875 33.156 9.93 1 90.81 172 ASP B C 1
ATOM 5767 O O . ASP B 1 172 ? -3.758 33.5 11.109 1 90.81 172 ASP B O 1
ATOM 5771 N N . GLY B 1 173 ? -2.863 33.062 9.094 1 94.5 173 GLY B N 1
ATOM 5772 C CA . GLY B 1 173 ? -1.502 33.25 9.562 1 94.5 173 GLY B CA 1
ATOM 5773 C C . GLY B 1 173 ? -0.767 31.938 9.805 1 94.5 173 GLY B C 1
ATOM 5774 O O . GLY B 1 173 ? 0.463 31.922 9.883 1 94.5 173 GLY B O 1
ATOM 5775 N N . HIS B 1 174 ? -1.483 30.828 9.875 1 95.56 174 HIS B N 1
ATOM 5776 C CA . HIS B 1 174 ? -0.87 29.531 10.102 1 95.56 174 HIS B CA 1
ATOM 5777 C C . HIS B 1 174 ? 0.133 29.188 9.008 1 95.56 174 HIS B C 1
ATOM 5779 O O . HIS B 1 174 ? 1.267 28.797 9.297 1 95.56 174 HIS B O 1
ATOM 5785 N N . GLY B 1 175 ? -0.264 29.359 7.727 1 97.38 175 GLY B N 1
ATOM 5786 C CA . GLY B 1 175 ? 0.612 29.094 6.602 1 97.38 175 GLY B CA 1
ATOM 5787 C C . GLY B 1 175 ? 1.857 29.953 6.586 1 97.38 175 GLY B C 1
ATOM 5788 O O . GLY B 1 175 ? 2.949 29.469 6.273 1 97.38 175 GLY B O 1
ATOM 5789 N N . THR B 1 176 ? 1.666 31.234 6.922 1 97.62 176 THR B N 1
ATOM 5790 C CA . THR B 1 176 ? 2.789 32.156 6.988 1 97.62 176 THR B CA 1
ATOM 5791 C C . THR B 1 176 ? 3.787 31.719 8.062 1 97.62 176 THR B C 1
ATOM 5793 O O . THR B 1 176 ? 4.996 31.734 7.828 1 97.62 176 THR B O 1
ATOM 5796 N N . PHE B 1 177 ? 3.293 31.344 9.172 1 96.19 177 PHE B N 1
ATOM 5797 C CA . PHE B 1 177 ? 4.156 30.906 10.266 1 96.19 177 PHE B CA 1
ATOM 5798 C C . PHE B 1 177 ? 4.926 29.656 9.883 1 96.19 177 PHE B C 1
ATOM 5800 O O . PHE B 1 177 ? 6.145 29.578 10.062 1 96.19 177 PHE B O 1
ATOM 5807 N N . VAL B 1 178 ? 4.254 28.656 9.359 1 96.88 178 VAL B N 1
ATOM 5808 C CA . VAL B 1 178 ? 4.875 27.391 8.977 1 96.88 178 VAL B CA 1
ATOM 5809 C C . VAL B 1 178 ? 5.934 27.625 7.902 1 96.88 178 VAL B C 1
ATOM 5811 O O . VAL B 1 178 ? 7.031 27.078 7.965 1 96.88 178 VAL B O 1
ATOM 5814 N N . ALA B 1 179 ? 5.59 28.469 6.953 1 97.75 179 ALA B N 1
ATOM 5815 C CA . ALA B 1 179 ? 6.539 28.797 5.898 1 97.75 179 ALA B CA 1
ATOM 5816 C C . ALA B 1 179 ? 7.793 29.453 6.477 1 97.75 179 ALA B C 1
ATOM 5818 O O . ALA B 1 179 ? 8.906 29.203 6.004 1 97.75 179 ALA B O 1
ATOM 5819 N N . SER B 1 180 ? 7.629 30.312 7.457 1 96.44 180 SER B N 1
ATOM 5820 C CA . SER B 1 180 ? 8.766 31.016 8.047 1 96.44 180 SER B CA 1
ATOM 5821 C C . SER B 1 180 ? 9.703 30.047 8.758 1 96.44 180 SER B C 1
ATOM 5823 O O . SER B 1 180 ? 10.93 30.172 8.664 1 96.44 180 SER B O 1
ATOM 5825 N N . VAL B 1 181 ? 9.125 29.094 9.43 1 94.19 181 VAL B N 1
ATOM 5826 C CA . VAL B 1 181 ? 9.914 28.109 10.156 1 94.19 181 VAL B CA 1
ATOM 5827 C C . VAL B 1 181 ? 10.625 27.188 9.172 1 94.19 181 VAL B C 1
ATOM 5829 O O . VAL B 1 181 ? 11.789 26.828 9.367 1 94.19 181 VAL B O 1
ATOM 5832 N N . ALA B 1 182 ? 9.992 26.828 8.078 1 95.69 182 ALA B N 1
ATOM 5833 C CA . ALA B 1 182 ? 10.531 25.891 7.098 1 95.69 182 ALA B CA 1
ATOM 5834 C C . ALA B 1 182 ? 11.594 26.562 6.23 1 95.69 182 ALA B C 1
ATOM 5836 O O . ALA B 1 182 ? 12.68 26.016 6.035 1 95.69 182 ALA B O 1
ATOM 5837 N N . CYS B 1 183 ? 11.242 27.859 5.762 1 95.69 183 CYS B N 1
ATOM 5838 C CA . CYS B 1 183 ? 12.039 28.406 4.676 1 95.69 183 CYS B CA 1
ATOM 5839 C C . CYS B 1 183 ? 12.391 29.875 4.949 1 95.69 183 CYS B C 1
ATOM 5841 O O . CYS B 1 183 ? 12.945 30.547 4.086 1 95.69 183 CYS B O 1
ATOM 5843 N N . GLY B 1 184 ? 12.109 30.422 6.062 1 95.31 184 GLY B N 1
ATOM 5844 C CA . GLY B 1 184 ? 12.344 31.828 6.309 1 95.31 184 GLY B CA 1
ATOM 5845 C C . GLY B 1 184 ? 13.805 32.219 6.207 1 95.31 184 GLY B C 1
ATOM 5846 O O . GLY B 1 184 ? 14.68 31.516 6.719 1 95.31 184 GLY B O 1
ATOM 5847 N N . GLY B 1 185 ? 14.008 33.344 5.539 1 93 185 GLY B N 1
ATOM 5848 C CA . GLY B 1 185 ? 15.359 33.875 5.441 1 93 185 GLY B CA 1
ATOM 5849 C C . GLY B 1 185 ? 15.891 34.406 6.754 1 93 185 GLY B C 1
ATOM 5850 O O . GLY B 1 185 ? 15.125 34.594 7.711 1 93 185 GLY B O 1
ATOM 5851 N N . ALA B 1 186 ? 17.188 34.656 6.699 1 89.5 186 ALA B N 1
ATOM 5852 C CA . ALA B 1 186 ? 17.844 35.156 7.91 1 89.5 186 ALA B CA 1
ATOM 5853 C C . ALA B 1 186 ? 17.422 36.562 8.234 1 89.5 186 ALA B C 1
ATOM 5855 O O . ALA B 1 186 ? 17.266 37.406 7.34 1 89.5 186 ALA B O 1
ATOM 5856 N N . ASN B 1 187 ? 17.062 36.812 9.414 1 90.38 187 ASN B N 1
ATOM 5857 C CA . ASN B 1 187 ? 16.844 38.125 10 1 90.38 187 ASN B CA 1
ATOM 5858 C C . ASN B 1 187 ? 17.703 38.344 11.242 1 90.38 187 ASN B C 1
ATOM 5860 O O . ASN B 1 187 ? 17.297 38 12.352 1 90.38 187 ASN B O 1
ATOM 5864 N N . PRO B 1 188 ? 18.875 38.938 11.031 1 86.44 188 PRO B N 1
ATOM 5865 C CA . PRO B 1 188 ? 19.844 39.062 12.125 1 86.44 188 PRO B CA 1
ATOM 5866 C C . PRO B 1 188 ? 19.297 39.906 13.289 1 86.44 188 PRO B C 1
ATOM 5868 O O . PRO B 1 188 ? 19.594 39.594 14.453 1 86.44 188 PRO B O 1
ATOM 5871 N N . GLU B 1 189 ? 18.562 40.875 13.047 1 87.44 189 GLU B N 1
ATOM 5872 C CA . GLU B 1 189 ? 18.016 41.75 14.078 1 87.44 189 GLU B CA 1
ATOM 5873 C C . GLU B 1 189 ? 17.172 40.969 15.078 1 87.44 189 GLU B C 1
ATOM 5875 O O . GLU B 1 189 ? 17.219 41.25 16.281 1 87.44 189 GLU B O 1
ATOM 5880 N N . ASN B 1 190 ? 16.5 40.031 14.57 1 87.06 190 ASN B N 1
ATOM 5881 C CA . ASN B 1 190 ? 15.633 39.219 15.438 1 87.06 190 ASN B CA 1
ATOM 5882 C C . ASN B 1 190 ? 16.219 37.844 15.688 1 87.06 190 ASN B C 1
ATOM 5884 O O . ASN B 1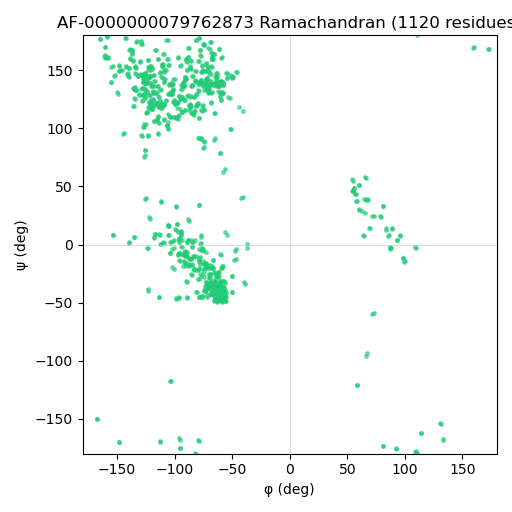 190 ? 15.516 36.938 16.172 1 87.06 190 ASN B O 1
ATOM 5888 N N . LEU B 1 191 ? 17.422 37.625 15.266 1 86.06 191 LEU B N 1
ATOM 5889 C CA . LEU B 1 191 ? 18.125 36.344 15.453 1 86.06 191 LEU B CA 1
ATOM 5890 C C . LEU B 1 191 ? 17.312 35.188 14.93 1 86.06 191 LEU B C 1
ATOM 5892 O O . LEU B 1 191 ? 17.094 34.188 15.648 1 86.06 191 LEU B O 1
ATOM 5896 N N . PHE B 1 192 ? 16.781 35.375 13.75 1 88.94 192 PHE B N 1
ATOM 5897 C CA . PHE B 1 192 ? 15.906 34.375 13.18 1 88.94 192 PHE B CA 1
ATOM 5898 C C . PHE B 1 192 ? 16.469 33.844 11.859 1 88.94 192 PHE B C 1
ATOM 5900 O O . PHE B 1 192 ? 17.031 34.594 11.078 1 88.94 192 PHE B O 1
ATOM 5907 N N . ILE B 1 193 ? 16.375 32.5 11.742 1 90.75 193 ILE B N 1
ATOM 5908 C CA . ILE B 1 193 ? 16.609 31.859 10.453 1 90.75 193 ILE B CA 1
ATOM 5909 C C . ILE B 1 193 ? 15.773 30.578 10.352 1 90.75 193 ILE B C 1
ATOM 5911 O O . ILE B 1 193 ? 15.68 29.812 11.305 1 90.75 193 ILE B O 1
ATOM 5915 N N . GLY B 1 194 ? 15.086 30.438 9.273 1 92.38 194 GLY B N 1
ATOM 5916 C CA . GLY B 1 194 ? 14.344 29.203 9.055 1 92.38 194 GLY B CA 1
ATOM 5917 C C . GLY B 1 194 ? 15.242 28 8.812 1 92.38 194 GLY B C 1
ATOM 5918 O O . GLY B 1 194 ? 16.469 28.141 8.719 1 92.38 194 GLY B O 1
ATOM 5919 N N . ALA B 1 195 ? 14.664 26.859 8.719 1 92.94 195 ALA B N 1
ATOM 5920 C CA . ALA B 1 195 ? 15.406 25.609 8.594 1 92.94 195 ALA B CA 1
ATOM 5921 C C . ALA B 1 195 ? 16.109 25.516 7.25 1 92.94 195 ALA B C 1
ATOM 5923 O O . ALA B 1 195 ? 17.219 24.984 7.156 1 92.94 195 ALA B O 1
ATOM 5924 N N . ALA B 1 196 ? 15.438 25.922 6.18 1 94.5 196 ALA B N 1
ATOM 5925 C CA . ALA B 1 196 ? 16 25.969 4.836 1 94.5 196 ALA B CA 1
ATOM 5926 C C . ALA B 1 196 ? 15.836 27.359 4.219 1 94.5 196 ALA B C 1
ATOM 5928 O O . ALA B 1 196 ? 15.008 27.547 3.322 1 94.5 196 ALA B O 1
ATOM 5929 N N . PRO B 1 197 ? 16.688 28.281 4.539 1 93.94 197 PRO B N 1
ATOM 5930 C CA . PRO B 1 197 ? 16.453 29.703 4.281 1 93.94 197 PRO B CA 1
ATOM 5931 C C . PRO B 1 197 ? 16.562 30.062 2.801 1 93.94 197 PRO B C 1
ATOM 5933 O O . PRO B 1 197 ? 16.094 31.125 2.385 1 93.94 197 PRO B O 1
ATOM 5936 N N . GLU B 1 198 ? 17.188 29.219 1.969 1 95.12 198 GLU B N 1
ATOM 5937 C CA . GLU B 1 198 ? 17.344 29.562 0.558 1 95.12 198 GLU B CA 1
ATOM 5938 C C . GLU B 1 198 ? 16.469 28.672 -0.325 1 95.12 198 GLU B C 1
ATOM 5940 O O . GLU B 1 198 ? 16.547 28.75 -1.553 1 95.12 198 GLU B O 1
ATOM 5945 N N . ALA B 1 199 ? 15.695 27.797 0.292 1 97.19 199 ALA B N 1
ATOM 5946 C CA . ALA B 1 199 ? 14.75 27 -0.49 1 97.19 199 ALA B CA 1
ATOM 5947 C C . ALA B 1 199 ? 13.68 27.891 -1.128 1 97.19 199 ALA B C 1
ATOM 5949 O O . ALA B 1 199 ? 13.289 28.906 -0.556 1 97.19 199 ALA B O 1
ATOM 5950 N N . GLU B 1 200 ? 13.258 27.562 -2.301 1 98.44 200 GLU B N 1
ATOM 5951 C CA . GLU B 1 200 ? 12.141 28.25 -2.939 1 98.44 200 GLU B CA 1
ATOM 5952 C C . GLU B 1 200 ? 10.812 27.594 -2.586 1 98.44 200 GLU B C 1
ATOM 5954 O O . GLU B 1 200 ? 10.766 26.422 -2.217 1 98.44 200 GLU B O 1
ATOM 5959 N N . MET B 1 201 ? 9.758 28.391 -2.715 1 98.81 201 MET B N 1
ATOM 5960 C CA . MET B 1 201 ? 8.492 27.906 -2.182 1 98.81 201 MET B CA 1
ATOM 5961 C C . MET B 1 201 ? 7.422 27.875 -3.27 1 98.81 201 MET B C 1
ATOM 5963 O O . MET B 1 201 ? 7.441 28.688 -4.191 1 98.81 201 MET B O 1
ATOM 5967 N N . VAL B 1 202 ? 6.57 26.922 -3.209 1 98.88 202 VAL B N 1
ATOM 5968 C CA . VAL B 1 202 ? 5.297 26.859 -3.918 1 98.88 202 VAL B CA 1
ATOM 5969 C C . VAL B 1 202 ? 4.148 26.781 -2.912 1 98.88 202 VAL B C 1
ATOM 5971 O O . VAL B 1 202 ? 4.059 25.844 -2.129 1 98.88 202 VAL B O 1
ATOM 5974 N N . ILE B 1 203 ? 3.268 27.828 -2.982 1 98.81 203 ILE B N 1
ATOM 5975 C CA . ILE B 1 203 ? 2.256 27.969 -1.94 1 98.81 203 ILE B CA 1
ATOM 5976 C C . ILE B 1 203 ? 0.892 27.547 -2.486 1 98.81 203 ILE B C 1
ATOM 5978 O O . ILE B 1 203 ? 0.486 27.984 -3.564 1 98.81 203 ILE B O 1
ATOM 5982 N N . VAL B 1 204 ? 0.227 26.688 -1.768 1 98.81 204 VAL B N 1
ATOM 5983 C CA . VAL B 1 204 ? -1.169 26.375 -2.053 1 98.81 204 VAL B CA 1
ATOM 5984 C C . VAL B 1 204 ? -2.051 26.844 -0.895 1 98.81 204 VAL B C 1
ATOM 5986 O O . VAL B 1 204 ? -1.982 26.281 0.205 1 98.81 204 VAL B O 1
ATOM 5989 N N . LYS B 1 205 ? -2.807 27.828 -1.122 1 98.62 205 LYS B N 1
ATOM 5990 C CA . LYS B 1 205 ? -3.803 28.266 -0.147 1 98.62 205 LYS B CA 1
ATOM 5991 C C . LYS B 1 205 ? -5.105 27.484 -0.309 1 98.62 205 LYS B C 1
ATOM 5993 O O . LYS B 1 205 ? -5.77 27.578 -1.342 1 98.62 205 LYS B O 1
ATOM 5998 N N . LEU B 1 206 ? -5.469 26.797 0.697 1 98.12 206 LEU B N 1
ATOM 5999 C CA . LEU B 1 206 ? -6.625 25.906 0.655 1 98.12 206 LEU B CA 1
ATOM 6000 C C . LEU B 1 206 ? -7.922 26.703 0.725 1 98.12 206 LEU B C 1
ATOM 6002 O O . LEU B 1 206 ? -7.977 27.75 1.363 1 98.12 206 LEU B O 1
ATOM 6006 N N . LYS B 1 207 ? -8.906 26.188 0.124 1 97.06 207 LYS B N 1
ATOM 6007 C CA . LYS B 1 207 ? -10.234 26.766 0.292 1 97.06 207 LYS B CA 1
ATOM 6008 C C . LYS B 1 207 ? -11.008 26.047 1.396 1 97.06 207 LYS B C 1
ATOM 6010 O O . LYS B 1 207 ? -10.766 24.859 1.663 1 97.06 207 LYS B O 1
ATOM 6015 N N . GLU B 1 208 ? -11.914 26.719 1.985 1 95.88 208 GLU B N 1
ATOM 6016 C CA . GLU B 1 208 ? -12.719 26.156 3.059 1 95.88 208 GLU B CA 1
ATOM 6017 C C . GLU B 1 208 ? -13.711 25.125 2.516 1 95.88 208 GLU B C 1
ATOM 6019 O O . GLU B 1 208 ? -14.141 25.219 1.362 1 95.88 208 GLU B O 1
ATOM 6024 N N . ALA B 1 209 ? -14.055 24.234 3.354 1 97.31 209 ALA B N 1
ATOM 6025 C CA . ALA B 1 209 ? -14.961 23.141 2.99 1 97.31 209 ALA B CA 1
ATOM 6026 C C . ALA B 1 209 ? -16.375 23.688 2.725 1 97.31 209 ALA B C 1
ATOM 6028 O O . ALA B 1 209 ? -16.766 24.719 3.266 1 97.31 209 ALA B O 1
ATOM 6029 N N . LYS B 1 210 ? -17.125 23 1.908 1 96.56 210 LYS B N 1
ATOM 6030 C CA . LYS B 1 210 ? -18.531 23.312 1.662 1 96.56 210 LYS B CA 1
ATOM 6031 C C . LYS B 1 210 ? -19.375 23.062 2.908 1 96.56 210 LYS B C 1
ATOM 6033 O O . LYS B 1 210 ? -18.984 22.281 3.775 1 96.56 210 LYS B O 1
ATOM 6038 N N . GLU B 1 211 ? -20.484 23.672 2.898 1 95.19 211 GLU B N 1
ATOM 6039 C CA . GLU B 1 211 ? -21.328 23.672 4.082 1 95.19 211 GLU B CA 1
ATOM 6040 C C . GLU B 1 211 ? -21.875 22.266 4.371 1 95.19 211 GLU B C 1
ATOM 6042 O O . GLU B 1 211 ? -22.016 21.891 5.531 1 95.19 211 GLU B O 1
ATOM 6047 N N . TYR B 1 212 ? -22.188 21.531 3.338 1 93.81 212 TYR B N 1
ATOM 6048 C CA . TYR B 1 212 ? -22.781 20.219 3.562 1 93.81 212 TYR B CA 1
ATOM 6049 C C . TYR B 1 212 ? -21.812 19.312 4.324 1 93.81 212 TYR B C 1
ATOM 6051 O O . TYR B 1 212 ? -22.25 18.484 5.137 1 93.81 212 TYR B O 1
ATOM 6059 N N . LEU B 1 213 ? -20.562 19.453 4.098 1 95.88 213 LEU B N 1
ATOM 6060 C CA . LEU B 1 213 ? -19.562 18.625 4.793 1 95.88 213 LEU B CA 1
ATOM 6061 C C . LEU B 1 213 ? -19.422 19.078 6.246 1 95.88 213 LEU B C 1
ATOM 6063 O O . LEU B 1 213 ? -19.266 18.234 7.141 1 95.88 213 LEU B O 1
ATOM 6067 N N . ARG B 1 214 ? -19.469 20.391 6.48 1 96.06 214 ARG B N 1
ATOM 6068 C CA . ARG B 1 214 ? -19.406 20.906 7.844 1 96.06 214 ARG B CA 1
ATOM 6069 C C . ARG B 1 214 ? -20.578 20.406 8.672 1 96.06 214 ARG B C 1
ATOM 6071 O O . ARG B 1 214 ? -20.422 20.078 9.852 1 96.06 214 ARG B O 1
ATOM 6078 N N . GLU B 1 215 ? -21.703 20.344 7.988 1 94.44 215 GLU B N 1
ATOM 6079 C CA . GLU B 1 215 ? -22.891 19.844 8.656 1 94.44 215 GLU B CA 1
ATOM 6080 C C . GLU B 1 215 ? -22.812 18.328 8.891 1 94.44 215 GLU B C 1
ATOM 6082 O O . GLU B 1 215 ? -23.172 17.844 9.969 1 94.44 215 GLU B O 1
ATOM 6087 N N . TYR B 1 216 ? -22.375 17.656 7.922 1 94.94 216 TYR B N 1
ATOM 6088 C CA . TYR B 1 216 ? -22.281 16.203 7.988 1 94.94 216 TYR B CA 1
ATOM 6089 C C . TYR B 1 216 ? -21.406 15.773 9.164 1 94.94 216 TYR B C 1
ATOM 6091 O O . TYR B 1 216 ? -21.719 14.797 9.844 1 94.94 216 TYR B O 1
ATOM 6099 N N . TYR B 1 217 ? -20.312 16.547 9.453 1 96.75 217 TYR B N 1
ATOM 6100 C CA . TYR B 1 217 ? -19.344 16.172 10.484 1 96.75 217 TYR B CA 1
ATOM 6101 C C . TYR B 1 217 ? -19.547 17 11.75 1 96.75 217 TYR B C 1
ATOM 6103 O O . TYR B 1 217 ? -18.797 16.875 12.711 1 96.75 217 TYR B O 1
ATOM 6111 N N . PHE B 1 218 ? -20.578 17.891 11.766 1 96.81 218 PHE B N 1
ATOM 6112 C CA . PHE B 1 218 ? -20.891 18.766 12.891 1 96.81 218 PHE B CA 1
ATOM 6113 C C . PHE B 1 218 ? -19.672 19.609 13.281 1 96.81 218 PHE B C 1
ATOM 6115 O O . PHE B 1 218 ? -19.328 19.688 14.461 1 96.81 218 PHE B O 1
ATOM 6122 N N . VAL B 1 219 ? -19.047 20.156 12.273 1 95.69 219 VAL B N 1
ATOM 6123 C CA . VAL B 1 219 ? -17.875 20.984 12.5 1 95.69 219 VAL B CA 1
ATOM 6124 C C . VAL B 1 219 ? -18.281 22.312 13.148 1 95.69 219 VAL B C 1
ATOM 6126 O O . VAL B 1 219 ? -19.234 22.953 12.703 1 95.69 219 VAL B O 1
ATOM 6129 N N . ASP B 1 220 ? -17.547 22.672 14.148 1 93.06 220 ASP B N 1
ATOM 6130 C CA . ASP B 1 220 ? -17.797 23.969 14.781 1 93.06 220 ASP B CA 1
ATOM 6131 C C . ASP B 1 220 ? -17.766 25.094 13.758 1 93.06 220 ASP B C 1
ATOM 6133 O O . ASP B 1 220 ? -16.938 25.094 12.844 1 93.06 220 ASP B O 1
ATOM 6137 N N . CYS B 1 221 ? -18.578 26.047 13.898 1 90 221 CYS B N 1
ATOM 6138 C CA . CYS B 1 221 ? -18.75 27.109 12.93 1 90 221 CYS B CA 1
ATOM 6139 C C . CYS B 1 221 ? -17.5 28 12.875 1 90 221 CYS B C 1
ATOM 6141 O O . CYS B 1 221 ? -17.188 28.578 11.836 1 90 221 CYS B O 1
ATOM 6143 N N . ASP B 1 222 ? -16.797 28.016 13.93 1 89.75 222 ASP B N 1
ATOM 6144 C CA . ASP B 1 222 ? -15.641 28.906 14 1 89.75 222 ASP B CA 1
ATOM 6145 C C . ASP B 1 222 ? -14.375 28.172 13.578 1 89.75 222 ASP B C 1
ATOM 6147 O O . ASP B 1 222 ? -13.32 28.797 13.391 1 89.75 222 ASP B O 1
ATOM 6151 N N . ALA B 1 223 ? -14.516 26.906 13.414 1 92.56 223 ALA B N 1
ATOM 6152 C CA . ALA B 1 223 ? -13.328 26.125 13.086 1 92.56 223 ALA B CA 1
ATOM 6153 C C . ALA B 1 223 ? -13.023 26.188 11.594 1 92.56 223 ALA B C 1
ATOM 6155 O O . ALA B 1 223 ? -13.938 26.203 10.766 1 92.56 223 ALA B O 1
ATOM 6156 N N . ARG B 1 224 ? -11.758 26.25 11.297 1 93.44 224 ARG B N 1
ATOM 6157 C CA . ARG B 1 224 ? -11.352 26.094 9.906 1 93.44 224 ARG B CA 1
ATOM 6158 C C . ARG B 1 224 ? -11.453 24.641 9.469 1 93.44 224 ARG B C 1
ATOM 6160 O O . ARG B 1 224 ? -11.094 23.734 10.219 1 93.44 224 ARG B O 1
ATOM 6167 N N . CYS B 1 225 ? -12.047 24.422 8.328 1 95.44 225 CYS B N 1
ATOM 6168 C CA . CYS B 1 225 ? -12.258 23.094 7.785 1 95.44 225 CYS B CA 1
ATOM 6169 C C . CYS B 1 225 ? -11.906 23.047 6.305 1 95.44 225 CYS B C 1
ATOM 6171 O O . CYS B 1 225 ? -12.453 23.812 5.504 1 95.44 225 CYS B O 1
ATOM 6173 N N . TYR B 1 226 ? -10.945 22.219 5.988 1 97.56 226 TYR B N 1
ATOM 6174 C CA . TYR B 1 226 ? -10.539 22.016 4.602 1 97.56 226 TYR B CA 1
ATOM 6175 C C . TYR B 1 226 ? -10.906 20.625 4.121 1 97.56 226 TYR B C 1
ATOM 6177 O O . TYR B 1 226 ? -10.711 19.641 4.84 1 97.56 226 TYR B O 1
ATOM 6185 N N . GLN B 1 227 ? -11.492 20.531 2.965 1 97.69 227 GLN B N 1
ATOM 6186 C CA . GLN B 1 227 ? -11.992 19.25 2.496 1 97.69 227 GLN B CA 1
ATOM 6187 C C . GLN B 1 227 ? -10.875 18.438 1.838 1 97.69 227 GLN B C 1
ATOM 6189 O O . GLN B 1 227 ? -10.039 18.984 1.12 1 97.69 227 GLN B O 1
ATOM 6194 N N . GLU B 1 228 ? -10.883 17.141 1.972 1 98 228 GLU B N 1
ATOM 6195 C CA . GLU B 1 228 ? -9.875 16.172 1.566 1 98 228 GLU B CA 1
ATOM 6196 C C . GLU B 1 228 ? -9.602 16.25 0.068 1 98 228 GLU B C 1
ATOM 6198 O O . GLU B 1 228 ? -8.453 16.156 -0.363 1 98 228 GLU B O 1
ATOM 6203 N N . ASN B 1 229 ? -10.641 16.391 -0.811 1 97.69 229 ASN B N 1
ATOM 6204 C CA . ASN B 1 229 ? -10.461 16.406 -2.258 1 97.69 229 ASN B CA 1
ATOM 6205 C C . ASN B 1 229 ? -9.633 17.609 -2.709 1 97.69 229 ASN B C 1
ATOM 6207 O O . ASN B 1 229 ? -8.891 17.531 -3.688 1 97.69 229 ASN B O 1
ATOM 6211 N N . ASP B 1 230 ? -9.773 18.703 -2.016 1 98.19 230 ASP B N 1
ATOM 6212 C CA . ASP B 1 230 ? -8.969 19.891 -2.346 1 98.19 230 ASP B CA 1
ATOM 6213 C C . ASP B 1 230 ? -7.516 19.688 -1.932 1 98.19 230 ASP B C 1
ATOM 6215 O O . ASP B 1 230 ? -6.609 20.25 -2.553 1 98.19 230 ASP B O 1
ATOM 6219 N N . LEU B 1 231 ? -7.309 18.938 -0.859 1 98.5 231 LEU B N 1
ATOM 6220 C CA . LEU B 1 231 ? -5.949 18.578 -0.479 1 98.5 231 LEU B CA 1
ATOM 6221 C C . LEU B 1 231 ? -5.312 17.688 -1.535 1 98.5 231 LEU B C 1
ATOM 6223 O O . LEU B 1 231 ? -4.141 17.859 -1.879 1 98.5 231 LEU B O 1
ATOM 6227 N N . VAL B 1 232 ? -6.074 16.734 -2.049 1 98.38 232 VAL B N 1
ATOM 6228 C CA . VAL B 1 232 ? -5.574 15.844 -3.1 1 98.38 232 VAL B CA 1
ATOM 6229 C C . VAL B 1 232 ? -5.223 16.672 -4.34 1 98.38 232 VAL B C 1
ATOM 6231 O O . VAL B 1 232 ? -4.176 16.453 -4.957 1 98.38 232 VAL B O 1
ATOM 6234 N N . ALA B 1 233 ? -6.094 17.578 -4.684 1 98 233 ALA B N 1
ATOM 6235 C CA . ALA B 1 233 ? -5.824 18.469 -5.809 1 98 233 ALA B CA 1
ATOM 6236 C C . ALA B 1 233 ? -4.543 19.266 -5.59 1 98 233 ALA B C 1
ATOM 6238 O O . ALA B 1 233 ? -3.781 19.5 -6.535 1 98 233 ALA B O 1
ATOM 6239 N N . ALA B 1 234 ? -4.344 19.688 -4.387 1 98.62 234 ALA B N 1
ATOM 6240 C CA . ALA B 1 234 ? -3.145 20.453 -4.051 1 98.62 234 ALA B CA 1
ATOM 6241 C C . ALA B 1 234 ? -1.884 19.625 -4.281 1 98.62 234 ALA B C 1
ATOM 6243 O O . ALA B 1 234 ? -0.897 20.141 -4.828 1 98.62 234 ALA B O 1
ATOM 6244 N N . VAL B 1 235 ? -1.884 18.406 -3.852 1 98.44 235 VAL B N 1
ATOM 6245 C CA . VAL B 1 235 ? -0.741 17.516 -4.039 1 98.44 235 VAL B CA 1
ATOM 6246 C C . VAL B 1 235 ? -0.502 17.281 -5.531 1 98.44 235 VAL B C 1
ATOM 6248 O O . VAL B 1 235 ? 0.64 17.312 -5.996 1 98.44 235 VAL B O 1
ATOM 6251 N N . PHE B 1 236 ? -1.58 17.047 -6.27 1 97.62 236 PHE B N 1
ATOM 6252 C CA . PHE B 1 236 ? -1.502 16.891 -7.715 1 97.62 236 PHE B CA 1
ATOM 6253 C C . PHE B 1 236 ? -0.856 18.109 -8.367 1 97.62 236 PHE B C 1
ATOM 6255 O O . PHE B 1 236 ? 0.019 17.969 -9.227 1 97.62 236 PHE B O 1
ATOM 6262 N N . TYR B 1 237 ? -1.321 19.25 -7.941 1 97.81 237 TYR B N 1
ATOM 6263 C CA . TYR B 1 237 ? -0.787 20.5 -8.461 1 97.81 237 TYR B CA 1
ATOM 6264 C C . TYR B 1 237 ? 0.715 20.594 -8.219 1 97.81 237 TYR B C 1
ATOM 6266 O O . TYR B 1 237 ? 1.476 20.938 -9.133 1 97.81 237 TYR B O 1
ATOM 6274 N N . LEU B 1 238 ? 1.186 20.312 -7.023 1 98.12 238 LEU B N 1
ATOM 6275 C CA . LEU B 1 238 ? 2.6 20.391 -6.676 1 98.12 238 LEU B CA 1
ATOM 6276 C C . LEU B 1 238 ? 3.424 19.422 -7.504 1 98.12 238 LEU B C 1
ATOM 6278 O O . LEU B 1 238 ? 4.559 19.719 -7.879 1 98.12 238 LEU B O 1
ATOM 6282 N N . GLN B 1 239 ? 2.904 18.234 -7.754 1 95.56 239 GLN B N 1
ATOM 6283 C CA . GLN B 1 239 ? 3.582 17.281 -8.625 1 95.56 239 GLN B CA 1
ATOM 6284 C C . GLN B 1 239 ? 3.809 17.859 -10.016 1 95.56 239 GLN B C 1
ATOM 6286 O O . GLN B 1 239 ? 4.883 17.703 -10.594 1 95.56 239 GLN B O 1
ATOM 6291 N N . LYS B 1 240 ? 2.789 18.516 -10.508 1 95.44 240 LYS B N 1
ATOM 6292 C CA . LYS B 1 240 ? 2.893 19.109 -11.836 1 95.44 240 LYS B CA 1
ATOM 6293 C C . LYS B 1 240 ? 3.947 20.203 -11.859 1 95.44 240 LYS B C 1
ATOM 6295 O O . LYS B 1 240 ? 4.699 20.328 -12.836 1 95.44 240 LYS B O 1
ATOM 6300 N N . VAL B 1 241 ? 3.934 20.969 -10.805 1 96.38 241 VAL B N 1
ATOM 6301 C CA . VAL B 1 241 ? 4.934 22.031 -10.711 1 96.38 241 VAL B CA 1
ATOM 6302 C C . VAL B 1 241 ? 6.332 21.422 -10.68 1 96.38 241 VAL B C 1
ATOM 6304 O O . VAL B 1 241 ? 7.246 21.922 -11.336 1 96.38 241 VAL B O 1
ATOM 6307 N N . GLN B 1 242 ? 6.508 20.375 -9.852 1 95.44 242 GLN B N 1
ATOM 6308 C CA . GLN B 1 242 ? 7.793 19.688 -9.766 1 95.44 242 GLN B CA 1
ATOM 6309 C C . GLN B 1 242 ? 8.234 19.156 -11.125 1 95.44 242 GLN B C 1
ATOM 6311 O O . GLN B 1 242 ? 9.414 19.266 -11.484 1 95.44 242 GLN B O 1
ATOM 6316 N N . GLU B 1 243 ? 7.324 18.609 -11.859 1 91.31 243 GLU B N 1
ATOM 6317 C CA . GLU B 1 243 ? 7.617 18.078 -13.188 1 91.31 243 GLU B CA 1
ATOM 6318 C C . GLU B 1 243 ? 8.031 19.188 -14.148 1 91.31 243 GLU B C 1
ATOM 6320 O O . GLU B 1 243 ? 8.914 18.984 -14.984 1 91.31 243 GLU B O 1
ATOM 6325 N N . GLU B 1 244 ? 7.375 20.266 -14.055 1 93.25 244 GLU B N 1
ATOM 6326 C CA . GLU B 1 244 ? 7.648 21.406 -14.93 1 93.25 244 GLU B CA 1
ATOM 6327 C C . GLU B 1 244 ? 9.016 22.016 -14.625 1 93.25 244 GLU B C 1
ATOM 6329 O O . GLU B 1 244 ? 9.773 22.328 -15.547 1 93.25 244 GLU B O 1
ATOM 6334 N N . LEU B 1 245 ? 9.289 22.156 -13.336 1 95.12 245 LEU B N 1
ATOM 6335 C CA . LEU B 1 245 ? 10.492 22.875 -12.945 1 95.12 245 LEU B CA 1
ATOM 6336 C C . LEU B 1 245 ? 11.68 21.922 -12.82 1 95.12 245 LEU B C 1
ATOM 6338 O O . LEU B 1 245 ? 12.828 22.359 -12.758 1 95.12 245 LEU B O 1
ATOM 6342 N N . LYS B 1 246 ? 11.469 20.594 -12.742 1 92.19 246 LYS B N 1
ATOM 6343 C CA . LYS B 1 246 ? 12.492 19.547 -12.648 1 92.19 246 LYS B CA 1
ATOM 6344 C C . LYS B 1 246 ? 13.414 19.797 -11.453 1 92.19 246 LYS B C 1
ATOM 6346 O O . LYS B 1 246 ? 14.641 19.797 -11.602 1 92.19 246 LYS B O 1
ATOM 6351 N N . ARG B 1 247 ? 12.836 20.047 -10.328 1 94.88 247 ARG B N 1
ATOM 6352 C CA . ARG B 1 247 ? 13.531 20.25 -9.07 1 94.88 247 ARG B CA 1
ATOM 6353 C C . ARG B 1 247 ? 12.984 19.344 -7.977 1 94.88 247 ARG B C 1
ATOM 6355 O O . ARG B 1 247 ? 11.797 19 -7.98 1 94.88 247 ARG B O 1
ATOM 6362 N N . PRO B 1 248 ? 13.93 18.906 -7.062 1 96.94 248 PRO B N 1
ATOM 6363 C CA . PRO B 1 248 ? 13.391 18.172 -5.922 1 96.94 248 PRO B CA 1
ATOM 6364 C C . PRO B 1 248 ? 12.312 18.953 -5.172 1 96.94 248 PRO B C 1
ATOM 6366 O O . PRO B 1 248 ? 12.359 20.188 -5.121 1 96.94 248 PRO B O 1
ATOM 6369 N N . LEU B 1 249 ? 11.391 18.25 -4.633 1 98.12 249 LEU B N 1
ATOM 6370 C CA . LEU B 1 249 ? 10.234 18.891 -4.012 1 98.12 249 LEU B CA 1
ATOM 6371 C C . LEU B 1 249 ? 9.922 18.25 -2.658 1 98.12 249 LEU B C 1
ATOM 6373 O O . LEU B 1 249 ? 9.836 17.031 -2.543 1 98.12 249 LEU B O 1
ATOM 6377 N N . VAL B 1 250 ? 9.859 19.078 -1.649 1 98.62 250 VAL B N 1
ATOM 6378 C CA . VAL B 1 250 ? 9.289 18.672 -0.365 1 98.62 250 VAL B CA 1
ATOM 6379 C C . VAL B 1 250 ? 7.84 19.141 -0.271 1 98.62 250 VAL B C 1
ATOM 6381 O O . VAL B 1 250 ? 7.543 20.328 -0.442 1 98.62 250 VAL B O 1
ATOM 6384 N N . ILE B 1 251 ? 6.953 18.266 -0.082 1 98.88 251 ILE B N 1
ATOM 6385 C CA . ILE B 1 251 ? 5.559 18.625 0.174 1 98.88 251 ILE B CA 1
ATOM 6386 C C . ILE B 1 251 ? 5.328 18.75 1.678 1 98.88 251 ILE B C 1
ATOM 6388 O O . ILE B 1 251 ? 5.473 17.781 2.418 1 98.88 251 ILE B O 1
ATOM 6392 N N . CYS B 1 252 ? 5.008 19.906 2.141 1 98.62 252 CYS B N 1
ATOM 6393 C CA . CYS B 1 252 ? 4.773 20.25 3.541 1 98.62 252 CYS B CA 1
ATOM 6394 C C . CYS B 1 252 ? 3.281 20.297 3.848 1 98.62 252 CYS B C 1
ATOM 6396 O O . CYS B 1 252 ? 2.592 21.219 3.416 1 98.62 252 CYS B O 1
ATOM 6398 N N . LEU B 1 253 ? 2.787 19.328 4.621 1 98.12 253 LEU B N 1
ATOM 6399 C CA . LEU B 1 253 ? 1.378 19.219 4.988 1 98.12 253 LEU B CA 1
ATOM 6400 C C . LEU B 1 253 ? 1.19 19.422 6.488 1 98.12 253 LEU B C 1
ATOM 6402 O O . LEU B 1 253 ? 1.161 18.438 7.246 1 98.12 253 LEU B O 1
ATOM 6406 N N . ALA B 1 254 ? 0.88 20.609 6.859 1 96.88 254 ALA B N 1
ATOM 6407 C CA . ALA B 1 254 ? 0.68 20.906 8.273 1 96.88 254 ALA B CA 1
ATOM 6408 C C . ALA B 1 254 ? -0.805 20.906 8.633 1 96.88 254 ALA B C 1
ATOM 6410 O O . ALA B 1 254 ? -1.257 21.734 9.422 1 96.88 254 ALA B O 1
ATOM 6411 N N . VAL B 1 255 ? -1.573 20.094 7.977 1 97.19 255 VAL B N 1
ATOM 6412 C CA . VAL B 1 255 ? -2.99 19.875 8.25 1 97.19 255 VAL B CA 1
ATOM 6413 C C . VAL B 1 255 ? -3.234 18.406 8.578 1 97.19 255 VAL B C 1
ATOM 6415 O O . VAL B 1 255 ? -2.432 17.531 8.227 1 97.19 255 VAL B O 1
ATOM 6418 N N . GLY B 1 256 ? -4.277 18.141 9.336 1 97.06 256 GLY B N 1
ATOM 6419 C CA . GLY B 1 256 ? -4.602 16.781 9.734 1 97.06 256 GLY B CA 1
ATOM 6420 C C . GLY B 1 256 ? -6.039 16.625 10.188 1 97.06 256 GLY B C 1
ATOM 6421 O O . GLY B 1 256 ? -6.785 17.594 10.266 1 97.06 256 GLY B O 1
ATOM 6422 N N . THR B 1 257 ? -6.469 15.438 10.367 1 97.75 257 THR B N 1
ATOM 6423 C CA . THR B 1 257 ? -7.812 15.148 10.852 1 97.75 257 THR B CA 1
ATOM 6424 C C . THR B 1 257 ? -7.828 13.867 11.68 1 97.75 257 THR B C 1
ATOM 6426 O O . THR B 1 257 ? -6.969 13 11.5 1 97.75 257 THR B O 1
ATOM 6429 N N . SER B 1 258 ? -8.695 13.82 12.609 1 97.19 258 SER B N 1
ATOM 6430 C CA . SER B 1 258 ? -8.914 12.602 13.383 1 97.19 258 SER B CA 1
ATOM 6431 C C . SER B 1 258 ? -9.992 11.734 12.742 1 97.19 258 SER B C 1
ATOM 6433 O O . SER B 1 258 ? -10.273 10.633 13.227 1 97.19 258 SER B O 1
ATOM 6435 N N . PHE B 1 259 ? -10.625 12.25 11.703 1 96.94 259 PHE B N 1
ATOM 6436 C CA . PHE B 1 259 ? -11.578 11.43 10.969 1 96.94 259 PHE B CA 1
ATOM 6437 C C . PHE B 1 259 ? -10.867 10.32 10.211 1 96.94 259 PHE B C 1
ATOM 6439 O O . PHE B 1 259 ? -9.781 10.531 9.664 1 96.94 259 PHE B O 1
ATOM 6446 N N . GLY B 1 260 ? -11.516 9.172 10.219 1 94.69 260 GLY B N 1
ATOM 6447 C CA . GLY B 1 260 ? -10.945 8.016 9.539 1 94.69 260 GLY B CA 1
ATOM 6448 C C . GLY B 1 260 ? -10.484 6.938 10.5 1 94.69 260 GLY B C 1
ATOM 6449 O O . GLY B 1 260 ? -10.617 7.074 11.719 1 94.69 260 GLY B O 1
ATOM 6450 N N . GLY B 1 261 ? -9.961 5.891 10.008 1 94.81 261 GLY B N 1
ATOM 6451 C CA . GLY B 1 261 ? -9.633 4.723 10.805 1 94.81 261 GLY B CA 1
ATOM 6452 C C . GLY B 1 261 ? -8.195 4.699 11.266 1 94.81 261 GLY B C 1
ATOM 6453 O O . GLY B 1 261 ? -7.727 3.699 11.812 1 94.81 261 GLY B O 1
ATOM 6454 N N . HIS B 1 262 ? -7.406 5.75 11.023 1 97.12 262 HIS B N 1
ATOM 6455 C CA . HIS B 1 262 ? -6.035 5.883 11.5 1 97.12 262 HIS B CA 1
ATOM 6456 C C . HIS B 1 262 ? -5.164 4.727 11.023 1 97.12 262 HIS B C 1
ATOM 6458 O O . HIS B 1 262 ? -4.348 4.199 11.781 1 97.12 262 HIS B O 1
ATOM 6464 N N . GLY B 1 263 ? -5.406 4.32 9.852 1 93.75 263 GLY B N 1
ATOM 6465 C CA . GLY B 1 263 ? -4.66 3.225 9.25 1 93.75 263 GLY B CA 1
ATOM 6466 C C . GLY B 1 263 ? -4 3.6 7.938 1 93.75 263 GLY B C 1
ATOM 6467 O O . GLY B 1 263 ? -3.268 2.799 7.355 1 93.75 263 GLY B O 1
ATOM 6468 N N . GLY B 1 264 ? -4.227 4.785 7.5 1 93.31 264 GLY B N 1
ATOM 6469 C CA . GLY B 1 264 ? -3.582 5.258 6.285 1 93.31 264 GLY B CA 1
ATOM 6470 C C . GLY B 1 264 ? -4.27 4.777 5.02 1 93.31 264 GLY B C 1
ATOM 6471 O O . GLY B 1 264 ? -3.609 4.52 4.012 1 93.31 264 GLY B O 1
ATOM 6472 N N . TYR B 1 265 ? -5.605 4.617 5.035 1 90.31 265 TYR B N 1
ATOM 6473 C CA . TYR B 1 265 ? -6.293 4.031 3.891 1 90.31 265 TYR B CA 1
ATOM 6474 C C . TYR B 1 265 ? -7.258 5.027 3.264 1 90.31 265 TYR B C 1
ATOM 6476 O O . TYR B 1 265 ? -8.07 4.66 2.414 1 90.31 265 TYR B O 1
ATOM 6484 N N . SER B 1 266 ? -7.246 6.301 3.656 1 93.88 266 SER B N 1
ATOM 6485 C CA . SER B 1 266 ? -8.055 7.312 2.98 1 93.88 266 SER B CA 1
ATOM 6486 C C . SER B 1 266 ? -7.578 7.527 1.547 1 93.88 266 SER B C 1
ATOM 6488 O O . SER B 1 266 ? -6.496 7.078 1.17 1 93.88 266 SER B O 1
ATOM 6490 N N . ILE B 1 267 ? -8.383 8.141 0.762 1 95.19 267 ILE B N 1
ATOM 6491 C CA . ILE B 1 267 ? -8.008 8.43 -0.616 1 95.19 267 ILE B CA 1
ATOM 6492 C C . ILE B 1 267 ? -6.773 9.336 -0.634 1 95.19 267 ILE B C 1
ATOM 6494 O O . ILE B 1 267 ? -5.852 9.125 -1.427 1 95.19 267 ILE B O 1
ATOM 6498 N N . LEU B 1 268 ? -6.754 10.32 0.245 1 97.56 268 LEU B N 1
ATOM 6499 C CA . LEU B 1 268 ? -5.57 11.164 0.331 1 97.56 268 LEU B CA 1
ATOM 6500 C C . LEU B 1 268 ? -4.336 10.344 0.688 1 97.56 268 LEU B C 1
ATOM 6502 O O . LEU B 1 268 ? -3.279 10.5 0.074 1 97.56 268 LEU B O 1
ATOM 6506 N N . SER B 1 269 ? -4.445 9.484 1.665 1 96.56 269 SER B N 1
ATOM 6507 C CA . SER B 1 269 ? -3.328 8.641 2.08 1 96.56 269 SER B CA 1
ATOM 6508 C C . SER B 1 269 ? -2.838 7.766 0.93 1 96.56 269 SER B C 1
ATOM 6510 O O . SER B 1 269 ? -1.633 7.648 0.702 1 96.56 269 SER B O 1
ATOM 6512 N N . GLU B 1 270 ? -3.744 7.164 0.221 1 93.19 270 GLU B N 1
ATOM 6513 C CA . GLU B 1 270 ? -3.381 6.305 -0.903 1 93.19 270 GLU B CA 1
ATOM 6514 C C . GLU B 1 270 ? -2.711 7.105 -2.016 1 93.19 270 GLU B C 1
ATOM 6516 O O . GLU B 1 270 ? -1.771 6.629 -2.654 1 93.19 270 GLU B O 1
ATOM 6521 N N . TYR B 1 271 ? -3.266 8.25 -2.32 1 95.88 271 TYR B N 1
ATOM 6522 C CA . TYR B 1 271 ? -2.66 9.109 -3.33 1 95.88 271 TYR B CA 1
ATOM 6523 C C . TYR B 1 271 ? -1.239 9.492 -2.939 1 95.88 271 TYR B C 1
ATOM 6525 O O . TYR B 1 271 ? -0.323 9.43 -3.764 1 95.88 271 TYR B O 1
ATOM 6533 N N . LEU B 1 272 ? -1.061 9.852 -1.646 1 97.25 272 LEU B N 1
ATOM 6534 C CA . LEU B 1 272 ? 0.257 10.219 -1.138 1 97.25 272 LEU B CA 1
ATOM 6535 C C . LEU B 1 272 ? 1.228 9.047 -1.247 1 97.25 272 LEU B C 1
ATOM 6537 O O . LEU B 1 272 ? 2.416 9.242 -1.515 1 97.25 272 LEU B O 1
ATOM 6541 N N . GLN B 1 273 ? 0.763 7.879 -1.015 1 93.69 273 GLN B N 1
ATOM 6542 C CA . GLN B 1 273 ? 1.604 6.691 -1.146 1 93.69 273 GLN B CA 1
ATOM 6543 C C . GLN B 1 273 ? 2.145 6.555 -2.566 1 93.69 273 GLN B C 1
ATOM 6545 O O . GLN B 1 273 ? 3.307 6.199 -2.762 1 93.69 273 GLN B O 1
ATOM 6550 N N . ASN B 1 274 ? 1.309 6.805 -3.52 1 92.25 274 ASN B N 1
ATOM 6551 C CA . ASN B 1 274 ? 1.738 6.746 -4.914 1 92.25 274 ASN B CA 1
ATOM 6552 C C . ASN B 1 274 ? 2.73 7.855 -5.242 1 92.25 274 ASN B C 1
ATOM 6554 O O . ASN B 1 274 ? 3.725 7.625 -5.93 1 92.25 274 ASN B O 1
ATOM 6558 N N . VAL B 1 275 ? 2.475 9.023 -4.715 1 94.88 275 VAL B N 1
ATOM 6559 C CA . VAL B 1 275 ? 3.365 10.156 -4.938 1 94.88 275 VAL B CA 1
ATOM 6560 C C . VAL B 1 275 ? 4.727 9.875 -4.309 1 94.88 275 VAL B C 1
ATOM 6562 O O . VAL B 1 275 ? 5.766 10.211 -4.887 1 94.88 275 VAL B O 1
ATOM 6565 N N . ALA B 1 276 ? 4.715 9.25 -3.203 1 94 276 ALA B N 1
ATOM 6566 C CA . ALA B 1 276 ? 5.918 8.984 -2.418 1 94 276 ALA B CA 1
ATOM 6567 C C . ALA B 1 276 ? 6.852 8.023 -3.152 1 94 276 ALA B C 1
ATOM 6569 O O . ALA B 1 276 ? 8.047 7.957 -2.85 1 94 276 ALA B O 1
ATOM 6570 N N . ALA B 1 277 ? 6.344 7.301 -4.074 1 89.62 277 ALA B N 1
ATOM 6571 C CA . ALA B 1 277 ? 7.148 6.344 -4.832 1 89.62 277 ALA B CA 1
ATOM 6572 C C . ALA B 1 277 ? 7.973 7.051 -5.906 1 89.62 277 ALA B C 1
ATOM 6574 O O . ALA B 1 277 ? 8.914 6.473 -6.453 1 89.62 277 ALA B O 1
ATOM 6575 N N . SER B 1 278 ? 7.648 8.289 -6.168 1 88.38 278 SER B N 1
ATOM 6576 C CA . SER B 1 278 ? 8.391 9.07 -7.152 1 88.38 278 SER B CA 1
ATOM 6577 C C . SER B 1 278 ? 9.719 9.562 -6.582 1 88.38 278 SER B C 1
ATOM 6579 O O . SER B 1 278 ? 9.797 9.945 -5.41 1 88.38 278 SER B O 1
ATOM 6581 N N . GLU B 1 279 ? 10.703 9.539 -7.434 1 89.12 279 GLU B N 1
ATOM 6582 C CA . GLU B 1 279 ? 11.992 10.07 -7.004 1 89.12 279 GLU B CA 1
ATOM 6583 C C . GLU B 1 279 ? 11.953 11.594 -6.902 1 89.12 279 GLU B C 1
ATOM 6585 O O . GLU B 1 279 ? 11.305 12.258 -7.711 1 89.12 279 GLU B O 1
ATOM 6590 N N . GLY B 1 280 ? 12.602 12.086 -5.945 1 92.69 280 GLY B N 1
ATOM 6591 C CA . GLY B 1 280 ? 12.805 13.516 -5.828 1 92.69 280 GLY B CA 1
ATOM 6592 C C . GLY B 1 280 ? 11.656 14.219 -5.121 1 92.69 280 GLY B C 1
ATOM 6593 O O . GLY B 1 280 ? 11.57 15.453 -5.145 1 92.69 280 GLY B O 1
ATOM 6594 N N . ILE B 1 281 ? 10.773 13.461 -4.594 1 96.25 281 ILE B N 1
ATOM 6595 C CA . ILE B 1 281 ? 9.68 14.07 -3.848 1 96.25 281 ILE B CA 1
ATOM 6596 C C . ILE B 1 281 ? 9.656 13.523 -2.424 1 96.25 281 ILE B C 1
ATOM 6598 O O . ILE B 1 281 ? 9.703 12.305 -2.219 1 96.25 281 ILE B O 1
ATOM 6602 N N . GLY B 1 282 ? 9.742 14.336 -1.451 1 97.5 282 GLY B N 1
ATOM 6603 C CA . GLY B 1 282 ? 9.508 14 -0.054 1 97.5 282 GLY B CA 1
ATOM 6604 C C . GLY B 1 282 ? 8.234 14.594 0.502 1 97.5 282 GLY B C 1
ATOM 6605 O O . GLY B 1 282 ? 7.77 15.641 0.032 1 97.5 282 GLY B O 1
ATOM 6606 N N . ILE B 1 283 ? 7.625 13.945 1.412 1 98.62 283 ILE B N 1
ATOM 6607 C CA . ILE B 1 283 ? 6.367 14.406 1.995 1 98.62 283 ILE B CA 1
ATOM 6608 C C . ILE B 1 283 ? 6.48 14.422 3.518 1 98.62 283 ILE B C 1
ATOM 6610 O O . ILE B 1 283 ? 6.871 13.43 4.129 1 98.62 283 ILE B O 1
ATOM 6614 N N . VAL B 1 284 ? 6.133 15.531 4.109 1 98.5 284 VAL B N 1
ATOM 6615 C CA . VAL B 1 284 ? 6.246 15.68 5.555 1 98.5 284 VAL B CA 1
ATOM 6616 C C . VAL B 1 284 ? 4.875 16.016 6.148 1 98.5 284 VAL B C 1
ATOM 6618 O O . VAL B 1 284 ? 4.18 16.906 5.652 1 98.5 284 VAL B O 1
ATOM 6621 N N . THR B 1 285 ? 4.473 15.289 7.137 1 98.31 285 THR B N 1
ATOM 6622 C CA . THR B 1 285 ? 3.25 15.5 7.898 1 98.31 285 THR B CA 1
ATOM 6623 C C . THR B 1 285 ? 3.541 15.523 9.398 1 98.31 285 THR B C 1
ATOM 6625 O O . THR B 1 285 ? 4.684 15.312 9.812 1 98.31 285 THR B O 1
ATOM 6628 N N . GLY B 1 286 ? 2.531 15.812 10.172 1 97.44 286 GLY B N 1
ATOM 6629 C CA . GLY B 1 286 ? 2.662 15.836 11.625 1 97.44 286 GLY B CA 1
ATOM 6630 C C . GLY B 1 286 ? 1.803 14.797 12.32 1 97.44 286 GLY B C 1
ATOM 6631 O O . GLY B 1 286 ? 0.932 14.188 11.695 1 97.44 286 GLY B O 1
ATOM 6632 N N . SER B 1 287 ? 2.078 14.617 13.578 1 97.25 287 SER B N 1
ATOM 6633 C CA . SER B 1 287 ? 1.35 13.617 14.359 1 97.25 287 SER B CA 1
ATOM 6634 C C . SER B 1 287 ? 0.027 14.18 14.867 1 97.25 287 SER B C 1
ATOM 6636 O O . SER B 1 287 ? -0.869 13.422 15.242 1 97.25 287 SER B O 1
ATOM 6638 N N . GLY B 1 288 ? -0.076 15.539 14.93 1 96.94 288 GLY B N 1
ATOM 6639 C CA . GLY B 1 288 ? -1.263 16.172 15.492 1 96.94 288 GLY B CA 1
ATOM 6640 C C . GLY B 1 288 ? -1.135 16.469 16.969 1 96.94 288 GLY B C 1
ATOM 6641 O O . GLY B 1 288 ? -0.07 16.281 17.562 1 96.94 288 GLY B O 1
ATOM 6642 N N . ASN B 1 289 ? -2.225 16.969 17.609 1 96.38 289 ASN B N 1
ATOM 6643 C CA . ASN B 1 289 ? -2.227 17.438 18.984 1 96.38 289 ASN B CA 1
ATOM 6644 C C . ASN B 1 289 ? -3.305 16.75 19.812 1 96.38 289 ASN B C 1
ATOM 6646 O O . ASN B 1 289 ? -3.902 17.359 20.703 1 96.38 289 ASN B O 1
ATOM 6650 N N . GLU B 1 290 ? -3.539 15.492 19.625 1 96.88 290 GLU B N 1
ATOM 6651 C CA . GLU B 1 290 ? -4.766 14.906 20.172 1 96.88 290 GLU B CA 1
ATOM 6652 C C . GLU B 1 290 ? -4.461 13.93 21.297 1 96.88 290 GLU B C 1
ATOM 6654 O O . GLU B 1 290 ? -5.379 13.383 21.922 1 96.88 290 GLU B O 1
ATOM 6659 N N . ALA B 1 291 ? -3.197 13.719 21.656 1 97.69 291 ALA B N 1
ATOM 6660 C CA . ALA B 1 291 ? -2.842 12.633 22.578 1 97.69 291 ALA B CA 1
ATOM 6661 C C . ALA B 1 291 ? -3.502 12.82 23.938 1 97.69 291 ALA B C 1
ATOM 6663 O O . ALA B 1 291 ? -3.928 11.852 24.562 1 97.69 291 ALA B O 1
ATOM 6664 N N . ASP B 1 292 ? -3.592 14.031 24.422 1 97.12 292 ASP B N 1
ATOM 6665 C CA . ASP B 1 292 ? -4.078 14.258 25.781 1 97.12 292 ASP B CA 1
ATOM 6666 C C . ASP B 1 292 ? -5.5 14.812 25.781 1 97.12 292 ASP B C 1
ATOM 6668 O O . ASP B 1 292 ? -5.961 15.375 26.766 1 97.12 292 ASP B O 1
ATOM 6672 N N . LYS B 1 293 ? -6.195 14.688 24.672 1 97.38 293 LYS B N 1
ATOM 6673 C CA . LYS B 1 293 ? -7.508 15.32 24.547 1 97.38 293 LYS B CA 1
ATOM 6674 C C . LYS B 1 293 ? -8.625 14.32 24.859 1 97.38 293 LYS B C 1
ATOM 6676 O O . LYS B 1 293 ? -9.797 14.695 24.906 1 97.38 293 LYS B O 1
ATOM 6681 N N . ARG B 1 294 ? -8.305 13.031 25.016 1 98.31 294 ARG B N 1
ATOM 6682 C CA . ARG B 1 294 ? -9.219 11.969 25.406 1 98.31 294 ARG B CA 1
ATOM 6683 C C . ARG B 1 294 ? -10.266 11.703 24.328 1 98.31 294 ARG B C 1
ATOM 6685 O O . ARG B 1 294 ? -11.438 11.484 24.625 1 98.31 294 ARG B O 1
ATOM 6692 N N . HIS B 1 295 ? -9.812 11.758 23.141 1 98.56 295 HIS B N 1
ATOM 6693 C CA . HIS B 1 295 ? -10.727 11.562 22.016 1 98.56 295 HIS B CA 1
ATOM 6694 C C . HIS B 1 295 ? -10.531 10.195 21.375 1 98.56 295 HIS B C 1
ATOM 6696 O O . HIS B 1 295 ? -11.008 9.953 20.266 1 98.56 295 HIS B O 1
ATOM 6702 N N . HIS B 1 296 ? -9.852 9.242 22.047 1 98.69 296 HIS B N 1
ATOM 6703 C CA . HIS B 1 296 ? -9.664 7.879 21.562 1 98.69 296 HIS B CA 1
ATOM 6704 C C . HIS B 1 296 ? -9.922 6.863 22.672 1 98.69 296 HIS B C 1
ATOM 6706 O O . HIS B 1 296 ? -9.5 7.062 23.812 1 98.69 296 HIS B O 1
ATOM 6712 N N . TYR B 1 297 ? -10.656 5.883 22.328 1 98.62 297 TYR B N 1
ATOM 6713 C CA . TYR B 1 297 ? -10.898 4.742 23.219 1 98.62 297 TYR B CA 1
ATOM 6714 C C . TYR B 1 297 ? -10.383 3.451 22.578 1 98.62 297 TYR B C 1
ATOM 6716 O O . TYR B 1 297 ? -10.578 3.217 21.391 1 98.62 297 TYR B O 1
ATOM 6724 N N . LEU B 1 298 ? -9.633 2.699 23.312 1 98.12 298 LEU B N 1
ATOM 6725 C CA . LEU B 1 298 ? -9.18 1.365 22.922 1 98.12 298 LEU B CA 1
ATOM 6726 C C . LEU B 1 298 ? -9.875 0.297 23.766 1 98.12 298 LEU B C 1
ATOM 6728 O O . LEU B 1 298 ? -9.805 0.323 25 1 98.12 298 LEU B O 1
ATOM 6732 N N . GLY B 1 299 ? -10.578 -0.578 23.047 1 96.62 299 GLY B N 1
ATOM 6733 C CA . GLY B 1 299 ? -11.281 -1.625 23.766 1 96.62 299 GLY B CA 1
ATOM 6734 C C . GLY B 1 299 ? -10.891 -3.021 23.328 1 96.62 299 GLY B C 1
ATOM 6735 O O . GLY B 1 299 ? -10.297 -3.197 22.266 1 96.62 299 GLY B O 1
ATOM 6736 N N . ILE B 1 300 ? -11.141 -3.959 24.172 1 94.44 300 ILE B N 1
ATOM 6737 C CA . ILE B 1 300 ? -11 -5.379 23.875 1 94.44 300 ILE B CA 1
ATOM 6738 C C . ILE B 1 300 ? -12.344 -6.082 24.031 1 94.44 300 ILE B C 1
ATOM 6740 O O . ILE B 1 300 ? -12.922 -6.09 25.125 1 94.44 300 ILE B O 1
ATOM 6744 N N . LEU B 1 301 ? -12.758 -6.578 22.938 1 91.81 301 LEU B N 1
ATOM 6745 C CA . LEU B 1 301 ? -14.023 -7.305 22.922 1 91.81 301 LEU B CA 1
ATOM 6746 C C . LEU B 1 301 ? -13.891 -8.648 23.625 1 91.81 301 LEU B C 1
ATOM 6748 O O . LEU B 1 301 ? -12.898 -9.359 23.422 1 91.81 301 LEU B O 1
ATOM 6752 N N . GLU B 1 302 ? -14.82 -8.891 24.406 1 89.5 302 GLU B N 1
ATOM 6753 C CA . GLU B 1 302 ? -14.945 -10.203 25.047 1 89.5 302 GLU B CA 1
ATOM 6754 C C . GLU B 1 302 ? -16.141 -10.969 24.484 1 89.5 302 GLU B C 1
ATOM 6756 O O . GLU B 1 302 ? -16.969 -10.406 23.781 1 89.5 302 GLU B O 1
ATOM 6761 N N . GLN B 1 303 ? -16.094 -12.266 24.781 1 85.38 303 GLN B N 1
ATOM 6762 C CA . GLN B 1 303 ? -17.188 -13.086 24.312 1 85.38 303 GLN B CA 1
ATOM 6763 C C . GLN B 1 303 ? -18.516 -12.656 24.938 1 85.38 303 GLN B C 1
ATOM 6765 O O . GLN B 1 303 ? -19.547 -12.586 24.266 1 85.38 303 GLN B O 1
ATOM 6770 N N . GLU B 1 304 ? -18.391 -12.477 26.281 1 84.31 304 GLU B N 1
ATOM 6771 C CA . GLU B 1 304 ? -19.578 -12.031 27 1 84.31 304 GLU B CA 1
ATOM 6772 C C . GLU B 1 304 ? -19.25 -10.891 27.953 1 84.31 304 GLU B C 1
ATOM 6774 O O . GLU B 1 304 ? -18.109 -10.719 28.359 1 84.31 304 GLU B O 1
ATOM 6779 N N . ASN B 1 305 ? -20.266 -10.062 28.188 1 83.69 305 ASN B N 1
ATOM 6780 C CA . ASN B 1 305 ? -20.203 -9.031 29.219 1 83.69 305 ASN B CA 1
ATOM 6781 C C . ASN B 1 305 ? -19.172 -7.961 28.891 1 83.69 305 ASN B C 1
ATOM 6783 O O . ASN B 1 305 ? -18.281 -7.68 29.688 1 83.69 305 ASN B O 1
ATOM 6787 N N . ASN B 1 306 ? -19.375 -7.359 27.734 1 90.12 306 ASN B N 1
ATOM 6788 C CA . ASN B 1 306 ? -18.5 -6.262 27.344 1 90.12 306 ASN B CA 1
ATOM 6789 C C . ASN B 1 306 ? -18.766 -5 28.156 1 90.12 306 ASN B C 1
ATOM 6791 O O . ASN B 1 306 ? -19.922 -4.695 28.453 1 90.12 306 ASN B O 1
ATOM 6795 N N . GLN B 1 307 ? -17.703 -4.328 28.5 1 91.44 307 GLN B N 1
ATOM 6796 C CA . GLN B 1 307 ? -17.828 -3.082 29.25 1 91.44 307 GLN B CA 1
ATOM 6797 C C . GLN B 1 307 ? -18.297 -1.944 28.359 1 91.44 307 GLN B C 1
ATOM 6799 O O . GLN B 1 307 ? -17.875 -1.831 27.203 1 91.44 307 GLN B O 1
ATOM 6804 N N . PRO B 1 308 ? -19.219 -1.162 28.906 1 96 308 PRO B N 1
ATOM 6805 C CA . PRO B 1 308 ? -19.656 -0.008 28.125 1 96 308 PRO B CA 1
ATOM 6806 C C . PRO B 1 308 ? -18.562 1.051 27.969 1 96 308 PRO B C 1
ATOM 6808 O O . PRO B 1 308 ? -17.75 1.245 28.875 1 96 308 PRO B O 1
ATOM 6811 N N . VAL B 1 309 ? -18.578 1.668 26.891 1 97.75 309 VAL B N 1
ATOM 6812 C CA . VAL B 1 309 ? -17.734 2.83 26.641 1 97.75 309 VAL B CA 1
ATOM 6813 C C . VAL B 1 309 ? -18.484 4.105 27.031 1 97.75 309 VAL B C 1
ATOM 6815 O O . VAL B 1 309 ? -19.562 4.379 26.5 1 97.75 309 VAL B O 1
ATOM 6818 N N . GLU B 1 310 ? -17.891 4.867 27.891 1 98.62 310 GLU B N 1
ATOM 6819 C CA . GLU B 1 310 ? -18.578 6.055 28.391 1 98.62 310 GLU B CA 1
ATOM 6820 C C . GLU B 1 310 ? -18.016 7.324 27.766 1 98.62 310 GLU B C 1
ATOM 6822 O O . GLU B 1 310 ? -16.812 7.555 27.766 1 98.62 310 GLU B O 1
ATOM 6827 N N . ILE B 1 311 ? -18.922 8.141 27.266 1 98.56 311 ILE B N 1
ATOM 6828 C CA . ILE B 1 311 ? -18.594 9.414 26.641 1 98.56 311 ILE B CA 1
ATOM 6829 C C . ILE B 1 311 ? -19.25 10.555 27.406 1 98.56 311 ILE B C 1
ATOM 6831 O O . ILE B 1 311 ? -20.469 10.57 27.594 1 98.56 311 ILE B O 1
ATOM 6835 N N . ASN B 1 312 ? -18.453 11.492 27.812 1 98.62 312 ASN B N 1
ATOM 6836 C CA . ASN B 1 312 ? -18.969 12.727 28.391 1 98.62 312 ASN B CA 1
ATOM 6837 C C . ASN B 1 312 ? -19.406 13.703 27.312 1 98.62 312 ASN B C 1
ATOM 6839 O O . ASN B 1 312 ? -18.656 13.977 26.375 1 98.62 312 ASN B O 1
ATOM 6843 N N . VAL B 1 313 ? -20.594 14.203 27.438 1 98.12 313 VAL B N 1
ATOM 6844 C CA . VAL B 1 313 ? -21.094 15.25 26.562 1 98.12 313 VAL B CA 1
ATOM 6845 C C . VAL B 1 313 ? -21.453 16.484 27.375 1 98.12 313 VAL B C 1
ATOM 6847 O O . VAL B 1 313 ? -22.359 16.422 28.219 1 98.12 313 VAL B O 1
ATOM 6850 N N . GLY B 1 314 ? -20.766 17.547 27.109 1 96.5 314 GLY B N 1
ATOM 6851 C CA . GLY B 1 314 ? -21.016 18.781 27.828 1 96.5 314 GLY B CA 1
ATOM 6852 C C . GLY B 1 314 ? -22.234 19.531 27.328 1 96.5 314 GLY B C 1
ATOM 6853 O O . GLY B 1 314 ? -22.875 19.125 26.375 1 96.5 314 GLY B O 1
ATOM 6854 N N . ASN B 1 315 ? -22.484 20.656 28.031 1 93.44 315 ASN B N 1
ATOM 6855 C CA . ASN B 1 315 ? -23.625 21.516 27.656 1 93.44 315 ASN B CA 1
ATOM 6856 C C . ASN B 1 315 ? -23.375 22.219 26.328 1 93.44 315 ASN B C 1
ATOM 6858 O O . ASN B 1 315 ? -22.234 22.453 25.953 1 93.44 315 ASN B O 1
ATOM 6862 N N . ASN B 1 316 ? -24.391 22.469 25.609 1 91.44 316 ASN B N 1
ATOM 6863 C CA . ASN B 1 316 ? -24.391 23.266 24.391 1 91.44 316 ASN B CA 1
ATOM 6864 C C . ASN B 1 316 ? -23.578 22.609 23.281 1 91.44 316 ASN B C 1
ATOM 6866 O O . ASN B 1 316 ? -22.875 23.281 22.531 1 91.44 316 ASN B O 1
ATOM 6870 N N . THR B 1 317 ? -23.531 21.328 23.391 1 95.06 317 THR B N 1
ATOM 6871 C CA . THR B 1 317 ? -22.938 20.594 22.281 1 95.06 317 THR B CA 1
ATOM 6872 C C . THR B 1 317 ? -23.906 20.5 21.109 1 95.06 317 THR B C 1
ATOM 6874 O O . THR B 1 317 ? -24.984 19.938 21.234 1 95.06 317 THR B O 1
ATOM 6877 N N . ARG B 1 318 ? -23.531 21.109 20.016 1 94.94 318 ARG B N 1
ATOM 6878 C CA . ARG B 1 318 ? -24.375 21.109 18.828 1 94.94 318 ARG B CA 1
ATOM 6879 C C . ARG B 1 318 ? -24.531 19.688 18.281 1 94.94 318 ARG B C 1
ATOM 6881 O O . ARG B 1 318 ? -25.625 19.312 17.844 1 94.94 318 ARG B O 1
ATOM 6888 N N . GLY B 1 319 ? -23.438 18.984 18.188 1 97.38 319 GLY B N 1
ATOM 6889 C CA . GLY B 1 319 ? -23.375 17.625 17.656 1 97.38 319 GLY B CA 1
ATOM 6890 C C . GLY B 1 319 ? -21.953 17.125 17.5 1 97.38 319 GLY B C 1
ATOM 6891 O O . GLY B 1 319 ? -20.984 17.875 17.703 1 97.38 319 GLY B O 1
ATOM 6892 N N . PHE B 1 320 ? -21.797 15.891 17.266 1 97.75 320 PHE B N 1
ATOM 6893 C CA . PHE B 1 320 ? -20.484 15.305 16.984 1 97.75 320 PHE B CA 1
ATOM 6894 C C . PHE B 1 320 ? -20.641 13.953 16.297 1 97.75 320 PHE B C 1
ATOM 6896 O O . PHE B 1 320 ? -21.734 13.383 16.266 1 97.75 320 PHE B O 1
ATOM 6903 N N . VAL B 1 321 ? -19.578 13.508 15.688 1 97.62 321 VAL B N 1
ATOM 6904 C CA . VAL B 1 321 ? -19.547 12.188 15.07 1 97.62 321 VAL B CA 1
ATOM 6905 C C . VAL B 1 321 ? -18.625 11.266 15.867 1 97.62 321 VAL B C 1
ATOM 6907 O O . VAL B 1 321 ? -17.734 11.734 16.578 1 97.62 321 VAL B O 1
ATOM 6910 N N . MET B 1 322 ? -18.844 10.031 15.781 1 97.06 322 MET B N 1
ATOM 6911 C CA . MET B 1 322 ? -18.031 8.977 16.391 1 97.06 322 MET B CA 1
ATOM 6912 C C . MET B 1 322 ? -17.797 7.836 15.414 1 97.06 322 MET B C 1
ATOM 6914 O O . MET B 1 322 ? -18.703 7.441 14.68 1 97.06 322 MET B O 1
ATOM 6918 N N . GLU B 1 323 ? -16.578 7.398 15.359 1 97.44 323 GLU B N 1
ATOM 6919 C CA . GLU B 1 323 ? -16.266 6.266 14.492 1 97.44 323 GLU B CA 1
ATOM 6920 C C . GLU B 1 323 ? -15.688 5.102 15.297 1 97.44 323 GLU B C 1
ATOM 6922 O O . GLU B 1 323 ? -14.68 5.258 15.992 1 97.44 323 GLU B O 1
ATOM 6927 N N . LEU B 1 324 ? -16.297 3.986 15.227 1 96.75 324 LEU B N 1
ATOM 6928 C CA . LEU B 1 324 ? -15.75 2.752 15.781 1 96.75 324 LEU B CA 1
ATOM 6929 C C . LEU B 1 324 ? -15.172 1.869 14.68 1 96.75 324 LEU B C 1
ATOM 6931 O O . LEU B 1 324 ? -15.844 1.604 13.68 1 96.75 324 LEU B O 1
ATOM 6935 N N . TRP B 1 325 ? -13.969 1.437 14.883 1 96.81 325 TRP B N 1
ATOM 6936 C CA . TRP B 1 325 ? -13.266 0.612 13.906 1 96.81 325 TRP B CA 1
ATOM 6937 C C . TRP B 1 325 ? -12.773 -0.687 14.539 1 96.81 325 TRP B C 1
ATOM 6939 O O . TRP B 1 325 ? -12.289 -0.687 15.672 1 96.81 325 TRP B O 1
ATOM 6949 N N . THR B 1 326 ? -12.898 -1.767 13.812 1 94.88 326 THR B N 1
ATOM 6950 C CA . THR B 1 326 ? -12.328 -3.047 14.211 1 94.88 326 THR B CA 1
ATOM 6951 C C . THR B 1 326 ? -11.93 -3.863 12.984 1 94.88 326 THR B C 1
ATOM 6953 O O . THR B 1 326 ? -12.43 -3.629 11.883 1 94.88 326 THR B O 1
ATOM 6956 N N . GLU B 1 327 ? -10.961 -4.727 13.18 1 91.44 327 GLU B N 1
ATOM 6957 C CA . GLU B 1 327 ? -10.492 -5.551 12.062 1 91.44 327 GLU B CA 1
ATOM 6958 C C . GLU B 1 327 ? -11.242 -6.875 12 1 91.44 327 GLU B C 1
ATOM 6960 O O . GLU B 1 327 ? -11.523 -7.484 13.039 1 91.44 327 GLU B O 1
ATOM 6965 N N . LEU B 1 328 ? -11.633 -7.262 10.828 1 87.5 328 LEU B N 1
ATOM 6966 C CA . LEU B 1 328 ? -12.172 -8.609 10.648 1 87.5 328 LEU B CA 1
ATOM 6967 C C . LEU B 1 328 ? -11.141 -9.664 11.047 1 87.5 328 LEU B C 1
ATOM 6969 O O . LEU B 1 328 ? -9.938 -9.469 10.844 1 87.5 328 LEU B O 1
ATOM 6973 N N . PRO B 1 329 ? -11.516 -10.688 11.695 1 88.69 329 PRO B N 1
ATOM 6974 C CA . PRO B 1 329 ? -12.883 -11.211 11.703 1 88.69 329 PRO B CA 1
ATOM 6975 C C . PRO B 1 329 ? -13.711 -10.695 12.883 1 88.69 329 PRO B C 1
ATOM 6977 O O . PRO B 1 329 ? -14.828 -11.156 13.102 1 88.69 329 PRO B O 1
ATOM 6980 N N . ASN B 1 330 ? -13.203 -9.719 13.656 1 90.12 330 ASN B N 1
ATOM 6981 C CA . ASN B 1 330 ? -14.078 -9.125 14.664 1 90.12 330 ASN B CA 1
ATOM 6982 C C . ASN B 1 330 ? -15.328 -8.523 14.039 1 90.12 330 ASN B C 1
ATOM 6984 O O . ASN B 1 330 ? -15.258 -7.875 12.992 1 90.12 330 ASN B O 1
ATOM 6988 N N . LEU B 1 331 ? -16.406 -8.875 14.602 1 90 331 LEU B N 1
ATOM 6989 C CA . LEU B 1 331 ? -17.656 -8.211 14.266 1 90 331 LEU B CA 1
ATOM 6990 C C . LEU B 1 331 ? -18.438 -7.84 15.531 1 90 331 LEU B C 1
ATOM 6992 O O . LEU B 1 331 ? -18.547 -8.648 16.453 1 90 331 LEU B O 1
ATOM 6996 N N . LEU B 1 332 ? -18.891 -6.629 15.539 1 90.88 332 LEU B N 1
ATOM 6997 C CA . LEU B 1 332 ? -19.625 -6.23 16.734 1 90.88 332 LEU B CA 1
ATOM 6998 C C . LEU B 1 332 ? -20.844 -5.387 16.375 1 90.88 332 LEU B C 1
ATOM 7000 O O . LEU B 1 332 ? -20.906 -4.801 15.289 1 90.88 332 LEU B O 1
ATOM 7004 N N . ALA B 1 333 ? -21.812 -5.449 17.172 1 90.75 333 ALA B N 1
ATOM 7005 C CA . ALA B 1 333 ? -22.969 -4.555 17.172 1 90.75 333 ALA B CA 1
ATOM 7006 C C . ALA B 1 333 ? -22.906 -3.57 18.328 1 90.75 333 ALA B C 1
ATOM 7008 O O . ALA B 1 333 ? -22.156 -3.781 19.297 1 90.75 333 ALA B O 1
ATOM 700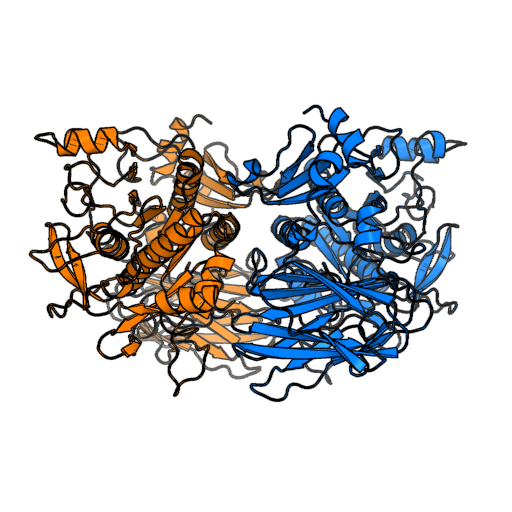9 N N . LEU B 1 334 ? -23.641 -2.477 18.188 1 92.38 334 LEU B N 1
ATOM 7010 C CA . LEU B 1 334 ? -23.562 -1.451 19.219 1 92.38 334 LEU B CA 1
ATOM 7011 C C . LEU B 1 334 ? -24.938 -1.086 19.75 1 92.38 334 LEU B C 1
ATOM 7013 O O . LEU B 1 334 ? -25.906 -1.018 18.984 1 92.38 334 LEU B O 1
ATOM 7017 N N . SER B 1 335 ? -25.031 -0.992 21 1 93.25 335 SER B N 1
ATOM 7018 C CA . SER B 1 335 ? -26.156 -0.344 21.656 1 93.25 335 SER B CA 1
ATOM 7019 C C . SER B 1 335 ? -25.734 0.988 22.281 1 93.25 335 SER B C 1
ATOM 7021 O O . SER B 1 335 ? -24.562 1.185 22.609 1 93.25 335 SER B O 1
ATOM 7023 N N . ILE B 1 336 ? -26.719 1.882 22.344 1 95.12 336 ILE B N 1
ATOM 7024 C CA . ILE B 1 336 ? -26.438 3.197 22.906 1 95.12 336 ILE B CA 1
ATOM 7025 C C . ILE B 1 336 ? -27.406 3.473 24.062 1 95.12 336 ILE B C 1
ATOM 7027 O O . ILE B 1 336 ? -28.609 3.213 23.938 1 95.12 336 ILE B O 1
ATOM 7031 N N . GLU B 1 337 ? -26.828 3.887 25.125 1 96.44 337 GLU B N 1
ATOM 7032 C CA . GLU B 1 337 ? -27.625 4.316 26.266 1 96.44 337 GLU B CA 1
ATOM 7033 C C . GLU B 1 337 ? -27.453 5.809 26.531 1 96.44 337 GLU B C 1
ATOM 7035 O O . GLU B 1 337 ? -26.328 6.301 26.641 1 96.44 337 GLU B O 1
ATOM 7040 N N . SER B 1 338 ? -28.609 6.484 26.609 1 96.5 338 SER B N 1
ATOM 7041 C CA . SER B 1 338 ? -28.594 7.926 26.844 1 96.5 338 SER B CA 1
ATOM 7042 C C . SER B 1 338 ? -28.328 8.25 28.312 1 96.5 338 SER B C 1
ATOM 7044 O O . SER B 1 338 ? -28.391 7.363 29.172 1 96.5 338 SER B O 1
ATOM 7046 N N . PRO B 1 339 ? -28.047 9.5 28.594 1 96.25 339 PRO B N 1
ATOM 7047 C CA . PRO B 1 339 ? -27.797 9.906 29.984 1 96.25 339 PRO B CA 1
ATOM 7048 C C . PRO B 1 339 ? -29 9.68 30.891 1 96.25 339 PRO B C 1
ATOM 7050 O O . PRO B 1 339 ? -28.844 9.469 32.094 1 96.25 339 PRO B O 1
ATOM 7053 N N . THR B 1 340 ? -30.203 9.625 30.328 1 94.69 340 THR B N 1
ATOM 7054 C CA . THR B 1 340 ? -31.422 9.438 31.125 1 94.69 340 THR B CA 1
ATOM 7055 C C . THR B 1 340 ? -31.75 7.957 31.266 1 94.69 340 THR B C 1
ATOM 7057 O O . THR B 1 340 ? -32.719 7.59 31.953 1 94.69 340 THR B O 1
ATOM 7060 N N . GLY B 1 341 ? -31.031 7.113 30.531 1 92.56 341 GLY B N 1
ATOM 7061 C CA . GLY B 1 341 ? -31.188 5.684 30.75 1 92.56 341 GLY B CA 1
ATOM 7062 C C . GLY B 1 341 ? -31.906 4.992 29.609 1 92.56 341 GLY B C 1
ATOM 7063 O O . GLY B 1 341 ? -32.062 3.771 29.625 1 92.56 341 GLY B O 1
ATOM 7064 N N . GLN B 1 342 ? -32.312 5.746 28.625 1 93.06 342 GLN B N 1
ATOM 7065 C CA . GLN B 1 342 ? -32.938 5.113 27.469 1 93.06 342 GLN B CA 1
ATOM 7066 C C . GLN B 1 342 ? -31.906 4.348 26.641 1 93.06 342 GLN B C 1
ATOM 7068 O O . GLN B 1 342 ? -30.812 4.859 26.375 1 93.06 342 GLN B O 1
ATOM 7073 N N . THR B 1 343 ? -32.25 3.141 26.359 1 92.38 343 THR B N 1
ATOM 7074 C CA . THR B 1 343 ? -31.328 2.311 25.594 1 92.38 343 THR B CA 1
ATOM 7075 C C . THR B 1 343 ? -31.906 1.963 24.234 1 92.38 343 THR B C 1
ATOM 7077 O O . THR B 1 343 ? -33.094 1.673 24.109 1 92.38 343 THR B O 1
ATOM 7080 N N . ILE B 1 344 ? -31.062 2.064 23.281 1 86.56 344 ILE B N 1
ATOM 7081 C CA . ILE B 1 344 ? -31.422 1.635 21.922 1 86.56 344 ILE B CA 1
ATOM 7082 C C . ILE B 1 344 ? -30.438 0.577 21.453 1 86.56 344 ILE B C 1
ATOM 7084 O O . ILE B 1 344 ? -29.234 0.673 21.719 1 86.56 344 ILE B O 1
ATOM 7088 N N . GLY B 1 345 ? -31.016 -0.402 20.672 1 80.56 345 GLY B N 1
ATOM 7089 C CA . GLY B 1 345 ? -30.156 -1.399 20.047 1 80.56 345 GLY B CA 1
ATOM 7090 C C . GLY B 1 345 ? -30.297 -2.777 20.672 1 80.56 345 GLY B C 1
ATOM 7091 O O . GLY B 1 345 ? -31.172 -2.994 21.516 1 80.56 345 GLY B O 1
ATOM 7092 N N . PRO B 1 346 ? -29.531 -3.568 20.141 1 83.62 346 PRO B N 1
ATOM 7093 C CA . PRO B 1 346 ? -28.375 -3.439 19.266 1 83.62 346 PRO B CA 1
ATOM 7094 C C . PRO B 1 346 ? -28.766 -3.086 17.828 1 83.62 346 PRO B C 1
ATOM 7096 O O . PRO B 1 346 ? -29.781 -3.574 17.312 1 83.62 346 PRO B O 1
ATOM 7099 N N . VAL B 1 347 ? -27.984 -2.148 17.344 1 76.31 347 VAL B N 1
ATOM 7100 C CA . VAL B 1 347 ? -28.219 -1.742 15.961 1 76.31 347 VAL B CA 1
ATOM 7101 C C . VAL B 1 347 ? -27.844 -2.883 15.016 1 76.31 347 VAL B C 1
ATOM 7103 O O . VAL B 1 347 ? -26.781 -3.488 15.156 1 76.31 347 VAL B O 1
ATOM 7106 N N . SER B 1 348 ? -28.734 -3.273 14.305 1 65.5 348 SER B N 1
ATOM 7107 C CA . SER B 1 348 ? -28.562 -4.395 13.391 1 65.5 348 SER B CA 1
ATOM 7108 C C . SER B 1 348 ? -27.578 -4.059 12.273 1 65.5 348 SER B C 1
ATOM 7110 O O . SER B 1 348 ? -27.609 -2.963 11.711 1 65.5 348 SER B O 1
ATOM 7112 N N . LEU B 1 349 ? -26.766 -4.957 11.977 1 68.62 349 LEU B N 1
ATOM 7113 C CA . LEU B 1 349 ? -25.812 -4.848 10.891 1 68.62 349 LEU B CA 1
ATOM 7114 C C . LEU B 1 349 ? -26.516 -4.863 9.539 1 68.62 349 LEU B C 1
ATOM 7116 O O . LEU B 1 349 ? -26 -4.332 8.555 1 68.62 349 LEU B O 1
ATOM 7120 N N . ARG B 1 350 ? -27.672 -5.363 9.578 1 60.91 350 ARG B N 1
ATOM 7121 C CA . ARG B 1 350 ? -28.391 -5.586 8.328 1 60.91 350 ARG B CA 1
ATOM 7122 C C . ARG B 1 350 ? -28.891 -4.27 7.742 1 60.91 350 ARG B C 1
ATOM 7124 O O . ARG B 1 350 ? -28.969 -4.117 6.52 1 60.91 350 ARG B O 1
ATOM 7131 N N . ARG B 1 351 ? -29.312 -3.5 8.633 1 58.06 351 ARG B N 1
ATOM 7132 C CA . ARG B 1 351 ? -29.922 -2.258 8.18 1 58.06 351 ARG B CA 1
ATOM 7133 C C . ARG B 1 351 ? -28.875 -1.315 7.586 1 58.06 351 ARG B C 1
ATOM 7135 O O . ARG B 1 351 ? -29.156 -0.6 6.621 1 58.06 351 ARG B O 1
ATOM 7142 N N . GLY B 1 352 ? -27.688 -1.353 7.898 1 75.12 352 GLY B N 1
ATOM 7143 C CA . GLY B 1 352 ? -26.609 -0.547 7.371 1 75.12 352 GLY B CA 1
ATOM 7144 C C . GLY B 1 352 ? -26.656 0.901 7.82 1 75.12 352 GLY B C 1
ATOM 7145 O O . GLY B 1 352 ? -25.812 1.354 8.586 1 75.12 352 GLY B O 1
ATOM 7146 N N . ILE B 1 353 ? -27.875 1.642 7.438 1 82.06 353 ILE B N 1
ATOM 7147 C CA . ILE B 1 353 ? -28.062 3.051 7.762 1 82.06 353 ILE B CA 1
ATOM 7148 C C . ILE B 1 353 ? -29.422 3.246 8.445 1 82.06 353 ILE B C 1
ATOM 7150 O O . ILE B 1 353 ? -30.406 2.6 8.078 1 82.06 353 ILE B O 1
ATOM 7154 N N . GLY B 1 354 ? -29.484 3.996 9.531 1 85.69 354 GLY B N 1
ATOM 7155 C CA . GLY B 1 354 ? -30.734 4.289 10.234 1 85.69 354 GLY B CA 1
ATOM 7156 C C . GLY B 1 354 ? -30.609 5.445 11.203 1 85.69 354 GLY B C 1
ATOM 7157 O O . GLY B 1 354 ? -29.578 6.125 11.242 1 85.69 354 GLY B O 1
ATOM 7158 N N . GLU B 1 355 ? -31.75 5.777 11.812 1 89.88 355 GLU B N 1
ATOM 7159 C CA . GLU B 1 355 ? -31.766 6.875 12.773 1 89.88 355 GLU B CA 1
ATOM 7160 C C . GLU B 1 355 ? -32.656 6.539 13.969 1 89.88 355 GLU B C 1
ATOM 7162 O O . GLU B 1 355 ? -33.625 5.793 13.836 1 89.88 355 GLU B O 1
ATOM 7167 N N . TYR B 1 356 ? -32.25 6.996 15.047 1 90.19 356 TYR B N 1
ATOM 7168 C CA . TYR B 1 356 ? -33.031 6.891 16.281 1 90.19 356 TYR B CA 1
ATOM 7169 C C . TYR B 1 356 ? -33.125 8.242 16.969 1 90.19 356 TYR B C 1
ATOM 7171 O O . TYR B 1 356 ? -32.188 9.047 16.922 1 90.19 356 TYR B O 1
ATOM 7179 N N . VAL B 1 357 ? -34.281 8.375 17.578 1 93 357 VAL B N 1
ATOM 7180 C CA . VAL B 1 357 ? -34.5 9.602 18.344 1 93 357 VAL B CA 1
ATOM 7181 C C . VAL B 1 357 ? -34.656 9.281 19.812 1 93 357 VAL B C 1
ATOM 7183 O O . VAL B 1 357 ? -35.531 8.484 20.188 1 93 357 VAL B O 1
ATOM 7186 N N . PHE B 1 358 ? -33.844 9.828 20.578 1 94.12 358 PHE B N 1
ATOM 7187 C CA . PHE B 1 358 ? -34.031 9.797 22.016 1 94.12 358 PHE B CA 1
ATOM 7188 C C . PHE B 1 358 ? -34.938 10.922 22.484 1 94.12 358 PHE B C 1
ATOM 7190 O O . PHE B 1 358 ? -34.531 12.078 22.547 1 94.12 358 PHE B O 1
ATOM 7197 N N . VAL B 1 359 ? -36.062 10.547 22.953 1 89.94 359 VAL B N 1
ATOM 7198 C CA . VAL B 1 359 ? -37.156 11.492 23.094 1 89.94 359 VAL B CA 1
ATOM 7199 C C . VAL B 1 359 ? -36.906 12.422 24.281 1 89.94 359 VAL B C 1
ATOM 7201 O O . VAL B 1 359 ? -37.188 13.617 24.219 1 89.94 359 VAL B O 1
ATOM 7204 N N . PHE B 1 360 ? -36.406 11.898 25.281 1 88.12 360 PHE B N 1
ATOM 7205 C CA . PHE B 1 360 ? -36.219 12.703 26.484 1 88.12 360 PHE B CA 1
ATOM 7206 C C . PHE B 1 360 ? -35.094 13.703 26.281 1 88.12 360 PHE B C 1
ATOM 7208 O O . PHE B 1 360 ? -35.156 14.844 26.75 1 88.12 360 PHE B O 1
ATOM 7215 N N . GLU B 1 361 ? -34.094 13.312 25.594 1 89.88 361 GLU B N 1
ATOM 7216 C CA . GLU B 1 361 ? -32.938 14.18 25.328 1 89.88 361 GLU B CA 1
ATOM 7217 C C . GLU B 1 361 ? -33.156 15.023 24.078 1 89.88 361 GLU B C 1
ATOM 7219 O O . GLU B 1 361 ? -32.469 16.016 23.859 1 89.88 361 GLU B O 1
ATOM 7224 N N . GLN B 1 362 ? -34.125 14.578 23.281 1 91.94 362 GLN B N 1
ATOM 7225 C CA . GLN B 1 362 ? -34.344 15.188 21.984 1 91.94 362 GLN B CA 1
ATOM 7226 C C . GLN B 1 362 ? -33.094 15.07 21.109 1 91.94 362 GLN B C 1
ATOM 7228 O O . GLN B 1 362 ? -32.688 16.031 20.438 1 91.94 362 GLN B O 1
ATOM 7233 N N . THR B 1 363 ? -32.375 14.055 21.328 1 96.25 363 THR B N 1
ATOM 7234 C CA . THR B 1 363 ? -31.172 13.758 20.547 1 96.25 363 THR B CA 1
ATOM 7235 C C . THR B 1 363 ? -31.5 12.82 19.391 1 96.25 363 THR B C 1
ATOM 7237 O O . THR B 1 363 ? -32.156 11.789 19.594 1 96.25 363 THR B O 1
ATOM 7240 N N . ARG B 1 364 ? -31.125 13.227 18.219 1 95.62 364 ARG B N 1
ATOM 7241 C CA . ARG B 1 364 ? -31.219 12.359 17.062 1 95.62 364 ARG B CA 1
ATOM 7242 C C . ARG B 1 364 ? -29.875 11.68 16.766 1 95.62 364 ARG B C 1
ATOM 7244 O O . ARG B 1 364 ? -28.859 12.359 16.609 1 95.62 364 ARG B O 1
ATOM 7251 N N . VAL B 1 365 ? -29.875 10.375 16.75 1 94.44 365 VAL B N 1
ATOM 7252 C CA . VAL B 1 365 ? -28.656 9.617 16.438 1 94.44 365 VAL B CA 1
ATOM 7253 C C . VAL B 1 365 ? -28.812 8.906 15.102 1 94.44 365 VAL B C 1
ATOM 7255 O O . VAL B 1 365 ? -29.734 8.094 14.922 1 94.44 365 VAL B O 1
ATOM 7258 N N . ILE B 1 366 ? -27.938 9.289 14.156 1 93 366 ILE B N 1
ATOM 7259 C CA . ILE B 1 366 ? -27.906 8.633 12.859 1 93 366 ILE B CA 1
ATOM 7260 C C . ILE B 1 366 ? -26.734 7.652 12.805 1 93 366 ILE B C 1
ATOM 7262 O O . ILE B 1 366 ? -25.609 7.988 13.219 1 93 366 ILE B O 1
ATOM 7266 N N . PHE B 1 367 ? -26.969 6.445 12.367 1 91.25 367 PHE B N 1
ATOM 7267 C CA . PHE B 1 367 ? -25.875 5.477 12.32 1 91.25 367 PHE B CA 1
ATOM 7268 C C . PHE B 1 367 ? -25.719 4.922 10.906 1 91.25 367 PHE B C 1
ATOM 7270 O O . PHE B 1 367 ? -26.688 4.793 10.164 1 91.25 367 PHE B O 1
ATOM 7277 N N . ASN B 1 368 ? -24.5 4.734 10.516 1 91.06 368 ASN B N 1
ATOM 7278 C CA . ASN B 1 368 ? -24.078 4.086 9.273 1 91.06 368 ASN B CA 1
ATOM 7279 C C . ASN B 1 368 ? -23.078 2.957 9.547 1 91.06 368 ASN B C 1
ATOM 7281 O O . ASN B 1 368 ? -21.875 3.197 9.664 1 91.06 368 ASN B O 1
ATOM 7285 N N . TYR B 1 369 ? -23.594 1.729 9.508 1 89.06 369 TYR B N 1
ATOM 7286 C CA . TYR B 1 369 ? -22.812 0.532 9.773 1 89.06 369 TYR B CA 1
ATOM 7287 C C . TYR B 1 369 ? -22.281 -0.077 8.484 1 89.06 369 TYR B C 1
ATOM 7289 O O . TYR B 1 369 ? -23.062 -0.365 7.562 1 89.06 369 TYR B O 1
ATOM 7297 N N . ARG B 1 370 ? -20.984 -0.221 8.523 1 89.12 370 ARG B N 1
ATOM 7298 C CA . ARG B 1 370 ? -20.359 -0.858 7.367 1 89.12 370 ARG B CA 1
ATOM 7299 C C . ARG B 1 370 ? -19.531 -2.072 7.789 1 89.12 370 ARG B C 1
ATOM 7301 O O . ARG B 1 370 ? -18.469 -1.928 8.406 1 89.12 370 ARG B O 1
ATOM 7308 N N . VAL B 1 371 ? -19.984 -3.17 7.383 1 84.88 371 VAL B N 1
ATOM 7309 C CA . VAL B 1 371 ? -19.297 -4.406 7.73 1 84.88 371 VAL B CA 1
ATOM 7310 C C . VAL B 1 371 ? -17.953 -4.469 7.012 1 84.88 371 VAL B C 1
ATOM 7312 O O . VAL B 1 371 ? -16.969 -4.996 7.555 1 84.88 371 VAL B O 1
ATOM 7315 N N . LEU B 1 372 ? -17.984 -3.916 5.797 1 86.56 372 LEU B N 1
ATOM 7316 C CA . LEU B 1 372 ? -16.766 -3.893 4.992 1 86.56 372 LEU B CA 1
ATOM 7317 C C . LEU B 1 372 ? -16.469 -2.48 4.496 1 86.56 372 LEU B C 1
ATOM 7319 O O . LEU B 1 372 ? -17.328 -1.841 3.885 1 86.56 372 LEU B O 1
ATOM 7323 N N . VAL B 1 373 ? -15.32 -2.045 4.812 1 87.12 373 VAL B N 1
ATOM 7324 C CA . VAL B 1 373 ? -14.891 -0.763 4.262 1 87.12 373 VAL B CA 1
ATOM 7325 C C . VAL B 1 373 ? -13.945 -0.997 3.09 1 87.12 373 VAL B C 1
ATOM 7327 O O . VAL B 1 373 ? -13.07 -1.871 3.148 1 87.12 373 VAL B O 1
ATOM 7330 N N . GLU B 1 374 ? -14.031 -0.215 2.096 1 82.62 374 GLU B N 1
ATOM 7331 C CA . GLU B 1 374 ? -13.281 -0.369 0.851 1 82.62 374 GLU B CA 1
ATOM 7332 C C . GLU B 1 374 ? -11.781 -0.37 1.106 1 82.62 374 GLU B C 1
ATOM 7334 O O . GLU B 1 374 ? -11.281 0.414 1.918 1 82.62 374 GLU B O 1
ATOM 7339 N N . THR B 1 375 ? -11.086 -1.267 0.421 1 79.88 375 THR B N 1
ATOM 7340 C CA . THR B 1 375 ? -9.633 -1.391 0.358 1 79.88 375 THR B CA 1
ATOM 7341 C C . THR B 1 375 ? -9.062 -1.737 1.729 1 79.88 375 THR B C 1
ATOM 7343 O O . THR B 1 375 ? -7.859 -1.6 1.958 1 79.88 375 THR B O 1
ATOM 7346 N N . THR B 1 376 ? -9.992 -2.025 2.654 1 83.56 376 THR B N 1
ATOM 7347 C CA . THR B 1 376 ? -9.531 -2.4 3.986 1 83.56 376 THR B CA 1
ATOM 7348 C C . THR B 1 376 ? -10.188 -3.705 4.438 1 83.56 376 THR B C 1
ATOM 7350 O O . THR B 1 376 ? -11.008 -4.273 3.719 1 83.56 376 THR B O 1
ATOM 7353 N N . GLY B 1 377 ? -9.742 -4.219 5.543 1 83.31 377 GLY B N 1
ATOM 7354 C CA . GLY B 1 377 ? -10.359 -5.363 6.188 1 83.31 377 GLY B CA 1
ATOM 7355 C C . GLY B 1 377 ? -11.016 -5.016 7.516 1 83.31 377 GLY B C 1
ATOM 7356 O O . GLY B 1 377 ? -10.992 -5.816 8.453 1 83.31 377 GLY B O 1
ATOM 7357 N N . ALA B 1 378 ? -11.625 -3.779 7.504 1 91.38 378 ALA B N 1
ATOM 7358 C CA . ALA B 1 378 ? -12.133 -3.307 8.789 1 91.38 378 ALA B CA 1
ATOM 7359 C C . ALA B 1 378 ? -13.641 -3.072 8.727 1 91.38 378 ALA B C 1
ATOM 7361 O O . ALA B 1 378 ? -14.188 -2.824 7.652 1 91.38 378 ALA B O 1
ATOM 7362 N N . GLN B 1 379 ? -14.242 -3.209 9.82 1 91.62 379 GLN B N 1
ATOM 7363 C CA . GLN B 1 379 ? -15.617 -2.766 10.039 1 91.62 379 GLN B CA 1
ATOM 7364 C C . GLN B 1 379 ? -15.656 -1.333 10.562 1 91.62 379 GLN B C 1
ATOM 7366 O O . GLN B 1 379 ? -14.82 -0.939 11.375 1 91.62 379 GLN B O 1
ATOM 7371 N N . LEU B 1 380 ? -16.656 -0.597 10.086 1 94.69 380 LEU B N 1
ATOM 7372 C CA . LEU B 1 380 ? -16.859 0.772 10.555 1 94.69 380 LEU B CA 1
ATOM 7373 C C . LEU B 1 380 ? -18.281 0.969 11.062 1 94.69 380 LEU B C 1
ATOM 7375 O O . LEU B 1 380 ? -19.25 0.568 10.398 1 94.69 380 LEU B O 1
ATOM 7379 N N . ALA B 1 381 ? -18.422 1.446 12.25 1 94.31 381 ALA B N 1
ATOM 7380 C CA . ALA B 1 381 ? -19.672 2.01 12.75 1 94.31 381 ALA B CA 1
ATOM 7381 C C . ALA B 1 381 ? -19.562 3.523 12.898 1 94.31 381 ALA B C 1
ATOM 7383 O O . ALA B 1 381 ? -18.891 4.016 13.805 1 94.31 381 ALA B O 1
ATOM 7384 N N . PHE B 1 382 ? -20.219 4.207 12.023 1 95.06 382 PHE B N 1
ATOM 7385 C CA . PHE B 1 382 ? -20.219 5.664 11.992 1 95.06 382 PHE B CA 1
ATOM 7386 C C . PHE B 1 382 ? -21.5 6.219 12.609 1 95.06 382 PHE B C 1
ATOM 7388 O O . PHE B 1 382 ? -22.594 5.898 12.156 1 95.06 382 PHE B O 1
ATOM 7395 N N . PHE B 1 383 ? -21.406 7.07 13.656 1 94.88 383 PHE B N 1
ATOM 7396 C CA . PHE B 1 383 ? -22.562 7.652 14.328 1 94.88 383 PHE B CA 1
ATOM 7397 C C . PHE B 1 383 ? -22.516 9.172 14.273 1 94.88 383 PHE B C 1
ATOM 7399 O O . PHE B 1 383 ? -21.438 9.773 14.422 1 94.88 383 PHE B O 1
ATOM 7406 N N . GLN B 1 384 ? -23.594 9.727 14.055 1 96.12 384 GLN B N 1
ATOM 7407 C CA . GLN B 1 384 ? -23.812 11.164 14.188 1 96.12 384 GLN B CA 1
ATOM 7408 C C . GLN B 1 384 ? -24.781 11.469 15.328 1 96.12 384 GLN B C 1
ATOM 7410 O O . GLN B 1 384 ? -25.922 11.008 15.336 1 96.12 384 GLN B O 1
ATOM 7415 N N . PHE B 1 385 ? -24.344 12.18 16.281 1 97.31 385 PHE B N 1
ATOM 7416 C CA . PHE B 1 385 ? -25.188 12.656 17.375 1 97.31 385 PHE B CA 1
ATOM 7417 C C . PHE B 1 385 ? -25.625 14.094 17.125 1 97.31 385 PHE B C 1
ATOM 7419 O O . PHE B 1 385 ? -24.812 15.023 17.188 1 97.31 385 PHE B O 1
ATOM 7426 N N . ASP B 1 386 ? -26.859 14.258 16.828 1 96.94 386 ASP B N 1
ATOM 7427 C CA . ASP B 1 386 ? -27.438 15.578 16.578 1 96.94 386 ASP B CA 1
ATOM 7428 C C . ASP B 1 386 ? -28.094 16.141 17.828 1 96.94 386 ASP B C 1
ATOM 7430 O O . ASP B 1 386 ? -29.078 15.562 18.328 1 96.94 386 ASP B O 1
ATOM 7434 N N . ARG B 1 387 ? -27.656 17.203 18.359 1 95.62 387 ARG B N 1
ATOM 7435 C CA . ARG B 1 387 ? -28.156 17.859 19.578 1 95.62 387 ARG B CA 1
ATOM 7436 C C . ARG B 1 387 ? -28.156 16.891 20.75 1 95.62 387 ARG B C 1
ATOM 7438 O O . ARG B 1 387 ? -29.188 16.703 21.406 1 95.62 387 ARG B O 1
ATOM 7445 N N . PRO B 1 388 ? -26.953 16.344 20.953 1 97.25 388 PRO B N 1
ATOM 7446 C CA . PRO B 1 388 ? -26.875 15.383 22.062 1 97.25 388 PRO B CA 1
ATOM 7447 C C . PRO B 1 388 ? -27.188 16.016 23.422 1 97.25 388 PRO B C 1
ATOM 7449 O O . PRO B 1 388 ? -26.672 17.094 23.719 1 97.25 388 PRO B O 1
ATOM 7452 N N . GLY B 1 389 ? -27.984 15.258 24.188 1 96.06 389 GLY B N 1
ATOM 7453 C CA . GLY B 1 389 ? -28.188 15.688 25.562 1 96.06 389 GLY B CA 1
ATOM 7454 C C . GLY B 1 389 ? -26.922 15.672 26.391 1 96.06 389 GLY B C 1
ATOM 7455 O O . GLY B 1 389 ? -26.062 14.805 26.188 1 96.06 389 GLY B O 1
ATOM 7456 N N . SER B 1 390 ? -26.875 16.609 27.312 1 96.75 390 SER B N 1
ATOM 7457 C CA . SER B 1 390 ? -25.703 16.641 28.188 1 96.75 390 SER B CA 1
ATOM 7458 C C . SER B 1 390 ? -25.719 15.484 29.188 1 96.75 390 SER B C 1
ATOM 7460 O O . SER B 1 390 ? -26.797 15.062 29.625 1 96.75 390 SER B O 1
ATOM 7462 N N . GLY B 1 391 ? -24.484 14.945 29.453 1 97.25 391 GLY B N 1
ATOM 7463 C CA . GLY B 1 391 ? -24.344 13.828 30.375 1 97.25 391 GLY B CA 1
ATOM 7464 C C . GLY B 1 391 ? -23.469 12.711 29.844 1 97.25 391 GLY B C 1
ATOM 7465 O O . GLY B 1 391 ? -22.703 12.914 28.906 1 97.25 391 GLY B O 1
ATOM 7466 N N . ILE B 1 392 ? -23.547 11.602 30.547 1 98.06 392 ILE B N 1
ATOM 7467 C CA . ILE B 1 392 ? -22.719 10.461 30.172 1 98.06 392 ILE B CA 1
ATOM 7468 C C . ILE B 1 392 ? -23.5 9.531 29.25 1 98.06 392 ILE B C 1
ATOM 7470 O O . ILE B 1 392 ? -24.531 8.992 29.625 1 98.06 392 ILE B O 1
ATOM 7474 N N . TRP B 1 393 ? -23.031 9.453 28.031 1 98.06 393 TRP B N 1
ATOM 7475 C CA . TRP B 1 393 ? -23.562 8.484 27.078 1 98.06 393 TRP B CA 1
ATOM 7476 C C . TRP B 1 393 ? -22.781 7.18 27.141 1 98.06 393 TRP B C 1
ATOM 7478 O O . TRP B 1 393 ? -21.562 7.184 27.328 1 98.06 393 TRP B O 1
ATOM 7488 N N . LYS B 1 394 ? -23.422 6.051 26.969 1 97.75 394 LYS B N 1
ATOM 7489 C CA . LYS B 1 394 ? -22.766 4.746 27 1 97.75 394 LYS B CA 1
ATOM 7490 C C . LYS B 1 394 ? -22.922 4.02 25.672 1 97.75 394 LYS B C 1
ATOM 7492 O O . LYS B 1 394 ? -24.031 3.938 25.125 1 97.75 394 LYS B O 1
ATOM 7497 N N . ILE B 1 395 ? -21.844 3.656 25.109 1 96.44 395 ILE B N 1
ATOM 7498 C CA . ILE B 1 395 ? -21.812 2.797 23.938 1 96.44 395 ILE B CA 1
ATOM 7499 C C . ILE B 1 395 ? -21.516 1.359 24.359 1 96.44 395 ILE B C 1
ATOM 7501 O O . ILE B 1 395 ? -20.469 1.08 24.938 1 96.44 395 ILE B O 1
ATOM 7505 N N . ILE B 1 396 ? -22.344 0.449 24.078 1 95.31 396 ILE B N 1
ATOM 7506 C CA . ILE B 1 396 ? -22.219 -0.93 24.547 1 95.31 396 ILE B CA 1
ATOM 7507 C C . ILE B 1 396 ? -21.984 -1.854 23.344 1 95.31 396 ILE B C 1
ATOM 7509 O O . ILE B 1 396 ? -22.906 -2.193 22.625 1 95.31 396 ILE B O 1
ATOM 7513 N N . PRO B 1 397 ? -20.75 -2.303 23.219 1 94.06 397 PRO B N 1
ATOM 7514 C CA . PRO B 1 397 ? -20.484 -3.236 22.109 1 94.06 397 PRO B CA 1
ATOM 7515 C C . PRO B 1 397 ? -20.969 -4.652 22.422 1 94.06 397 PRO B C 1
ATOM 7517 O O . PRO B 1 397 ? -20.875 -5.113 23.562 1 94.06 397 PRO B O 1
ATOM 7520 N N . GLU B 1 398 ? -21.516 -5.254 21.469 1 92.19 398 GLU B N 1
ATOM 7521 C CA . GLU B 1 398 ? -21.891 -6.664 21.516 1 92.19 398 GLU B CA 1
ATOM 7522 C C . GLU B 1 398 ? -21.078 -7.48 20.5 1 92.19 398 GLU B C 1
ATOM 7524 O O . GLU B 1 398 ? -21.031 -7.137 19.312 1 92.19 398 GLU B O 1
ATOM 7529 N N . THR B 1 399 ? -20.562 -8.562 21.031 1 91.94 399 THR B N 1
ATOM 7530 C CA . THR B 1 399 ? -19.719 -9.383 20.172 1 91.94 399 THR B CA 1
ATOM 7531 C C . THR B 1 399 ? -20.562 -10.266 19.266 1 91.94 399 THR B C 1
ATOM 7533 O O . THR B 1 399 ? -21.375 -11.062 19.75 1 91.94 399 THR B O 1
ATOM 7536 N N . LEU B 1 400 ? -20.406 -10.133 18.031 1 88.62 400 LEU B N 1
ATOM 7537 C CA . LEU B 1 400 ? -21.031 -11.031 17.062 1 88.62 400 LEU B CA 1
ATOM 7538 C C . LEU B 1 400 ? -20.062 -12.094 16.594 1 88.62 400 LEU B C 1
ATOM 7540 O O . LEU B 1 400 ? -20.422 -13.266 16.453 1 88.62 400 LEU B O 1
ATOM 7544 N N . GLU B 1 401 ? -18.891 -11.711 16.266 1 87.69 401 GLU B N 1
ATOM 7545 C CA . GLU B 1 401 ? -17.766 -12.578 15.961 1 87.69 401 GLU B CA 1
ATOM 7546 C C . GLU B 1 401 ? -16.484 -12.086 16.641 1 87.69 401 GLU B C 1
ATOM 7548 O O . GLU B 1 401 ? -16.203 -10.883 16.656 1 87.69 401 GLU B O 1
ATOM 7553 N N . LEU B 1 402 ? -15.766 -13.023 17.234 1 88.81 402 LEU B N 1
ATOM 7554 C CA . LEU B 1 402 ? -14.602 -12.625 18.016 1 88.81 402 LEU B CA 1
ATOM 7555 C C . LEU B 1 402 ? -13.312 -13.055 17.328 1 88.81 402 LEU B C 1
ATOM 7557 O O . LEU B 1 402 ? -13.133 -14.227 17 1 88.81 402 LEU B O 1
ATOM 7561 N N . GLY B 1 403 ? -12.508 -12.156 17.016 1 89.12 403 GLY B N 1
ATOM 7562 C CA . GLY B 1 403 ? -11.125 -12.359 16.609 1 89.12 403 GLY B CA 1
ATOM 7563 C C . GLY B 1 403 ? -10.125 -12.031 17.688 1 89.12 403 GLY B C 1
ATOM 7564 O O . GLY B 1 403 ? -10.125 -12.648 18.766 1 89.12 403 GLY B O 1
ATOM 7565 N N . ASN B 1 404 ? -9.266 -11.039 17.453 1 87.06 404 ASN B N 1
ATOM 7566 C CA . ASN B 1 404 ? -8.352 -10.586 18.5 1 87.06 404 ASN B CA 1
ATOM 7567 C C . ASN B 1 404 ? -9.055 -9.688 19.516 1 87.06 404 ASN B C 1
ATOM 7569 O O . ASN B 1 404 ? -8.516 -9.406 20.578 1 87.06 404 ASN B O 1
ATOM 7573 N N . GLY B 1 405 ? -10.227 -9.211 19.078 1 92.81 405 GLY B N 1
ATOM 7574 C CA . GLY B 1 405 ? -11.133 -8.5 19.969 1 92.81 405 GLY B CA 1
ATOM 7575 C C . GLY B 1 405 ? -10.852 -7.012 20.047 1 92.81 405 GLY B C 1
ATOM 7576 O O . GLY B 1 405 ? -11.602 -6.266 20.672 1 92.81 405 GLY B O 1
ATOM 7577 N N . ILE B 1 406 ? -9.836 -6.543 19.359 1 95.38 406 ILE B N 1
ATOM 7578 C CA . ILE B 1 406 ? -9.406 -5.152 19.5 1 95.38 406 ILE B CA 1
ATOM 7579 C C . ILE B 1 406 ? -10.344 -4.242 18.703 1 95.38 406 ILE B C 1
ATOM 7581 O O . ILE B 1 406 ? -10.656 -4.531 17.547 1 95.38 406 ILE B O 1
ATOM 7585 N N . PHE B 1 407 ? -10.812 -3.174 19.281 1 96.62 407 PHE B N 1
ATOM 7586 C CA . PHE B 1 407 ? -11.562 -2.16 18.547 1 96.62 407 PHE B CA 1
ATOM 7587 C C . PHE B 1 407 ? -11.211 -0.762 19.047 1 96.62 407 PHE B C 1
ATOM 7589 O O . PHE B 1 407 ? -10.727 -0.597 20.172 1 96.62 407 PHE B O 1
ATOM 7596 N N . HIS B 1 408 ? -11.352 0.186 18.203 1 98.06 408 HIS B N 1
ATOM 7597 C CA . HIS B 1 408 ? -11.047 1.588 18.469 1 98.06 408 HIS B CA 1
ATOM 7598 C C . HIS B 1 408 ? -12.273 2.471 18.266 1 98.06 408 HIS B C 1
ATOM 7600 O O . HIS B 1 408 ? -13.102 2.201 17.391 1 98.06 408 HIS B O 1
ATOM 7606 N N . ILE B 1 409 ? -12.391 3.469 19.047 1 98.44 409 ILE B N 1
ATOM 7607 C CA . ILE B 1 409 ? -13.359 4.531 18.812 1 98.44 409 ILE B CA 1
ATOM 7608 C C . ILE B 1 409 ? -12.656 5.883 18.812 1 98.44 409 ILE B C 1
ATOM 7610 O O . ILE B 1 409 ? -11.867 6.18 19.703 1 98.44 409 ILE B O 1
ATOM 7614 N N . TRP B 1 410 ? -12.906 6.629 17.828 1 98.62 410 TRP B N 1
ATOM 7615 C CA . TRP B 1 410 ? -12.344 7.973 17.766 1 98.62 410 TRP B CA 1
ATOM 7616 C C . TRP B 1 410 ? -13.445 9.023 17.719 1 98.62 410 TRP B C 1
ATOM 7618 O O . TRP B 1 410 ? -14.477 8.828 17.062 1 98.62 410 TRP B O 1
ATOM 7628 N N . LEU B 1 411 ? -13.273 10.055 18.453 1 98.5 411 LEU B N 1
ATOM 7629 C CA . LEU B 1 411 ? -14.055 11.289 18.406 1 98.5 411 LEU B CA 1
ATOM 7630 C C . LEU B 1 411 ? -13.336 12.344 17.562 1 98.5 411 LEU B C 1
ATOM 7632 O O . LEU B 1 411 ? -12.148 12.195 17.25 1 98.5 411 LEU B O 1
ATOM 7636 N N . PRO B 1 412 ? -14.047 13.375 17.078 1 97.31 412 PRO B N 1
ATOM 7637 C CA . PRO B 1 412 ? -13.383 14.438 16.312 1 97.31 412 PRO B CA 1
ATOM 7638 C C . PRO B 1 412 ? -12.297 15.148 17.125 1 97.31 412 PRO B C 1
ATOM 7640 O O . PRO B 1 412 ? -12.266 15.055 18.344 1 97.31 412 PRO B O 1
ATOM 7643 N N . MET B 1 413 ? -11.438 15.789 16.406 1 95.12 413 MET B N 1
ATOM 7644 C CA . MET B 1 413 ? -10.422 16.594 17.094 1 95.12 413 MET B CA 1
ATOM 7645 C C . MET B 1 413 ? -11.055 17.781 17.797 1 95.12 413 MET B C 1
ATOM 7647 O O . MET B 1 413 ? -12.18 18.188 17.484 1 95.12 413 MET B O 1
ATOM 7651 N N . GLU B 1 414 ? -10.336 18.297 18.688 1 93.62 414 GLU B N 1
ATOM 7652 C CA . GLU B 1 414 ? -10.828 19.344 19.578 1 93.62 414 GLU B CA 1
ATOM 7653 C C . GLU B 1 414 ? -11.359 20.531 18.781 1 93.62 414 GLU B C 1
ATOM 7655 O O . GLU B 1 414 ? -12.391 21.109 19.141 1 93.62 414 GLU B O 1
ATOM 7660 N N . GLU B 1 415 ? -10.68 20.859 17.719 1 92.81 415 GLU B N 1
ATOM 7661 C CA . GLU B 1 415 ? -11.008 22.047 16.938 1 92.81 415 GLU B CA 1
ATOM 7662 C C . GLU B 1 415 ? -12.414 21.938 16.328 1 92.81 415 GLU B C 1
ATOM 7664 O O . GLU B 1 415 ? -13.078 22.953 16.109 1 92.81 415 GLU B O 1
ATOM 7669 N N . PHE B 1 416 ? -12.875 20.734 16.125 1 95.94 416 PHE B N 1
ATOM 7670 C CA . PHE B 1 416 ? -14.133 20.547 15.422 1 95.94 416 PHE B CA 1
ATOM 7671 C C . PHE B 1 416 ? -15.289 20.391 16.406 1 95.94 416 PHE B C 1
ATOM 7673 O O . PHE B 1 416 ? -16.453 20.469 16 1 95.94 416 PHE B O 1
ATOM 7680 N N . LEU B 1 417 ? -14.984 20.297 17.641 1 95.81 417 LEU B N 1
ATOM 7681 C CA . LEU B 1 417 ? -16.016 20.047 18.641 1 95.81 417 LEU B CA 1
ATOM 7682 C C . LEU B 1 417 ? -16.547 21.375 19.219 1 95.81 417 LEU B C 1
ATOM 7684 O O . LEU B 1 417 ? -15.766 22.297 19.438 1 95.81 417 LEU B O 1
ATOM 7688 N N . THR B 1 418 ? -17.797 21.688 19.484 1 92.19 418 THR B N 1
ATOM 7689 C CA . THR B 1 418 ? -18.391 22.875 20.094 1 92.19 418 THR B CA 1
ATOM 7690 C C . THR B 1 418 ? -18.547 22.672 21.609 1 92.19 418 THR B C 1
ATOM 7692 O O . THR B 1 418 ? -18.5 23.641 22.375 1 92.19 418 THR B O 1
ATOM 7695 N N . GLY B 1 419 ? -18.516 21.5 22.156 1 88.69 419 GLY B N 1
ATOM 7696 C CA . GLY B 1 419 ? -18.656 21.156 23.562 1 88.69 419 GLY B CA 1
ATOM 7697 C C . GLY B 1 419 ? -17.609 20.172 24.047 1 88.69 419 GLY B C 1
ATOM 7698 O O . GLY B 1 419 ? -16.734 19.766 23.281 1 88.69 419 GLY B O 1
ATOM 7699 N N . ASN B 1 420 ? -17.734 20.016 25.344 1 94.62 420 ASN B N 1
ATOM 7700 C CA . ASN B 1 420 ? -16.781 19.078 25.953 1 94.62 420 ASN B CA 1
ATOM 7701 C C . ASN B 1 420 ? -17.219 17.625 25.734 1 94.62 420 ASN B C 1
ATOM 7703 O O . ASN B 1 420 ? -17.906 17.047 26.562 1 94.62 420 ASN B O 1
ATOM 7707 N N . VAL B 1 421 ? -16.766 17.078 24.719 1 98 421 VAL B N 1
ATOM 7708 C CA . VAL B 1 421 ? -17.062 15.68 24.391 1 98 421 VAL B CA 1
ATOM 7709 C C . VAL B 1 421 ? -15.781 14.852 24.484 1 98 421 VAL B C 1
ATOM 7711 O O . VAL B 1 421 ? -14.805 15.109 23.766 1 98 421 VAL B O 1
ATOM 7714 N N . TYR B 1 422 ? -15.688 13.875 25.344 1 98.5 422 TYR B N 1
ATOM 7715 C CA . TYR B 1 422 ? -14.492 13.055 25.516 1 98.5 422 TYR B CA 1
ATOM 7716 C C . TYR B 1 422 ? -14.836 11.727 26.188 1 98.5 422 TYR B C 1
ATOM 7718 O O . TYR B 1 422 ? -15.898 11.594 26.797 1 98.5 422 TYR B O 1
ATOM 7726 N N . PHE B 1 423 ? -14 10.805 26.078 1 98.75 423 PHE B N 1
ATOM 7727 C CA . PHE B 1 423 ? -14.164 9.523 26.766 1 98.75 423 PHE B CA 1
ATOM 7728 C C . PHE B 1 423 ? -13.773 9.625 28.234 1 98.75 423 PHE B C 1
ATOM 7730 O O . PHE B 1 423 ? -12.742 10.219 28.562 1 98.75 423 PHE B O 1
ATOM 7737 N N . ILE B 1 424 ? -14.562 9.016 29.062 1 98.19 424 ILE B N 1
ATOM 7738 C CA . ILE B 1 424 ? -14.234 8.969 30.484 1 98.19 424 ILE B CA 1
ATOM 7739 C C . ILE B 1 424 ? -12.969 8.141 30.703 1 98.19 424 ILE B C 1
ATOM 7741 O O . ILE B 1 424 ? -12.047 8.562 31.406 1 98.19 424 ILE B O 1
ATOM 7745 N N . ARG B 1 425 ? -12.945 7.027 30.109 1 97.88 425 ARG B N 1
ATOM 7746 C CA . ARG B 1 425 ? -11.727 6.223 30.016 1 97.88 425 ARG B CA 1
ATOM 7747 C C . ARG B 1 425 ? -11.133 6.273 28.609 1 97.88 425 ARG B C 1
ATOM 7749 O O . ARG B 1 425 ? -11.5 5.48 27.75 1 97.88 425 ARG B O 1
ATOM 7756 N N . ALA B 1 426 ? -10.141 7.113 28.484 1 98.25 426 ALA B N 1
ATOM 7757 C CA . ALA B 1 426 ? -9.531 7.328 27.172 1 98.25 426 ALA B CA 1
ATOM 7758 C C . ALA B 1 426 ? -8.172 6.637 27.078 1 98.25 426 ALA B C 1
ATOM 7760 O O . ALA B 1 426 ? -7.59 6.254 28.109 1 98.25 426 ALA B O 1
ATOM 7761 N N . ASN B 1 427 ? -7.742 6.309 25.938 1 98.38 427 ASN B N 1
ATOM 7762 C CA . ASN B 1 427 ? -6.398 5.836 25.609 1 98.38 427 ASN B CA 1
ATOM 7763 C C . ASN B 1 427 ? -5.633 6.852 24.766 1 98.38 427 ASN B C 1
ATOM 7765 O O . ASN B 1 427 ? -6.078 7.227 23.688 1 98.38 427 ASN B O 1
ATOM 7769 N N . PRO B 1 428 ? -4.504 7.332 25.25 1 98.12 428 PRO B N 1
ATOM 7770 C CA . PRO B 1 428 ? -3.781 8.383 24.516 1 98.12 428 PRO B CA 1
ATOM 7771 C C . PRO B 1 428 ? -3.051 7.848 23.297 1 98.12 428 PRO B C 1
ATOM 7773 O O . PRO B 1 428 ? -2.578 8.633 22.469 1 98.12 428 PRO B O 1
ATOM 7776 N N . GLU B 1 429 ? -2.887 6.543 23.188 1 98.06 429 GLU B N 1
ATOM 7777 C CA . GLU B 1 429 ? -2.207 5.949 22.047 1 98.06 429 GLU B CA 1
ATOM 7778 C C . GLU B 1 429 ? -3.121 5.902 20.828 1 98.06 429 GLU B C 1
ATOM 7780 O O . GLU B 1 429 ? -4.324 6.152 20.938 1 98.06 429 GLU B O 1
ATOM 7785 N N . TYR B 1 430 ? -2.568 5.719 19.609 1 98.25 430 TYR B N 1
ATOM 7786 C CA . TYR B 1 430 ? -3.281 5.637 18.328 1 98.25 430 TYR B CA 1
ATOM 7787 C C . TYR B 1 430 ? -3.965 6.957 18 1 98.25 430 TYR B C 1
ATOM 7789 O O . TYR B 1 430 ? -5.102 6.973 17.531 1 98.25 430 TYR B O 1
ATOM 7797 N N . THR B 1 431 ? -3.275 8.055 18.312 1 98.31 431 THR B N 1
ATOM 7798 C CA . THR B 1 431 ? -3.895 9.367 18.125 1 98.31 431 THR B CA 1
ATOM 7799 C C . THR B 1 431 ? -3.176 10.141 17.016 1 98.31 431 THR B C 1
ATOM 7801 O O . THR B 1 431 ? -3.416 11.336 16.844 1 98.31 431 THR B O 1
ATOM 7804 N N . VAL B 1 432 ? -2.24 9.461 16.281 1 98.12 432 VAL B N 1
ATOM 7805 C CA . VAL B 1 432 ? -1.651 10.102 15.109 1 98.12 432 VAL B CA 1
ATOM 7806 C C . VAL B 1 432 ? -2.746 10.438 14.102 1 98.12 432 VAL B C 1
ATOM 7808 O O . VAL B 1 432 ? -3.566 9.578 13.758 1 98.12 432 VAL B O 1
ATOM 7811 N N . MET B 1 433 ? -2.76 11.609 13.641 1 97.25 433 MET B N 1
ATOM 7812 C CA . MET B 1 433 ? -3.818 12.062 12.742 1 97.25 433 MET B CA 1
ATOM 7813 C C . MET B 1 433 ? -3.502 11.703 11.297 1 97.25 433 MET B C 1
ATOM 7815 O O . MET B 1 433 ? -2.344 11.453 10.953 1 97.25 433 MET B O 1
ATOM 7819 N N . GLU B 1 434 ? -4.543 11.648 10.5 1 96.81 434 GLU B N 1
ATOM 7820 C CA . GLU B 1 434 ? -4.375 11.57 9.055 1 96.81 434 GLU B CA 1
ATOM 7821 C C . GLU B 1 434 ? -3.912 12.906 8.477 1 96.81 434 GLU B C 1
ATOM 7823 O O . GLU B 1 434 ? -4.34 13.969 8.938 1 96.81 434 GLU B O 1
ATOM 7828 N N . PRO B 1 435 ? -3.023 12.938 7.574 1 97.62 435 PRO B N 1
ATOM 7829 C CA . PRO B 1 435 ? -2.484 11.773 6.867 1 97.62 435 PRO B CA 1
ATOM 7830 C C . PRO B 1 435 ? -1.154 11.297 7.445 1 97.62 435 PRO B C 1
ATOM 7832 O O . PRO B 1 435 ? -0.402 10.586 6.77 1 97.62 435 PRO B O 1
ATOM 7835 N N . GLY B 1 436 ? -0.808 11.68 8.633 1 97.88 436 GLY B N 1
ATOM 7836 C CA . GLY B 1 436 ? 0.424 11.258 9.289 1 97.88 436 GLY B CA 1
ATOM 7837 C C . GLY B 1 436 ? 0.539 9.758 9.445 1 97.88 436 GLY B C 1
ATOM 7838 O O . GLY B 1 436 ? 1.638 9.227 9.625 1 97.88 436 GLY B O 1
ATOM 7839 N N . ASP B 1 437 ? -0.547 9.07 9.383 1 97.12 437 ASP B N 1
ATOM 7840 C CA . ASP B 1 437 ? -0.588 7.625 9.547 1 97.12 437 ASP B CA 1
ATOM 7841 C C . ASP B 1 437 ? -0.285 6.914 8.227 1 97.12 437 ASP B C 1
ATOM 7843 O O . ASP B 1 437 ? -0.27 5.684 8.172 1 97.12 437 ASP B O 1
ATOM 7847 N N . THR B 1 438 ? 0.013 7.66 7.16 1 96.25 438 THR B N 1
ATOM 7848 C CA . THR B 1 438 ? 0.383 7.082 5.871 1 96.25 438 THR B CA 1
ATOM 7849 C C . THR B 1 438 ? 1.791 6.5 5.926 1 96.25 438 THR B C 1
ATOM 7851 O O . THR B 1 438 ? 2.699 7.102 6.5 1 96.25 438 THR B O 1
ATOM 7854 N N . GLY B 1 439 ? 2.055 5.422 5.379 1 92.25 439 GLY B N 1
ATOM 7855 C CA . GLY B 1 439 ? 3.293 4.668 5.516 1 92.25 439 GLY B CA 1
ATOM 7856 C C . GLY B 1 439 ? 4.5 5.398 4.953 1 92.25 439 GLY B C 1
ATOM 7857 O O . GLY B 1 439 ? 5.492 5.598 5.652 1 92.25 439 GLY B O 1
ATOM 7858 N N . ALA B 1 440 ? 4.395 5.922 3.787 1 93.12 440 ALA B N 1
ATOM 7859 C CA . ALA B 1 440 ? 5.555 6.41 3.047 1 93.12 440 ALA B CA 1
ATOM 7860 C C . ALA B 1 440 ? 5.871 7.855 3.414 1 93.12 440 ALA B C 1
ATOM 7862 O O . ALA B 1 440 ? 6.961 8.352 3.123 1 93.12 440 ALA B O 1
ATOM 7863 N N . VAL B 1 441 ? 4.965 8.562 4.129 1 96.81 441 VAL B N 1
ATOM 7864 C CA . VAL B 1 441 ? 5.188 9.969 4.43 1 96.81 441 VAL B CA 1
ATOM 7865 C C . VAL B 1 441 ? 5.953 10.102 5.742 1 96.81 441 VAL B C 1
ATOM 7867 O O . VAL B 1 441 ? 5.879 9.227 6.605 1 96.81 441 VAL B O 1
ATOM 7870 N N . VAL B 1 442 ? 6.703 11.117 5.852 1 97.75 442 VAL B N 1
ATOM 7871 C CA . VAL B 1 442 ? 7.367 11.438 7.113 1 97.75 442 VAL B CA 1
ATOM 7872 C C . VAL B 1 442 ? 6.359 12.039 8.086 1 97.75 442 VAL B C 1
ATOM 7874 O O . VAL B 1 442 ? 5.695 13.031 7.77 1 97.75 442 VAL B O 1
ATOM 7877 N N . CYS B 1 443 ? 6.188 11.422 9.141 1 98.5 443 CYS B N 1
ATOM 7878 C CA . CYS B 1 443 ? 5.363 11.953 10.219 1 98.5 443 CYS B CA 1
ATOM 7879 C C . CYS B 1 443 ? 6.215 12.336 11.422 1 98.5 443 CYS B C 1
ATOM 7881 O O . CYS B 1 443 ? 6.867 11.484 12.023 1 98.5 443 CYS B O 1
ATOM 7883 N N . ALA B 1 444 ? 6.176 13.586 11.805 1 97.44 444 ALA B N 1
ATOM 7884 C CA . ALA B 1 444 ? 7 14.086 12.906 1 97.44 444 ALA B CA 1
ATOM 7885 C C . ALA B 1 444 ? 6.148 14.359 14.148 1 97.44 444 ALA B C 1
ATOM 7887 O O . ALA B 1 444 ? 5.18 15.117 14.086 1 97.44 444 ALA B O 1
ATOM 7888 N N . ALA B 1 445 ? 6.531 13.727 15.242 1 97.94 445 ALA B N 1
ATOM 7889 C CA . ALA B 1 445 ? 6.078 14.203 16.547 1 97.94 445 ALA B CA 1
ATOM 7890 C C . ALA B 1 445 ? 6.809 15.484 16.953 1 97.94 445 ALA B C 1
ATOM 7892 O O . ALA B 1 445 ? 7.711 15.938 16.25 1 97.94 445 ALA B O 1
ATOM 7893 N N . TYR B 1 446 ? 6.344 16.094 18.047 1 95.94 446 TYR B N 1
ATOM 7894 C CA . TYR B 1 446 ? 7.039 17.312 18.422 1 95.94 446 TYR B CA 1
ATOM 7895 C C . TYR B 1 446 ? 7.391 17.312 19.906 1 95.94 446 TYR B C 1
ATOM 7897 O O . TYR B 1 446 ? 6.668 16.734 20.719 1 95.94 446 TYR B O 1
ATOM 7905 N N . TYR B 1 447 ? 8.508 17.891 20.188 1 93.25 447 TYR B N 1
ATOM 7906 C CA . TYR B 1 447 ? 9.023 17.859 21.562 1 93.25 447 TYR B CA 1
ATOM 7907 C C . TYR B 1 447 ? 9.617 19.219 21.938 1 93.25 447 TYR B C 1
ATOM 7909 O O . TYR B 1 447 ? 9.719 20.109 21.094 1 93.25 447 TYR B O 1
ATOM 7917 N N . ASN B 1 448 ? 9.859 19.359 23.203 1 91.19 448 ASN B N 1
ATOM 7918 C CA . ASN B 1 448 ? 10.539 20.547 23.75 1 91.19 448 ASN B CA 1
ATOM 7919 C C . ASN B 1 448 ? 12.055 20.422 23.641 1 91.19 448 ASN B C 1
ATOM 7921 O O . ASN B 1 448 ? 12.672 19.625 24.359 1 91.19 448 ASN B O 1
ATOM 7925 N N . GLY B 1 449 ? 12.586 21.203 22.844 1 83.06 449 GLY B N 1
ATOM 7926 C CA . GLY B 1 449 ? 14.016 21.125 22.578 1 83.06 449 GLY B CA 1
ATOM 7927 C C . GLY B 1 449 ? 14.859 21.469 23.797 1 83.06 449 GLY B C 1
ATOM 7928 O O . GLY B 1 449 ? 15.961 20.953 23.969 1 83.06 449 GLY B O 1
ATOM 7929 N N . LYS B 1 450 ? 14.406 22.266 24.594 1 81.12 450 LYS B N 1
ATOM 7930 C CA . LYS B 1 450 ? 15.133 22.688 25.781 1 81.12 450 LYS B CA 1
ATOM 7931 C C . LYS B 1 450 ? 15.094 21.594 26.859 1 81.12 450 LYS B C 1
ATOM 7933 O O . LYS B 1 450 ? 16.109 21.281 27.469 1 81.12 450 LYS B O 1
ATOM 7938 N N . GLU B 1 451 ? 13.938 21.047 27.047 1 85.81 451 GLU B N 1
ATOM 7939 C CA . GLU B 1 451 ? 13.742 20.078 28.109 1 85.81 451 GLU B CA 1
ATOM 7940 C C . GLU B 1 451 ? 13.984 18.656 27.609 1 85.81 451 GLU B C 1
ATOM 7942 O O . GLU B 1 451 ? 14.117 17.719 28.391 1 85.81 451 GLU B O 1
ATOM 7947 N N . ASN B 1 452 ? 14.008 18.578 26.312 1 87.75 452 ASN B N 1
ATOM 7948 C CA . ASN B 1 452 ? 14.164 17.281 25.688 1 87.75 452 ASN B CA 1
ATOM 7949 C C . ASN B 1 452 ? 13.062 16.312 26.125 1 87.75 452 ASN B C 1
ATOM 7951 O O . ASN B 1 452 ? 13.344 15.18 26.531 1 87.75 452 ASN B O 1
ATOM 7955 N N . SER B 1 453 ? 11.906 16.812 26.141 1 92.44 453 SER B N 1
ATOM 7956 C CA . SER B 1 453 ? 10.734 16.031 26.5 1 92.44 453 SER B CA 1
ATOM 7957 C C . SER B 1 453 ? 9.641 16.125 25.438 1 92.44 453 SER B C 1
ATOM 7959 O O . SER B 1 453 ? 9.43 17.188 24.859 1 92.44 453 SER B O 1
ATOM 7961 N N . ILE B 1 454 ? 9.008 15 25.25 1 94.5 454 ILE B N 1
ATOM 7962 C CA . ILE B 1 454 ? 7.938 14.93 24.25 1 94.5 454 ILE B CA 1
ATOM 7963 C C . ILE B 1 454 ? 6.738 15.75 24.734 1 94.5 454 ILE B C 1
ATOM 7965 O O . ILE B 1 454 ? 6.43 15.773 25.922 1 94.5 454 ILE B O 1
ATOM 7969 N N . ALA B 1 455 ? 6.133 16.484 23.844 1 94.88 455 ALA B N 1
ATOM 7970 C CA . ALA B 1 455 ? 4.93 17.234 24.188 1 94.88 455 ALA B CA 1
ATOM 7971 C C . ALA B 1 455 ? 3.789 16.297 24.562 1 94.88 455 ALA B C 1
ATOM 7973 O O . ALA B 1 455 ? 3.57 15.273 23.922 1 94.88 455 ALA B O 1
ATOM 7974 N N . VAL B 1 456 ? 3.025 16.641 25.516 1 95.44 456 VAL B N 1
ATOM 7975 C CA . VAL B 1 456 ? 1.973 15.797 26.047 1 95.44 456 VAL B CA 1
ATOM 7976 C C . VAL B 1 456 ? 0.847 15.648 25.031 1 95.44 456 VAL B C 1
ATOM 7978 O O . VAL B 1 456 ? 0.18 14.617 24.969 1 95.44 456 VAL B O 1
ATOM 7981 N N . SER B 1 457 ? 0.714 16.688 24.203 1 96.06 457 SER B N 1
ATOM 7982 C CA . SER B 1 457 ? -0.384 16.688 23.25 1 96.06 457 SER B CA 1
ATOM 7983 C C . SER B 1 457 ? 0.027 16.031 21.938 1 96.06 457 SER B C 1
ATOM 7985 O O . SER B 1 457 ? -0.817 15.773 21.078 1 96.06 457 SER B O 1
ATOM 7987 N N . SER B 1 458 ? 1.322 15.742 21.75 1 97.5 458 SER B N 1
ATOM 7988 C CA . SER B 1 458 ? 1.797 15.172 20.5 1 97.5 458 SER B CA 1
ATOM 7989 C C . SER B 1 458 ? 1.124 13.836 20.219 1 97.5 458 SER B C 1
ATOM 7991 O O . SER B 1 458 ? 1.129 12.938 21.062 1 97.5 458 SER B O 1
ATOM 7993 N N . GLY B 1 459 ? 0.502 13.766 19.031 1 98.12 459 GLY B N 1
ATOM 7994 C CA . GLY B 1 459 ? -0.122 12.5 18.672 1 98.12 459 GLY B CA 1
ATOM 7995 C C . G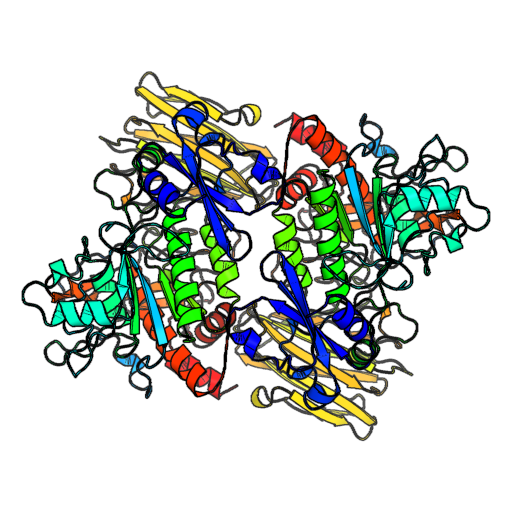LY B 1 459 ? 0.802 11.305 18.844 1 98.12 459 GLY B C 1
ATOM 7996 O O . GLY B 1 459 ? 1.995 11.391 18.562 1 98.12 459 GLY B O 1
ATOM 7997 N N . ARG B 1 460 ? 0.203 10.211 19.281 1 98.5 460 ARG B N 1
ATOM 7998 C CA . ARG B 1 460 ? 0.994 9.023 19.594 1 98.5 460 ARG B CA 1
ATOM 7999 C C . ARG B 1 460 ? 0.597 7.855 18.688 1 98.5 460 ARG B C 1
ATOM 8001 O O . ARG B 1 460 ? -0.553 7.766 18.25 1 98.5 460 ARG B O 1
ATOM 8008 N N . GLY B 1 461 ? 1.6 7.066 18.375 1 97.19 461 GLY B N 1
ATOM 8009 C CA . GLY B 1 461 ? 1.362 5.852 17.609 1 97.19 461 GLY B CA 1
ATOM 8010 C C . GLY B 1 461 ? 0.827 4.715 18.453 1 97.19 461 GLY B C 1
ATOM 8011 O O . GLY B 1 461 ? 0.409 4.926 19.594 1 97.19 461 GLY B O 1
ATOM 8012 N N . TYR B 1 462 ? 0.839 3.619 17.875 1 96.25 462 TYR B N 1
ATOM 8013 C CA . TYR B 1 462 ? 1.095 3.266 16.484 1 96.25 462 TYR B CA 1
ATOM 8014 C C . TYR B 1 462 ? -0.15 3.475 15.633 1 96.25 462 TYR B C 1
ATOM 8016 O O . TYR B 1 462 ? -1.139 4.051 16.094 1 96.25 462 TYR B O 1
ATOM 8024 N N . THR B 1 463 ? -0.111 3.197 14.289 1 96.38 463 THR B N 1
ATOM 8025 C CA . THR B 1 463 ? -1.317 3.188 13.469 1 96.38 463 THR B CA 1
ATOM 8026 C C . THR B 1 463 ? -2.223 2.021 13.852 1 96.38 463 THR B C 1
ATOM 8028 O O . THR B 1 463 ? -1.809 1.12 14.578 1 96.38 463 THR B O 1
ATOM 8031 N N . ARG B 1 464 ? -3.432 2.049 13.43 1 94.56 464 ARG B N 1
ATOM 8032 C CA . ARG B 1 464 ? -4.391 1.014 13.805 1 94.56 464 ARG B CA 1
ATOM 8033 C C . ARG B 1 464 ? -3.891 -0.367 13.391 1 94.56 464 ARG B C 1
ATOM 8035 O O . ARG B 1 464 ? -4.152 -1.358 14.07 1 94.56 464 ARG B O 1
ATOM 8042 N N . ASP B 1 465 ? -3.123 -0.422 12.273 1 89.5 465 ASP B N 1
ATOM 8043 C CA . ASP B 1 465 ? -2.576 -1.693 11.805 1 89.5 465 ASP B CA 1
ATOM 8044 C C . ASP B 1 465 ? -1.16 -1.909 12.336 1 89.5 465 ASP B C 1
ATOM 8046 O O . ASP B 1 465 ? -0.391 -2.684 11.758 1 89.5 465 ASP B O 1
ATOM 8050 N N . ASN B 1 466 ? -0.697 -1.14 13.25 1 90.44 466 ASN B N 1
ATOM 8051 C CA . ASN B 1 466 ? 0.489 -1.321 14.078 1 90.44 466 ASN B CA 1
ATOM 8052 C C . ASN B 1 466 ? 1.764 -0.951 13.328 1 90.44 466 ASN B C 1
ATOM 8054 O O . ASN B 1 466 ? 2.842 -1.464 13.633 1 90.44 466 ASN B O 1
ATOM 8058 N N . ARG B 1 467 ? 1.74 -0.188 12.383 1 92.81 467 ARG B N 1
ATOM 8059 C CA . ARG B 1 467 ? 2.941 0.405 11.805 1 92.81 467 ARG B CA 1
ATOM 8060 C C . ARG B 1 467 ? 3.518 1.48 12.719 1 92.81 467 ARG B C 1
ATOM 8062 O O . ARG B 1 467 ? 2.773 2.178 13.414 1 92.81 467 ARG B O 1
ATOM 8069 N N . ILE B 1 468 ? 4.77 1.595 12.641 1 94 468 ILE B N 1
ATOM 8070 C CA . ILE B 1 468 ? 5.434 2.543 13.531 1 94 468 ILE B CA 1
ATOM 8071 C C . ILE B 1 468 ? 5.262 3.961 12.992 1 94 468 ILE B C 1
ATOM 8073 O O . ILE B 1 468 ? 5.781 4.297 11.93 1 94 468 ILE B O 1
ATOM 8077 N N . LYS B 1 469 ? 4.52 4.719 13.586 1 97.31 469 LYS B N 1
ATOM 8078 C CA . LYS B 1 469 ? 4.332 6.164 13.453 1 97.31 469 LYS B CA 1
ATOM 8079 C C . LYS B 1 469 ? 4.129 6.812 14.82 1 97.31 469 LYS B C 1
ATOM 8081 O O . LYS B 1 469 ? 3.541 6.211 15.719 1 97.31 469 LYS B O 1
ATOM 8086 N N . PRO B 1 470 ? 4.574 8.031 15.031 1 98.19 470 PRO B N 1
ATOM 8087 C CA . PRO B 1 470 ? 5.375 8.875 14.141 1 98.19 470 PRO B CA 1
ATOM 8088 C C . PRO B 1 470 ? 6.734 8.258 13.812 1 98.19 470 PRO B C 1
ATOM 8090 O O . PRO B 1 470 ? 7.125 7.254 14.414 1 98.19 470 PRO B O 1
ATOM 8093 N N . ASP B 1 471 ? 7.371 8.828 12.867 1 97.69 471 ASP B N 1
ATOM 8094 C CA . ASP B 1 471 ? 8.68 8.305 12.492 1 97.69 471 ASP B CA 1
ATOM 8095 C C . ASP B 1 471 ? 9.766 8.773 13.461 1 97.69 471 ASP B C 1
ATOM 8097 O O . ASP B 1 471 ? 10.641 8 13.844 1 97.69 471 ASP B O 1
ATOM 8101 N N . PHE B 1 472 ? 9.734 9.977 13.773 1 96.75 472 PHE B N 1
ATOM 8102 C CA . PHE B 1 472 ? 10.617 10.594 14.742 1 96.75 472 PHE B CA 1
ATOM 8103 C C . PHE B 1 472 ? 10.023 11.891 15.273 1 96.75 472 PHE B C 1
ATOM 8105 O O . PHE B 1 472 ? 8.906 12.266 14.906 1 96.75 472 PHE B O 1
ATOM 8112 N N . ALA B 1 473 ? 10.711 12.547 16.172 1 96.56 473 ALA B N 1
ATOM 8113 C CA . ALA B 1 473 ? 10.242 13.805 16.734 1 96.56 473 ALA B CA 1
ATOM 8114 C C . ALA B 1 473 ? 11.141 14.969 16.312 1 96.56 473 ALA B C 1
ATOM 8116 O O . ALA B 1 473 ? 12.328 14.773 16.047 1 96.56 473 ALA B O 1
ATOM 8117 N N . ALA B 1 474 ? 10.586 16.094 16.172 1 94.94 474 ALA B N 1
ATOM 8118 C CA . ALA B 1 474 ? 11.273 17.344 15.891 1 94.94 474 ALA B CA 1
ATOM 8119 C C . ALA B 1 474 ? 10.836 18.438 16.844 1 94.94 474 ALA B C 1
ATOM 8121 O O . ALA B 1 474 ? 9.781 18.328 17.484 1 94.94 474 ALA B O 1
ATOM 8122 N N . PRO B 1 475 ? 11.648 19.453 17.047 1 92 475 PRO B N 1
ATOM 8123 C CA . PRO B 1 475 ? 11.25 20.531 17.953 1 92 475 PRO B CA 1
ATOM 8124 C C . PRO B 1 475 ? 9.938 21.203 17.531 1 92 475 PRO B C 1
ATOM 8126 O O . PRO B 1 475 ? 9.695 21.422 16.344 1 92 475 PRO B O 1
ATOM 8129 N N . GLY B 1 476 ? 9.125 21.453 18.516 1 93.38 476 GLY B N 1
ATOM 8130 C CA . GLY B 1 476 ? 7.848 22.062 18.203 1 93.38 476 GLY B CA 1
ATOM 8131 C C . GLY B 1 476 ? 7.277 22.875 19.359 1 93.38 476 GLY B C 1
ATOM 8132 O O . GLY B 1 476 ? 6.133 23.328 19.297 1 93.38 476 GLY B O 1
ATOM 8133 N N . ILE B 1 477 ? 8.07 23.062 20.406 1 92.88 477 ILE B N 1
ATOM 8134 C CA . ILE B 1 477 ? 7.617 23.812 21.578 1 92.88 477 ILE B CA 1
ATOM 8135 C C . ILE B 1 477 ? 8.414 25.109 21.688 1 92.88 477 ILE B C 1
ATOM 8137 O O . ILE B 1 477 ? 9.641 25.094 21.734 1 92.88 477 ILE B O 1
ATOM 8141 N N . ASN B 1 478 ? 7.691 26.219 21.703 1 89.62 478 ASN B N 1
ATOM 8142 C CA . ASN B 1 478 ? 8.273 27.547 21.875 1 89.62 478 ASN B CA 1
ATOM 8143 C C . ASN B 1 478 ? 9.273 27.875 20.781 1 89.62 478 ASN B C 1
ATOM 8145 O O . ASN B 1 478 ? 10.422 28.219 21.062 1 89.62 478 ASN B O 1
ATOM 8149 N N . VAL B 1 479 ? 8.844 27.703 19.594 1 90.06 479 VAL B N 1
ATOM 8150 C CA . VAL B 1 479 ? 9.68 27.984 18.422 1 90.06 479 VAL B CA 1
ATOM 8151 C C . VAL B 1 479 ? 9.266 29.312 17.797 1 90.06 479 VAL B C 1
ATOM 8153 O O . VAL B 1 479 ? 8.07 29.609 17.688 1 90.06 479 VAL B O 1
ATOM 8156 N N . THR B 1 480 ? 10.234 30.125 17.406 1 90.25 480 THR B N 1
ATOM 8157 C CA . THR B 1 480 ? 9.977 31.453 16.859 1 90.25 480 THR B CA 1
ATOM 8158 C C . THR B 1 480 ? 9.688 31.375 15.367 1 90.25 480 THR B C 1
ATOM 8160 O O . THR B 1 480 ? 10.344 30.641 14.641 1 90.25 480 THR B O 1
ATOM 8163 N N . GLY B 1 481 ? 8.68 32.094 14.898 1 92.5 481 GLY B N 1
ATOM 8164 C CA . GLY B 1 481 ? 8.312 32.344 13.516 1 92.5 481 GLY B CA 1
ATOM 8165 C C . GLY B 1 481 ? 7.664 33.719 13.312 1 92.5 481 GLY B C 1
ATOM 8166 O O . GLY B 1 481 ? 7.715 34.562 14.195 1 92.5 481 GLY B O 1
ATOM 8167 N N . ILE B 1 482 ? 7.152 33.906 12.164 1 93.81 482 ILE B N 1
ATOM 8168 C CA . ILE B 1 482 ? 6.547 35.188 11.906 1 93.81 482 ILE B CA 1
ATOM 8169 C C . ILE B 1 482 ? 5.027 35.062 11.844 1 93.81 482 ILE B C 1
ATOM 8171 O O . ILE B 1 482 ? 4.512 34.062 11.367 1 93.81 482 ILE B O 1
ATOM 8175 N N . ASN B 1 483 ? 4.348 36.062 12.375 1 91.88 483 ASN B N 1
ATOM 8176 C CA . ASN B 1 483 ? 2.895 36.094 12.25 1 91.88 483 ASN B CA 1
ATOM 8177 C C . ASN B 1 483 ? 2.455 36.938 11.055 1 91.88 483 ASN B C 1
ATOM 8179 O O . ASN B 1 483 ? 3.279 37.312 10.211 1 91.88 483 ASN B O 1
ATOM 8183 N N . LEU B 1 484 ? 1.202 37.156 10.852 1 91.94 484 LEU B N 1
ATOM 8184 C CA . LEU B 1 484 ? 0.642 37.812 9.68 1 91.94 484 LEU B CA 1
ATOM 8185 C C . LEU B 1 484 ? 1.12 39.25 9.602 1 91.94 484 LEU B C 1
ATOM 8187 O O . LEU B 1 484 ? 1.206 39.844 8.508 1 91.94 484 LEU B O 1
ATOM 8191 N N . ARG B 1 485 ? 1.463 39.906 10.766 1 91.69 485 ARG B N 1
ATOM 8192 C CA . ARG B 1 485 ? 1.864 41.312 10.82 1 91.69 485 ARG B CA 1
ATOM 8193 C C . ARG B 1 485 ? 3.373 41.469 10.641 1 91.69 485 ARG B C 1
ATOM 8195 O O . ARG B 1 485 ? 3.908 42.562 10.727 1 91.69 485 ARG B O 1
ATOM 8202 N N . GLY B 1 486 ? 3.943 40.312 10.445 1 91.19 486 GLY B N 1
ATOM 8203 C CA . GLY B 1 486 ? 5.383 40.344 10.242 1 91.19 486 GLY B CA 1
ATOM 8204 C C . GLY B 1 486 ? 6.168 40.375 11.539 1 91.19 486 GLY B C 1
ATOM 8205 O O . GLY B 1 486 ? 7.367 40.656 11.539 1 91.19 486 GLY B O 1
ATOM 8206 N N . GLN B 1 487 ? 5.543 40.094 12.609 1 92.94 487 GLN B N 1
ATOM 8207 C CA . GLN B 1 487 ? 6.215 40.062 13.906 1 92.94 487 GLN B CA 1
ATOM 8208 C C . GLN B 1 487 ? 6.738 38.688 14.219 1 92.94 487 GLN B C 1
ATOM 8210 O O . GLN B 1 487 ? 6.102 37.688 13.891 1 92.94 487 GLN B O 1
ATOM 8215 N N . PHE B 1 488 ? 7.875 38.656 14.828 1 92 488 PHE B N 1
ATOM 8216 C CA . PHE B 1 488 ? 8.445 37.406 15.281 1 92 488 PHE B CA 1
ATOM 8217 C C . PHE B 1 488 ? 7.828 36.969 16.609 1 92 488 PHE B C 1
ATOM 8219 O O . PHE B 1 488 ? 7.875 37.719 17.594 1 92 488 PHE B O 1
ATOM 8226 N N . VAL B 1 489 ? 7.203 35.812 16.578 1 91.19 489 VAL B N 1
ATOM 8227 C CA . VAL B 1 489 ? 6.5 35.312 17.766 1 91.19 489 VAL B CA 1
ATOM 8228 C C . VAL B 1 489 ? 6.848 33.844 17.984 1 91.19 489 VAL B C 1
ATOM 8230 O O . VAL B 1 489 ? 7.188 33.125 17.031 1 91.19 489 VAL B O 1
ATOM 8233 N N . ALA B 1 490 ? 6.77 33.375 19.234 1 89.88 490 ALA B N 1
ATOM 8234 C CA . ALA B 1 490 ? 6.98 31.969 19.578 1 89.88 490 ALA B CA 1
ATOM 8235 C C . ALA B 1 490 ? 5.652 31.203 19.625 1 89.88 490 ALA B C 1
ATOM 8237 O O . ALA B 1 490 ? 4.652 31.734 20.125 1 89.88 490 ALA B O 1
ATOM 8238 N N . ARG B 1 491 ? 5.629 30.047 19.016 1 91.25 491 ARG B N 1
ATOM 8239 C CA . ARG B 1 491 ? 4.453 29.188 19.031 1 91.25 491 ARG B CA 1
ATOM 8240 C C . ARG B 1 491 ? 4.84 27.734 19.281 1 91.25 491 ARG B C 1
ATOM 8242 O O . ARG B 1 491 ? 6.023 27.391 19.234 1 91.25 491 ARG B O 1
ATOM 8249 N N . SER B 1 492 ? 3.859 26.984 19.75 1 91.62 492 SER B N 1
ATOM 8250 C CA . SER B 1 492 ? 4.035 25.562 20 1 91.62 492 SER B CA 1
ATOM 8251 C C . SER B 1 492 ? 2.969 24.734 19.281 1 91.62 492 SER B C 1
ATOM 8253 O O . SER B 1 492 ? 1.812 25.156 19.188 1 91.62 492 SER B O 1
ATOM 8255 N N . GLY B 1 493 ? 3.404 23.562 18.688 1 92.56 493 GLY B N 1
ATOM 8256 C CA . GLY B 1 493 ? 2.445 22.672 18.047 1 92.56 493 GLY B CA 1
ATOM 8257 C C . GLY B 1 493 ? 3.082 21.719 17.047 1 92.56 493 GLY B C 1
ATOM 8258 O O . GLY B 1 493 ? 4.254 21.875 16.703 1 92.56 493 GLY B O 1
ATOM 8259 N N . SER B 1 494 ? 2.281 20.797 16.641 1 95.19 494 SER B N 1
ATOM 8260 C CA . SER B 1 494 ? 2.721 19.781 15.68 1 95.19 494 SER B CA 1
ATOM 8261 C C . SER B 1 494 ? 3.137 20.422 14.359 1 95.19 494 SER B C 1
ATOM 8263 O O . SER B 1 494 ? 4.07 19.953 13.703 1 95.19 494 SER B O 1
ATOM 8265 N N . SER B 1 495 ? 2.467 21.5 13.945 1 96.94 495 SER B N 1
ATOM 8266 C CA . SER B 1 495 ? 2.738 22.172 12.68 1 96.94 495 SER B CA 1
ATOM 8267 C C . SER B 1 495 ? 4.176 22.672 12.617 1 96.94 495 SER B C 1
ATOM 8269 O O . SER B 1 495 ? 4.773 22.734 11.539 1 96.94 495 SER B O 1
ATOM 8271 N N . ILE B 1 496 ? 4.676 23.109 13.727 1 94.62 496 ILE B N 1
ATOM 8272 C CA . ILE B 1 496 ? 6.031 23.641 13.797 1 94.62 496 ILE B CA 1
ATOM 8273 C C . ILE B 1 496 ? 7.039 22.531 13.484 1 94.62 496 ILE B C 1
ATOM 8275 O O . ILE B 1 496 ? 7.973 22.75 12.703 1 94.62 496 ILE B O 1
ATOM 8279 N N . ALA B 1 497 ? 6.797 21.359 14.094 1 95.25 497 ALA B N 1
ATOM 8280 C CA . ALA B 1 497 ? 7.648 20.203 13.789 1 95.25 497 ALA B CA 1
ATOM 8281 C C . ALA B 1 497 ? 7.598 19.859 12.305 1 95.25 497 ALA B C 1
ATOM 8283 O O . ALA B 1 497 ? 8.609 19.469 11.719 1 95.25 497 ALA B O 1
ATOM 8284 N N . VAL B 1 498 ? 6.441 20 11.703 1 97.31 498 VAL B N 1
ATOM 8285 C CA . VAL B 1 498 ? 6.285 19.75 10.273 1 97.31 498 VAL B CA 1
ATOM 8286 C C . VAL B 1 498 ? 7.156 20.719 9.477 1 97.31 498 VAL B C 1
ATOM 8288 O O . VAL B 1 498 ? 7.863 20.312 8.555 1 97.31 498 VAL B O 1
ATOM 8291 N N . GLY B 1 499 ? 7.082 22 9.828 1 96.31 499 GLY B N 1
ATOM 8292 C CA . GLY B 1 499 ? 7.891 23 9.156 1 96.31 499 GLY B CA 1
ATOM 8293 C C . GLY B 1 499 ? 9.383 22.75 9.273 1 96.31 499 GLY B C 1
ATOM 8294 O O . GLY B 1 499 ? 10.094 22.75 8.266 1 96.31 499 GLY B O 1
ATOM 8295 N N . ILE B 1 500 ? 9.828 22.484 10.477 1 94.19 500 ILE B N 1
ATOM 8296 C CA . ILE B 1 500 ? 11.25 22.234 10.727 1 94.19 500 ILE B CA 1
ATOM 8297 C C . ILE B 1 500 ? 11.703 21 9.961 1 94.19 500 ILE B C 1
ATOM 8299 O O . ILE B 1 500 ? 12.75 21.016 9.312 1 94.19 500 ILE B O 1
ATOM 8303 N N . THR B 1 501 ? 10.922 19.953 10.023 1 96.44 501 THR B N 1
ATOM 8304 C CA . THR B 1 501 ? 11.258 18.719 9.336 1 96.44 501 THR B CA 1
ATOM 8305 C C . THR B 1 501 ? 11.281 18.922 7.824 1 96.44 501 THR B C 1
ATOM 8307 O O . THR B 1 501 ? 12.117 18.359 7.121 1 96.44 501 THR B O 1
ATOM 8310 N N . SER B 1 502 ? 10.336 19.734 7.312 1 97.62 502 SER B N 1
ATOM 8311 C CA . SER B 1 502 ? 10.32 20.031 5.887 1 97.62 502 SER B CA 1
ATOM 8312 C C . SER B 1 502 ? 11.602 20.75 5.465 1 97.62 502 SER B C 1
ATOM 8314 O O . SER B 1 502 ? 12.172 20.453 4.414 1 97.62 502 SER B O 1
ATOM 8316 N N . GLY B 1 503 ? 12.008 21.703 6.266 1 95.94 503 GLY B N 1
ATOM 8317 C CA . GLY B 1 503 ? 13.273 22.375 5.988 1 95.94 503 GLY B CA 1
ATOM 8318 C C . GLY B 1 503 ? 14.461 21.438 6.031 1 95.94 503 GLY B C 1
ATOM 8319 O O . GLY B 1 503 ? 15.336 21.484 5.168 1 95.94 503 GLY B O 1
ATOM 8320 N N . ALA B 1 504 ? 14.484 20.594 7.039 1 94.19 504 ALA B N 1
ATOM 8321 C CA . ALA B 1 504 ? 15.562 19.609 7.152 1 94.19 504 ALA B CA 1
ATOM 8322 C C . ALA B 1 504 ? 15.594 18.688 5.934 1 94.19 504 ALA B C 1
ATOM 8324 O O . ALA B 1 504 ? 16.672 18.375 5.422 1 94.19 504 ALA B O 1
ATOM 8325 N N . LEU B 1 505 ? 14.43 18.266 5.535 1 96.56 505 LEU B N 1
ATOM 8326 C CA . LEU B 1 505 ? 14.344 17.406 4.363 1 96.56 505 LEU B CA 1
ATOM 8327 C C . LEU B 1 505 ? 14.82 18.141 3.113 1 96.56 505 LEU B C 1
ATOM 8329 O O . LEU B 1 505 ? 15.445 17.547 2.238 1 96.56 505 LEU B O 1
ATOM 8333 N N . ALA B 1 506 ? 14.5 19.406 3.035 1 96.69 506 ALA B N 1
ATOM 8334 C CA . ALA B 1 506 ? 14.977 20.219 1.912 1 96.69 506 ALA B CA 1
ATOM 8335 C C . ALA B 1 506 ? 16.5 20.266 1.884 1 96.69 506 ALA B C 1
ATOM 8337 O O . ALA B 1 506 ? 17.109 20.172 0.818 1 96.69 506 ALA B O 1
ATOM 8338 N N . LEU B 1 507 ? 17.125 20.484 3.059 1 94.62 507 LEU B N 1
ATOM 8339 C CA . LEU B 1 507 ? 18.594 20.453 3.139 1 94.62 507 LEU B CA 1
ATOM 8340 C C . LEU B 1 507 ? 19.141 19.109 2.684 1 94.62 507 LEU B C 1
ATOM 8342 O O . LEU B 1 507 ? 20.109 19.062 1.927 1 94.62 507 LEU B O 1
ATOM 8346 N N . PHE B 1 508 ? 18.531 18.094 3.156 1 94.88 508 PHE B N 1
ATOM 8347 C CA . PHE B 1 508 ? 18.938 16.75 2.799 1 94.88 508 PHE B CA 1
ATOM 8348 C C . PHE B 1 508 ? 18.828 16.531 1.294 1 94.88 508 PHE B C 1
ATOM 8350 O O . PHE B 1 508 ? 19.75 15.977 0.675 1 94.88 508 PHE B O 1
ATOM 8357 N N . MET B 1 509 ? 17.766 16.984 0.685 1 96.31 509 MET B N 1
ATOM 8358 C CA . MET B 1 509 ? 17.547 16.812 -0.748 1 96.31 509 MET B CA 1
ATOM 8359 C C . MET B 1 509 ? 18.547 17.625 -1.555 1 96.31 509 MET B C 1
ATOM 8361 O O . MET B 1 509 ? 18.953 17.219 -2.643 1 96.31 509 MET B O 1
ATOM 8365 N N . GLU B 1 510 ? 18.844 18.812 -1.017 1 94.88 510 GLU B N 1
ATOM 8366 C CA . GLU B 1 510 ? 19.906 19.578 -1.653 1 94.88 510 GLU B CA 1
ATOM 8367 C C . GLU B 1 510 ? 21.203 18.766 -1.737 1 94.88 510 GLU B C 1
ATOM 8369 O O . GLU B 1 510 ? 21.844 18.719 -2.787 1 94.88 510 GLU B O 1
ATOM 8374 N N . TRP B 1 511 ? 21.562 18.188 -0.644 1 92.56 511 TRP B N 1
ATOM 8375 C CA . TRP B 1 511 ? 22.766 17.375 -0.602 1 92.56 511 TRP B CA 1
ATOM 8376 C C . TRP B 1 511 ? 22.672 16.219 -1.603 1 92.56 511 TRP B C 1
ATOM 8378 O O . TRP B 1 511 ? 23.641 15.945 -2.33 1 92.56 511 TRP B O 1
ATOM 8388 N N . LEU B 1 512 ? 21.578 15.555 -1.642 1 92.81 512 LEU B N 1
ATOM 8389 C CA . LEU B 1 512 ? 21.375 14.445 -2.57 1 92.81 512 LEU B CA 1
ATOM 8390 C C . LEU B 1 512 ? 21.531 14.914 -4.016 1 92.81 512 LEU B C 1
ATOM 8392 O O . LEU B 1 512 ? 22.203 14.258 -4.816 1 92.81 512 LEU B O 1
ATOM 8396 N N . ASP B 1 513 ? 20.875 16 -4.242 1 92.38 513 ASP B N 1
ATOM 8397 C CA . ASP B 1 513 ? 20.906 16.547 -5.598 1 92.38 513 ASP B CA 1
ATOM 8398 C C . ASP B 1 513 ? 22.344 16.891 -6.012 1 92.38 513 ASP B C 1
ATOM 8400 O O . ASP B 1 513 ? 22.75 16.625 -7.148 1 92.38 513 ASP B O 1
ATOM 8404 N N . ARG B 1 514 ? 23.094 17.469 -5.156 1 91.06 514 ARG B N 1
ATOM 8405 C CA . ARG B 1 514 ? 24.484 17.844 -5.422 1 91.06 514 ARG B CA 1
ATOM 8406 C C . ARG B 1 514 ? 25.328 16.594 -5.691 1 91.06 514 ARG B C 1
ATOM 8408 O O . ARG B 1 514 ? 26.328 16.672 -6.402 1 91.06 514 ARG B O 1
ATOM 8415 N N . HIS B 1 515 ? 24.953 15.547 -5.191 1 89 515 HIS B N 1
ATOM 8416 C CA . HIS B 1 515 ? 25.719 14.32 -5.348 1 89 515 HIS B CA 1
ATOM 8417 C C . HIS B 1 515 ? 25.109 13.422 -6.422 1 89 515 HIS B C 1
ATOM 8419 O O . HIS B 1 515 ? 25.484 12.258 -6.547 1 89 515 HIS B O 1
ATOM 8425 N N . GLY B 1 516 ? 24.078 13.883 -7.062 1 87.88 516 GLY B N 1
ATOM 8426 C CA . GLY B 1 516 ? 23.469 13.164 -8.172 1 87.88 516 GLY B CA 1
ATOM 8427 C C . GLY B 1 516 ? 22.688 11.953 -7.73 1 87.88 516 GLY B C 1
ATOM 8428 O O . GLY B 1 516 ? 22.578 10.969 -8.469 1 87.88 516 GLY B O 1
ATOM 8429 N N . VAL B 1 517 ? 22.234 11.953 -6.535 1 87.38 517 VAL B N 1
ATOM 8430 C CA . VAL B 1 517 ? 21.469 10.836 -5.98 1 87.38 517 VAL B CA 1
ATOM 8431 C C . VAL B 1 517 ? 19.984 11.188 -5.957 1 87.38 517 VAL B C 1
ATOM 8433 O O . VAL B 1 517 ? 19.609 12.297 -5.566 1 87.38 517 VAL B O 1
ATOM 8436 N N . ASN B 1 518 ? 19.172 10.305 -6.473 1 84.31 518 ASN B N 1
ATOM 8437 C CA . ASN B 1 518 ? 17.719 10.453 -6.438 1 84.31 518 ASN B CA 1
ATOM 8438 C C . ASN B 1 518 ? 17.062 9.344 -5.613 1 84.31 518 ASN B C 1
ATOM 8440 O O . ASN B 1 518 ? 17.281 8.164 -5.875 1 84.31 518 ASN B O 1
ATOM 8444 N N . LEU B 1 519 ? 16.375 9.797 -4.605 1 91.19 519 LEU B N 1
ATOM 8445 C CA . LEU B 1 519 ? 15.703 8.844 -3.727 1 91.19 519 LEU B CA 1
ATOM 8446 C C . LEU B 1 519 ? 14.203 9.102 -3.678 1 91.19 519 LEU B C 1
ATOM 8448 O O . LEU B 1 519 ? 13.75 10.227 -3.936 1 91.19 519 LEU B O 1
ATOM 8452 N N . ASP B 1 520 ? 13.445 8.047 -3.459 1 92 520 ASP B N 1
ATOM 8453 C CA . ASP B 1 520 ? 12.023 8.234 -3.201 1 92 520 ASP B CA 1
ATOM 8454 C C . ASP B 1 520 ? 11.773 8.609 -1.742 1 92 520 ASP B C 1
ATOM 8456 O O . ASP B 1 520 ? 12.711 8.688 -0.947 1 92 520 ASP B O 1
ATOM 8460 N N . ALA B 1 521 ? 10.547 8.875 -1.413 1 95.25 521 ALA B N 1
ATOM 8461 C CA . ALA B 1 521 ? 10.195 9.391 -0.092 1 95.25 521 ALA B CA 1
ATOM 8462 C C . ALA B 1 521 ? 10.516 8.375 0.998 1 95.25 521 ALA B C 1
ATOM 8464 O O . ALA B 1 521 ? 11 8.734 2.072 1 95.25 521 ALA B O 1
ATOM 8465 N N . SER B 1 522 ? 10.242 7.094 0.73 1 93.12 522 SER B N 1
ATOM 8466 C CA . SER B 1 522 ? 10.492 6.051 1.722 1 93.12 522 SER B CA 1
ATOM 8467 C C . SER B 1 522 ? 11.977 5.93 2.037 1 93.12 522 SER B C 1
ATOM 8469 O O . SER B 1 522 ? 12.359 5.781 3.201 1 93.12 522 SER B O 1
ATOM 8471 N N . GLN B 1 523 ? 12.773 5.965 1.018 1 92.44 523 GLN B N 1
ATOM 8472 C CA . GLN B 1 523 ? 14.219 5.883 1.201 1 92.44 523 GLN B CA 1
ATOM 8473 C C . GLN B 1 523 ? 14.742 7.059 2.023 1 92.44 523 GLN B C 1
ATOM 8475 O O . GLN B 1 523 ? 15.539 6.875 2.943 1 92.44 523 GLN B O 1
ATOM 8480 N N . MET B 1 524 ? 14.289 8.242 1.658 1 94.75 524 MET B N 1
ATOM 8481 C CA . MET B 1 524 ? 14.727 9.422 2.398 1 94.75 524 MET B CA 1
ATOM 8482 C C . MET B 1 524 ? 14.297 9.336 3.861 1 94.75 524 MET B C 1
ATOM 8484 O O . MET B 1 524 ? 15.086 9.641 4.758 1 94.75 524 MET B O 1
ATOM 8488 N N . LYS B 1 525 ? 13.047 8.938 4.078 1 95.69 525 LYS B N 1
ATOM 8489 C CA . LYS B 1 525 ? 12.516 8.773 5.426 1 95.69 525 LYS B CA 1
ATOM 8490 C C . LYS B 1 525 ? 13.383 7.809 6.238 1 95.69 525 LYS B C 1
ATOM 8492 O O . LYS B 1 525 ? 13.727 8.094 7.387 1 95.69 525 LYS B O 1
ATOM 8497 N N . ASN B 1 526 ? 13.797 6.801 5.645 1 93.12 526 ASN B N 1
ATOM 8498 C CA . ASN B 1 526 ? 14.562 5.777 6.352 1 93.12 526 ASN B CA 1
ATOM 8499 C C . ASN B 1 526 ? 15.969 6.262 6.68 1 93.12 526 ASN B C 1
ATOM 8501 O O . ASN B 1 526 ? 16.531 5.887 7.711 1 93.12 526 ASN B O 1
ATOM 8505 N N . LEU B 1 527 ? 16.547 7.02 5.793 1 91.88 527 LEU B N 1
ATOM 8506 C CA . LEU B 1 527 ? 17.859 7.594 6.094 1 91.88 527 LEU B CA 1
ATOM 8507 C C . LEU B 1 527 ? 17.766 8.562 7.27 1 91.88 527 LEU B C 1
ATOM 8509 O O . LEU B 1 527 ? 18.656 8.602 8.117 1 91.88 527 LEU B O 1
ATOM 8513 N N . LEU B 1 528 ? 16.672 9.32 7.273 1 93.5 528 LEU B N 1
ATOM 8514 C CA . LEU B 1 528 ? 16.469 10.211 8.414 1 93.5 528 LEU B CA 1
ATOM 8515 C C . LEU B 1 528 ? 16.297 9.414 9.703 1 93.5 528 LEU B C 1
ATOM 8517 O O . LEU B 1 528 ? 16.797 9.812 10.758 1 93.5 528 LEU B O 1
ATOM 8521 N N . ILE B 1 529 ? 15.562 8.328 9.633 1 93.75 529 ILE B N 1
ATOM 8522 C CA . ILE B 1 529 ? 15.344 7.453 10.781 1 93.75 529 ILE B CA 1
ATOM 8523 C C . ILE B 1 529 ? 16.672 6.895 11.266 1 93.75 529 ILE B C 1
ATOM 8525 O O . ILE B 1 529 ? 16.938 6.828 12.469 1 93.75 529 ILE B O 1
ATOM 8529 N N . LEU B 1 530 ? 17.531 6.512 10.328 1 90.5 530 LEU B N 1
ATOM 8530 C CA . LEU B 1 530 ? 18.844 5.957 10.656 1 90.5 530 LEU B CA 1
ATOM 8531 C C . LEU B 1 530 ? 19.672 6.957 11.453 1 90.5 530 LEU B C 1
ATOM 8533 O O . LEU B 1 530 ? 20.438 6.57 12.344 1 90.5 530 LEU B O 1
ATOM 8537 N N . GLY B 1 531 ? 19.453 8.211 11.188 1 90.81 531 GLY B N 1
ATOM 8538 C CA . GLY B 1 531 ? 20.234 9.25 11.836 1 90.81 531 GLY B CA 1
ATOM 8539 C C . GLY B 1 531 ? 19.578 9.797 13.086 1 90.81 531 GLY B C 1
ATOM 8540 O O . GLY B 1 531 ? 20.125 10.672 13.75 1 90.81 531 GLY B O 1
ATOM 8541 N N . ALA B 1 532 ? 18.391 9.32 13.414 1 92.31 532 ALA B N 1
ATOM 8542 C CA . ALA B 1 532 ? 17.641 9.867 14.555 1 92.31 532 ALA B CA 1
ATOM 8543 C C . ALA B 1 532 ? 18.406 9.656 15.859 1 92.31 532 ALA B C 1
ATOM 8545 O O . ALA B 1 532 ? 19.031 8.609 16.062 1 92.31 532 ALA B O 1
ATOM 8546 N N . SER B 1 533 ? 18.391 10.703 16.703 1 91.88 533 SER B N 1
ATOM 8547 C CA . SER B 1 533 ? 19.016 10.594 18.016 1 91.88 533 SER B CA 1
ATOM 8548 C C . SER B 1 533 ? 18.125 9.836 18.984 1 91.88 533 SER B C 1
ATOM 8550 O O . SER B 1 533 ? 16.906 10.023 18.984 1 91.88 533 SER B O 1
ATOM 8552 N N . ARG B 1 534 ? 18.766 8.992 19.781 1 91.38 534 ARG B N 1
ATOM 8553 C CA . ARG B 1 534 ? 18.016 8.148 20.703 1 91.38 534 ARG B CA 1
ATOM 8554 C C . ARG B 1 534 ? 18.547 8.281 22.125 1 91.38 534 ARG B C 1
ATOM 8556 O O . ARG B 1 534 ? 19.766 8.406 22.328 1 91.38 534 ARG B O 1
ATOM 8563 N N . LYS B 1 535 ? 17.609 8.305 22.984 1 90 535 LYS B N 1
ATOM 8564 C CA . LYS B 1 535 ? 17.984 8.32 24.406 1 90 535 LYS B CA 1
ATOM 8565 C C . LYS B 1 535 ? 18.312 6.918 24.906 1 90 535 LYS B C 1
ATOM 8567 O O . LYS B 1 535 ? 17.703 5.941 24.469 1 90 535 LYS B O 1
ATOM 8572 N N . THR B 1 536 ? 19.172 6.789 25.844 1 88 536 THR B N 1
ATOM 8573 C CA . THR B 1 536 ? 19.656 5.496 26.328 1 88 536 THR B CA 1
ATOM 8574 C C . THR B 1 536 ? 18.656 4.871 27.297 1 88 536 THR B C 1
ATOM 8576 O O . THR B 1 536 ? 18.641 3.656 27.484 1 88 536 THR B O 1
ATOM 8579 N N . ASP B 1 537 ? 17.844 5.648 27.859 1 90.06 537 ASP B N 1
ATOM 8580 C CA . ASP B 1 537 ? 16.969 5.16 28.922 1 90.06 537 ASP B CA 1
ATOM 8581 C C . ASP B 1 537 ? 15.586 4.801 28.375 1 90.06 537 ASP B C 1
ATOM 8583 O O . ASP B 1 537 ? 14.633 4.641 29.141 1 90.06 537 ASP B O 1
ATOM 8587 N N . MET B 1 538 ? 15.523 4.777 27.078 1 91.5 538 MET B N 1
ATOM 8588 C CA . MET B 1 538 ? 14.234 4.469 26.469 1 91.5 538 MET B CA 1
ATOM 8589 C C . MET B 1 538 ? 14.398 3.443 25.344 1 91.5 538 MET B C 1
ATOM 8591 O O . MET B 1 538 ? 15.438 3.402 24.688 1 91.5 538 MET B O 1
ATOM 8595 N N . ASN B 1 539 ? 13.375 2.646 25.219 1 91.5 539 ASN B N 1
ATOM 8596 C CA . ASN B 1 539 ? 13.367 1.688 24.109 1 91.5 539 ASN B CA 1
ATOM 8597 C C . ASN B 1 539 ? 12.836 2.312 22.828 1 91.5 539 ASN B C 1
ATOM 8599 O O . ASN B 1 539 ? 11.891 3.1 22.859 1 91.5 539 ASN B O 1
ATOM 8603 N N . TYR B 1 540 ? 13.508 2.004 21.781 1 92.94 540 TYR B N 1
ATOM 8604 C CA . TYR B 1 540 ? 13.07 2.43 20.453 1 92.94 540 TYR B CA 1
ATOM 8605 C C . TYR B 1 540 ? 12.867 1.231 19.531 1 92.94 540 TYR B C 1
ATOM 8607 O O . TYR B 1 540 ? 13.562 0.22 19.656 1 92.94 540 TYR B O 1
ATOM 8615 N N . PRO B 1 541 ? 11.961 1.387 18.531 1 93.75 541 PRO B N 1
ATOM 8616 C CA . PRO B 1 541 ? 10.984 2.471 18.375 1 93.75 541 PRO B CA 1
ATOM 8617 C C . PRO B 1 541 ? 9.914 2.445 19.469 1 93.75 541 PRO B C 1
ATOM 8619 O O . PRO B 1 541 ? 9.742 1.433 20.156 1 93.75 541 PRO B O 1
ATOM 8622 N N . ASN B 1 542 ? 9.25 3.553 19.688 1 95.62 542 ASN B N 1
ATOM 8623 C CA . ASN B 1 542 ? 8.125 3.607 20.609 1 95.62 542 ASN B CA 1
ATOM 8624 C C . ASN B 1 542 ? 7.031 4.539 20.109 1 95.62 542 ASN B C 1
ATOM 8626 O O . ASN B 1 542 ? 7.191 5.191 19.062 1 95.62 542 ASN B O 1
ATOM 8630 N N . GLN B 1 543 ? 5.93 4.684 20.781 1 97.5 543 GLN B N 1
ATOM 8631 C CA . GLN B 1 543 ? 4.703 5.324 20.312 1 97.5 543 GLN B CA 1
ATOM 8632 C C . GLN B 1 543 ? 4.816 6.844 20.375 1 97.5 543 GLN B C 1
ATOM 8634 O O . GLN B 1 543 ? 4.074 7.555 19.688 1 97.5 543 GLN B O 1
ATOM 8639 N N . GLU B 1 544 ? 5.711 7.387 21.172 1 97.69 544 GLU B N 1
ATOM 8640 C CA . GLU B 1 544 ? 5.82 8.828 21.375 1 97.69 544 GLU B CA 1
ATOM 8641 C C . GLU B 1 544 ? 6.879 9.438 20.469 1 97.69 544 GLU B C 1
ATOM 8643 O O . GLU B 1 544 ? 6.602 10.398 19.734 1 97.69 544 GLU B O 1
ATOM 8648 N N . TRP B 1 545 ? 8.062 8.758 20.422 1 96.81 545 TRP B N 1
ATOM 8649 C CA . TRP B 1 545 ? 9.219 9.344 19.766 1 96.81 545 TRP B CA 1
ATOM 8650 C C . TRP B 1 545 ? 9.453 8.711 18.406 1 96.81 545 TRP B C 1
ATOM 8652 O O . TRP B 1 545 ? 10.289 9.18 17.625 1 96.81 545 TRP B O 1
ATOM 8662 N N . GLY B 1 546 ? 8.68 7.633 18.109 1 96.94 546 GLY B N 1
ATOM 8663 C CA . GLY B 1 546 ? 9.078 6.848 16.953 1 96.94 546 GLY B CA 1
ATOM 8664 C C . GLY B 1 546 ? 10.484 6.285 17.062 1 96.94 546 GLY B C 1
ATOM 8665 O O . GLY B 1 546 ? 10.812 5.629 18.062 1 96.94 546 GLY B O 1
ATOM 8666 N N . TYR B 1 547 ? 11.312 6.629 16.156 1 95.81 547 TYR B N 1
ATOM 8667 C CA . TYR B 1 547 ? 12.672 6.09 16.141 1 95.81 547 TYR B CA 1
ATOM 8668 C C . TYR B 1 547 ? 13.648 7.051 16.812 1 95.81 547 TYR B C 1
ATOM 8670 O O . TYR B 1 547 ? 14.859 6.84 16.781 1 95.81 547 TYR B O 1
ATOM 8678 N N . GLY B 1 548 ? 13.117 8.148 17.391 1 95.25 548 GLY B N 1
ATOM 8679 C CA . GLY B 1 548 ? 13.961 9.102 18.094 1 95.25 548 GLY B CA 1
ATOM 8680 C C . GLY B 1 548 ? 13.727 10.539 17.672 1 95.25 548 GLY B C 1
ATOM 8681 O O . GLY B 1 548 ? 12.617 10.898 17.266 1 95.25 548 GLY B O 1
ATOM 8682 N N . ALA B 1 549 ? 14.75 11.383 17.828 1 94.75 549 ALA B N 1
ATOM 8683 C CA . ALA B 1 549 ? 14.656 12.797 17.484 1 94.75 549 ALA B CA 1
ATOM 8684 C C . ALA B 1 549 ? 15.391 13.094 16.172 1 94.75 549 ALA B C 1
ATOM 8686 O O . ALA B 1 549 ? 16.484 12.578 15.945 1 94.75 549 ALA B O 1
ATOM 8687 N N . LEU B 1 550 ? 14.797 13.898 15.359 1 94.62 550 LEU B N 1
ATOM 8688 C CA . LEU B 1 550 ? 15.398 14.289 14.086 1 94.62 550 LEU B CA 1
ATOM 8689 C C . LEU B 1 550 ? 16.797 14.852 14.305 1 94.62 550 LEU B C 1
ATOM 8691 O O . LEU B 1 550 ? 17 15.734 15.148 1 94.62 550 LEU B O 1
ATOM 8695 N N . ASN B 1 551 ? 17.766 14.336 13.633 1 91.5 551 ASN B N 1
ATOM 8696 C CA . ASN B 1 551 ? 19.156 14.766 13.664 1 91.5 551 ASN B CA 1
ATOM 8697 C C . ASN B 1 551 ? 19.812 14.633 12.289 1 91.5 551 ASN B C 1
ATOM 8699 O O . ASN B 1 551 ? 20.375 13.586 11.969 1 91.5 551 ASN B O 1
ATOM 8703 N N . LEU B 1 552 ? 19.812 15.68 11.57 1 90.31 552 LEU B N 1
ATOM 8704 C CA . LEU B 1 552 ? 20.281 15.648 10.188 1 90.31 552 LEU B CA 1
ATOM 8705 C C . LEU B 1 552 ? 21.781 15.414 10.133 1 90.31 552 LEU B C 1
ATOM 8707 O O . LEU B 1 552 ? 22.281 14.766 9.211 1 90.31 552 LEU B O 1
ATOM 8711 N N . TYR B 1 553 ? 22.531 15.992 11.07 1 87.25 553 TYR B N 1
ATOM 8712 C CA . TYR B 1 553 ? 23.969 15.789 11.109 1 87.25 553 TYR B CA 1
ATOM 8713 C C . TYR B 1 553 ? 24.312 14.312 11.234 1 87.25 553 TYR B C 1
ATOM 8715 O O . TYR B 1 553 ? 25.188 13.805 10.523 1 87.25 553 TYR B O 1
ATOM 8723 N N . ARG B 1 554 ? 23.641 13.688 12.117 1 88.69 554 ARG B N 1
ATOM 8724 C CA . ARG B 1 554 ? 23.891 12.258 12.312 1 88.69 554 ARG B CA 1
ATOM 8725 C C . ARG B 1 554 ? 23.484 11.461 11.07 1 88.69 554 ARG B C 1
ATOM 8727 O O . ARG B 1 554 ? 24.094 10.438 10.766 1 88.69 554 ARG B O 1
ATOM 8734 N N . THR B 1 555 ? 22.453 11.898 10.398 1 89.81 555 THR B N 1
ATOM 8735 C CA . THR B 1 555 ? 22.078 11.266 9.141 1 89.81 555 THR B CA 1
ATOM 8736 C C . THR B 1 555 ? 23.234 11.273 8.156 1 89.81 555 THR B C 1
ATOM 8738 O O . THR B 1 555 ? 23.547 10.25 7.543 1 89.81 555 THR B O 1
ATOM 8741 N N . PHE B 1 556 ? 23.906 12.422 8.055 1 88.38 556 PHE B N 1
ATOM 8742 C CA . PHE B 1 556 ? 25.031 12.547 7.145 1 88.38 556 PHE B CA 1
ATOM 8743 C C . PHE B 1 556 ? 26.219 11.695 7.617 1 88.38 556 PHE B C 1
ATOM 8745 O O . PHE B 1 556 ? 26.938 11.117 6.805 1 88.38 556 PHE B O 1
ATOM 8752 N N . GLU B 1 557 ? 26.359 11.664 8.93 1 85.69 557 GLU B N 1
ATOM 8753 C CA . GLU B 1 557 ? 27.422 10.82 9.477 1 85.69 557 GLU B CA 1
ATOM 8754 C C . GLU B 1 557 ? 27.188 9.352 9.125 1 85.69 557 GLU B C 1
ATOM 8756 O O . GLU B 1 557 ? 28.125 8.641 8.766 1 85.69 557 GLU B O 1
ATOM 8761 N N . GLN B 1 558 ? 25.984 8.969 9.242 1 83.88 558 GLN B N 1
ATOM 8762 C CA . GLN B 1 558 ? 25.641 7.582 8.938 1 83.88 558 GLN B CA 1
ATOM 8763 C C . GLN B 1 558 ? 25.859 7.281 7.457 1 83.88 558 GLN B C 1
ATOM 8765 O O . GLN B 1 558 ? 26.328 6.195 7.102 1 83.88 558 GLN B O 1
ATOM 8770 N N . ILE B 1 559 ? 25.5 8.219 6.617 1 83.5 559 ILE B N 1
ATOM 8771 C CA . ILE B 1 559 ? 25.656 8.047 5.176 1 83.5 559 ILE B CA 1
ATOM 8772 C C . ILE B 1 559 ? 27.141 7.93 4.84 1 83.5 559 ILE B C 1
ATOM 8774 O O . ILE B 1 559 ? 27.531 7.152 3.961 1 83.5 559 ILE B O 1
ATOM 8778 N N . ARG B 1 560 ? 27.938 8.727 5.531 1 79.62 560 ARG B N 1
ATOM 8779 C CA . ARG B 1 560 ? 29.375 8.703 5.297 1 79.62 560 ARG B CA 1
ATOM 8780 C C . ARG B 1 560 ? 29.984 7.387 5.766 1 79.62 560 ARG B C 1
ATOM 8782 O O . ARG B 1 560 ? 30.969 6.914 5.191 1 79.62 560 ARG B O 1
ATOM 8789 N N . ARG B 1 561 ? 29.453 6.945 6.742 1 75.25 561 ARG B N 1
ATOM 8790 C CA . ARG B 1 561 ? 29.984 5.711 7.312 1 75.25 561 ARG B CA 1
ATOM 8791 C C . ARG B 1 561 ? 29.719 4.523 6.391 1 75.25 561 ARG B C 1
ATOM 8793 O O . ARG B 1 561 ? 30.531 3.605 6.305 1 75.25 561 ARG B O 1
ATOM 8800 N N . PHE B 1 562 ? 28.547 4.676 5.688 1 69.94 562 PHE B N 1
ATOM 8801 C CA . PHE B 1 562 ? 28.172 3.48 4.938 1 69.94 562 PHE B CA 1
ATOM 8802 C C . PHE B 1 562 ? 28.062 3.789 3.447 1 69.94 562 PHE B C 1
ATOM 8804 O O . PHE B 1 562 ? 28 2.877 2.623 1 69.94 562 PHE B O 1
#

Radius of gyration: 29.74 Å; Cα contacts (8 Å, |Δi|>4): 3061; chains: 2; bounding box: 78×93×70 Å

Organism: NCBI:txid410072

Secondary structure (DSSP, 8-state):
--HHHHHHHHH-TTEEEEEEE--GGGGGGS--TT-EEEE-GGGEEEEEEEHHHHTTS-GGGS-GGGSPPEEEE--EEE--------GGGGTTSS---TT-EEEEEES---TTSGGGB-TTS-BSEEEEEESS--SSPPPTTT--SEEEEHHHHHHHHHSSSHHHH-----SSSHHHHHHHHHHPPPBGGGTB--SSTT-EEEEEEPPBPPHHHHHHTT--TTS--EEHHHHHHHHHHHHHHHHHHT--EEEEE-EEBS-S-SSS-SHHHHHHHHHHTSTTEEEEEE--S-TTTT-EEEEE--SS-PPPEEEEE-TT--EEEEEEEEETT-EEEEEEE-TTS-EE-PPPTTT-EEEEEETTTTEEEEEEEES--TTSSEEEEEEEEESPPSEEEEEEEEEEE-SS-EEEEEPPPGGG-SS-EEESS---SS-PPBTTT-SSSEEEEEEETTTTEE-TTS-----TT----S-EEEE-SSEEEE-TTS-EEEEEEHHHHHHHHHHHHHHHHHHHHHTT----HHHHHHHHHHT-B--TTS-SSBTTTBT-B--HHHHHHHHHH-/--HHHHHHHHH-TTEEEEEEE--GGGGGGS--TT-EEEE-GGGEEEEEEEHHHHTTS-GGGS-GGGSPPEEEE--EEE--------GGGGTTSS---TT-EEEEEES---TTSGGGB-TTS-BSEEEEEESS--SSPPPTTT--SEEEEHHHHHHHHHSSSHHHH-----SSSHHHHHHHHHHPPPBGGGTB--SSTT-EEEEEEPPBPPHHHHHHTT--TTS--EEHHHHHHHHHHHHHHHHHHT--EEEEE-EEBS-S-SSS-SHHHHHHHHHHTSTTEEEEEE--S-TTTT-EEEEE--SS-PPPEEEEE-TT--EEEEEEEEETT-EEEEEEE-TTS-EE-PPPTTT-EEEEEETTTTEEEEEEEES--TTSSEEEEEEEEESPPSEEEEEEEEEEE-SS-EEEEEPPPGGG-SS-EEESS---SS-PPBTTT-SSSEEEEEEETTTTEE-TTS-----TT----S-EEEE-SSEEEE-TTS-EEEEEEHHHHHHHHHHHHHHHHHHHHHTT----HHHHHHHHHHT-B--TTS-SSBTTTBT-B--HHHHHHHHHH-